Protein AF-A0A0V1ETU7-F1 (afdb_monomer_lite)

Secondary structure (DSSP, 8-state):
-HHHHHHHHHHHHHHHHHHHHHHHHHHHHHHHHHHHHHHHHHHHHHHHHHHHHHHHHHHHHHHHHHHHHHHHHHHHHHHHHHHHHHHHHHHHHHHHHHHGGG-HHHHHHHHHHHHHHHHHHHHHHHHHHHHHHHHHHHHHHHHHHHHHHHHHHHHHHHHH---S-PPP--------PPP-------------------------TTTHHHHHHHHHHHHHHHHHHHHHTHHHHHHHHHHHHHHHTT--GGG--HHHHHHHHHHHTT--HHHHHHHHH-S-HHHHHHHSS--S----------------GGGTHHHHHHHHSS-HHHHHHHHHHHHHHHHHHTT-S-----HHHHHHHHHHHHHHHHHHHHHHHHHHHHHHHHHHHHHHHHHHHHHHHHHHHHHHHHHHHHHHHHHT---GGGGS-PPPHHHHHHHH--TTHHHHHHHS-HHHHHHHHHHHHHHHHHHHHHHHHHHHHHHHHHHHHHHHHHHHHHHHHHHHHHHHHHHHHHHHHHT--TTS-GGGHHHHTTS-HHHHHHHHHHHHHHHHHT---EEEEEE-HHHHHHHHHHHTT--THHHHTTTTS------S---S--HHHHHHHHHHHHHHHHHHT-B-SEEEEEEEE-TTS-EEEEEEEEBTTT--EEEEEEEE--HHHHTSTTHHHHSSGGGSTTSSTT--SSB-S-HHHHHHHHHHHHTT-GGGTT-SS-B-TTTHHHH-B--HHHHHHTT-----S-TTGGGGT-SS--TT---SHHHHHHHHHHHHHHHHHHHHHHHHHHHHHHHHTT-----HHHHTS-SGGGG-EEEEEEE--HHHHHHSTTTHHHHHTTSS-TTSEEEEEEEEETTEEEEEEEEE-TTTTTS--EEEEEEEETTEEEETTT-HHHHHHHHIIIIITGGGS-GGGGGGHHHHHHHHHHHHHHHHHHT-SS------TTSTTT-SSS-BTTTTB---EEEETTTTEEEPPPSTT--S--S-GGGGT--TT-EEEEEEEEEPTT-HHHHHHHHHHHHHHHHHHSSEEEEEEEEEEESSTTEEEEEEEETTHHHHHHHHHHHHHH-HHHHHHHHHHHTTEEEEEEEEEEE-GGG-------S-PEEEEEEEEEPTTTHHHHHHHHHHHHHHHHTTT-EEEEEEEEESSTTEEEEEEEESSHHHHHHHHHHHHHSTTHHHHHHHHGGGEEEEEEEEEEE-TT-S--

Radius of gyration: 67.68 Å; chains: 1; bounding box: 154×125×224 Å

Sequence (1210 aa):
MLHAVEAKRSTFDFRLQAEKQKLEKEQERRVQAEKERDRLQQELTKLKEQISAAQEALKRSEETADLLAEKAQISEEEAFVLTKRAADAEAEIQRMRIAAIRNEEEKYSMERKAREAELIAARMVEESESRTREAQKLKNDLIRAYNAEQLAKSKLREVMTSPFSPIPLTNNFEFPTGQDRVHLACSPISDHCIFSGMASHTDPVGAERDIKSLSAEIEKERVEYLKKSKHLQEQLSELRSEIEGLKVEEQQTDLDRAYQESLQLGDDKYTTLRKSGAGSAKSRKDEIIKIMALPDPEQDSQSEKNDVQIFFEKEDQDACSVDASAFTAQFHQIIEHLLMQMSTEKSTLSVDEVQENNLISVALLKQLNRLFQYKNSILKEELQKVIKEVEQKFTKLQNAQQEVSLIVKEKEHHLNFSSDDQKIALIPLEQFFSEACTDESKKELKEKCPQELHTARLAWELETRKRLGEEIKQLEELNKKIIAENSALKKKLDEFNPLLLSVIKAVRPLQELVGWDSTNDTLYQERLQHLPRPLFFIFMEIIAFNDIYDEKILVSIKGDLAKLAVNLSRSSSLQDVSEMEADIVDGEILTNVGSQLDESRVDEEKRMQENLREYHLSVHPLSVQLEISLDNGCVLLLKLQYLTRLKLLSVHTNVQLPNEASAARFSHFLFNESLLDFLFPNDSGTTCPDVAMAAKLQYYKCLFHFAILFQPRIDIAEEIETVGRMYFWLQRLGNLMPVTQQRSDVTVMRTDVNLSDLNVSDSMDFLFTVIAAMKRRMRIRFSLLQQLISMWSLELKYPDSVASWSSVAGAVEFLSWRCATFADFQIHDATKRQCENKLINNNDWFFKASFKLQTLQLEVLLAISCKYPDVVPKLFFCFSKNSDKYTSFNNEIVRAMERHVNFVCIKKIPPEYKDEVLSVQFKCVPILMHLALHLNFGIDENRDSLIDNLLPNMHRGRDREPPLACVDQRANLFRTFPDAAKKETSGGHSSLISDKNYVYEISYHNVQPGKMESYLKNYENYSQLLEHKSSAQLLGSWSTVYGTEDQAIHLWRFINGYAGVDETFQLRVRDKEIRLLSDEFAKQCQQRSSSLALSFAFWGEPQPRCSENLYEIRTYILKAGTMLEWAKNWEKAINYRRKEDQNVAGFFAQVGRLCKVTHIWAYKSLENRRILREDSWRAPGWDMHVAYTVPLVVKMESNILIPTAFSKMQ

InterPro domains:
  IPR008954 Moesin tail domain superfamily [G3DSA:6.10.360.10] (211-288)
  IPR008954 Moesin tail domain superfamily [SSF48678] (213-286)
  IPR011008 Dimeric alpha-beta barrel [SSF54909] (994-1099)
  IPR011008 Dimeric alpha-beta barrel [SSF54909] (1107-1209)
  IPR011259 Ezrin/radixin/moesin, C-terminal [PF00769] (216-286)
  IPR012577 NIPSNAP [PF07978] (1000-1075)
  IPR012577 NIPSNAP [PF07978] (1111-1208)
  IPR019163 THO complex, subunit 5 [PF09766] (365-736)
  IPR019163 THO complex, subunit 5 [PTHR13375] (330-969)
  IPR046810 Ezrin/radixin/moesin, alpha-helical domain [PF20492] (30-146)

Structure (mmCIF, N/CA/C/O backbone):
data_AF-A0A0V1ETU7-F1
#
_entry.id   AF-A0A0V1ETU7-F1
#
loop_
_atom_site.group_PDB
_atom_site.id
_atom_site.type_symbol
_atom_site.label_atom_id
_atom_site.label_alt_id
_atom_site.label_comp_id
_atom_site.label_asym_id
_atom_site.label_entity_id
_atom_site.label_seq_id
_atom_site.pdbx_PDB_ins_code
_atom_site.Cartn_x
_atom_site.Cartn_y
_atom_site.Cartn_z
_atom_site.occupancy
_atom_site.B_iso_or_equiv
_atom_site.auth_seq_id
_atom_site.auth_comp_id
_atom_site.auth_asym_id
_atom_site.auth_atom_id
_atom_site.pdbx_PDB_model_num
ATOM 1 N N . MET A 1 1 ? 17.974 36.430 79.834 1.00 49.81 1 MET A N 1
ATOM 2 C CA . MET A 1 1 ? 17.496 35.670 78.655 1.00 49.81 1 MET A CA 1
ATOM 3 C C . MET A 1 1 ? 16.960 34.290 79.023 1.00 49.81 1 MET A C 1
ATOM 5 O O . MET A 1 1 ? 15.784 34.097 78.772 1.00 49.81 1 MET A O 1
ATOM 9 N N . LEU A 1 2 ? 17.732 33.381 79.643 1.00 47.97 2 LEU A N 1
ATOM 10 C CA . LEU A 1 2 ? 17.293 32.004 79.980 1.00 47.97 2 LEU A CA 1
ATOM 11 C C . LEU A 1 2 ? 15.864 31.893 80.556 1.00 47.97 2 LEU A C 1
ATOM 13 O O . LEU A 1 2 ? 15.024 31.262 79.923 1.00 47.97 2 LEU A O 1
ATOM 17 N N . HIS A 1 3 ? 15.536 32.615 81.635 1.00 52.97 3 HIS A N 1
ATOM 18 C CA . HIS A 1 3 ? 14.175 32.632 82.205 1.00 52.97 3 HIS A CA 1
ATOM 19 C C . HIS A 1 3 ? 13.050 32.976 81.207 1.00 52.97 3 HIS A C 1
ATOM 21 O O . HIS A 1 3 ? 11.940 32.471 81.337 1.00 52.97 3 HIS A O 1
ATOM 27 N N . ALA A 1 4 ? 13.309 33.811 80.195 1.00 54.41 4 ALA A N 1
ATOM 28 C CA . ALA A 1 4 ? 12.318 34.149 79.170 1.00 54.41 4 ALA A CA 1
ATOM 29 C C . ALA A 1 4 ? 12.151 33.037 78.116 1.00 54.41 4 ALA A C 1
ATOM 31 O O . ALA A 1 4 ? 11.109 32.961 77.468 1.00 54.41 4 ALA A O 1
ATOM 32 N N . VAL A 1 5 ? 13.153 32.166 77.950 1.00 59.50 5 VAL A N 1
ATOM 33 C CA . VAL A 1 5 ? 13.065 30.955 77.119 1.00 59.50 5 VAL A CA 1
ATOM 34 C C . VAL A 1 5 ? 12.315 29.859 77.874 1.00 59.50 5 VAL A C 1
ATOM 36 O O . VAL A 1 5 ? 11.431 29.233 77.302 1.00 59.50 5 VAL A O 1
ATOM 39 N N . GLU A 1 6 ? 12.587 29.677 79.167 1.00 60.62 6 GLU A N 1
ATOM 40 C CA . GLU A 1 6 ? 11.867 28.724 80.023 1.00 60.62 6 GLU A CA 1
ATOM 41 C C . GLU A 1 6 ? 10.390 29.105 80.190 1.00 60.62 6 GLU A C 1
ATOM 43 O O . GLU A 1 6 ? 9.520 28.253 80.031 1.00 60.62 6 GLU A O 1
ATOM 48 N N . ALA A 1 7 ? 10.083 30.391 80.403 1.00 62.88 7 ALA A N 1
ATOM 49 C CA . ALA A 1 7 ? 8.705 30.882 80.436 1.00 62.88 7 ALA A CA 1
ATOM 50 C C . ALA A 1 7 ? 7.978 30.669 79.093 1.00 62.88 7 ALA A C 1
ATOM 52 O O . ALA A 1 7 ? 6.825 30.237 79.081 1.00 62.88 7 ALA A O 1
ATOM 53 N N . LYS A 1 8 ? 8.651 30.905 77.954 1.00 60.88 8 LYS A N 1
ATOM 54 C CA . LYS A 1 8 ? 8.094 30.618 76.619 1.00 60.88 8 LYS A CA 1
ATOM 55 C C . LYS A 1 8 ? 7.918 29.122 76.356 1.00 60.88 8 LYS A C 1
ATOM 57 O O . LYS A 1 8 ? 6.936 28.748 75.730 1.00 60.88 8 LYS A O 1
ATOM 62 N N . ARG A 1 9 ? 8.819 28.269 76.850 1.00 63.09 9 ARG A N 1
ATOM 63 C CA . ARG A 1 9 ? 8.694 26.811 76.738 1.00 63.09 9 ARG A CA 1
ATOM 64 C C . ARG A 1 9 ? 7.528 26.294 77.579 1.00 63.09 9 ARG A C 1
ATOM 66 O O . ARG A 1 9 ? 6.643 25.659 77.032 1.00 63.09 9 ARG A O 1
ATOM 73 N N . SER A 1 10 ? 7.460 26.673 78.854 1.00 65.75 10 SER A N 1
ATOM 74 C CA . SER A 1 10 ? 6.365 26.289 79.754 1.00 65.75 10 SER A CA 1
ATOM 75 C C . SER A 1 10 ? 4.994 26.743 79.229 1.00 65.75 10 SER A C 1
ATOM 77 O O . SER A 1 10 ? 4.052 25.958 79.207 1.00 65.75 10 SER A O 1
ATOM 79 N N . THR A 1 11 ? 4.881 27.972 78.706 1.00 67.56 11 THR A N 1
ATOM 80 C CA . THR A 1 11 ? 3.629 28.458 78.083 1.00 67.56 11 THR A CA 1
ATOM 81 C C . THR A 1 11 ? 3.316 27.813 76.728 1.00 67.56 11 THR A C 1
ATOM 83 O O . THR A 1 11 ? 2.139 27.692 76.386 1.00 67.56 11 THR A O 1
ATOM 86 N N . PHE A 1 12 ? 4.320 27.358 75.971 1.00 70.94 12 PHE A N 1
ATOM 87 C CA . PHE A 1 12 ? 4.120 26.537 74.773 1.00 70.94 12 PHE A CA 1
ATOM 88 C C . PHE A 1 12 ? 3.623 25.132 75.133 1.00 70.94 12 PHE A C 1
ATOM 90 O O . PHE A 1 12 ? 2.614 24.695 74.590 1.00 70.94 12 PHE A O 1
ATOM 97 N N . ASP A 1 13 ? 4.259 24.469 76.101 1.00 69.25 13 ASP A N 1
ATOM 98 C CA . ASP A 1 13 ? 3.876 23.137 76.579 1.00 69.25 13 ASP A CA 1
ATOM 99 C C . ASP A 1 13 ? 2.445 23.157 77.165 1.00 69.25 13 ASP A C 1
ATOM 101 O O . ASP A 1 13 ? 1.632 22.288 76.849 1.00 69.25 13 ASP A O 1
ATOM 105 N N . PHE A 1 14 ? 2.075 24.209 77.914 1.00 72.25 14 PHE A N 1
ATOM 106 C CA . PHE A 1 14 ? 0.701 24.416 78.401 1.00 72.25 14 PHE A CA 1
ATOM 107 C C . PHE A 1 14 ? -0.316 24.629 77.267 1.00 72.25 14 PHE A C 1
ATOM 109 O O . PHE A 1 14 ? -1.431 24.109 77.337 1.00 72.25 14 PHE A O 1
ATOM 116 N N . ARG A 1 15 ? 0.047 25.378 76.212 1.00 68.25 15 ARG A N 1
ATOM 117 C CA . ARG A 1 15 ? -0.809 25.555 75.024 1.00 68.25 15 ARG A CA 1
ATOM 118 C C . ARG A 1 15 ? -0.991 24.239 74.273 1.00 68.25 15 ARG A C 1
ATOM 120 O O . ARG A 1 15 ? -2.128 23.876 73.998 1.00 68.25 15 ARG A O 1
ATOM 127 N N . LEU A 1 16 ? 0.090 23.498 74.035 1.00 72.06 16 LEU A N 1
ATOM 128 C CA . LEU A 1 16 ? 0.067 22.195 73.370 1.00 72.06 16 LEU A CA 1
ATOM 129 C C . LEU A 1 16 ? -0.783 21.175 74.147 1.00 72.06 16 LEU A C 1
ATOM 131 O O . LEU A 1 16 ? -1.559 20.427 73.555 1.00 72.06 16 LEU A O 1
ATOM 135 N N . GLN A 1 17 ? -0.695 21.173 75.480 1.00 73.88 17 GLN A N 1
ATOM 136 C CA . GLN A 1 17 ? -1.512 20.308 76.333 1.00 73.88 17 GLN A CA 1
ATOM 137 C C . GLN A 1 17 ? -2.996 20.722 76.337 1.00 73.88 17 GLN A C 1
ATOM 139 O O . GLN A 1 17 ? -3.870 19.854 76.301 1.00 73.88 17 GLN A O 1
ATOM 144 N N . ALA A 1 18 ? -3.298 22.025 76.306 1.00 74.06 18 ALA A N 1
ATOM 145 C CA . ALA A 1 18 ? -4.666 22.532 76.180 1.00 74.06 18 ALA A CA 1
ATOM 146 C C . ALA A 1 18 ? -5.276 22.267 74.788 1.00 74.06 18 ALA A C 1
ATOM 148 O O . ALA A 1 18 ? -6.457 21.936 74.688 1.00 74.06 18 ALA A O 1
ATOM 149 N N . GLU A 1 19 ? -4.490 22.366 73.712 1.00 68.38 19 GLU A N 1
ATOM 150 C CA . GLU A 1 19 ? -4.912 21.977 72.361 1.00 68.38 19 GLU A CA 1
ATOM 151 C C . GLU A 1 19 ? -5.136 20.468 72.259 1.00 68.38 19 GLU A C 1
ATOM 153 O O . GLU A 1 19 ? -6.164 20.052 71.727 1.00 68.38 19 GLU A O 1
ATOM 158 N N . LYS A 1 20 ? -4.263 19.646 72.859 1.00 74.44 20 LYS A N 1
ATOM 159 C CA . LYS A 1 20 ? -4.466 18.194 72.933 1.00 74.44 20 LYS A CA 1
ATOM 160 C C . LYS A 1 20 ? -5.779 17.842 73.641 1.00 74.44 20 LYS A C 1
ATOM 162 O O . LYS A 1 20 ? -6.551 17.065 73.095 1.00 74.44 20 LYS A O 1
ATOM 167 N N . GLN A 1 21 ? -6.086 18.462 74.783 1.00 74.25 21 GLN A N 1
ATOM 168 C CA . GLN A 1 21 ? -7.360 18.243 75.489 1.00 74.25 21 GLN A CA 1
ATOM 169 C C . GLN A 1 21 ? -8.590 18.755 74.717 1.00 74.25 21 GLN A C 1
ATOM 171 O O . GLN A 1 21 ? -9.674 18.183 74.837 1.00 74.25 21 GLN A O 1
ATOM 176 N N . LYS A 1 22 ? -8.456 19.823 73.916 1.00 72.38 22 LYS A N 1
ATOM 177 C CA . LYS A 1 22 ? -9.522 20.267 72.999 1.00 72.38 22 LYS A CA 1
ATOM 178 C C . LYS A 1 22 ? -9.741 19.264 71.866 1.00 72.38 22 LYS A C 1
ATOM 180 O O . LYS A 1 22 ? -10.890 18.971 71.550 1.00 72.38 22 LYS A O 1
ATOM 185 N N . LEU A 1 23 ? -8.661 18.738 71.285 1.00 70.19 23 LEU A N 1
ATOM 186 C CA . LEU A 1 23 ? -8.704 17.734 70.222 1.00 70.19 23 LEU A CA 1
ATOM 187 C C . LEU A 1 23 ? -9.312 16.418 70.722 1.00 70.19 23 LEU A C 1
ATOM 189 O O . LEU A 1 23 ? -10.175 15.863 70.055 1.00 70.19 23 LEU A O 1
ATOM 193 N N . GLU A 1 24 ? -8.937 15.975 71.919 1.00 79.50 24 GLU A N 1
ATOM 194 C CA . GLU A 1 24 ? -9.470 14.783 72.591 1.00 79.50 24 GLU A CA 1
ATOM 195 C C . GLU A 1 24 ? -10.992 14.908 72.810 1.00 79.50 24 GLU A C 1
ATOM 197 O O . GLU A 1 24 ? -11.757 14.068 72.341 1.00 79.50 24 GLU A O 1
ATOM 202 N N . LYS A 1 25 ? -11.470 16.040 73.351 1.00 76.69 25 LYS A N 1
ATOM 203 C CA . LYS A 1 25 ? -12.914 16.336 73.510 1.00 76.69 25 LYS A CA 1
ATOM 204 C C . LYS A 1 25 ? -13.672 16.611 72.206 1.00 76.69 25 LYS A C 1
ATOM 206 O O . LYS A 1 25 ? -14.903 16.679 72.205 1.00 76.69 25 LYS A O 1
ATOM 211 N N . GLU A 1 26 ? -12.979 16.863 71.102 1.00 76.38 26 GLU A N 1
ATOM 212 C CA . GLU A 1 26 ? -13.560 16.936 69.755 1.00 76.38 26 GLU A CA 1
ATOM 213 C C . GLU A 1 26 ? -13.654 15.534 69.139 1.00 76.38 26 GLU A C 1
ATOM 215 O O . GLU A 1 26 ? -14.691 15.187 68.579 1.00 76.38 26 GLU A O 1
ATOM 220 N N . GLN A 1 27 ? -12.631 14.697 69.326 1.00 72.81 27 GLN A N 1
ATOM 221 C CA . GLN A 1 27 ? -12.626 13.288 68.936 1.00 72.81 27 GLN A CA 1
ATOM 222 C C . GLN A 1 27 ? -13.705 12.494 69.683 1.00 72.81 27 GLN A C 1
ATOM 224 O O . GLN A 1 27 ? -14.471 11.791 69.034 1.00 72.81 27 GLN A O 1
ATOM 229 N N . GLU A 1 28 ? -13.860 12.667 71.001 1.00 80.38 28 GLU A N 1
ATOM 230 C CA . GLU A 1 28 ? -14.947 12.048 71.779 1.00 80.38 28 GLU A CA 1
ATOM 231 C C . GLU A 1 28 ? -16.334 12.398 71.218 1.00 80.38 28 GLU A C 1
ATOM 233 O O . GLU A 1 28 ? -17.162 11.511 71.006 1.00 80.38 28 GLU A O 1
ATOM 238 N N . ARG A 1 29 ? -16.588 13.681 70.919 1.00 69.50 29 ARG A N 1
ATOM 239 C CA . ARG A 1 29 ? -17.876 14.132 70.364 1.00 69.50 29 ARG A CA 1
ATOM 240 C C . ARG A 1 29 ? -18.106 13.643 68.932 1.00 69.50 29 ARG A C 1
ATOM 242 O O . ARG A 1 29 ? -19.243 13.323 68.597 1.00 69.50 29 ARG A O 1
ATOM 249 N N . ARG A 1 30 ? -17.057 13.525 68.110 1.00 68.50 30 ARG A N 1
ATOM 250 C CA . ARG A 1 30 ? -17.146 12.915 66.771 1.00 68.50 30 ARG A CA 1
ATOM 251 C C . ARG A 1 30 ? -17.432 11.422 66.848 1.00 68.50 30 ARG A C 1
ATOM 253 O O . ARG A 1 30 ? -18.396 10.984 66.240 1.00 68.50 30 ARG A O 1
ATOM 260 N N . VAL A 1 31 ? -16.695 10.675 67.668 1.00 80.56 31 VAL A N 1
ATOM 261 C CA . VAL A 1 31 ? -16.928 9.239 67.897 1.00 80.56 31 VAL A CA 1
ATOM 262 C C . VAL A 1 31 ? -18.332 8.987 68.455 1.00 80.56 31 VAL A C 1
ATOM 264 O O . VAL A 1 31 ? -18.964 7.997 68.093 1.00 80.56 31 VAL A O 1
ATOM 267 N N . GLN A 1 32 ? -18.858 9.875 69.303 1.00 72.31 32 GLN A N 1
ATOM 268 C CA . GLN A 1 32 ? -20.237 9.778 69.784 1.00 72.31 32 GLN A CA 1
ATOM 269 C C . GLN A 1 32 ? -21.259 10.020 68.659 1.00 72.31 32 GLN A C 1
ATOM 271 O O . GLN A 1 32 ? -22.182 9.222 68.507 1.00 72.31 32 GLN A O 1
ATOM 276 N N . ALA A 1 33 ? -21.073 11.057 67.837 1.00 64.81 33 ALA A N 1
ATOM 277 C CA . ALA A 1 33 ? -21.939 11.337 66.689 1.00 64.81 33 ALA A CA 1
ATOM 278 C C . ALA A 1 33 ? -21.865 10.245 65.601 1.00 64.81 33 ALA A C 1
ATOM 280 O O . ALA A 1 33 ? -22.873 9.921 64.979 1.00 64.81 33 ALA A O 1
ATOM 281 N N . GLU A 1 34 ? -20.696 9.637 65.393 1.00 62.28 34 GLU A N 1
ATOM 282 C CA . GLU A 1 34 ? -20.495 8.507 64.479 1.00 62.28 34 GLU A CA 1
ATOM 283 C C . GLU A 1 34 ? -21.179 7.237 64.998 1.00 62.28 34 GLU A C 1
ATOM 285 O O . GLU A 1 34 ? -21.894 6.589 64.240 1.00 62.28 34 GLU A O 1
ATOM 290 N N . LYS A 1 35 ? -21.075 6.929 66.300 1.00 75.31 35 LYS A N 1
ATOM 291 C CA . LYS A 1 35 ? -21.840 5.836 66.930 1.00 75.31 35 LYS A CA 1
ATOM 292 C C . LYS A 1 35 ? -23.350 6.045 66.823 1.00 75.31 35 LYS A C 1
ATOM 294 O O . LYS A 1 35 ? -24.082 5.085 66.598 1.00 75.31 35 LYS A O 1
ATOM 299 N N . GLU A 1 36 ? -23.825 7.277 66.994 1.00 69.62 36 GLU A N 1
ATOM 300 C CA . GLU A 1 36 ? -25.250 7.604 66.901 1.00 69.62 36 GLU A CA 1
ATOM 301 C C . GLU A 1 36 ? -25.757 7.528 65.451 1.00 69.62 36 GLU A C 1
ATOM 303 O O . GLU A 1 36 ? -26.794 6.910 65.204 1.00 69.62 36 GLU A O 1
ATOM 308 N N . ARG A 1 37 ? -24.973 8.017 64.476 1.00 77.62 37 ARG A N 1
ATOM 309 C CA . ARG A 1 37 ? -25.194 7.784 63.037 1.00 77.62 37 ARG A CA 1
ATOM 310 C C . ARG A 1 37 ? -25.279 6.292 62.727 1.00 77.62 37 ARG A C 1
ATOM 312 O O . ARG A 1 37 ? -26.246 5.862 62.107 1.00 77.62 37 ARG A O 1
ATOM 319 N N . ASP A 1 38 ? -24.291 5.508 63.149 1.00 72.00 38 ASP A N 1
ATOM 320 C CA . ASP A 1 38 ? -24.182 4.092 62.787 1.00 72.00 38 ASP A CA 1
ATOM 321 C C . ASP A 1 38 ? -25.290 3.256 63.433 1.00 72.00 38 ASP A C 1
ATOM 323 O O . ASP A 1 38 ? -25.856 2.375 62.783 1.00 72.00 38 ASP A O 1
ATOM 327 N N . ARG A 1 39 ? -25.691 3.596 64.664 1.00 82.62 39 ARG A N 1
ATOM 328 C CA . ARG A 1 39 ? -26.885 3.037 65.306 1.00 82.62 39 ARG A CA 1
ATOM 329 C C . ARG A 1 39 ? -28.152 3.341 64.501 1.00 82.62 39 ARG A C 1
ATOM 331 O O . ARG A 1 39 ? -28.891 2.415 64.173 1.00 82.62 39 ARG A O 1
ATOM 338 N N . LEU A 1 40 ? -28.403 4.608 64.165 1.00 65.88 40 LEU A N 1
ATOM 339 C CA . LEU A 1 40 ? -29.579 5.005 63.378 1.00 65.88 40 LEU A CA 1
ATOM 340 C C . LEU A 1 40 ? -29.571 4.358 61.984 1.00 65.88 40 LEU A C 1
ATOM 342 O O . LEU A 1 40 ? -30.619 3.974 61.469 1.00 65.88 40 LEU A O 1
ATOM 346 N N . GLN A 1 41 ? -28.391 4.173 61.391 1.00 63.12 41 GLN A N 1
ATOM 347 C CA . GLN A 1 41 ? -28.215 3.502 60.108 1.00 63.12 41 GLN A CA 1
ATOM 348 C C . GLN A 1 41 ? -28.529 1.997 60.192 1.00 63.12 41 GLN A C 1
ATOM 350 O O . GLN A 1 41 ? -29.186 1.481 59.288 1.00 63.12 41 GLN A O 1
ATOM 355 N N . GLN A 1 42 ? -28.155 1.312 61.282 1.00 77.38 42 GLN A N 1
ATOM 356 C CA . GLN A 1 42 ? -28.540 -0.084 61.551 1.00 77.38 42 GLN A CA 1
ATOM 357 C C . GLN A 1 42 ? -30.039 -0.245 61.861 1.00 77.38 42 GLN A C 1
ATOM 359 O O . GLN A 1 42 ? -30.675 -1.191 61.391 1.00 77.38 42 GLN A O 1
ATOM 364 N N . GLU A 1 43 ? -30.633 0.676 62.625 1.00 71.38 43 GLU A N 1
ATOM 365 C CA . GLU A 1 43 ? -32.083 0.690 62.864 1.00 71.38 43 GLU A CA 1
ATOM 366 C C . GLU A 1 43 ? -32.845 0.895 61.534 1.00 71.38 43 GLU A C 1
ATOM 368 O O . GLU A 1 43 ? -33.829 0.203 61.262 1.00 71.38 43 GLU A O 1
ATOM 373 N N . LEU A 1 44 ? -32.331 1.750 60.642 1.00 66.25 44 LEU A N 1
ATOM 374 C CA . LEU A 1 44 ? -32.907 2.025 59.323 1.00 66.25 44 LEU A CA 1
ATOM 375 C C . LEU A 1 44 ? -32.739 0.871 58.314 1.00 66.25 44 LEU A C 1
ATOM 377 O O . LEU A 1 44 ? -33.666 0.625 57.537 1.00 66.25 44 LEU A O 1
ATOM 381 N N . THR A 1 45 ? -31.621 0.130 58.304 1.00 72.81 45 THR A N 1
ATOM 382 C CA . THR A 1 45 ? -31.506 -1.087 57.469 1.00 72.81 45 THR A CA 1
ATOM 383 C C . THR A 1 45 ? -32.453 -2.179 57.955 1.00 72.81 45 THR A C 1
ATOM 385 O O . THR A 1 45 ? -33.188 -2.744 57.147 1.00 72.81 45 THR A O 1
ATOM 388 N N . LYS A 1 46 ? -32.537 -2.397 59.272 1.00 76.50 46 LYS A N 1
ATOM 389 C CA . LYS A 1 46 ? -33.451 -3.373 59.882 1.00 76.50 46 LYS A CA 1
ATOM 390 C C . LYS A 1 46 ? -34.923 -3.071 59.575 1.00 76.50 46 LYS A C 1
ATOM 392 O O . LYS A 1 46 ? -35.684 -3.986 59.264 1.00 76.50 46 LYS A O 1
ATOM 397 N N . LEU A 1 47 ? -35.329 -1.799 59.601 1.00 75.81 47 LEU A N 1
ATOM 398 C CA . LEU A 1 47 ? -36.679 -1.387 59.195 1.00 75.81 47 LEU A CA 1
ATOM 399 C C . LEU A 1 47 ? -36.927 -1.605 57.691 1.00 75.81 47 LEU A C 1
ATOM 401 O O . LEU A 1 47 ? -37.995 -2.086 57.318 1.00 75.81 47 LEU A O 1
ATOM 405 N N . LYS A 1 48 ? -35.944 -1.332 56.819 1.00 73.12 48 LYS A N 1
ATOM 406 C CA . LYS A 1 48 ? -36.048 -1.637 55.376 1.00 73.12 48 LYS A CA 1
ATOM 407 C C . LYS A 1 48 ? -36.203 -3.134 55.103 1.00 73.12 48 LYS A C 1
ATOM 409 O O . LYS A 1 48 ? -37.032 -3.510 54.277 1.00 73.12 48 LYS A O 1
ATOM 414 N N . GLU A 1 49 ? -35.453 -3.982 55.802 1.00 80.88 49 GLU A N 1
ATOM 415 C CA . GLU A 1 49 ? -35.575 -5.443 55.712 1.00 80.88 49 GLU A CA 1
ATOM 416 C C . GLU A 1 49 ? -36.964 -5.921 56.158 1.00 80.88 49 GLU A C 1
ATOM 418 O O . GLU A 1 49 ? -37.584 -6.729 55.469 1.00 80.88 49 GLU A O 1
ATOM 423 N N . GLN A 1 50 ? -37.498 -5.370 57.254 1.00 76.62 50 GLN A N 1
ATOM 424 C CA . GLN A 1 50 ? -38.848 -5.682 57.737 1.00 76.62 50 GLN A CA 1
ATOM 425 C C . GLN A 1 50 ? -39.948 -5.252 56.753 1.00 76.62 50 GLN A C 1
ATOM 427 O O . GLN A 1 50 ? -40.870 -6.031 56.507 1.00 76.62 50 GLN A O 1
ATOM 432 N N . ILE A 1 51 ? -39.840 -4.060 56.152 1.00 75.81 51 ILE A N 1
ATOM 433 C CA . ILE A 1 51 ? -40.763 -3.596 55.100 1.00 75.81 51 ILE A CA 1
ATOM 434 C C . ILE A 1 51 ? -40.693 -4.527 53.886 1.00 75.81 51 ILE A C 1
ATOM 436 O O . ILE A 1 51 ? -41.730 -5.002 53.427 1.00 75.81 51 ILE A O 1
ATOM 440 N N . SER A 1 52 ? -39.485 -4.825 53.397 1.00 78.69 52 SER A N 1
ATOM 441 C CA . SER A 1 52 ? -39.265 -5.683 52.227 1.00 78.69 52 SER A CA 1
ATOM 442 C C . SER A 1 52 ? -39.840 -7.087 52.438 1.00 78.69 52 SER A C 1
ATOM 444 O O . SER A 1 52 ? -40.647 -7.558 51.638 1.00 78.69 52 SER A O 1
ATOM 446 N N . ALA A 1 53 ? -39.530 -7.724 53.572 1.00 80.75 53 ALA A N 1
ATOM 447 C CA . ALA A 1 53 ? -40.053 -9.044 53.915 1.00 80.75 53 ALA A CA 1
ATOM 448 C C . ALA A 1 53 ? -41.586 -9.054 54.059 1.00 80.75 53 ALA A C 1
ATOM 450 O O . ALA A 1 53 ? -42.232 -10.024 53.665 1.00 80.75 53 ALA A O 1
ATOM 451 N N . ALA A 1 54 ? -42.190 -7.983 54.588 1.00 77.88 54 ALA A N 1
ATOM 452 C CA . ALA A 1 54 ? -43.643 -7.872 54.693 1.00 77.88 54 ALA A CA 1
ATOM 453 C C . ALA A 1 54 ? -44.321 -7.609 53.333 1.00 77.88 54 ALA A C 1
ATOM 455 O O . ALA A 1 54 ? -45.375 -8.184 53.071 1.00 77.88 54 ALA A O 1
ATOM 456 N N . GLN A 1 55 ? -43.711 -6.816 52.444 1.00 78.88 55 GLN A N 1
ATOM 457 C CA . GLN A 1 55 ? -44.177 -6.618 51.063 1.00 78.88 55 GLN A CA 1
ATOM 458 C C . GLN A 1 55 ? -44.073 -7.903 50.229 1.00 78.88 55 GLN A C 1
ATOM 460 O O . GLN A 1 55 ? -44.997 -8.243 49.492 1.00 78.88 55 GLN A O 1
ATOM 465 N N . GLU A 1 56 ? -42.976 -8.648 50.362 1.00 83.81 56 GLU A N 1
ATOM 466 C CA . GLU A 1 56 ? -42.766 -9.896 49.626 1.00 83.81 56 GLU A CA 1
ATOM 467 C C . GLU A 1 56 ? -43.660 -11.035 50.153 1.00 83.81 56 GLU A C 1
ATOM 469 O O . GLU A 1 56 ? -44.184 -11.832 49.373 1.00 83.81 56 GLU A O 1
ATOM 474 N N . ALA A 1 57 ? -43.889 -11.098 51.471 1.00 80.94 57 ALA A N 1
ATOM 475 C CA . ALA A 1 57 ? -44.880 -11.996 52.063 1.00 80.94 57 ALA A CA 1
ATOM 476 C C . ALA A 1 57 ? -46.302 -11.649 51.600 1.00 80.94 57 ALA A C 1
ATOM 478 O O . ALA A 1 57 ? -47.047 -12.553 51.229 1.00 80.94 57 ALA A O 1
ATOM 479 N N . LEU A 1 58 ? -46.651 -10.357 51.567 1.00 84.75 58 LEU A N 1
ATOM 480 C CA . LEU A 1 58 ? -47.940 -9.887 51.068 1.00 84.75 58 LEU A CA 1
ATOM 481 C C . LEU A 1 58 ? -48.171 -10.327 49.617 1.00 84.75 58 LEU A C 1
ATOM 483 O O . LEU A 1 58 ? -49.151 -11.017 49.349 1.00 84.75 58 LEU A O 1
ATOM 487 N N . LYS A 1 59 ? -47.243 -10.000 48.710 1.00 83.75 59 LYS A N 1
ATOM 488 C CA . LYS A 1 59 ? -47.379 -10.319 47.284 1.00 83.75 59 LYS A CA 1
ATOM 489 C C . LYS A 1 59 ? -47.617 -11.817 47.048 1.00 83.75 59 LYS A C 1
ATOM 491 O O . LYS A 1 59 ? -48.543 -12.179 46.330 1.00 83.75 59 LYS A O 1
ATOM 496 N N . ARG A 1 60 ? -46.833 -12.692 47.697 1.00 84.69 60 ARG A N 1
ATOM 497 C CA . ARG A 1 60 ? -47.033 -14.153 47.613 1.00 84.69 60 ARG A CA 1
ATOM 498 C C . ARG A 1 60 ? -48.407 -14.590 48.133 1.00 84.69 60 ARG A C 1
ATOM 500 O O . ARG A 1 60 ? -48.956 -15.573 47.642 1.00 84.69 60 ARG A O 1
ATOM 507 N N . SER A 1 61 ? -48.943 -13.905 49.142 1.00 84.50 61 SER A N 1
ATOM 508 C CA . SER A 1 61 ? -50.246 -14.220 49.737 1.00 84.50 61 SER A CA 1
ATOM 509 C C . SER A 1 61 ? -51.409 -13.829 48.823 1.00 84.50 61 SER A C 1
ATOM 511 O O . SER A 1 61 ? -52.367 -14.586 48.720 1.00 84.50 61 SER A O 1
ATOM 513 N N . GLU A 1 62 ? -51.302 -12.696 48.123 1.00 80.06 62 GLU A N 1
ATOM 514 C CA . GLU A 1 62 ? -52.285 -12.256 47.121 1.00 80.06 62 GLU A CA 1
ATOM 515 C C . GLU A 1 62 ? -52.245 -13.186 45.891 1.00 80.06 62 GLU A C 1
ATOM 517 O O . GLU A 1 62 ? -53.259 -13.790 45.548 1.00 80.06 62 GLU A O 1
ATOM 522 N N . GLU A 1 63 ? -51.056 -13.442 45.324 1.00 86.25 63 GLU A N 1
ATOM 523 C CA . GLU A 1 63 ? -50.878 -14.353 44.175 1.00 86.25 63 GLU A CA 1
ATOM 524 C C . GLU A 1 63 ? -51.354 -15.795 44.455 1.00 86.25 63 GLU A C 1
ATOM 526 O O . GLU A 1 63 ? -51.826 -16.482 43.549 1.00 86.25 63 GLU A O 1
ATOM 531 N N . THR A 1 64 ? -51.250 -16.279 45.701 1.00 86.69 64 THR A N 1
ATOM 532 C CA . THR A 1 64 ? -51.766 -17.610 46.076 1.00 86.69 64 THR A CA 1
ATOM 533 C C . THR A 1 64 ? -53.253 -17.616 46.420 1.00 86.69 64 THR A C 1
ATOM 535 O O . THR A 1 64 ? -53.893 -18.650 46.228 1.00 86.69 64 THR A O 1
ATOM 538 N N . ALA A 1 65 ? -53.826 -16.500 46.877 1.00 85.75 65 ALA A N 1
ATOM 539 C CA . ALA A 1 65 ? -55.264 -16.389 47.100 1.00 85.75 65 ALA A CA 1
ATOM 540 C C . ALA A 1 65 ? -56.037 -16.455 45.772 1.00 85.75 65 ALA A C 1
ATOM 542 O O . ALA A 1 65 ? -56.940 -17.283 45.645 1.00 85.75 65 ALA A O 1
ATOM 543 N N . ASP A 1 66 ? -55.638 -15.675 44.763 1.00 82.88 66 ASP A N 1
ATOM 544 C CA . ASP A 1 66 ? -56.322 -15.635 43.459 1.00 82.88 66 ASP A CA 1
ATOM 545 C C . ASP A 1 66 ? -56.375 -17.025 42.793 1.00 82.88 66 ASP A C 1
ATOM 547 O O . ASP A 1 66 ? -57.446 -17.507 42.414 1.00 82.88 66 ASP A O 1
ATOM 551 N N . LEU A 1 67 ? -55.238 -17.732 42.747 1.00 88.31 67 LEU A N 1
ATOM 552 C CA . LEU A 1 67 ? -55.139 -19.082 42.171 1.00 88.31 67 LEU A CA 1
ATOM 553 C C . LEU A 1 67 ? -55.961 -20.133 42.940 1.00 88.31 67 LEU A C 1
ATOM 555 O O . LEU A 1 67 ? -56.493 -21.074 42.343 1.00 88.31 67 LEU A O 1
ATOM 559 N N . LEU A 1 68 ? -56.073 -20.003 44.268 1.00 90.19 68 LEU A N 1
ATOM 560 C CA . LEU A 1 68 ? -56.903 -20.895 45.084 1.00 90.19 68 LEU A CA 1
ATOM 561 C C . LEU A 1 68 ? -58.398 -20.605 44.906 1.00 90.19 68 LEU A C 1
ATOM 563 O O . LEU A 1 68 ? -59.192 -21.547 44.922 1.00 90.19 68 LEU A O 1
ATOM 567 N N . ALA A 1 69 ? -58.780 -19.341 44.705 1.00 86.62 69 ALA A N 1
ATOM 568 C CA . ALA A 1 69 ? -60.157 -18.941 44.432 1.00 86.62 69 ALA A CA 1
ATOM 569 C C . ALA A 1 69 ? -60.638 -19.452 43.064 1.00 86.62 69 ALA A C 1
ATOM 571 O O . ALA A 1 69 ? -61.671 -20.122 43.001 1.00 86.62 69 ALA A O 1
ATOM 572 N N . GLU A 1 70 ? -59.859 -19.234 41.997 1.00 89.44 70 GLU A N 1
ATOM 573 C CA . GLU A 1 70 ? -60.177 -19.729 40.650 1.00 89.44 70 GLU A CA 1
ATOM 574 C C . GLU A 1 70 ? -60.312 -21.262 40.639 1.00 89.44 70 GLU A C 1
ATOM 576 O O . GLU A 1 70 ? -61.324 -21.805 40.186 1.00 89.44 70 GLU A O 1
ATOM 581 N N . LYS A 1 71 ? -59.350 -21.988 41.231 1.00 91.19 71 LYS A N 1
ATOM 582 C CA . LYS A 1 71 ? -59.423 -23.455 41.280 1.00 91.19 71 LYS A CA 1
ATOM 583 C C . LYS A 1 71 ? -60.602 -23.960 42.127 1.00 91.19 71 LYS A C 1
ATOM 585 O O . LYS A 1 71 ? -61.202 -24.986 41.788 1.00 91.19 71 LYS A O 1
ATOM 590 N N . ALA A 1 72 ? -60.952 -23.271 43.217 1.00 90.50 72 ALA A N 1
ATOM 591 C CA . ALA A 1 72 ? -62.120 -23.619 44.025 1.00 90.50 72 ALA A CA 1
ATOM 592 C C . ALA A 1 72 ? -63.427 -23.463 43.231 1.00 90.50 72 ALA A C 1
ATOM 594 O O . ALA A 1 72 ? -64.269 -24.359 43.295 1.00 90.50 72 ALA A O 1
ATOM 595 N N . GLN A 1 73 ? -63.565 -22.380 42.456 1.00 90.06 73 GLN A N 1
ATOM 596 C CA . GLN A 1 73 ? -64.719 -22.152 41.584 1.00 90.06 73 GLN A CA 1
ATOM 597 C C . GLN A 1 73 ? -64.826 -23.233 40.500 1.00 90.06 73 GLN A C 1
ATOM 599 O O . GLN A 1 73 ? -65.872 -23.865 40.383 1.00 90.06 73 GLN A O 1
ATOM 604 N N . ILE A 1 74 ? -63.741 -23.521 39.769 1.00 90.81 74 ILE A N 1
ATOM 605 C CA . ILE A 1 74 ? -63.737 -24.554 38.715 1.00 90.81 74 ILE A CA 1
ATOM 606 C C . ILE A 1 74 ? -64.150 -25.923 39.282 1.00 90.81 74 ILE A C 1
ATOM 608 O O . ILE A 1 74 ? -64.966 -26.623 38.687 1.00 90.81 74 ILE A O 1
ATOM 612 N N . SER A 1 75 ? -63.646 -26.287 40.466 1.00 88.69 75 SER A N 1
ATOM 613 C CA . SER A 1 75 ? -63.981 -27.560 41.129 1.00 88.69 75 SER A CA 1
ATOM 614 C C . SER A 1 75 ? -65.464 -27.648 41.536 1.00 88.69 75 SER A C 1
ATOM 616 O O . SER A 1 75 ? -66.052 -28.729 41.534 1.00 88.69 75 SER A O 1
ATOM 618 N N . GLU A 1 76 ? -66.083 -26.516 41.877 1.00 89.44 76 GLU A N 1
ATOM 619 C CA . GLU A 1 76 ? -67.503 -26.412 42.233 1.00 89.44 76 GLU A CA 1
ATOM 620 C C . GLU A 1 76 ? -68.413 -26.427 40.990 1.00 89.44 76 GLU A C 1
ATOM 622 O O . GLU A 1 76 ? -69.448 -27.099 40.986 1.00 89.44 76 GLU A O 1
ATOM 627 N N . GLU A 1 77 ? -67.992 -25.788 39.895 1.00 90.94 77 GLU A N 1
ATOM 628 C CA . GLU A 1 77 ? -68.666 -25.862 38.593 1.00 90.94 77 GLU A CA 1
ATOM 629 C C . GLU A 1 77 ? -68.605 -27.279 37.990 1.00 90.94 77 GLU A C 1
ATOM 631 O O . GLU A 1 77 ? -69.626 -27.791 37.519 1.00 90.94 77 GLU A O 1
ATOM 636 N N . GLU A 1 78 ? -67.458 -27.966 38.071 1.00 90.06 78 GLU A N 1
ATOM 637 C CA . GLU A 1 78 ? -67.330 -29.377 37.676 1.00 90.06 78 GLU A CA 1
ATOM 638 C C . GLU A 1 78 ? -68.278 -30.281 38.483 1.00 90.06 78 GLU A C 1
ATOM 640 O O . GLU A 1 78 ? -69.000 -31.098 37.900 1.00 90.06 78 GLU A O 1
ATOM 645 N N . ALA A 1 79 ? -68.334 -30.107 39.810 1.00 90.44 79 ALA A N 1
ATOM 646 C CA . ALA A 1 79 ? -69.247 -30.851 40.678 1.00 90.44 79 ALA A CA 1
ATOM 647 C C . ALA A 1 79 ? -70.723 -30.616 40.304 1.00 90.44 79 ALA A C 1
ATOM 649 O O . ALA A 1 79 ? -71.509 -31.568 40.232 1.00 90.44 79 ALA A O 1
ATOM 650 N N . PHE A 1 80 ? -71.104 -29.370 40.013 1.00 90.75 80 PHE A N 1
ATOM 651 C CA . PHE A 1 80 ? -72.459 -29.018 39.588 1.00 90.75 80 PHE A CA 1
ATOM 652 C C . PHE A 1 80 ? -72.828 -29.654 38.236 1.00 90.75 80 PHE A C 1
ATOM 654 O O . PHE A 1 80 ? -73.902 -30.247 38.099 1.00 90.75 80 PHE A O 1
ATOM 661 N N . VAL A 1 81 ? -71.927 -29.604 37.247 1.00 92.62 81 VAL A N 1
ATOM 662 C CA . VAL A 1 81 ? -72.146 -30.207 35.920 1.00 92.62 81 VAL A CA 1
ATOM 663 C C . VAL A 1 81 ? -72.241 -31.734 35.999 1.00 92.62 81 VAL A C 1
ATOM 665 O O . VAL A 1 81 ? -73.111 -32.315 35.346 1.00 92.62 81 VAL A O 1
ATOM 668 N N . LEU A 1 82 ? -71.402 -32.393 36.805 1.00 90.62 82 LEU A N 1
ATOM 669 C CA . LEU A 1 82 ? -71.483 -33.841 37.038 1.00 90.62 82 LEU A CA 1
ATOM 670 C C . LEU A 1 82 ? -72.799 -34.232 37.725 1.00 90.62 82 LEU A C 1
ATOM 672 O O . LEU A 1 82 ? -73.482 -35.144 37.260 1.00 90.62 82 LEU A O 1
ATOM 676 N N . THR A 1 83 ? -73.206 -33.493 38.761 1.00 89.19 83 THR A N 1
ATOM 677 C CA . THR A 1 83 ? -74.470 -33.723 39.484 1.00 89.19 83 THR A CA 1
ATOM 678 C C . THR A 1 83 ? -75.681 -33.568 38.561 1.00 89.19 83 THR A C 1
ATOM 680 O O . THR A 1 83 ? -76.581 -34.409 38.567 1.00 89.19 83 THR A O 1
ATOM 683 N N . LYS A 1 84 ? -75.686 -32.547 37.691 1.00 90.12 84 LYS A N 1
ATOM 684 C CA . LYS A 1 84 ? -76.739 -32.380 36.683 1.00 90.12 84 LYS A CA 1
ATOM 685 C C . LYS A 1 84 ? -76.772 -33.545 35.686 1.00 90.12 84 LYS A C 1
ATOM 687 O O . LYS A 1 84 ? -77.845 -34.073 35.414 1.00 90.12 84 LYS A O 1
ATOM 692 N N . ARG A 1 85 ? -75.612 -33.979 35.174 1.00 89.69 85 ARG A N 1
ATOM 693 C CA . ARG A 1 85 ? -75.518 -35.123 34.245 1.00 89.69 85 ARG A CA 1
ATOM 694 C C . ARG A 1 85 ? -76.007 -36.430 34.871 1.00 89.69 85 ARG A C 1
ATOM 696 O O . ARG A 1 85 ? -76.656 -37.206 34.176 1.00 89.69 85 ARG A O 1
ATOM 703 N N . ALA A 1 86 ? -75.741 -36.653 36.159 1.00 88.56 86 ALA A N 1
ATOM 704 C CA . ALA A 1 86 ? -76.277 -37.798 36.890 1.00 88.56 86 ALA A CA 1
ATOM 705 C C . ALA A 1 86 ? -77.815 -37.752 36.959 1.00 88.56 86 ALA A C 1
ATOM 707 O O . ALA A 1 86 ? -78.464 -38.724 36.583 1.00 88.56 86 ALA A O 1
ATOM 708 N N . ALA A 1 87 ? -78.406 -36.608 37.323 1.00 87.69 87 ALA A N 1
ATOM 709 C CA . ALA A 1 87 ? -79.863 -36.438 37.364 1.00 87.69 87 ALA A CA 1
ATOM 710 C C . ALA A 1 87 ? -80.532 -36.586 35.977 1.00 87.69 87 ALA A C 1
ATOM 712 O O . ALA A 1 87 ? -81.572 -37.237 35.852 1.00 87.69 87 ALA A O 1
ATOM 713 N N . ASP A 1 88 ? -79.921 -36.039 34.918 1.00 87.00 88 ASP A N 1
ATOM 714 C CA . ASP A 1 88 ? -80.391 -36.207 33.535 1.00 87.00 88 ASP A CA 1
ATOM 715 C C . ASP A 1 88 ? -80.347 -37.693 33.100 1.00 87.00 88 ASP A C 1
ATOM 717 O O . ASP A 1 88 ? -81.268 -38.175 32.428 1.00 87.00 88 ASP A O 1
ATOM 721 N N . ALA A 1 89 ? -79.320 -38.442 33.528 1.00 85.50 89 ALA A N 1
ATOM 722 C CA . ALA A 1 89 ? -79.184 -39.880 33.280 1.00 85.50 89 ALA A CA 1
ATOM 723 C C . ALA A 1 89 ? -80.184 -40.725 34.091 1.00 85.50 89 ALA A C 1
ATOM 725 O O . ALA A 1 89 ? -80.798 -41.634 33.533 1.00 85.50 89 ALA A O 1
ATOM 726 N N . GLU A 1 90 ? -80.417 -40.411 35.369 1.00 85.19 90 GLU A N 1
ATOM 727 C CA . GLU A 1 90 ? -81.455 -41.048 36.194 1.00 85.19 90 GLU A CA 1
ATOM 728 C C . GLU A 1 90 ? -82.853 -40.861 35.593 1.00 85.19 90 GLU A C 1
ATOM 730 O O . GLU A 1 90 ? -83.639 -41.812 35.527 1.00 85.19 90 GLU A O 1
ATOM 735 N N . ALA A 1 91 ? -83.153 -39.667 35.076 1.00 85.75 91 ALA A N 1
ATOM 736 C CA . ALA A 1 91 ? -84.405 -39.404 34.379 1.00 85.75 91 ALA A CA 1
ATOM 737 C C . ALA A 1 91 ? -84.547 -40.247 33.093 1.00 85.75 91 ALA A C 1
ATOM 739 O O . ALA A 1 91 ? -85.650 -40.693 32.771 1.00 85.75 91 ALA A O 1
ATOM 740 N N . GLU A 1 92 ? -83.453 -40.519 32.370 1.00 82.44 92 GLU A N 1
ATOM 741 C CA . GLU A 1 92 ? -83.464 -41.435 31.219 1.00 82.44 92 GLU A CA 1
ATOM 742 C C . GLU A 1 92 ? -83.609 -42.904 31.644 1.00 82.44 92 GLU A C 1
ATOM 744 O O . GLU A 1 92 ? -84.368 -43.653 31.034 1.00 82.44 92 GLU A O 1
ATOM 749 N N . ILE A 1 93 ? -82.977 -43.319 32.743 1.00 83.31 93 ILE A N 1
ATOM 750 C CA . ILE A 1 93 ? -83.151 -44.656 33.334 1.00 83.31 93 ILE A CA 1
ATOM 751 C C . ILE A 1 93 ? -84.617 -44.893 33.724 1.00 83.31 93 ILE A C 1
ATOM 753 O O . ILE A 1 93 ? -85.160 -45.971 33.462 1.00 83.31 93 ILE A O 1
ATOM 757 N N . GLN A 1 94 ? -85.299 -43.887 34.281 1.00 83.12 94 GLN A N 1
ATOM 758 C CA . GLN A 1 94 ? -86.738 -43.954 34.552 1.00 83.12 94 GLN A CA 1
ATOM 759 C C . GLN A 1 94 ? -87.568 -44.058 33.260 1.00 83.12 94 GLN A C 1
ATOM 761 O O . GLN A 1 94 ? -88.466 -44.901 33.187 1.00 83.12 94 GLN A O 1
ATOM 766 N N . ARG A 1 95 ? -87.244 -43.287 32.208 1.00 82.62 95 ARG A N 1
ATOM 767 C CA . ARG A 1 95 ? -87.899 -43.400 30.887 1.00 82.62 95 ARG A CA 1
ATOM 768 C C . ARG A 1 95 ? -87.725 -44.796 30.275 1.00 82.62 95 ARG A C 1
ATOM 770 O O . ARG A 1 95 ? -88.716 -45.408 29.871 1.00 82.62 95 ARG A O 1
ATOM 777 N N . MET A 1 96 ? -86.509 -45.345 30.290 1.00 79.25 96 MET A N 1
ATOM 778 C CA . MET A 1 96 ? -86.212 -46.706 29.822 1.00 79.25 96 MET A CA 1
ATOM 779 C C . MET A 1 96 ? -86.979 -47.778 30.612 1.00 79.25 96 MET A C 1
ATOM 781 O O . MET A 1 96 ? -87.539 -48.695 30.009 1.00 79.25 96 MET A O 1
ATOM 785 N N . ARG A 1 97 ? -87.070 -47.647 31.943 1.00 76.06 97 ARG A N 1
ATOM 786 C CA . ARG A 1 97 ? -87.851 -48.556 32.804 1.00 76.06 97 ARG A CA 1
ATOM 787 C C . ARG A 1 97 ? -89.347 -48.540 32.489 1.00 76.06 97 ARG A C 1
ATOM 789 O O . ARG A 1 97 ? -89.962 -49.600 32.466 1.00 76.06 97 ARG A O 1
ATOM 796 N N . ILE A 1 98 ? -89.925 -47.370 32.211 1.00 77.06 98 ILE A N 1
ATOM 797 C CA . ILE A 1 98 ? -91.344 -47.243 31.835 1.00 77.06 98 ILE A CA 1
ATOM 798 C C . ILE A 1 98 ? -91.599 -47.844 30.442 1.00 77.06 98 ILE A C 1
ATOM 800 O O . ILE A 1 98 ? -92.597 -48.539 30.243 1.00 77.06 98 ILE A O 1
ATOM 804 N N . ALA A 1 99 ? -90.689 -47.636 29.484 1.00 69.81 99 ALA A N 1
ATOM 805 C CA . ALA A 1 99 ? -90.794 -48.212 28.141 1.00 69.81 99 ALA A CA 1
ATOM 806 C C . ALA A 1 99 ? -90.748 -49.756 28.148 1.00 69.81 99 ALA A C 1
ATOM 808 O O . ALA A 1 99 ? -91.513 -50.401 27.430 1.00 69.81 99 ALA A O 1
ATOM 809 N N . ALA A 1 100 ? -89.912 -50.344 29.012 1.00 66.69 100 ALA A N 1
ATOM 810 C CA . ALA A 1 100 ? -89.704 -51.789 29.147 1.00 66.69 100 ALA A CA 1
ATOM 811 C C . ALA A 1 100 ? -90.942 -52.598 29.603 1.00 66.69 100 ALA A C 1
ATOM 813 O O . ALA A 1 100 ? -90.906 -53.825 29.604 1.00 66.69 100 ALA A O 1
ATOM 814 N N . ILE A 1 101 ? -92.049 -51.951 29.983 1.00 64.12 101 ILE A N 1
ATOM 815 C CA . ILE A 1 101 ? -93.269 -52.625 30.467 1.00 64.12 101 ILE A CA 1
ATOM 816 C C . ILE A 1 101 ? -94.069 -53.293 29.320 1.00 64.12 101 ILE A C 1
ATOM 818 O O . ILE A 1 101 ? -94.956 -54.101 29.583 1.00 64.12 101 ILE A O 1
ATOM 822 N N . ARG A 1 102 ? -93.769 -52.990 28.046 1.00 64.69 102 ARG A N 1
ATOM 823 C CA . ARG A 1 102 ? -94.619 -53.366 26.895 1.00 64.69 102 ARG A CA 1
ATOM 824 C C . ARG A 1 102 ? -94.335 -54.720 26.220 1.00 64.69 102 ARG A C 1
ATOM 826 O O . ARG A 1 102 ? -95.215 -55.180 25.504 1.00 64.69 102 ARG A O 1
ATOM 833 N N . ASN A 1 103 ? -93.170 -55.342 26.422 1.00 63.97 103 ASN A N 1
ATOM 834 C CA . ASN A 1 103 ? -92.767 -56.601 25.764 1.00 63.97 103 ASN A CA 1
ATOM 835 C C . ASN A 1 103 ? -91.771 -57.383 26.637 1.00 63.97 103 ASN A C 1
ATOM 837 O O . ASN A 1 103 ? -90.812 -56.795 27.132 1.00 63.97 103 ASN A O 1
ATOM 841 N N . GLU A 1 104 ? -91.939 -58.700 26.800 1.00 64.88 104 GLU A N 1
ATOM 842 C CA . GLU A 1 104 ? -91.127 -59.482 27.755 1.00 64.88 104 GLU A CA 1
ATOM 843 C C . GLU A 1 104 ? -89.665 -59.709 27.325 1.00 64.88 104 GLU A C 1
ATOM 845 O O . GLU A 1 104 ? -88.771 -59.623 28.168 1.00 64.88 104 GLU A O 1
ATOM 850 N N . GLU A 1 105 ? -89.384 -59.934 26.038 1.00 64.94 105 GLU A N 1
ATOM 851 C CA . GLU A 1 105 ? -87.997 -60.096 25.559 1.00 64.94 105 GLU A CA 1
ATOM 852 C C . GLU A 1 105 ? -87.232 -58.761 25.551 1.00 64.94 105 GLU A C 1
ATOM 854 O O . GLU A 1 105 ? -86.087 -58.676 26.008 1.00 64.94 105 GLU A O 1
ATOM 859 N N . GLU A 1 106 ? -87.884 -57.681 25.103 1.00 65.19 106 GLU A N 1
ATOM 860 C CA . GLU A 1 106 ? -87.306 -56.332 25.118 1.00 65.19 106 GLU A CA 1
ATOM 861 C C . GLU A 1 106 ? -87.037 -55.849 26.549 1.00 65.19 106 GLU A C 1
ATOM 863 O O . GLU A 1 106 ? -86.007 -55.219 26.800 1.00 65.19 106 GLU A O 1
ATOM 868 N N . LYS A 1 107 ? -87.908 -56.203 27.505 1.00 72.25 107 LYS A N 1
ATOM 869 C CA . LYS A 1 107 ? -87.757 -55.889 28.931 1.00 72.25 107 LYS A CA 1
ATOM 870 C C . LYS A 1 107 ? -86.413 -56.348 29.489 1.00 72.25 107 LYS A C 1
ATOM 872 O O . LYS A 1 107 ? -85.733 -55.543 30.116 1.00 72.25 107 LYS A O 1
ATOM 877 N N . TYR A 1 108 ? -85.992 -57.589 29.236 1.00 75.06 108 TYR A N 1
ATOM 878 C CA . TYR A 1 108 ? -84.718 -58.103 29.763 1.00 75.06 108 TYR A CA 1
ATOM 879 C C . TYR A 1 108 ? -83.502 -57.360 29.177 1.00 75.06 108 TYR A C 1
ATOM 881 O O . TYR A 1 108 ? -82.551 -57.032 29.891 1.00 75.06 108 TYR A O 1
ATOM 889 N N . SER A 1 109 ? -83.555 -57.027 27.882 1.00 76.69 109 SER A N 1
ATOM 890 C CA . SER A 1 109 ? -82.518 -56.245 27.193 1.00 76.69 109 SER A CA 1
ATOM 891 C C . SER A 1 109 ? -82.433 -54.804 27.718 1.00 76.69 109 SER A C 1
ATOM 893 O O . SER A 1 109 ? -81.345 -54.305 28.021 1.00 76.69 109 SER A O 1
ATOM 895 N N . MET A 1 110 ? -83.582 -54.146 27.891 1.00 76.50 110 MET A N 1
ATOM 896 C CA . MET A 1 110 ? -83.669 -52.778 28.408 1.00 76.50 110 MET A CA 1
ATOM 897 C C . MET A 1 110 ? -83.329 -52.692 29.899 1.00 76.50 110 MET A C 1
ATOM 899 O O . MET A 1 110 ? -82.667 -51.743 30.311 1.00 76.50 110 MET A O 1
ATOM 903 N N . GLU A 1 111 ? -83.693 -53.689 30.708 1.00 78.44 111 GLU A N 1
ATOM 904 C CA . GLU A 1 111 ? -83.329 -53.736 32.127 1.00 78.44 111 GLU A CA 1
ATOM 905 C C . GLU A 1 111 ? -81.812 -53.901 32.316 1.00 78.44 111 GLU A C 1
ATOM 907 O O . GLU A 1 111 ? -81.225 -53.241 33.175 1.00 78.44 111 GLU A O 1
ATOM 912 N N . ARG A 1 112 ? -81.143 -54.702 31.473 1.00 79.56 112 ARG A N 1
ATOM 913 C CA . ARG A 1 112 ? -79.675 -54.803 31.481 1.00 79.56 112 ARG A CA 1
ATOM 914 C C . ARG A 1 112 ? -79.010 -53.457 31.171 1.00 79.56 112 ARG A C 1
ATOM 916 O O . ARG A 1 112 ? -78.098 -53.066 31.896 1.00 79.56 112 ARG A O 1
ATOM 923 N N . LYS A 1 113 ? -79.493 -52.731 30.154 1.00 81.88 113 LYS A N 1
ATOM 924 C CA . LYS A 1 113 ? -79.004 -51.380 29.816 1.00 81.88 113 LYS A CA 1
ATOM 925 C C . LYS A 1 113 ? -79.282 -50.362 30.924 1.00 81.88 113 LYS A C 1
ATOM 927 O O . LYS A 1 113 ? -78.424 -49.534 31.210 1.00 81.88 113 LYS A O 1
ATOM 932 N N . ALA A 1 114 ? -80.444 -50.441 31.575 1.00 82.38 114 ALA A N 1
ATOM 933 C CA . ALA A 1 114 ? -80.781 -49.581 32.706 1.00 82.38 114 ALA A CA 1
ATOM 934 C C . ALA A 1 114 ? -79.797 -49.772 33.874 1.00 82.38 114 ALA A C 1
ATOM 936 O O . ALA A 1 114 ? -79.274 -48.784 34.375 1.00 82.38 114 ALA A O 1
ATOM 937 N N . ARG A 1 115 ? -79.466 -51.020 34.241 1.00 82.06 115 ARG A N 1
ATOM 938 C CA . ARG A 1 115 ? -78.474 -51.319 35.296 1.00 82.06 115 ARG A CA 1
ATOM 939 C C . ARG A 1 115 ? -77.057 -50.842 34.944 1.00 82.06 115 ARG A C 1
ATOM 941 O O . ARG A 1 115 ? -76.313 -50.417 35.821 1.00 82.06 115 ARG A O 1
ATOM 948 N N . GLU A 1 116 ? -76.673 -50.914 33.669 1.00 83.25 116 GLU A N 1
ATOM 949 C CA . GLU A 1 116 ? -75.379 -50.410 33.187 1.00 83.25 116 GLU A CA 1
ATOM 950 C C . GLU A 1 116 ? -75.313 -48.874 33.251 1.00 83.25 116 GLU A C 1
ATOM 952 O O . GLU A 1 116 ? -74.326 -48.314 33.730 1.00 83.25 116 GLU A O 1
ATOM 957 N N . ALA A 1 117 ? -76.399 -48.192 32.876 1.00 83.31 117 ALA A N 1
ATOM 958 C CA . ALA A 1 117 ? -76.536 -46.746 33.028 1.00 83.31 117 ALA A CA 1
ATOM 959 C C . ALA A 1 117 ? -76.584 -46.303 34.506 1.00 83.31 117 ALA A C 1
ATOM 961 O O . ALA A 1 117 ? -75.973 -45.292 34.843 1.00 83.31 117 ALA A O 1
ATOM 962 N N . GLU A 1 118 ? -77.229 -47.062 35.403 1.00 84.38 118 GLU A N 1
ATOM 963 C CA . GLU A 1 118 ? -77.215 -46.796 36.855 1.00 84.38 118 GLU A CA 1
ATOM 964 C C . GLU A 1 118 ? -75.796 -46.828 37.433 1.00 84.38 118 GLU A C 1
ATOM 966 O O . GLU A 1 118 ? -75.437 -45.964 38.230 1.00 84.38 118 GLU A O 1
ATOM 971 N N . LEU A 1 119 ? -74.956 -47.776 37.001 1.00 86.88 119 LEU A N 1
ATOM 972 C CA . LEU A 1 119 ? -73.561 -47.864 37.445 1.00 86.88 119 LEU A CA 1
ATOM 973 C C . LEU A 1 119 ? -72.723 -46.668 36.952 1.00 86.88 119 LEU A C 1
ATOM 975 O O . LEU A 1 119 ? -71.833 -46.199 37.663 1.00 86.88 119 LEU A O 1
ATOM 979 N N . ILE A 1 120 ? -73.026 -46.144 35.761 1.00 86.62 120 ILE A N 1
ATOM 980 C CA . ILE A 1 120 ? -72.404 -44.924 35.226 1.00 86.62 120 ILE A CA 1
ATOM 981 C C . ILE A 1 120 ? -72.876 -43.684 36.003 1.00 86.62 120 ILE A C 1
ATOM 983 O O . ILE A 1 120 ? -72.039 -42.874 36.401 1.00 86.62 120 ILE A O 1
ATOM 987 N N . ALA A 1 121 ? -74.180 -43.553 36.272 1.00 86.69 121 ALA A N 1
ATOM 988 C CA . ALA A 1 121 ? -74.738 -42.445 37.049 1.00 86.69 121 ALA A CA 1
ATOM 989 C C . ALA A 1 121 ? -74.179 -42.417 38.483 1.00 86.69 121 ALA A C 1
ATOM 991 O O . ALA A 1 121 ? -73.698 -41.378 38.930 1.00 86.69 121 ALA A O 1
ATOM 992 N N . ALA A 1 122 ? -74.120 -43.570 39.160 1.00 87.06 122 ALA A N 1
ATOM 993 C CA . ALA A 1 122 ? -73.525 -43.695 40.491 1.00 87.06 122 ALA A CA 1
ATOM 994 C C . ALA A 1 122 ? -72.052 -43.242 40.524 1.00 87.06 122 ALA A C 1
ATOM 996 O O . ALA A 1 122 ? -71.645 -42.537 41.445 1.00 87.06 122 ALA A O 1
ATOM 997 N N . ARG A 1 123 ? -71.263 -43.565 39.487 1.00 88.62 123 ARG A N 1
ATOM 998 C CA . ARG A 1 123 ? -69.876 -43.080 39.365 1.00 88.62 123 ARG A CA 1
ATOM 999 C C . ARG A 1 123 ? -69.799 -41.566 39.145 1.00 88.62 123 ARG A C 1
ATOM 1001 O O . ARG A 1 123 ? -68.895 -40.931 39.678 1.00 88.62 123 ARG A O 1
ATOM 1008 N N . MET A 1 124 ? -70.729 -40.976 38.389 1.00 89.06 124 MET A N 1
ATOM 1009 C CA . MET A 1 124 ? -70.789 -39.516 38.212 1.00 89.06 124 MET A CA 1
ATOM 1010 C C . MET A 1 124 ? -71.122 -38.786 39.522 1.00 89.06 124 MET A C 1
ATOM 1012 O O . MET A 1 124 ? -70.591 -37.700 39.746 1.00 89.06 124 MET A O 1
ATOM 1016 N N . VAL A 1 125 ? -71.938 -39.385 40.397 1.00 88.75 125 VAL A N 1
ATOM 1017 C CA . VAL A 1 125 ? -72.203 -38.870 41.755 1.00 88.75 125 VAL A CA 1
ATOM 1018 C C . VAL A 1 125 ? -70.972 -39.020 42.657 1.00 88.75 125 VAL A C 1
ATOM 1020 O O . VAL A 1 125 ? -70.579 -38.063 43.316 1.00 88.75 125 VAL A O 1
ATOM 1023 N N . GLU A 1 126 ? -70.304 -40.178 42.651 1.00 90.62 126 GLU A N 1
ATOM 1024 C CA . GLU A 1 126 ? -69.068 -40.382 43.426 1.00 90.62 126 GLU A CA 1
ATOM 1025 C C . GLU A 1 126 ? -67.957 -39.395 43.013 1.00 90.62 126 GLU A C 1
ATOM 1027 O O . GLU A 1 126 ? -67.253 -38.846 43.870 1.00 90.62 126 GLU A O 1
ATOM 1032 N N . GLU A 1 127 ? -67.829 -39.105 41.711 1.00 89.75 127 GLU A N 1
ATOM 1033 C CA . GLU A 1 127 ? -66.912 -38.076 41.220 1.00 89.75 127 GLU A CA 1
ATOM 1034 C C . GLU A 1 127 ? -67.374 -36.660 41.610 1.00 89.75 127 GLU A C 1
ATOM 1036 O O . GLU A 1 127 ? -66.538 -35.874 42.061 1.00 89.75 127 GLU A O 1
ATOM 1041 N N . SER A 1 128 ? -68.670 -36.324 41.518 1.00 91.44 128 SER A N 1
ATOM 1042 C CA . SER A 1 128 ? -69.161 -34.984 41.886 1.00 91.44 128 SER A CA 1
ATOM 1043 C C . SER A 1 128 ? -68.993 -34.684 43.377 1.00 91.44 128 SER A C 1
ATOM 1045 O O . SER A 1 128 ? -68.563 -33.584 43.739 1.00 91.44 128 SER A O 1
ATOM 1047 N N . GLU A 1 129 ? -69.211 -35.668 44.253 1.00 91.31 129 GLU A N 1
ATOM 1048 C CA . GLU A 1 129 ? -68.849 -35.552 45.665 1.00 91.31 129 GLU A CA 1
ATOM 1049 C C . GLU A 1 129 ? -67.340 -35.343 45.845 1.00 91.31 129 GLU A C 1
ATOM 1051 O O . GLU A 1 129 ? -66.923 -34.549 46.687 1.00 91.31 129 GLU A O 1
ATOM 1056 N N . SER A 1 130 ? -66.502 -36.038 45.068 1.00 91.06 130 SER A N 1
ATOM 1057 C CA . SER A 1 130 ? -65.045 -35.891 45.142 1.00 91.06 130 SER A CA 1
ATOM 1058 C C . SER A 1 130 ? -64.595 -34.479 44.755 1.00 91.06 130 SER A C 1
ATOM 1060 O O . SER A 1 130 ? -63.803 -33.871 45.478 1.00 91.06 130 SER A O 1
ATOM 1062 N N . ARG A 1 131 ? -65.175 -33.903 43.693 1.00 90.94 131 ARG A N 1
ATOM 1063 C CA . ARG A 1 131 ? -64.937 -32.502 43.301 1.00 90.94 131 ARG A CA 1
ATOM 1064 C C . ARG A 1 131 ? -65.470 -31.510 44.334 1.00 90.94 131 ARG A C 1
ATOM 1066 O O . ARG A 1 131 ? -64.782 -30.546 44.651 1.00 90.94 131 ARG A O 1
ATOM 1073 N N . THR A 1 132 ? -66.612 -31.795 44.962 1.00 90.75 132 THR A N 1
ATOM 1074 C CA . THR A 1 132 ? -67.142 -30.996 46.086 1.00 90.75 132 THR A CA 1
ATOM 1075 C C . THR A 1 132 ? -66.194 -31.020 47.296 1.00 90.75 132 THR A C 1
ATOM 1077 O O . THR A 1 132 ? -65.922 -29.986 47.909 1.00 90.75 132 THR A O 1
ATOM 1080 N N . ARG A 1 133 ? -65.629 -32.192 47.623 1.00 92.31 133 ARG A N 1
ATOM 1081 C CA . ARG A 1 133 ? -64.623 -32.361 48.686 1.00 92.31 133 ARG A CA 1
ATOM 1082 C C . ARG A 1 133 ? -63.313 -31.627 48.360 1.00 92.31 133 ARG A C 1
ATOM 1084 O O . ARG A 1 133 ? -62.714 -31.043 49.264 1.00 92.31 133 ARG A O 1
ATOM 1091 N N . GLU A 1 134 ? -62.885 -31.601 47.096 1.00 90.94 134 GLU A N 1
ATOM 1092 C CA . GLU A 1 134 ? -61.737 -30.797 46.650 1.00 90.94 134 GLU A CA 1
ATOM 1093 C C . GLU A 1 134 ? -62.026 -29.288 46.731 1.00 90.94 134 GLU A C 1
ATOM 1095 O O . GLU A 1 134 ? -61.239 -28.558 47.337 1.00 90.94 134 GLU A O 1
ATOM 1100 N N . ALA A 1 135 ? -63.175 -28.827 46.229 1.00 91.44 135 ALA A N 1
ATOM 1101 C CA . ALA A 1 135 ? -63.601 -27.428 46.302 1.00 91.44 135 ALA A CA 1
ATOM 1102 C C . ALA A 1 135 ? -63.630 -26.913 47.753 1.00 91.44 135 ALA A C 1
ATOM 1104 O O . ALA A 1 135 ? -63.079 -25.853 48.050 1.00 91.44 135 ALA A O 1
ATOM 1105 N N . GLN A 1 136 ? -64.189 -27.689 48.690 1.00 90.75 136 GLN A N 1
ATOM 1106 C CA . GLN A 1 136 ? -64.220 -27.309 50.106 1.00 90.75 136 GLN A CA 1
ATOM 1107 C C . GLN A 1 136 ? -62.820 -27.269 50.742 1.00 90.75 136 GLN A C 1
ATOM 1109 O O . GLN A 1 136 ? -62.557 -26.423 51.601 1.00 90.75 136 GLN A O 1
ATOM 1114 N N . LYS A 1 137 ? -61.895 -28.141 50.316 1.00 92.69 137 LYS A N 1
ATOM 1115 C CA . LYS A 1 137 ? -60.491 -28.072 50.745 1.00 92.69 137 LYS A CA 1
ATOM 1116 C C . LYS A 1 137 ? -59.826 -26.790 50.233 1.00 92.69 137 LYS A C 1
ATOM 1118 O O . LYS A 1 137 ? -59.214 -26.083 51.029 1.00 92.69 137 LYS A O 1
ATOM 1123 N N . LEU A 1 138 ? -60.004 -26.458 48.954 1.00 92.62 138 LEU A N 1
ATOM 1124 C CA . LEU A 1 138 ? -59.452 -25.243 48.343 1.00 92.62 138 LEU A CA 1
ATOM 1125 C C . LEU A 1 138 ? -60.010 -23.969 48.996 1.00 92.62 138 LEU A C 1
ATOM 1127 O O . LEU A 1 138 ? -59.241 -23.060 49.292 1.00 92.62 138 LEU A O 1
ATOM 1131 N N . LYS A 1 139 ? -61.304 -23.934 49.347 1.00 90.56 139 LYS A N 1
ATOM 1132 C CA . LYS A 1 139 ? -61.908 -22.840 50.135 1.00 90.56 139 LYS A CA 1
ATOM 1133 C C . LYS A 1 139 ? -61.272 -22.693 51.527 1.00 90.56 139 LYS A C 1
ATOM 1135 O O . LYS A 1 139 ? -61.045 -21.574 51.981 1.00 90.56 139 LYS A O 1
ATOM 1140 N N . ASN A 1 140 ? -60.916 -23.797 52.188 1.00 91.38 140 ASN A N 1
ATOM 1141 C CA . ASN A 1 140 ? -60.194 -23.757 53.467 1.00 91.38 140 ASN A CA 1
ATOM 1142 C C . ASN A 1 140 ? -58.730 -23.292 53.312 1.00 91.38 140 ASN A C 1
ATOM 1144 O O . ASN A 1 140 ? -58.202 -22.632 54.207 1.00 91.38 140 ASN A O 1
ATOM 1148 N N . ASP A 1 141 ? -58.069 -23.622 52.198 1.00 90.19 141 ASP A N 1
ATOM 1149 C CA . ASP A 1 141 ? -56.718 -23.139 51.881 1.00 90.19 141 ASP A CA 1
ATOM 1150 C C . ASP A 1 141 ? -56.714 -21.642 51.508 1.00 90.19 141 ASP A C 1
ATOM 1152 O O . ASP A 1 141 ? -55.857 -20.898 51.985 1.00 90.19 141 ASP A O 1
ATOM 1156 N N . LEU A 1 142 ? -57.727 -21.164 50.778 1.00 90.12 142 LEU A N 1
ATOM 1157 C CA . LEU A 1 142 ? -57.943 -19.744 50.472 1.00 90.12 142 LEU A CA 1
ATOM 1158 C C . LEU A 1 142 ? -58.066 -18.888 51.747 1.00 90.12 142 LEU A C 1
ATOM 1160 O O . LEU A 1 142 ? -57.428 -17.843 51.867 1.00 90.12 142 LEU A O 1
ATOM 1164 N N . ILE A 1 143 ? -58.817 -19.365 52.747 1.00 89.19 143 ILE A N 1
ATOM 1165 C CA . ILE A 1 143 ? -58.937 -18.692 54.052 1.00 89.19 143 ILE A CA 1
ATOM 1166 C C . ILE A 1 143 ? -57.575 -18.607 54.768 1.00 89.19 143 ILE A C 1
ATOM 1168 O O . ILE A 1 143 ? -57.311 -17.632 55.474 1.00 89.19 143 ILE A O 1
ATOM 1172 N N . ARG A 1 144 ? -56.670 -19.581 54.586 1.00 88.50 144 ARG A N 1
ATOM 1173 C CA . ARG A 1 144 ? -55.300 -19.493 55.128 1.00 88.50 144 ARG A CA 1
ATOM 1174 C C . ARG A 1 144 ? -54.474 -18.415 54.419 1.00 88.50 144 ARG A C 1
ATOM 1176 O O . ARG A 1 144 ? -53.814 -17.641 55.111 1.00 88.50 144 ARG A O 1
ATOM 1183 N N . ALA A 1 145 ? -54.550 -18.326 53.090 1.00 87.25 145 ALA A N 1
ATOM 1184 C CA . ALA A 1 145 ? -53.862 -17.292 52.310 1.00 87.25 145 ALA A CA 1
ATOM 1185 C C . ALA A 1 145 ? -54.338 -15.874 52.687 1.00 87.25 145 ALA A C 1
ATOM 1187 O O . ALA A 1 145 ? -53.515 -15.005 52.975 1.00 87.25 145 ALA A O 1
ATOM 1188 N N . TYR A 1 146 ? -55.652 -15.660 52.809 1.00 85.50 146 TYR A N 1
ATOM 1189 C CA . TYR A 1 146 ? -56.223 -14.367 53.211 1.00 85.50 146 TYR A CA 1
ATOM 1190 C C . TYR A 1 146 ? -55.803 -13.935 54.631 1.00 85.50 146 TYR A C 1
ATOM 1192 O O . TYR A 1 146 ? -55.485 -12.774 54.883 1.00 85.50 146 TYR A O 1
ATOM 1200 N N . ASN A 1 147 ? -55.724 -14.871 55.584 1.00 88.19 147 ASN A N 1
ATOM 1201 C CA . ASN A 1 147 ? -55.252 -14.552 56.938 1.00 88.19 147 ASN A CA 1
ATOM 1202 C C . ASN A 1 147 ? -53.756 -14.171 56.974 1.00 88.19 147 ASN A C 1
ATOM 1204 O O . ASN A 1 147 ? -53.362 -13.299 57.752 1.00 88.19 147 ASN A O 1
ATOM 1208 N N . ALA A 1 148 ? -52.922 -14.781 56.125 1.00 86.31 148 ALA A N 1
ATOM 1209 C CA . ALA A 1 148 ? -51.512 -14.408 55.990 1.00 86.31 148 ALA A CA 1
ATOM 1210 C C . ALA A 1 148 ? -51.333 -13.031 55.315 1.00 86.31 148 ALA A C 1
ATOM 1212 O O . ALA A 1 148 ? -50.499 -12.233 55.751 1.00 86.31 148 ALA A O 1
ATOM 1213 N N . GLU A 1 149 ? -52.174 -12.711 54.329 1.00 84.12 149 GLU A N 1
ATOM 1214 C CA . GLU A 1 149 ? -52.243 -11.406 53.661 1.00 84.12 149 GLU A CA 1
ATOM 1215 C C . GLU A 1 149 ? -52.568 -10.283 54.664 1.00 84.12 149 GLU A C 1
ATOM 1217 O O . GLU A 1 149 ? -51.845 -9.286 54.752 1.00 84.12 149 GLU A O 1
ATOM 1222 N N . GLN A 1 150 ? -53.604 -10.468 55.490 1.00 84.94 150 GLN A N 1
ATOM 1223 C CA . GLN A 1 150 ? -53.987 -9.492 56.516 1.00 84.94 150 GLN A CA 1
ATOM 1224 C C . GLN A 1 150 ? -52.900 -9.306 57.588 1.00 84.94 150 GLN A C 1
ATOM 1226 O O . GLN A 1 150 ? -52.658 -8.179 58.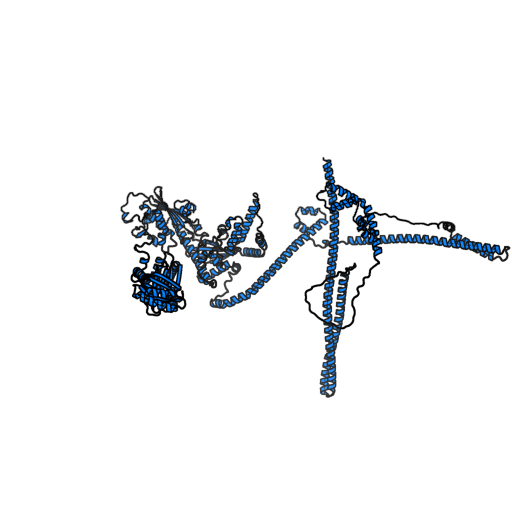025 1.00 84.94 150 GLN A O 1
ATOM 1231 N N . LEU A 1 151 ? -52.181 -10.372 57.962 1.00 86.38 151 LEU A N 1
ATOM 1232 C CA . LEU A 1 151 ? -51.034 -10.286 58.872 1.00 86.38 151 LEU A CA 1
ATOM 1233 C C . LEU A 1 151 ? -49.880 -9.459 58.273 1.00 86.38 151 LEU A C 1
ATOM 1235 O O . LEU A 1 151 ? -49.270 -8.655 58.981 1.00 86.38 151 LEU A O 1
ATOM 1239 N N . ALA A 1 152 ? -49.599 -9.603 56.975 1.00 84.06 152 ALA A N 1
ATOM 1240 C CA . ALA A 1 152 ? -48.613 -8.774 56.281 1.00 84.06 152 ALA A CA 1
ATOM 1241 C C . ALA A 1 152 ? -49.062 -7.299 56.198 1.00 84.06 152 ALA A C 1
ATOM 1243 O O . ALA A 1 152 ? -48.278 -6.392 56.493 1.00 84.06 152 ALA A O 1
ATOM 1244 N N . LYS A 1 153 ? -50.351 -7.050 55.913 1.00 82.12 153 LYS A N 1
ATOM 1245 C CA . LYS A 1 153 ? -50.963 -5.706 55.934 1.00 82.12 153 LYS A CA 1
ATOM 1246 C C . LYS A 1 153 ? -51.033 -5.090 57.342 1.00 82.12 153 LYS A C 1
ATOM 1248 O O . LYS A 1 153 ? -51.152 -3.870 57.446 1.00 82.12 153 LYS A O 1
ATOM 1253 N N . SER A 1 154 ? -50.962 -5.871 58.425 1.00 81.62 154 SER A N 1
ATOM 1254 C CA . SER A 1 154 ? -50.790 -5.344 59.794 1.00 81.62 154 SER A CA 1
ATOM 1255 C C . SER A 1 154 ? -49.366 -4.832 60.008 1.00 81.62 154 SER A C 1
ATOM 1257 O O . SER A 1 154 ? -49.176 -3.649 60.277 1.00 81.62 154 SER A O 1
ATOM 1259 N N . LYS A 1 155 ? -48.362 -5.680 59.747 1.00 80.88 155 LYS A N 1
ATOM 1260 C CA . LYS A 1 155 ? -46.937 -5.350 59.936 1.00 80.88 155 LYS A CA 1
ATOM 1261 C C . LYS A 1 155 ? -46.494 -4.115 59.148 1.00 80.88 155 LYS A C 1
ATOM 1263 O O . LYS A 1 155 ? -45.731 -3.301 59.657 1.00 80.88 155 LYS A O 1
ATOM 1268 N N . LEU A 1 156 ? -47.003 -3.931 57.927 1.00 77.12 156 LEU A N 1
ATOM 1269 C CA . LEU A 1 156 ? -46.732 -2.719 57.141 1.00 77.12 156 LEU A CA 1
ATOM 1270 C C . LEU A 1 156 ? -47.364 -1.454 57.747 1.00 77.12 156 LEU A C 1
ATOM 1272 O O . LEU A 1 156 ? -46.763 -0.385 57.667 1.00 77.12 156 LEU A O 1
ATOM 1276 N N . ARG A 1 157 ? -48.537 -1.561 58.386 1.00 76.19 157 ARG A N 1
ATOM 1277 C CA . ARG A 1 157 ? -49.171 -0.435 59.093 1.00 76.19 157 ARG A CA 1
ATOM 1278 C C . ARG A 1 157 ? -48.439 -0.094 60.390 1.00 76.19 157 ARG A C 1
ATOM 1280 O O . ARG A 1 157 ? -48.215 1.084 60.634 1.00 76.19 157 ARG A O 1
ATOM 1287 N N . GLU A 1 158 ? -47.995 -1.097 61.148 1.00 74.25 158 GLU A N 1
ATOM 1288 C CA . GLU A 1 158 ? -47.189 -0.921 62.369 1.00 74.25 158 GLU A CA 1
ATOM 1289 C C . GLU A 1 158 ? -45.907 -0.107 62.103 1.00 74.25 158 GLU A C 1
ATOM 1291 O O . GLU A 1 158 ? -45.578 0.793 62.874 1.00 74.25 158 GLU A O 1
ATOM 1296 N N . VAL A 1 159 ? -45.225 -0.347 60.973 1.00 71.31 159 VAL A N 1
ATOM 1297 C CA . VAL A 1 159 ? -44.029 0.421 60.566 1.00 71.31 159 VAL A CA 1
ATOM 1298 C C . VAL A 1 159 ? -44.366 1.834 60.058 1.00 71.31 159 VAL A C 1
ATOM 1300 O O . VAL A 1 159 ? -43.536 2.735 60.156 1.00 71.31 159 VAL A O 1
ATOM 1303 N N . MET A 1 160 ? -45.579 2.068 59.544 1.00 60.16 160 MET A N 1
ATOM 1304 C CA . MET A 1 160 ? -46.029 3.405 59.122 1.00 60.16 160 MET A CA 1
ATOM 1305 C C . MET A 1 160 ? -46.512 4.290 60.284 1.00 60.16 160 MET A C 1
ATOM 1307 O O . MET A 1 160 ? -46.535 5.513 60.149 1.00 60.16 160 MET A O 1
ATOM 1311 N N . THR A 1 161 ? -46.887 3.715 61.430 1.00 55.03 161 THR A N 1
ATOM 1312 C CA . THR A 1 161 ? -47.400 4.463 62.588 1.00 55.03 161 THR A CA 1
ATOM 1313 C C . THR A 1 161 ? -46.294 4.926 63.542 1.00 55.03 161 THR A C 1
ATOM 1315 O O . THR A 1 161 ? -46.071 4.316 64.586 1.00 55.03 161 THR A O 1
ATOM 1318 N N . SER A 1 162 ? -45.642 6.050 63.227 1.00 41.44 162 SER A N 1
ATOM 1319 C CA . SER A 1 162 ? -44.818 6.784 64.204 1.00 41.44 162 SER A CA 1
ATOM 1320 C C . SER A 1 162 ? -45.693 7.701 65.078 1.00 41.44 162 SER A C 1
ATOM 1322 O O . SER A 1 162 ? -46.419 8.538 64.533 1.00 41.44 162 SER A O 1
ATOM 1324 N N . PRO A 1 163 ? -45.660 7.590 66.420 1.00 47.09 163 PRO A N 1
ATOM 1325 C CA . PRO A 1 163 ? -46.561 8.336 67.291 1.00 47.09 163 PRO A CA 1
ATOM 1326 C C . PRO A 1 163 ? -45.992 9.701 67.721 1.00 47.09 163 PRO A C 1
ATOM 1328 O O . PRO A 1 163 ? -45.688 9.868 68.895 1.00 47.09 163 PRO A O 1
ATOM 1331 N N . PHE A 1 164 ? -45.897 10.694 66.821 1.00 35.41 164 PHE A N 1
ATOM 1332 C CA . PHE A 1 164 ? -45.949 12.120 67.219 1.00 35.41 164 PHE A CA 1
ATOM 1333 C C . PHE A 1 164 ? -46.301 13.105 66.079 1.00 35.41 164 PHE A C 1
ATOM 1335 O O . PHE A 1 164 ? -45.555 13.259 65.118 1.00 35.41 164 PHE A O 1
ATOM 1342 N N . SER A 1 165 ? -47.378 13.868 66.317 1.00 38.94 165 SER A N 1
ATOM 1343 C CA . SER A 1 165 ? -47.790 15.140 65.683 1.00 38.94 165 SER A CA 1
ATOM 1344 C C . SER A 1 165 ? -48.280 15.163 64.212 1.00 38.94 165 SER A C 1
ATOM 1346 O O . SER A 1 165 ? -47.807 14.404 63.371 1.00 38.94 165 SER A O 1
ATOM 1348 N N . PRO A 1 166 ? -49.256 16.044 63.882 1.00 42.69 166 PRO A N 1
ATOM 1349 C CA . PRO A 1 166 ? -49.912 16.089 62.572 1.00 42.69 166 PRO A CA 1
ATOM 1350 C C . PRO A 1 166 ? -49.222 17.018 61.558 1.00 42.69 166 PRO A C 1
ATOM 1352 O O . PRO A 1 166 ? -48.613 18.026 61.916 1.00 42.69 166 PRO A O 1
ATOM 1355 N N . ILE A 1 167 ? -49.409 16.720 60.270 1.00 37.78 167 ILE A N 1
ATOM 1356 C CA . ILE A 1 167 ? -48.975 17.568 59.150 1.00 37.78 167 ILE A CA 1
ATOM 1357 C C . ILE A 1 167 ? -49.903 18.800 59.047 1.00 37.78 167 ILE A C 1
ATOM 1359 O O . ILE A 1 167 ? -51.123 18.621 58.993 1.00 37.78 167 ILE A O 1
ATOM 1363 N N . PRO A 1 168 ? -49.379 20.042 58.984 1.00 34.56 168 PRO A N 1
ATOM 1364 C CA . PRO A 1 168 ? -50.191 21.229 58.714 1.00 34.56 168 PRO A CA 1
ATOM 1365 C C . PRO A 1 168 ? -50.798 21.191 57.305 1.00 34.56 168 PRO A C 1
ATOM 1367 O O . PRO A 1 168 ? -50.111 20.853 56.344 1.00 34.56 168 PRO A O 1
ATOM 1370 N N . LEU A 1 169 ? -52.066 21.589 57.163 1.00 36.66 169 LEU A N 1
ATOM 1371 C CA . LEU A 1 169 ? -52.739 21.666 55.861 1.00 36.66 169 LEU A CA 1
ATOM 1372 C C . LEU A 1 169 ? -52.111 22.755 54.977 1.00 36.66 169 LEU A C 1
ATOM 1374 O O . LEU A 1 169 ? -52.398 23.941 55.137 1.00 36.66 169 LEU A O 1
ATOM 1378 N N . THR A 1 170 ? -51.283 22.346 54.018 1.00 32.59 170 THR A N 1
ATOM 1379 C CA . THR A 1 170 ? -50.771 23.205 52.948 1.00 32.59 170 THR A CA 1
ATOM 1380 C C . THR A 1 170 ? -51.574 22.989 51.665 1.00 32.59 170 THR A C 1
ATOM 1382 O O . THR A 1 170 ? -51.622 21.891 51.113 1.00 32.59 170 THR A O 1
ATOM 1385 N N . ASN A 1 171 ? -52.213 24.054 51.172 1.00 36.81 171 ASN A N 1
ATOM 1386 C CA . ASN A 1 171 ? -52.819 24.058 49.838 1.00 36.81 171 ASN A CA 1
ATOM 1387 C C . ASN A 1 171 ? -51.733 23.829 48.778 1.00 36.81 171 ASN A C 1
ATOM 1389 O O . ASN A 1 171 ? -50.683 24.466 48.844 1.00 36.81 171 ASN A O 1
ATOM 1393 N N . ASN A 1 172 ? -52.013 23.004 47.769 1.00 34.00 172 ASN A N 1
ATOM 1394 C CA . ASN A 1 172 ? -51.160 22.867 46.589 1.00 34.00 172 ASN A CA 1
ATOM 1395 C C . ASN A 1 172 ? -51.984 22.818 45.298 1.00 34.00 172 ASN A C 1
ATOM 1397 O O . ASN A 1 172 ? -53.131 22.375 45.292 1.00 34.00 172 ASN A O 1
ATOM 1401 N N . PHE A 1 173 ? -51.374 23.330 44.230 1.00 30.69 173 PHE A N 1
ATOM 1402 C CA . PHE A 1 173 ? -51.959 23.491 42.898 1.00 30.69 173 PHE A CA 1
ATOM 1403 C C . PHE A 1 173 ? -51.737 22.255 42.001 1.00 30.69 173 PHE A C 1
ATOM 1405 O O . PHE A 1 173 ? -51.163 21.247 42.411 1.00 30.69 173 PHE A O 1
ATOM 1412 N N . GLU A 1 174 ? -52.245 22.341 40.775 1.00 29.83 174 GLU A N 1
ATOM 1413 C CA . GLU A 1 174 ? -52.462 21.240 39.833 1.00 29.83 174 GLU A CA 1
ATOM 1414 C C . GLU A 1 174 ? -51.236 20.748 39.028 1.00 29.83 174 GLU A C 1
ATOM 1416 O O . GLU A 1 174 ? -50.537 21.556 38.427 1.00 29.83 174 GLU A O 1
ATOM 1421 N N . PHE A 1 175 ? -51.142 19.410 38.884 1.00 29.80 175 PHE A N 1
ATOM 1422 C CA . PHE A 1 175 ? -50.778 18.646 37.662 1.00 29.80 175 PHE A CA 1
ATOM 1423 C C . PHE A 1 175 ? -49.395 18.873 36.971 1.00 29.80 175 PHE A C 1
ATOM 1425 O O . PHE A 1 175 ? -48.640 19.760 37.360 1.00 29.80 175 PHE A O 1
ATOM 1432 N N . PRO A 1 176 ? -48.997 18.061 35.952 1.00 42.66 176 PRO A N 1
ATOM 1433 C CA . PRO A 1 176 ? -49.655 16.882 35.360 1.00 42.66 176 PRO A CA 1
ATOM 1434 C C . PRO A 1 176 ? -48.859 15.559 35.417 1.00 42.66 176 PRO A C 1
ATOM 1436 O O . PRO A 1 176 ? -47.630 15.532 35.396 1.00 42.66 176 PRO A O 1
ATOM 1439 N N . THR A 1 177 ? -49.582 14.436 35.370 1.00 29.22 177 THR A N 1
ATOM 1440 C CA . THR A 1 177 ? -49.053 13.090 35.081 1.00 29.22 177 THR A CA 1
ATOM 1441 C C . THR A 1 177 ? -49.376 12.659 33.649 1.00 29.22 177 THR A C 1
ATOM 1443 O O . THR A 1 177 ? -50.457 12.938 33.134 1.00 29.22 177 THR A O 1
ATOM 1446 N N . GLY A 1 178 ? -48.442 11.945 33.011 1.00 29.72 178 GLY A N 1
ATOM 1447 C CA . GLY A 1 178 ? -48.665 11.273 31.727 1.00 29.72 178 GLY A CA 1
ATOM 1448 C C . GLY A 1 178 ? -49.342 9.904 31.884 1.00 29.72 178 GLY A C 1
ATOM 1449 O O . GLY A 1 178 ? -49.192 9.241 32.909 1.00 29.72 178 GLY A O 1
ATOM 1450 N N . GLN A 1 179 ? -50.083 9.503 30.852 1.00 30.47 179 GLN A N 1
ATOM 1451 C CA . GLN A 1 179 ? -50.759 8.203 30.695 1.00 30.47 179 GLN A CA 1
ATOM 1452 C C . GLN A 1 179 ? -49.723 7.062 30.474 1.00 30.47 179 GLN A C 1
ATOM 1454 O O . GLN A 1 179 ? -48.551 7.343 30.237 1.00 30.47 179 GLN A O 1
ATOM 1459 N N . ASP A 1 180 ? -50.018 5.760 30.600 1.00 26.38 180 ASP A N 1
ATOM 1460 C CA . ASP A 1 180 ? -51.284 5.027 30.414 1.00 26.38 180 ASP A CA 1
ATOM 1461 C C . ASP A 1 180 ? -51.538 3.903 31.440 1.00 26.38 180 ASP A C 1
ATOM 1463 O O . ASP A 1 180 ? -50.635 3.136 31.786 1.00 26.38 180 ASP A O 1
ATOM 1467 N N . ARG A 1 181 ? -52.821 3.676 31.773 1.00 28.95 181 ARG A N 1
ATOM 1468 C CA . ARG A 1 181 ? -53.399 2.319 31.870 1.00 28.95 181 ARG A CA 1
ATOM 1469 C C . ARG A 1 181 ? -54.921 2.332 31.656 1.00 28.95 181 ARG A C 1
ATOM 1471 O O . ARG A 1 181 ? -55.582 3.341 31.873 1.00 28.95 181 ARG A O 1
ATOM 1478 N N . VAL A 1 182 ? -55.449 1.209 31.166 1.00 28.70 182 VAL A N 1
ATOM 1479 C CA . VAL A 1 182 ? -56.771 1.095 30.514 1.00 28.70 182 VAL A CA 1
ATOM 1480 C C . VAL A 1 182 ? -57.934 0.902 31.508 1.00 28.70 182 VAL A C 1
ATOM 1482 O O . VAL A 1 182 ? -57.766 0.314 32.572 1.00 28.70 182 VAL A O 1
ATOM 1485 N N . HIS A 1 183 ? -59.123 1.388 31.127 1.00 27.25 183 HIS A N 1
ATOM 1486 C CA . HIS A 1 183 ? -60.389 1.305 31.871 1.00 27.25 183 HIS A CA 1
ATOM 1487 C C . HIS A 1 183 ? -60.972 -0.111 32.043 1.00 27.25 183 HIS A C 1
ATOM 1489 O O . HIS A 1 183 ? -60.971 -0.892 31.097 1.00 27.25 183 HIS A O 1
ATOM 1495 N N . LEU A 1 184 ? -61.636 -0.321 33.189 1.00 28.05 184 LEU A N 1
ATOM 1496 C CA . LEU A 1 184 ? -62.890 -1.072 33.440 1.00 28.05 184 LEU A CA 1
ATOM 1497 C C . LEU A 1 184 ? -63.356 -0.627 34.854 1.00 28.05 184 LEU A C 1
ATOM 1499 O O . LEU A 1 184 ? -62.547 -0.679 35.772 1.00 28.05 184 LEU A O 1
ATOM 1503 N N . ALA A 1 185 ? -64.517 -0.027 35.157 1.00 26.05 185 ALA A N 1
ATOM 1504 C CA . ALA A 1 185 ? -65.887 -0.044 34.613 1.00 26.05 185 ALA A CA 1
ATOM 1505 C C . ALA A 1 185 ? -66.650 -1.367 34.896 1.00 26.05 185 ALA A C 1
ATOM 1507 O O . ALA A 1 185 ? -66.174 -2.418 34.493 1.00 26.05 185 ALA A O 1
ATOM 1508 N N . CYS A 1 186 ? -67.839 -1.387 35.533 1.00 25.62 186 CYS A N 1
ATOM 1509 C CA . CYS A 1 186 ? -68.605 -0.285 36.152 1.00 25.62 186 CYS A CA 1
ATOM 1510 C C . CYS A 1 186 ? -69.760 -0.775 37.078 1.00 25.62 186 CYS A C 1
ATOM 1512 O O . CYS A 1 186 ? -70.615 -1.505 36.590 1.00 25.62 186 CYS A O 1
ATOM 1514 N N . SER A 1 187 ? -69.860 -0.234 38.312 1.00 29.34 187 SER A N 1
ATOM 1515 C CA . SER A 1 187 ? -71.121 0.272 38.942 1.00 29.34 187 SER A CA 1
ATOM 1516 C C . SER A 1 187 ? -72.300 -0.737 39.170 1.00 29.34 187 SER A C 1
ATOM 1518 O O . SER A 1 187 ? -72.067 -1.928 38.981 1.00 29.34 187 SER A O 1
ATOM 1520 N N . PRO A 1 188 ? -73.540 -0.362 39.623 1.00 40.91 188 PRO A N 1
ATOM 1521 C CA . PRO A 1 188 ? -74.133 0.977 39.875 1.00 40.91 188 PRO A CA 1
ATOM 1522 C C . PRO A 1 188 ? -75.083 1.146 41.113 1.00 40.91 188 PRO A C 1
ATOM 1524 O O . PRO A 1 188 ? -75.253 0.219 41.893 1.00 40.91 188 PRO A O 1
ATOM 1527 N N . ILE A 1 189 ? -75.761 2.320 41.194 1.00 27.16 189 ILE A N 1
ATOM 1528 C CA . ILE A 1 189 ? -76.985 2.671 41.990 1.00 27.16 189 ILE A CA 1
ATOM 1529 C C . ILE A 1 189 ? -76.783 2.918 43.518 1.00 27.16 189 ILE A C 1
ATOM 1531 O O . ILE A 1 189 ? -76.138 2.110 44.172 1.00 27.16 189 ILE A O 1
ATOM 1535 N N . SER A 1 190 ? -77.330 3.964 44.179 1.00 26.38 190 SER A N 1
ATOM 1536 C CA . SER A 1 190 ? -77.880 5.281 43.747 1.00 26.38 190 SER A CA 1
ATOM 1537 C C . SER A 1 190 ? -78.081 6.285 44.927 1.00 26.38 190 SER A C 1
ATOM 1539 O O . SER A 1 190 ? -78.000 5.909 46.091 1.00 26.38 190 SER A O 1
ATOM 1541 N N . ASP A 1 191 ? -78.406 7.541 44.568 1.00 27.17 191 ASP A N 1
ATOM 1542 C CA . ASP A 1 191 ? -79.232 8.558 45.271 1.00 27.17 191 ASP A CA 1
ATOM 1543 C C . ASP A 1 191 ? -78.729 9.489 46.414 1.00 27.17 191 ASP A C 1
ATOM 1545 O O . ASP A 1 191 ? -78.153 9.087 47.416 1.00 27.17 191 ASP A O 1
ATOM 1549 N N . HIS A 1 192 ? -79.133 10.765 46.239 1.00 29.95 192 HIS A N 1
ATOM 1550 C CA . HIS A 1 192 ? -79.253 11.920 47.160 1.00 29.95 192 HIS A CA 1
ATOM 1551 C C . HIS A 1 192 ? -77.980 12.562 47.792 1.00 29.95 192 HIS A C 1
ATOM 1553 O O . HIS A 1 192 ? -77.177 11.884 48.413 1.00 29.95 192 HIS A O 1
ATOM 1559 N N . CYS A 1 193 ? -77.645 13.864 47.604 1.00 28.05 193 CYS A N 1
ATOM 1560 C CA . CYS A 1 193 ? -78.362 15.170 47.774 1.00 28.05 193 CYS A CA 1
ATOM 1561 C C . CYS A 1 193 ? -78.139 15.788 49.188 1.00 28.05 193 CYS A C 1
ATOM 1563 O O . CYS A 1 193 ? -78.230 15.050 50.156 1.00 28.05 193 CYS A O 1
ATOM 1565 N N . ILE A 1 194 ? -77.883 17.095 49.440 1.00 28.62 194 ILE A N 1
ATOM 1566 C CA . ILE A 1 194 ? -77.785 18.360 48.650 1.00 28.62 194 ILE A CA 1
ATOM 1567 C C . ILE A 1 194 ? -76.778 19.327 49.359 1.00 28.62 194 ILE A C 1
ATOM 1569 O O . ILE A 1 194 ? -76.553 19.171 50.552 1.00 28.62 194 ILE A O 1
ATOM 1573 N N . PHE A 1 195 ? -76.340 20.404 48.677 1.00 25.27 195 PHE A N 1
ATOM 1574 C CA . PHE A 1 195 ? -75.900 21.719 49.227 1.00 25.27 195 PHE A CA 1
ATOM 1575 C C . PHE A 1 195 ? -74.511 21.752 49.926 1.00 25.27 195 PHE A C 1
ATOM 1577 O O . PHE A 1 195 ? -74.243 20.967 50.818 1.00 25.27 195 PHE A O 1
ATOM 1584 N N . SER A 1 196 ? -73.503 22.549 49.539 1.00 28.34 196 SER A N 1
ATOM 1585 C CA . SER A 1 196 ? -73.390 23.966 49.117 1.00 28.34 196 SER A CA 1
ATOM 1586 C C . SER A 1 196 ? -73.253 24.985 50.267 1.00 28.34 196 SER A C 1
ATOM 1588 O O . SER A 1 196 ? -74.223 25.584 50.711 1.00 28.34 196 SER A O 1
ATOM 1590 N N . GLY A 1 197 ? -72.001 25.225 50.678 1.00 35.84 197 GLY A N 1
ATOM 1591 C CA . GLY A 1 197 ? -71.489 26.556 51.037 1.00 35.84 197 GLY A CA 1
ATOM 1592 C C . GLY A 1 197 ? -71.959 27.237 52.330 1.00 35.84 197 GLY A C 1
ATOM 1593 O O . GLY A 1 197 ? -72.877 28.050 52.305 1.00 35.84 197 GLY A O 1
ATOM 1594 N N . MET A 1 198 ? -71.176 27.098 53.406 1.00 30.33 198 MET A N 1
ATOM 1595 C CA . MET A 1 198 ? -70.999 28.181 54.385 1.00 30.33 198 MET A CA 1
ATOM 1596 C C . MET A 1 198 ? -69.634 28.076 55.078 1.00 30.33 198 MET A C 1
ATOM 1598 O O . MET A 1 198 ? -69.288 27.024 55.607 1.00 30.33 198 MET A O 1
ATOM 1602 N N . ALA A 1 199 ? -68.857 29.162 55.071 1.00 35.25 199 ALA A N 1
ATOM 1603 C CA . ALA A 1 199 ? -67.583 29.259 55.783 1.00 35.25 199 ALA A CA 1
ATOM 1604 C C . ALA A 1 199 ? -67.754 30.166 57.009 1.00 35.25 199 ALA A C 1
ATOM 1606 O O . ALA A 1 199 ? -68.002 31.363 56.868 1.00 35.25 199 ALA A O 1
ATOM 1607 N N . SER A 1 200 ? -67.629 29.598 58.208 1.00 32.38 200 SER A N 1
ATOM 1608 C CA . SER A 1 200 ? -67.717 30.319 59.481 1.00 32.38 200 SER A CA 1
ATOM 1609 C C . SER A 1 200 ? -66.376 30.292 60.211 1.00 32.38 200 SER A C 1
ATOM 1611 O O . SER A 1 200 ? -65.896 29.220 60.577 1.00 32.38 200 SER A O 1
ATOM 1613 N N . HIS A 1 201 ? -65.797 31.466 60.464 1.00 37.12 201 HIS A N 1
ATOM 1614 C CA . HIS A 1 201 ? -64.698 31.611 61.420 1.00 37.12 201 HIS A CA 1
ATOM 1615 C C . HIS A 1 201 ? -65.172 31.272 62.843 1.00 37.12 201 HIS A C 1
ATOM 1617 O O . HIS A 1 201 ? -66.283 31.638 63.226 1.00 37.12 201 HIS A O 1
ATOM 1623 N N . THR A 1 202 ? -64.303 30.651 63.643 1.00 38.62 202 THR A N 1
ATOM 1624 C CA . THR A 1 202 ? -64.485 30.491 65.096 1.00 38.62 202 THR A CA 1
ATOM 1625 C C . THR A 1 202 ? -63.149 30.679 65.813 1.00 38.62 202 THR A C 1
ATOM 1627 O O . THR A 1 202 ? -62.237 29.871 65.631 1.00 38.62 202 THR A O 1
ATOM 1630 N N . ASP A 1 203 ? -63.032 31.724 66.633 1.00 35.75 203 ASP A N 1
ATOM 1631 C CA . ASP A 1 203 ? -61.812 32.033 67.390 1.00 35.75 203 ASP A CA 1
ATOM 1632 C C . ASP A 1 203 ? -61.632 31.123 68.625 1.00 35.75 203 ASP A C 1
ATOM 1634 O O . ASP A 1 203 ? -62.549 31.008 69.445 1.00 35.75 203 ASP A O 1
ATOM 1638 N N . PRO A 1 204 ? -60.443 30.529 68.847 1.00 42.12 204 PRO A N 1
ATOM 1639 C CA . PRO A 1 204 ? -60.139 29.778 70.063 1.00 42.12 204 PRO A CA 1
ATOM 1640 C C . PRO A 1 204 ? -59.643 30.711 71.185 1.00 42.12 204 PRO A C 1
ATOM 1642 O O . PRO A 1 204 ? -58.450 30.796 71.476 1.00 42.12 204 PRO A O 1
ATOM 1645 N N . VAL A 1 205 ? -60.575 31.376 71.875 1.00 49.31 205 VAL A N 1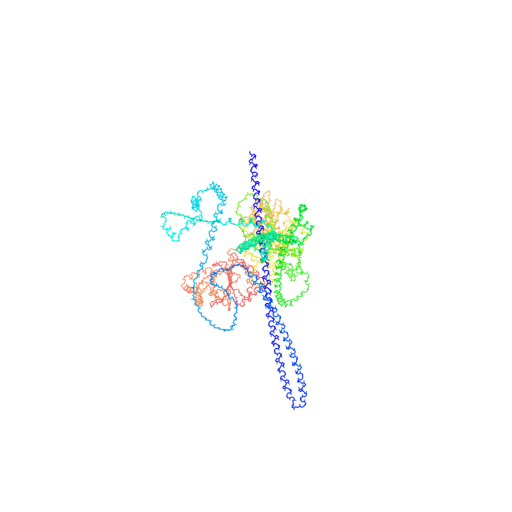
ATOM 1646 C CA . VAL A 1 205 ? -60.319 32.360 72.961 1.00 49.31 205 VAL A CA 1
ATOM 1647 C C . VAL A 1 205 ? -59.609 31.766 74.209 1.00 49.31 205 VAL A C 1
ATOM 1649 O O . VAL A 1 205 ? -59.285 32.482 75.152 1.00 49.31 205 VAL A O 1
ATOM 1652 N N . GLY A 1 206 ? -59.310 30.461 74.233 1.00 52.56 206 GLY A N 1
ATOM 1653 C CA . GLY A 1 206 ? -58.683 29.781 75.376 1.00 52.56 206 GLY A CA 1
ATOM 1654 C C . GLY A 1 206 ? -57.179 30.036 75.574 1.00 52.56 206 GLY A C 1
ATOM 1655 O O . GLY A 1 206 ? -56.728 30.111 76.712 1.00 52.56 206 GLY A O 1
ATOM 1656 N N . ALA A 1 207 ? -56.394 30.191 74.502 1.00 49.38 207 ALA A N 1
ATOM 1657 C CA . ALA A 1 207 ? -54.925 30.102 74.583 1.00 49.38 207 ALA A CA 1
ATOM 1658 C C . ALA A 1 207 ? -54.215 31.338 75.184 1.00 49.38 207 ALA A C 1
ATOM 1660 O O . ALA A 1 207 ? -53.032 31.285 75.521 1.00 49.38 207 ALA A O 1
ATOM 1661 N N . GLU A 1 208 ? -54.903 32.478 75.304 1.00 50.34 208 GLU A N 1
ATOM 1662 C CA . GLU A 1 208 ? -54.239 33.769 75.532 1.00 50.34 208 GLU A CA 1
ATOM 1663 C C . GLU A 1 208 ? -53.751 33.998 76.979 1.00 50.34 208 GLU A C 1
ATOM 1665 O O . GLU A 1 208 ? -52.958 34.911 77.219 1.00 50.34 208 GLU A O 1
ATOM 1670 N N . ARG A 1 209 ? -54.204 33.191 77.953 1.00 53.50 209 ARG A N 1
ATOM 1671 C CA . ARG A 1 209 ? -53.730 33.256 79.351 1.00 53.50 209 ARG A CA 1
ATOM 1672 C C . ARG A 1 209 ? -52.429 32.490 79.554 1.00 53.50 209 ARG A C 1
ATOM 1674 O O . ARG A 1 209 ? -51.478 33.051 80.097 1.00 53.50 209 ARG A O 1
ATOM 1681 N N . ASP A 1 210 ? -52.367 31.255 79.071 1.00 58.06 210 ASP A N 1
ATOM 1682 C CA . ASP A 1 210 ? -51.228 30.363 79.312 1.00 58.06 210 ASP A CA 1
ATOM 1683 C C . ASP A 1 210 ? -49.965 30.881 78.614 1.00 58.06 210 ASP A C 1
ATOM 1685 O O . ASP A 1 210 ? -48.891 30.909 79.213 1.00 58.06 210 ASP A O 1
ATOM 1689 N N . ILE A 1 211 ? -50.112 31.422 77.397 1.00 55.78 211 ILE A N 1
ATOM 1690 C CA . ILE A 1 211 ? -49.029 32.096 76.661 1.00 55.78 211 ILE A CA 1
ATOM 1691 C C . ILE A 1 211 ? -48.477 33.292 77.455 1.00 55.78 211 ILE A C 1
ATOM 1693 O O . ILE A 1 211 ? -47.261 33.482 77.515 1.00 55.78 211 ILE A O 1
ATOM 1697 N N . LYS A 1 212 ? -49.341 34.085 78.107 1.00 61.28 212 LYS A N 1
ATOM 1698 C CA . LYS A 1 212 ? -48.906 35.231 78.925 1.00 61.28 212 LYS A CA 1
ATOM 1699 C C . LYS A 1 212 ? -48.177 34.768 80.189 1.00 61.28 212 LYS A C 1
ATOM 1701 O O . LYS A 1 212 ? -47.130 35.333 80.499 1.00 61.28 212 LYS A O 1
ATOM 1706 N N . SER A 1 213 ? -48.653 33.708 80.849 1.00 60.25 213 SER A N 1
ATOM 1707 C CA . SER A 1 213 ? -47.968 33.113 82.007 1.00 60.25 213 SER A CA 1
ATOM 1708 C C . SER A 1 213 ? -46.579 32.579 81.634 1.00 60.25 213 SER A C 1
ATOM 1710 O O . SER A 1 213 ? -45.587 32.980 82.238 1.00 60.25 213 SER A O 1
ATOM 1712 N N . LEU A 1 214 ? -46.486 31.765 80.574 1.00 58.94 214 LEU A N 1
ATOM 1713 C CA . LEU A 1 214 ? -45.218 31.251 80.041 1.00 58.94 214 LEU A CA 1
ATOM 1714 C C . LEU A 1 214 ? -44.246 32.378 79.672 1.00 58.94 214 LEU A C 1
ATOM 1716 O O . LEU A 1 214 ? -43.066 32.300 80.003 1.00 58.94 214 LEU A O 1
ATOM 1720 N N . SER A 1 215 ? -44.729 33.454 79.041 1.00 61.19 215 SER A N 1
ATOM 1721 C CA . SER A 1 215 ? -43.870 34.587 78.673 1.00 61.19 215 SER A CA 1
ATOM 1722 C C . SER A 1 215 ? -43.271 35.324 79.881 1.00 61.19 215 SER A C 1
ATOM 1724 O O . SER A 1 215 ? -42.149 35.823 79.790 1.00 61.19 215 SER A O 1
ATOM 1726 N N . ALA A 1 216 ? -43.974 35.356 81.019 1.00 68.06 216 ALA A N 1
ATOM 1727 C CA . ALA A 1 216 ? -43.476 35.953 82.256 1.00 68.06 216 ALA A CA 1
ATOM 1728 C C . ALA A 1 216 ? -42.478 35.034 82.984 1.00 68.06 216 ALA A C 1
ATOM 1730 O O . ALA A 1 216 ? -41.462 35.515 83.486 1.00 68.06 216 ALA A O 1
ATOM 1731 N N . GLU A 1 217 ? -42.730 33.721 82.997 1.00 65.75 217 GLU A N 1
ATOM 1732 C CA . GLU A 1 217 ? -41.829 32.716 83.581 1.00 65.75 217 GLU A CA 1
ATOM 1733 C C . GLU A 1 217 ? -40.472 32.699 82.848 1.00 65.75 217 GLU A C 1
ATOM 1735 O O . GLU A 1 217 ? -39.417 32.838 83.469 1.00 65.75 217 GLU A O 1
ATOM 1740 N N . ILE A 1 218 ? -40.506 32.651 81.508 1.00 62.69 218 ILE A N 1
ATOM 1741 C CA . ILE A 1 218 ? -39.318 32.665 80.636 1.00 62.69 218 ILE A CA 1
ATOM 1742 C C . ILE A 1 218 ? -38.495 33.945 80.833 1.00 62.69 218 ILE A C 1
ATOM 1744 O O . ILE A 1 218 ? -37.268 33.894 80.921 1.00 62.69 218 ILE A O 1
ATOM 1748 N N . GLU A 1 219 ? -39.144 35.108 80.922 1.00 63.06 219 GLU A N 1
ATOM 1749 C CA . GLU A 1 219 ? -38.438 36.379 81.107 1.00 63.06 219 GLU A CA 1
ATOM 1750 C C . GLU A 1 219 ? -37.818 36.499 82.514 1.00 63.06 219 GLU A C 1
ATOM 1752 O O . GLU A 1 219 ? -36.734 37.066 82.663 1.00 63.06 219 GLU A O 1
ATOM 1757 N N . LYS A 1 220 ? -38.439 35.901 83.540 1.00 69.56 220 LYS A N 1
ATOM 1758 C CA . LYS A 1 220 ? -37.898 35.825 84.906 1.00 69.56 220 LYS A CA 1
ATOM 1759 C C . LYS A 1 220 ? -36.650 34.938 84.981 1.00 69.56 220 LYS A C 1
ATOM 1761 O O . LYS A 1 220 ? -35.619 35.401 85.477 1.00 69.56 220 LYS A O 1
ATOM 1766 N N . GLU A 1 221 ? -36.698 33.715 84.445 1.00 64.50 221 GLU A N 1
ATOM 1767 C CA . GLU A 1 221 ? -35.512 32.844 84.358 1.00 64.50 221 GLU A CA 1
ATOM 1768 C C . GLU A 1 221 ? -34.384 33.505 83.557 1.00 64.50 221 GLU A C 1
ATOM 1770 O O . GLU A 1 221 ? -33.215 33.441 83.940 1.00 64.50 221 GLU A O 1
ATOM 1775 N N . ARG A 1 222 ? -34.725 34.203 82.469 1.00 60.84 222 ARG A N 1
ATOM 1776 C CA . ARG A 1 222 ? -33.761 34.887 81.604 1.00 60.84 222 ARG A CA 1
ATOM 1777 C C . ARG A 1 222 ? -33.082 36.085 82.278 1.00 60.84 222 ARG A C 1
ATOM 1779 O O . ARG A 1 222 ? -31.885 36.290 82.069 1.00 60.84 222 ARG A O 1
ATOM 1786 N N . VAL A 1 223 ? -33.789 36.850 83.112 1.00 63.00 223 VAL A N 1
ATOM 1787 C CA . VAL A 1 223 ? -33.181 37.923 83.926 1.00 63.00 223 VAL A CA 1
ATOM 1788 C C . VAL A 1 223 ? -32.276 37.346 85.022 1.00 63.00 223 VAL A C 1
ATOM 1790 O O . VAL A 1 223 ? -31.203 37.900 85.279 1.00 63.00 223 VAL A O 1
ATOM 1793 N N . GLU A 1 224 ? -32.631 36.205 85.624 1.00 58.88 224 GLU A N 1
ATOM 1794 C CA . GLU A 1 224 ? -31.704 35.477 86.500 1.00 58.88 224 GLU A CA 1
ATOM 1795 C C . GLU A 1 224 ? -30.476 34.957 85.746 1.00 58.88 224 GLU A C 1
ATOM 1797 O O . GLU A 1 224 ? -29.361 35.080 86.254 1.00 58.88 224 GLU A O 1
ATOM 1802 N N . TYR A 1 225 ? -30.650 34.413 84.539 1.00 61.75 225 TYR A N 1
ATOM 1803 C CA . TYR A 1 225 ? -29.550 33.939 83.701 1.00 61.75 225 TYR A CA 1
ATOM 1804 C C . TYR A 1 225 ? -28.578 35.079 83.381 1.00 61.75 225 TYR A C 1
ATOM 1806 O O . TYR A 1 225 ? -27.380 34.929 83.599 1.00 61.75 225 TYR A O 1
ATOM 1814 N N . LEU A 1 226 ? -29.077 36.250 82.970 1.00 56.78 226 LEU A N 1
ATOM 1815 C CA . LEU A 1 226 ? -28.249 37.436 82.721 1.00 56.78 226 LEU A CA 1
ATOM 1816 C C . LEU A 1 226 ? -27.506 37.912 83.983 1.00 56.78 226 LEU A C 1
ATOM 1818 O O . LEU A 1 226 ? -26.313 38.194 83.899 1.00 56.78 226 LEU A O 1
ATOM 1822 N N . LYS A 1 227 ? -28.144 37.913 85.165 1.00 57.44 227 LYS A N 1
ATOM 1823 C CA . LYS A 1 227 ? -27.458 38.217 86.441 1.00 57.44 227 LYS A CA 1
ATOM 1824 C C . LYS A 1 227 ? -26.390 37.182 86.817 1.00 57.44 227 LYS A C 1
ATOM 1826 O O . LYS A 1 227 ? -25.342 37.556 87.338 1.00 57.44 227 LYS A O 1
ATOM 1831 N N . LYS A 1 228 ? -26.634 35.893 86.559 1.00 58.06 228 LYS A N 1
ATOM 1832 C CA . LYS A 1 228 ? -25.667 34.799 86.781 1.00 58.06 228 LYS A CA 1
ATOM 1833 C C . LYS A 1 228 ? -24.523 34.832 85.752 1.00 58.06 228 LYS A C 1
ATOM 1835 O O . LYS A 1 228 ? -23.405 34.439 86.068 1.00 58.06 228 LYS A O 1
ATOM 1840 N N . SER A 1 229 ? -24.768 35.369 84.556 1.00 57.38 229 SER A N 1
ATOM 1841 C CA . SER A 1 229 ? -23.828 35.447 83.426 1.00 57.38 229 SER A CA 1
ATOM 1842 C C . SER A 1 229 ? -22.835 36.626 83.493 1.00 57.38 229 SER A C 1
ATOM 1844 O O . SER A 1 229 ? -22.242 37.007 82.483 1.00 57.38 229 SER A O 1
ATOM 1846 N N . LYS A 1 230 ? -22.576 37.185 84.687 1.00 65.31 230 LYS A N 1
ATOM 1847 C CA . LYS A 1 230 ? -21.566 38.244 84.895 1.00 65.31 230 LYS A CA 1
ATOM 1848 C C . LYS A 1 230 ? -20.196 37.869 84.307 1.00 65.31 230 LYS A C 1
ATOM 1850 O O . LYS A 1 230 ? -19.554 38.706 83.686 1.00 65.31 230 LYS A O 1
ATOM 1855 N N . HIS A 1 231 ? -19.814 36.594 84.407 1.00 65.12 231 HIS A N 1
ATOM 1856 C CA . HIS A 1 231 ? -18.574 36.062 83.837 1.00 65.12 231 HIS A CA 1
ATOM 1857 C C . HIS A 1 231 ? -18.493 36.199 82.303 1.00 65.12 231 HIS A C 1
ATOM 1859 O O . HIS A 1 231 ? -17.447 36.567 81.779 1.00 65.12 231 HIS A O 1
ATOM 1865 N N . LEU A 1 232 ? -19.596 35.976 81.576 1.00 66.94 232 LEU A N 1
ATOM 1866 C CA . LEU A 1 232 ? -19.642 36.181 80.122 1.00 66.94 232 LEU A CA 1
ATOM 1867 C C . LEU A 1 232 ? -19.576 37.675 79.775 1.00 66.94 232 LEU A C 1
ATOM 1869 O O . LEU A 1 232 ? -18.963 38.062 78.785 1.00 66.94 232 LEU A O 1
ATOM 1873 N N . GLN A 1 233 ? -20.189 38.527 80.599 1.00 69.81 233 GLN A N 1
ATOM 1874 C CA . GLN A 1 233 ? -20.152 39.979 80.427 1.00 69.81 233 GLN A CA 1
ATOM 1875 C C . GLN A 1 233 ? -18.734 40.542 80.646 1.00 69.81 233 GLN A C 1
ATOM 1877 O O . GLN A 1 233 ? -18.311 41.437 79.911 1.00 69.81 233 GLN A O 1
ATOM 1882 N N . GLU A 1 234 ? -17.987 39.966 81.593 1.00 74.94 234 GLU A N 1
ATOM 1883 C CA . GLU A 1 234 ? -16.560 40.214 81.832 1.00 74.94 234 GLU A CA 1
ATOM 1884 C C . GLU A 1 234 ? -15.696 39.708 80.663 1.00 74.94 234 GLU A C 1
ATOM 1886 O O . GLU A 1 234 ? -14.953 40.502 80.092 1.00 74.94 234 GLU A O 1
ATOM 1891 N N . GLN A 1 235 ? -15.872 38.459 80.212 1.00 73.81 235 GLN A N 1
ATOM 1892 C CA . GLN A 1 235 ? -15.173 37.901 79.038 1.00 73.81 235 GLN A CA 1
ATOM 1893 C C . GLN A 1 235 ? -15.405 38.722 77.760 1.00 73.81 235 GLN A C 1
ATOM 1895 O O . GLN A 1 235 ? -14.473 38.990 77.005 1.00 73.81 235 GLN A O 1
ATOM 1900 N N . LEU A 1 236 ? -16.639 39.176 77.518 1.00 74.25 236 LEU A N 1
ATOM 1901 C CA . LEU A 1 236 ? -16.951 40.063 76.396 1.00 74.25 236 LEU A CA 1
ATOM 1902 C C . LEU A 1 236 ? -16.333 41.458 76.572 1.00 74.25 236 LEU A C 1
ATOM 1904 O O . LEU A 1 236 ? -16.102 42.147 75.582 1.00 74.25 236 LEU A O 1
ATOM 1908 N N . SER A 1 237 ? -16.086 41.923 77.799 1.00 77.56 237 SER A N 1
ATOM 1909 C CA . SER A 1 237 ? -15.338 43.166 78.042 1.00 77.56 237 SER A CA 1
ATOM 1910 C C . SER A 1 237 ? -13.842 42.994 77.767 1.00 77.56 237 SER A C 1
ATOM 1912 O O . SER A 1 237 ? -13.238 43.877 77.165 1.00 77.56 237 SER A O 1
ATOM 1914 N N . GLU A 1 238 ? -13.266 41.858 78.158 1.00 79.06 238 GLU A N 1
ATOM 1915 C CA . GLU A 1 238 ? -11.863 41.500 77.922 1.00 79.06 238 GLU A CA 1
ATOM 1916 C C . GLU A 1 238 ? -11.575 41.364 76.417 1.00 79.06 238 GLU A C 1
ATOM 1918 O O . GLU A 1 238 ? -10.723 42.078 75.892 1.00 79.06 238 GLU A O 1
ATOM 1923 N N . LEU A 1 239 ? -12.391 40.591 75.688 1.00 77.69 239 LEU A N 1
ATOM 1924 C CA . LEU A 1 239 ? -12.324 40.475 74.223 1.00 77.69 239 LEU A CA 1
ATOM 1925 C C . LEU A 1 239 ? -12.477 41.820 73.500 1.00 77.69 239 LEU A C 1
ATOM 1927 O O . LEU A 1 239 ? -11.774 42.075 72.525 1.00 77.69 239 LEU A O 1
ATOM 1931 N N . ARG A 1 240 ? -13.367 42.709 73.967 1.00 77.75 240 ARG A N 1
ATOM 1932 C CA . ARG A 1 240 ? -13.468 44.069 73.405 1.00 77.75 240 ARG A CA 1
ATOM 1933 C C . ARG A 1 240 ? -12.183 44.862 73.635 1.00 77.75 240 ARG A C 1
ATOM 1935 O O . ARG A 1 240 ? -11.727 45.514 72.706 1.00 77.75 240 ARG A O 1
ATOM 1942 N N . SER A 1 241 ? -11.572 44.754 74.815 1.00 78.62 241 SER A N 1
ATOM 1943 C CA . SER A 1 241 ? -10.303 45.419 75.136 1.00 78.62 241 SER A CA 1
ATOM 1944 C C . SER A 1 241 ? -9.119 44.897 74.310 1.00 78.62 241 SER A C 1
ATOM 1946 O O . SER A 1 241 ? -8.259 45.691 73.938 1.00 78.62 241 SER A O 1
ATOM 1948 N N . GLU A 1 242 ? -9.062 43.596 74.003 1.00 79.38 242 GLU A N 1
ATOM 1949 C CA . GLU A 1 242 ? -8.049 43.034 73.093 1.00 79.38 242 GLU A CA 1
ATOM 1950 C C . GLU A 1 242 ? -8.254 43.499 71.641 1.00 79.38 242 GLU A C 1
ATOM 1952 O O . GLU A 1 242 ? -7.291 43.842 70.955 1.00 79.38 242 GLU A O 1
ATOM 1957 N N . ILE A 1 243 ? -9.506 43.543 71.173 1.00 77.19 243 ILE A N 1
ATOM 1958 C CA . ILE A 1 243 ? -9.846 43.914 69.791 1.00 77.19 243 ILE A CA 1
ATOM 1959 C C . ILE A 1 243 ? -9.712 45.426 69.549 1.00 77.19 243 ILE A C 1
ATOM 1961 O O . ILE A 1 243 ? -9.375 45.824 68.436 1.00 77.19 243 ILE A O 1
ATOM 1965 N N . GLU A 1 244 ? -9.924 46.281 70.556 1.00 76.56 244 GLU A N 1
ATOM 1966 C CA . GLU A 1 244 ? -9.846 47.746 70.409 1.00 76.56 244 GLU A CA 1
ATOM 1967 C C . GLU A 1 244 ? -8.480 48.208 69.866 1.00 76.56 244 GLU A C 1
ATOM 1969 O O . GLU A 1 244 ? -8.425 49.068 68.992 1.00 76.56 244 GLU A O 1
ATOM 1974 N N . GLY A 1 245 ? -7.385 47.571 70.302 1.00 70.50 245 GLY A N 1
ATOM 1975 C CA . GLY A 1 245 ? -6.024 47.840 69.812 1.00 70.50 245 GLY A CA 1
ATOM 1976 C C . GLY A 1 245 ? -5.707 47.295 68.411 1.00 70.50 245 GLY A C 1
ATOM 1977 O O . GLY A 1 245 ? -4.599 47.504 67.920 1.00 70.50 245 GLY A O 1
ATOM 1978 N N . LEU A 1 246 ? -6.651 46.590 67.779 1.00 70.69 246 LEU A N 1
ATOM 1979 C CA . LEU A 1 246 ? -6.543 46.009 66.434 1.00 70.69 246 LEU A CA 1
ATOM 1980 C C . LEU A 1 246 ? -7.569 46.595 65.446 1.00 70.69 246 LEU A C 1
ATOM 1982 O O . LEU A 1 246 ? -7.627 46.159 64.295 1.00 70.69 246 LEU A O 1
ATOM 1986 N N . LYS A 1 247 ? -8.389 47.568 65.867 1.00 76.81 247 LYS A N 1
ATOM 1987 C CA . LYS A 1 247 ? -9.369 48.221 64.991 1.00 76.81 247 LYS A CA 1
ATOM 1988 C C . LYS A 1 247 ? -8.702 49.122 63.953 1.00 76.81 247 LYS A C 1
ATOM 1990 O O . LYS A 1 247 ? -7.743 49.833 64.239 1.00 76.81 247 LYS A O 1
ATOM 1995 N N . VAL A 1 248 ? -9.298 49.146 62.764 1.00 75.88 248 VAL A N 1
ATOM 1996 C CA . VAL A 1 248 ? -8.996 50.097 61.689 1.00 75.88 248 VAL A CA 1
ATOM 1997 C C . VAL A 1 248 ? -10.257 50.923 61.454 1.00 75.88 248 VAL A C 1
ATOM 1999 O O . VAL A 1 248 ? -11.236 50.409 60.914 1.00 75.88 248 VAL A O 1
ATOM 2002 N N . GLU A 1 249 ? -10.252 52.186 61.887 1.00 73.81 249 GLU A N 1
ATOM 2003 C CA . GLU A 1 249 ? -11.438 53.065 61.854 1.00 73.81 249 GLU A CA 1
ATOM 2004 C C . GLU A 1 249 ? -12.018 53.221 60.435 1.00 73.81 249 GLU A C 1
ATOM 2006 O O . GLU A 1 249 ? -13.234 53.271 60.258 1.00 73.81 249 GLU A O 1
ATOM 2011 N N . GLU A 1 250 ? -11.160 53.190 59.410 1.00 73.81 250 GLU A N 1
ATOM 2012 C CA . GLU A 1 250 ? -11.530 53.302 57.990 1.00 73.81 250 GLU A CA 1
ATOM 2013 C C . GLU A 1 250 ? -12.391 52.137 57.454 1.00 73.81 250 GLU A C 1
ATOM 2015 O O . GLU A 1 250 ? -12.944 52.254 56.362 1.00 73.81 250 GLU A O 1
ATOM 2020 N N . GLN A 1 251 ? -12.521 51.020 58.187 1.00 72.94 251 GLN A N 1
ATOM 2021 C CA . GLN A 1 251 ? -13.349 49.868 57.786 1.00 72.94 251 GLN A CA 1
ATOM 2022 C C . GLN A 1 251 ? -14.574 49.623 58.684 1.00 72.94 251 GLN A C 1
ATOM 2024 O O . GLN A 1 251 ? -15.252 48.607 58.531 1.00 72.94 251 GLN A O 1
ATOM 2029 N N . GLN A 1 252 ? -14.899 50.537 59.604 1.00 79.81 252 GLN A N 1
ATOM 2030 C CA . GLN A 1 252 ? -16.082 50.393 60.455 1.00 79.81 252 GLN A CA 1
ATOM 2031 C C . GLN A 1 252 ? -17.382 50.609 59.659 1.00 79.81 252 GLN A C 1
ATOM 2033 O O . GLN A 1 252 ? -17.614 51.694 59.119 1.00 79.81 252 GLN A O 1
ATOM 2038 N N . THR A 1 253 ? -18.272 49.609 59.632 1.00 81.81 253 THR A N 1
ATOM 2039 C CA . THR A 1 253 ? -19.556 49.729 58.925 1.00 81.81 253 THR A CA 1
ATOM 2040 C C . THR A 1 253 ? -20.555 50.594 59.698 1.00 81.81 253 THR A C 1
ATOM 2042 O O . THR A 1 253 ? -20.456 50.776 60.915 1.00 81.81 253 THR A O 1
ATOM 2045 N N . ASP A 1 254 ? -21.580 51.101 59.010 1.00 78.25 254 ASP A N 1
ATOM 2046 C CA . ASP A 1 254 ? -22.641 51.884 59.659 1.00 78.25 254 ASP A CA 1
ATOM 2047 C C . ASP A 1 254 ? -23.440 51.060 60.689 1.00 78.25 254 ASP A C 1
ATOM 2049 O O . ASP A 1 254 ? -23.940 51.616 61.668 1.00 78.25 254 ASP A O 1
ATOM 2053 N N . LEU A 1 255 ? -23.501 49.730 60.527 1.00 76.38 255 LEU A N 1
ATOM 2054 C CA . LEU A 1 255 ? -24.095 48.822 61.514 1.00 76.38 255 LEU A CA 1
ATOM 2055 C C . LEU A 1 255 ? -23.225 48.690 62.770 1.00 76.38 255 LEU A C 1
ATOM 2057 O O . LEU A 1 255 ? -23.765 48.678 63.874 1.00 76.38 255 LEU A O 1
ATOM 2061 N N . ASP A 1 256 ? -21.897 48.655 62.629 1.00 80.94 256 ASP A N 1
ATOM 2062 C CA . ASP A 1 256 ? -20.977 48.643 63.775 1.00 80.94 256 ASP A CA 1
ATOM 2063 C C . ASP A 1 256 ? -21.048 49.959 64.560 1.00 80.94 256 ASP A C 1
ATOM 2065 O O . ASP A 1 256 ? -20.946 49.961 65.788 1.00 80.94 256 ASP A O 1
ATOM 2069 N N . ARG A 1 257 ? -21.248 51.086 63.861 1.00 81.94 257 ARG A N 1
ATOM 2070 C CA . ARG A 1 257 ? -21.429 52.408 64.480 1.00 81.94 257 ARG A CA 1
ATOM 2071 C C . ARG A 1 257 ? -22.750 52.482 65.251 1.00 81.94 257 ARG A C 1
ATOM 2073 O O . ARG A 1 257 ? -22.737 52.783 66.441 1.00 81.94 257 ARG A O 1
ATOM 2080 N N . ALA A 1 258 ? -23.860 52.081 64.628 1.00 78.00 258 ALA A N 1
ATOM 2081 C CA . ALA A 1 258 ? -25.166 51.993 65.289 1.00 78.00 258 ALA A CA 1
ATOM 2082 C C . ALA A 1 258 ? -25.176 50.994 66.469 1.00 78.00 258 ALA A C 1
ATOM 2084 O O . ALA A 1 258 ? -25.861 51.209 67.474 1.00 78.00 258 ALA A O 1
ATOM 2085 N N . TYR A 1 259 ? -24.393 49.912 66.386 1.00 78.62 259 TYR A N 1
ATOM 2086 C CA . TYR A 1 259 ? -24.208 48.970 67.490 1.00 78.62 259 TYR A CA 1
ATOM 2087 C C . TYR A 1 259 ? -23.394 49.578 68.642 1.00 78.62 259 TYR A C 1
ATOM 2089 O O . TYR A 1 259 ? -23.781 49.409 69.799 1.00 78.62 259 TYR A O 1
ATOM 2097 N N . GLN A 1 260 ? -22.324 50.334 68.361 1.00 78.88 260 GLN A N 1
ATOM 2098 C CA . GLN A 1 260 ? -21.596 51.086 69.392 1.00 78.88 260 GLN A CA 1
ATOM 2099 C C . GLN A 1 260 ? -22.471 52.154 70.064 1.00 78.88 260 GLN A C 1
ATOM 2101 O O . GLN A 1 260 ? -22.442 52.254 71.288 1.00 78.88 260 GLN A O 1
ATOM 2106 N N . GLU A 1 261 ? -23.277 52.903 69.308 1.00 81.69 261 GLU A N 1
ATOM 2107 C CA . GLU A 1 261 ? -24.238 53.874 69.857 1.00 81.69 261 GLU A CA 1
ATOM 2108 C C . GLU A 1 261 ? -25.267 53.189 70.773 1.00 81.69 261 GLU A C 1
ATOM 2110 O O . GLU A 1 261 ? -25.485 53.626 71.904 1.00 81.69 261 GLU A O 1
ATOM 2115 N N . SER A 1 262 ? -25.822 52.050 70.342 1.00 76.44 262 SER A N 1
ATOM 2116 C CA . SER A 1 262 ? -26.731 51.230 71.162 1.00 76.44 262 SER A CA 1
ATOM 2117 C C . SER A 1 262 ? -26.064 50.745 72.458 1.00 76.44 262 SER A C 1
ATOM 2119 O O . SER A 1 262 ? -26.678 50.774 73.524 1.00 76.44 262 SER A O 1
ATOM 2121 N N . LEU A 1 263 ? -24.786 50.350 72.390 1.00 74.00 263 LEU A N 1
ATOM 2122 C CA . LEU A 1 263 ? -23.987 49.930 73.546 1.00 74.00 263 LEU A CA 1
ATOM 2123 C C . LEU A 1 263 ? -23.689 51.080 74.518 1.00 74.00 263 LEU A C 1
ATOM 2125 O O . LEU A 1 263 ? -23.731 50.863 75.727 1.00 74.00 263 LEU A O 1
ATOM 2129 N N . GLN A 1 264 ? -23.423 52.291 74.018 1.00 77.88 264 GLN A N 1
ATOM 2130 C CA . GLN A 1 264 ? -23.234 53.489 74.850 1.00 77.88 264 GLN A CA 1
ATOM 2131 C C . GLN A 1 264 ? -24.533 53.911 75.555 1.00 77.88 264 GLN A C 1
ATOM 2133 O O . GLN A 1 264 ? -24.489 54.374 76.693 1.00 77.88 264 GLN A O 1
ATOM 2138 N N . LEU A 1 265 ? -25.687 53.696 74.915 1.00 76.94 265 LEU A N 1
ATOM 2139 C CA . LEU A 1 265 ? -27.017 53.884 75.509 1.00 76.94 265 LEU A CA 1
ATOM 2140 C C . LEU A 1 265 ? -27.440 52.738 76.453 1.00 76.94 265 LEU A C 1
ATOM 2142 O O . LEU A 1 265 ? -28.460 52.851 77.134 1.00 76.94 265 LEU A O 1
ATOM 2146 N N . GLY A 1 266 ? -26.665 51.649 76.513 1.00 74.06 266 GLY A N 1
ATOM 2147 C CA . GLY A 1 266 ? -26.937 50.483 77.355 1.00 74.06 266 GLY A CA 1
ATOM 2148 C C . GLY A 1 266 ? -28.092 49.598 76.871 1.00 74.06 266 GLY A C 1
ATOM 2149 O O . GLY A 1 266 ? -28.666 48.872 77.682 1.00 74.06 266 GLY A O 1
ATOM 2150 N N . ASP A 1 267 ? -28.454 49.658 75.586 1.00 76.38 267 ASP A N 1
ATOM 2151 C CA . ASP A 1 267 ? -29.577 48.905 75.021 1.00 76.38 267 ASP A CA 1
ATOM 2152 C C . ASP A 1 267 ? -29.173 47.541 74.429 1.00 76.38 267 ASP A C 1
ATOM 2154 O O . ASP A 1 267 ? -28.210 47.412 73.673 1.00 76.38 267 ASP A O 1
ATOM 2158 N N . ASP A 1 268 ? -29.980 46.518 74.729 1.00 71.94 268 ASP A N 1
ATOM 2159 C CA . ASP A 1 268 ? -29.976 45.207 74.081 1.00 71.94 268 ASP A CA 1
ATOM 2160 C C . ASP A 1 268 ? -31.270 44.983 73.273 1.00 71.94 268 ASP A C 1
ATOM 2162 O O . ASP A 1 268 ? -32.271 45.680 73.441 1.00 71.94 268 ASP A O 1
ATOM 2166 N N . LYS A 1 269 ? -31.283 43.973 72.391 1.00 66.75 269 LYS A N 1
ATOM 2167 C CA . LYS A 1 269 ? -32.433 43.631 71.524 1.00 66.75 269 LYS A CA 1
ATOM 2168 C C . LYS A 1 269 ? -33.785 43.620 72.261 1.00 66.75 269 LYS A C 1
ATOM 2170 O O . LYS A 1 269 ? -34.805 43.980 71.679 1.00 66.75 269 LYS A O 1
ATOM 2175 N N . TYR A 1 270 ? -33.808 43.195 73.518 1.00 65.44 270 TYR A N 1
ATOM 2176 C CA . TYR A 1 270 ? -34.995 43.016 74.343 1.00 65.44 270 TYR A CA 1
ATOM 2177 C C . TYR A 1 270 ? -35.267 44.191 75.289 1.00 65.44 270 TYR A C 1
ATOM 2179 O O . TYR A 1 270 ? -36.418 44.346 75.695 1.00 65.44 270 TYR A O 1
ATOM 2187 N N . THR A 1 271 ? -34.297 45.055 75.609 1.00 71.25 271 THR A N 1
ATOM 2188 C CA . THR A 1 271 ? -34.629 46.387 76.154 1.00 71.25 271 THR A CA 1
ATOM 2189 C C . THR A 1 271 ? -35.242 47.245 75.052 1.00 71.25 271 THR A C 1
ATOM 2191 O O . THR A 1 271 ? -36.314 47.801 75.271 1.00 71.25 271 THR A O 1
ATOM 2194 N N . THR A 1 272 ? -34.680 47.236 73.838 1.00 69.62 272 THR A N 1
ATOM 2195 C CA . THR A 1 272 ? -35.237 47.920 72.660 1.00 69.62 272 THR A CA 1
ATOM 2196 C C . THR A 1 272 ? -36.627 47.393 72.299 1.00 69.62 272 THR A C 1
ATOM 2198 O O . THR A 1 272 ? -37.557 48.187 72.153 1.00 69.62 272 THR A O 1
ATOM 2201 N N . LEU A 1 273 ? -36.835 46.068 72.241 1.00 64.25 273 LEU A N 1
ATOM 2202 C CA . LEU A 1 273 ? -38.175 45.513 72.005 1.00 64.25 273 LEU A CA 1
ATOM 2203 C C . LEU A 1 273 ? -39.159 45.875 73.129 1.00 64.25 273 LEU A C 1
ATOM 2205 O O . LEU A 1 273 ? -40.286 46.249 72.821 1.00 64.25 273 LEU A O 1
ATOM 2209 N N . ARG A 1 274 ? -38.754 45.844 74.407 1.00 69.00 274 ARG A N 1
ATOM 2210 C CA . ARG A 1 274 ? -39.627 46.220 75.540 1.00 69.00 274 ARG A CA 1
ATOM 2211 C C . ARG A 1 274 ? -39.953 47.716 75.556 1.00 69.00 274 ARG A C 1
ATOM 2213 O O . ARG A 1 274 ? -41.098 48.059 75.823 1.00 69.00 274 ARG A O 1
ATOM 2220 N N . LYS A 1 275 ? -38.997 48.583 75.194 1.00 68.31 275 LYS A N 1
ATOM 2221 C CA . LYS A 1 275 ? -39.207 50.020 74.944 1.00 68.31 275 LYS A CA 1
ATOM 2222 C C . LYS A 1 275 ? -40.226 50.221 73.816 1.00 68.31 275 LYS A C 1
ATOM 2224 O O . LYS A 1 275 ? -41.244 50.859 74.035 1.00 68.31 275 LYS A O 1
ATOM 2229 N N . SER A 1 276 ? -40.028 49.584 72.657 1.00 62.84 276 SER A N 1
ATOM 2230 C CA . SER A 1 276 ? -40.955 49.682 71.512 1.00 62.84 276 SER A CA 1
ATOM 2231 C C . SER A 1 276 ? -42.320 49.003 71.728 1.00 62.84 276 SER A C 1
ATOM 2233 O O . SER A 1 276 ? -43.280 49.289 71.018 1.00 62.84 276 SER A O 1
ATOM 2235 N N . GLY A 1 277 ? -42.403 48.071 72.682 1.00 61.66 277 GLY A N 1
ATOM 2236 C CA . GLY A 1 277 ? -43.597 47.296 73.014 1.00 61.66 277 GLY A CA 1
ATOM 2237 C C . GLY A 1 277 ? -44.410 47.860 74.180 1.00 61.66 277 GLY A C 1
ATOM 2238 O O . GLY A 1 277 ? -45.508 47.361 74.431 1.00 61.66 277 GLY A O 1
ATOM 2239 N N . ALA A 1 278 ? -43.907 48.881 74.879 1.00 62.81 278 ALA A N 1
ATOM 2240 C CA . ALA A 1 278 ? -44.598 49.526 75.989 1.00 62.81 278 ALA A CA 1
ATOM 2241 C C . ALA A 1 278 ? -45.925 50.186 75.554 1.00 62.81 278 ALA A C 1
ATOM 2243 O O . ALA A 1 278 ? -46.241 50.307 74.368 1.00 62.81 278 ALA A O 1
ATOM 2244 N N . GLY A 1 279 ? -46.748 50.567 76.536 1.00 63.75 279 GLY A N 1
ATOM 2245 C CA . GLY A 1 279 ? -48.047 51.200 76.300 1.00 63.75 279 GLY A CA 1
ATOM 2246 C C . GLY A 1 279 ? -49.104 50.295 75.643 1.00 63.75 279 GLY A C 1
ATOM 2247 O O . GLY A 1 279 ? -48.898 49.115 75.354 1.00 63.75 279 GLY A O 1
ATOM 2248 N N . SER A 1 280 ? -50.298 50.850 75.418 1.00 70.31 280 SER A N 1
ATOM 2249 C CA . SER A 1 280 ? -51.369 50.169 74.677 1.00 70.31 280 SER A CA 1
ATOM 2250 C C . SER A 1 280 ? -51.121 50.188 73.161 1.00 70.31 280 SER A C 1
ATOM 2252 O O . SER A 1 280 ? -50.322 50.974 72.658 1.00 70.31 280 SER A O 1
ATOM 2254 N N . ALA A 1 281 ? -51.864 49.383 72.393 1.00 57.78 281 ALA A N 1
ATOM 2255 C CA . ALA A 1 281 ? -51.804 49.432 70.926 1.00 57.78 281 ALA A CA 1
ATOM 2256 C C . ALA A 1 281 ? -52.193 50.811 70.350 1.00 57.78 281 ALA A C 1
ATOM 2258 O O . ALA A 1 281 ? -51.698 51.193 69.291 1.00 57.78 281 ALA A O 1
ATOM 2259 N N . LYS A 1 282 ? -53.034 51.580 71.063 1.00 63.94 282 LYS A N 1
ATOM 2260 C CA . LYS A 1 282 ? -53.270 52.993 70.749 1.00 63.94 282 LYS A CA 1
ATOM 2261 C C . LYS A 1 282 ? -52.076 53.852 71.168 1.00 63.94 282 LYS A C 1
ATOM 2263 O O . LYS A 1 282 ? -51.622 54.638 70.356 1.00 63.94 282 LYS A O 1
ATOM 2268 N N . SER A 1 283 ? -51.523 53.645 72.368 1.00 63.78 283 SER A N 1
ATOM 2269 C CA . SER A 1 283 ? -50.334 54.367 72.846 1.00 63.78 283 SER A CA 1
ATOM 2270 C C . SER A 1 283 ? -49.184 54.278 71.852 1.00 63.78 283 SER A C 1
ATOM 2272 O O . SER A 1 283 ? -48.702 55.316 71.451 1.00 63.78 283 SER A O 1
ATOM 2274 N N . ARG A 1 284 ? -48.816 53.089 71.355 1.00 70.50 284 ARG A N 1
ATOM 2275 C CA . ARG A 1 284 ? -47.728 52.942 70.365 1.00 70.50 284 ARG A CA 1
ATOM 2276 C C . ARG A 1 284 ? -48.012 53.660 69.040 1.00 70.50 284 ARG A C 1
ATOM 2278 O O . ARG A 1 284 ? -47.101 54.173 68.399 1.00 70.50 284 ARG A O 1
ATOM 2285 N N . LYS A 1 285 ? -49.285 53.731 68.635 1.00 60.69 285 LYS A N 1
ATOM 2286 C CA . LYS A 1 285 ? -49.725 54.484 67.449 1.00 60.69 285 LYS A CA 1
ATOM 2287 C C . LYS A 1 285 ? -49.687 55.999 67.687 1.00 60.69 285 LYS A C 1
ATOM 2289 O O . LYS A 1 285 ? -49.311 56.743 66.788 1.00 60.69 285 LYS A O 1
ATOM 2294 N N . ASP A 1 286 ? -50.028 56.428 68.898 1.00 55.75 286 ASP A N 1
ATOM 2295 C CA . ASP A 1 286 ? -49.957 57.814 69.357 1.00 55.75 286 ASP A CA 1
ATOM 2296 C C . ASP A 1 286 ? -48.511 58.224 69.721 1.00 55.75 286 ASP A C 1
ATOM 2298 O O . ASP A 1 286 ? -48.206 59.402 69.713 1.00 55.75 286 ASP A O 1
ATOM 2302 N N . GLU A 1 287 ? -47.598 57.287 69.988 1.00 55.97 287 GLU A N 1
ATOM 2303 C CA . GLU A 1 287 ? -46.185 57.484 70.366 1.00 55.97 287 GLU A CA 1
ATOM 2304 C C . GLU A 1 287 ? -45.293 57.689 69.138 1.00 55.97 287 GLU A C 1
ATOM 2306 O O . GLU A 1 287 ? -44.445 58.576 69.134 1.00 55.97 287 GLU A O 1
ATOM 2311 N N . ILE A 1 288 ? -45.620 57.016 68.028 1.00 53.38 288 ILE A N 1
ATOM 2312 C CA . ILE A 1 288 ? -45.186 57.401 66.671 1.00 53.38 288 ILE A CA 1
ATOM 2313 C C . ILE A 1 288 ? -45.607 58.851 66.336 1.00 53.38 288 ILE A C 1
ATOM 2315 O O . ILE A 1 288 ? -44.939 59.525 65.556 1.00 53.38 288 ILE A O 1
ATOM 2319 N N . ILE A 1 289 ? -46.688 59.354 66.946 1.00 49.69 289 ILE A N 1
ATOM 2320 C CA . ILE A 1 289 ? -47.175 60.744 66.823 1.00 49.69 289 ILE A CA 1
ATOM 2321 C C . ILE A 1 289 ? -46.625 61.645 67.957 1.00 49.69 289 ILE A C 1
ATOM 2323 O O . ILE A 1 289 ? -46.681 62.870 67.867 1.00 49.69 289 ILE A O 1
ATOM 2327 N N . LYS A 1 290 ? -46.046 61.059 69.013 1.00 42.62 290 LYS A N 1
ATOM 2328 C CA . LYS A 1 290 ? -45.656 61.716 70.269 1.00 42.62 290 LYS A CA 1
ATOM 2329 C C . LYS A 1 290 ? -44.197 61.412 70.625 1.00 42.62 290 LYS A C 1
ATOM 2331 O O . LYS A 1 290 ? -43.858 61.135 71.773 1.00 42.62 290 LYS A O 1
ATOM 2336 N N . ILE A 1 291 ? -43.304 61.666 69.670 1.00 50.88 291 ILE A N 1
ATOM 2337 C CA . ILE A 1 291 ? -41.892 62.015 69.929 1.00 50.88 291 ILE A CA 1
ATOM 2338 C C . ILE A 1 291 ? -41.854 63.465 70.495 1.00 50.88 291 ILE A C 1
ATOM 2340 O O . ILE A 1 291 ? -41.175 64.360 70.003 1.00 50.88 291 ILE A O 1
ATOM 2344 N N . MET A 1 292 ? -42.719 63.722 71.492 1.00 32.25 292 MET A N 1
ATOM 2345 C CA . MET A 1 292 ? -43.137 65.024 72.029 1.00 32.25 292 MET A CA 1
ATOM 2346 C C . MET A 1 292 ? -43.712 64.857 73.471 1.00 32.25 292 MET A C 1
ATOM 2348 O O . MET A 1 292 ? -44.927 64.774 73.656 1.00 32.25 292 MET A O 1
ATOM 2352 N N . ALA A 1 293 ? -42.837 64.874 74.494 1.00 34.44 293 ALA A N 1
ATOM 2353 C CA . ALA A 1 293 ? -43.103 64.948 75.961 1.00 34.44 293 ALA A CA 1
ATOM 2354 C C . ALA A 1 293 ? -43.345 63.649 76.808 1.00 34.44 293 ALA A C 1
ATOM 2356 O O . ALA A 1 293 ? -43.667 62.586 76.283 1.00 34.44 293 ALA A O 1
ATOM 2357 N N . LEU A 1 294 ? -43.175 63.787 78.144 1.00 31.17 294 LEU A N 1
ATOM 2358 C CA . LEU A 1 294 ? -42.563 62.860 79.153 1.00 31.17 294 LEU A CA 1
ATOM 2359 C C . LEU A 1 294 ? -43.544 62.111 80.162 1.00 31.17 294 LEU A C 1
ATOM 2361 O O . LEU A 1 294 ? -44.754 62.284 79.985 1.00 31.17 294 LEU A O 1
ATOM 2365 N N . PRO A 1 295 ? -43.082 61.255 81.141 1.00 55.22 295 PRO A N 1
ATOM 2366 C CA . PRO A 1 295 ? -43.859 60.176 81.868 1.00 55.22 295 PRO A CA 1
ATOM 2367 C C . PRO A 1 295 ? -43.888 60.160 83.456 1.00 55.22 295 PRO A C 1
ATOM 2369 O O . PRO A 1 295 ? -43.376 61.120 84.020 1.00 55.22 295 PRO A O 1
ATOM 2372 N N . ASP A 1 296 ? -44.499 59.126 84.145 1.00 32.47 296 ASP A N 1
ATOM 2373 C CA . ASP A 1 296 ? -44.068 58.372 85.417 1.00 32.47 296 ASP A CA 1
ATOM 2374 C C . ASP A 1 296 ? -45.159 57.571 86.305 1.00 32.47 296 ASP A C 1
ATOM 2376 O O . ASP A 1 296 ? -46.344 57.721 85.994 1.00 32.47 296 ASP A O 1
ATOM 2380 N N . PRO A 1 297 ? -44.823 56.654 87.308 1.00 50.16 297 PRO A N 1
ATOM 2381 C CA . PRO A 1 297 ? -45.650 55.491 87.884 1.00 50.16 297 PRO A CA 1
ATOM 2382 C C . PRO A 1 297 ? -45.665 55.155 89.469 1.00 50.16 297 PRO A C 1
ATOM 2384 O O . PRO A 1 297 ? -45.127 55.979 90.190 1.00 50.16 297 PRO A O 1
ATOM 2387 N N . GLU A 1 298 ? -46.237 54.006 90.027 1.00 38.34 298 GLU A N 1
ATOM 2388 C CA . GLU A 1 298 ? -45.899 53.208 91.327 1.00 38.34 298 GLU A CA 1
ATOM 2389 C C . GLU A 1 298 ? -46.832 51.970 91.821 1.00 38.34 298 GLU A C 1
ATOM 2391 O O . GLU A 1 298 ? -47.604 51.497 90.987 1.00 38.34 298 GLU A O 1
ATOM 2396 N N . GLN A 1 299 ? -46.734 51.353 93.070 1.00 41.22 299 GLN A N 1
ATOM 2397 C CA . GLN A 1 299 ? -47.143 49.918 93.485 1.00 41.22 299 GLN A CA 1
ATOM 2398 C C . GLN A 1 299 ? -47.523 49.516 95.018 1.00 41.22 299 GLN A C 1
ATOM 2400 O O . GLN A 1 299 ? -47.298 50.329 95.907 1.00 41.22 299 GLN A O 1
ATOM 2405 N N . ASP A 1 300 ? -47.990 48.244 95.324 1.00 39.00 300 ASP A N 1
ATOM 2406 C CA . ASP A 1 300 ? -48.013 47.347 96.599 1.00 39.00 300 ASP A CA 1
ATOM 2407 C C . ASP A 1 300 ? -49.193 47.318 97.693 1.00 39.00 300 ASP A C 1
ATOM 2409 O O . ASP A 1 300 ? -50.036 48.204 97.595 1.00 39.00 300 ASP A O 1
ATOM 2413 N N . SER A 1 301 ? -49.472 46.414 98.721 1.00 45.41 301 SER A N 1
ATOM 2414 C CA . SER A 1 301 ? -48.934 45.149 99.420 1.00 45.41 301 SER A CA 1
ATOM 2415 C C . SER A 1 301 ? -49.979 44.202 100.235 1.00 45.41 301 SER A C 1
ATOM 2417 O O . SER A 1 301 ? -51.104 44.060 99.757 1.00 45.41 301 SER A O 1
ATOM 2419 N N . GLN A 1 302 ? -49.679 43.485 101.390 1.00 47.09 302 GLN A N 1
ATOM 2420 C CA . GLN A 1 302 ? -50.505 42.415 102.148 1.00 47.09 302 GLN A CA 1
ATOM 2421 C C . GLN A 1 302 ? -50.274 42.145 103.720 1.00 47.09 302 GLN A C 1
ATOM 2423 O O . GLN A 1 302 ? -49.190 42.473 104.193 1.00 47.09 302 GLN A O 1
ATOM 2428 N N . SER A 1 303 ? -51.191 41.427 104.481 1.00 42.41 303 SER A N 1
ATOM 2429 C CA . SER A 1 303 ? -51.007 40.358 105.595 1.00 42.41 303 SER A CA 1
ATOM 2430 C C . SER A 1 303 ? -51.828 40.371 106.972 1.00 42.41 303 SER A C 1
ATOM 2432 O O . SER A 1 303 ? -52.293 41.441 107.336 1.00 42.41 303 SER A O 1
ATOM 2434 N N . GLU A 1 304 ? -52.030 39.205 107.703 1.00 41.56 304 GLU A N 1
ATOM 2435 C CA . GLU A 1 304 ? -52.092 38.920 109.224 1.00 41.56 304 GLU A CA 1
ATOM 2436 C C . GLU A 1 304 ? -52.998 37.753 109.839 1.00 41.56 304 GLU A C 1
ATOM 2438 O O . GLU A 1 304 ? -54.117 37.561 109.363 1.00 41.56 304 GLU A O 1
ATOM 2443 N N . LYS A 1 305 ? -52.561 37.056 110.952 1.00 39.12 305 LYS A N 1
ATOM 2444 C CA . LYS A 1 305 ? -53.299 36.493 112.179 1.00 39.12 305 LYS A CA 1
ATOM 2445 C C . LYS A 1 305 ? -52.685 35.237 112.904 1.00 39.12 305 LYS A C 1
ATOM 2447 O O . LYS A 1 305 ? -52.262 34.320 112.211 1.00 39.12 305 LYS A O 1
ATOM 2452 N N . ASN A 1 306 ? -52.749 35.112 114.261 1.00 39.28 306 ASN A N 1
ATOM 2453 C CA . ASN A 1 306 ? -52.390 33.888 115.062 1.00 39.28 306 ASN A CA 1
ATOM 2454 C C . ASN A 1 306 ? -52.770 33.936 116.591 1.00 39.28 306 ASN A C 1
ATOM 2456 O O . ASN A 1 306 ? -52.244 34.823 117.251 1.00 39.28 306 ASN A O 1
ATOM 2460 N N . ASP A 1 307 ? -53.601 33.034 117.185 1.00 42.22 307 ASP A N 1
ATOM 2461 C CA . ASP A 1 307 ? -53.983 33.154 118.641 1.00 42.22 307 ASP A CA 1
ATOM 2462 C C . ASP A 1 307 ? -54.613 31.936 119.421 1.00 42.22 307 ASP A C 1
ATOM 2464 O O . ASP A 1 307 ? -55.186 32.120 120.492 1.00 42.22 307 ASP A O 1
ATOM 2468 N N . VAL A 1 308 ? -54.598 30.679 118.934 1.00 52.09 308 VAL A N 1
ATOM 2469 C CA . VAL A 1 308 ? -55.460 29.584 119.502 1.00 52.09 308 VAL A CA 1
ATOM 2470 C C . VAL A 1 308 ? -54.760 28.612 120.484 1.00 52.09 308 VAL A C 1
ATOM 2472 O O . VAL A 1 308 ? -55.420 27.855 121.196 1.00 52.09 308 VAL A O 1
ATOM 2475 N N . GLN A 1 309 ? -53.427 28.615 120.558 1.00 54.59 309 GLN A N 1
ATOM 2476 C CA . GLN A 1 309 ? -52.638 27.477 121.068 1.00 54.59 309 GLN A CA 1
ATOM 2477 C C . GLN A 1 309 ? -52.813 27.140 122.570 1.00 54.59 309 GLN A C 1
ATOM 2479 O O . GLN A 1 309 ? -52.806 25.970 122.948 1.00 54.59 309 GLN A O 1
ATOM 2484 N N . ILE A 1 310 ? -52.964 28.154 123.428 1.00 54.66 310 ILE A N 1
ATOM 2485 C CA . ILE A 1 310 ? -52.650 28.076 124.874 1.00 54.66 310 ILE A CA 1
ATOM 2486 C C . ILE A 1 310 ? -53.651 27.230 125.694 1.00 54.66 310 ILE A C 1
ATOM 2488 O O . ILE A 1 310 ? -53.347 26.800 126.804 1.00 54.66 310 ILE A O 1
ATOM 2492 N N . PHE A 1 311 ? -54.854 26.959 125.175 1.00 49.69 311 PHE A N 1
ATOM 2493 C CA . PHE A 1 311 ? -55.890 26.245 125.936 1.00 49.69 311 PHE A CA 1
ATOM 2494 C C . PHE A 1 311 ? -55.590 24.746 126.135 1.00 49.69 311 PHE A C 1
ATOM 2496 O O . PHE A 1 311 ? -55.943 24.185 127.171 1.00 49.69 311 PHE A O 1
ATOM 2503 N N . PHE A 1 312 ? -54.945 24.092 125.163 1.00 56.81 312 PHE A N 1
ATOM 2504 C CA . PHE A 1 312 ? -54.850 22.625 125.122 1.00 56.81 312 PHE A CA 1
ATOM 2505 C C . PHE A 1 312 ? -53.728 22.034 125.986 1.00 56.81 312 PHE A C 1
ATOM 2507 O O . PHE A 1 312 ? -53.915 20.964 126.562 1.00 56.81 312 PHE A O 1
ATOM 2514 N N . GLU A 1 313 ? -52.606 22.743 126.151 1.00 58.38 313 GLU A N 1
ATOM 2515 C CA . GLU A 1 313 ? -51.423 22.260 126.894 1.00 58.38 313 GLU A CA 1
ATOM 2516 C C . GLU A 1 313 ? -51.737 21.888 128.357 1.00 58.38 313 GLU A C 1
ATOM 2518 O O . GLU A 1 313 ? -51.036 21.083 128.971 1.00 58.38 313 GLU A O 1
ATOM 2523 N N . LYS A 1 314 ? -52.818 22.445 128.919 1.00 58.25 314 LYS A N 1
ATOM 2524 C CA . LYS A 1 314 ? -53.248 22.183 130.296 1.00 58.25 314 LYS A CA 1
ATOM 2525 C C . LYS A 1 314 ? -54.137 20.941 130.451 1.00 58.25 314 LYS A C 1
ATOM 2527 O O . LYS A 1 314 ? -54.098 20.325 131.508 1.00 58.25 314 LYS A O 1
ATOM 2532 N N . GLU A 1 315 ? -54.900 20.547 129.426 1.00 56.16 315 GLU A N 1
ATOM 2533 C CA . GLU A 1 315 ? -55.631 19.262 129.432 1.00 56.16 315 GLU A CA 1
ATOM 2534 C C . GLU A 1 315 ? -54.675 18.074 129.214 1.00 56.16 315 GLU A C 1
ATOM 2536 O O . GLU A 1 315 ? -54.867 16.997 129.782 1.00 56.16 315 GLU A O 1
ATOM 2541 N N . ASP A 1 316 ? -53.617 18.291 128.429 1.00 61.12 316 ASP A N 1
ATOM 2542 C CA . ASP A 1 316 ? -52.615 17.284 128.065 1.00 61.12 316 ASP A CA 1
ATOM 2543 C C . ASP A 1 316 ? -51.784 16.812 129.278 1.00 61.12 316 ASP A C 1
ATOM 2545 O O . ASP A 1 316 ? -51.530 15.618 129.478 1.00 61.12 316 ASP A O 1
ATOM 2549 N N . GLN A 1 317 ? -51.434 17.753 130.162 1.00 61.62 317 GLN A N 1
ATOM 2550 C CA . GLN A 1 317 ? -50.630 17.492 131.356 1.00 61.62 317 GLN A CA 1
ATOM 2551 C C . GLN A 1 317 ? -51.375 16.655 132.417 1.00 61.62 317 GLN A C 1
ATOM 2553 O O . GLN A 1 317 ? -50.779 15.747 133.005 1.00 61.62 317 GLN A O 1
ATOM 2558 N N . ASP A 1 318 ? -52.681 16.881 132.605 1.00 58.88 318 ASP A N 1
ATOM 2559 C CA . ASP A 1 318 ? -53.514 16.074 133.510 1.00 58.88 318 ASP A CA 1
ATOM 2560 C C . ASP A 1 318 ? -53.673 14.631 132.984 1.00 58.88 318 ASP A C 1
ATOM 2562 O O . ASP A 1 318 ? -53.503 13.668 133.741 1.00 58.88 318 ASP A O 1
ATOM 2566 N N . ALA A 1 319 ? -53.920 14.453 131.678 1.00 59.31 319 ALA A N 1
ATOM 2567 C CA . ALA A 1 319 ? -54.124 13.141 131.043 1.00 59.31 319 ALA A CA 1
ATOM 2568 C C . ALA A 1 319 ? -52.889 12.215 131.106 1.00 59.31 319 ALA A C 1
ATOM 2570 O O . ALA A 1 319 ? -53.007 10.980 131.185 1.00 59.31 319 ALA A O 1
ATOM 2571 N N . CYS A 1 320 ? -51.688 12.794 131.094 1.00 60.03 320 CYS A N 1
ATOM 2572 C CA . CYS A 1 320 ? -50.441 12.039 131.179 1.00 60.03 320 CYS A CA 1
ATOM 2573 C C . CYS A 1 320 ? -50.189 11.439 132.575 1.00 60.03 320 CYS A C 1
ATOM 2575 O O . CYS A 1 320 ? -49.583 10.372 132.665 1.00 60.03 320 CYS A O 1
ATOM 2577 N N . SER A 1 321 ? -50.696 12.067 133.642 1.00 57.19 321 SER A N 1
ATOM 2578 C CA . SER A 1 321 ? -50.310 11.782 135.037 1.00 57.19 321 SER A CA 1
ATOM 2579 C C . SER A 1 321 ? -50.818 10.458 135.638 1.00 57.19 321 SER A C 1
ATOM 2581 O O . SER A 1 321 ? -50.260 9.990 136.630 1.00 57.19 321 SER A O 1
ATOM 2583 N N . VAL A 1 322 ? -51.850 9.833 135.054 1.00 59.66 322 VAL A N 1
ATOM 2584 C CA . VAL A 1 322 ? -52.528 8.646 135.617 1.00 59.66 322 VAL A CA 1
ATOM 2585 C C . VAL A 1 322 ? -52.336 7.405 134.732 1.00 59.66 322 VAL A C 1
ATOM 2587 O O . VAL A 1 322 ? -52.505 7.454 133.509 1.00 59.66 322 VAL A O 1
ATOM 2590 N N . ASP A 1 323 ? -51.991 6.273 135.351 1.00 61.88 323 ASP A N 1
ATOM 2591 C CA . ASP A 1 323 ? -51.825 4.977 134.678 1.00 61.88 323 ASP A CA 1
ATOM 2592 C C . ASP A 1 323 ? -53.174 4.281 134.390 1.00 61.88 323 ASP A C 1
ATOM 2594 O O . ASP A 1 323 ? -54.171 4.503 135.078 1.00 61.88 323 ASP A O 1
ATOM 2598 N N . ALA A 1 324 ? -53.219 3.405 133.382 1.00 61.97 324 ALA A N 1
ATOM 2599 C CA . ALA A 1 324 ? -54.436 2.704 132.960 1.00 61.97 324 ALA A CA 1
ATOM 2600 C C . ALA A 1 324 ? -55.036 1.815 134.069 1.00 61.97 324 ALA A C 1
ATOM 2602 O O . ALA A 1 324 ? -56.261 1.693 134.180 1.00 61.97 324 ALA A O 1
ATOM 2603 N N . SER A 1 325 ? -54.186 1.243 134.930 1.00 63.22 325 SER A N 1
ATOM 2604 C CA . SER A 1 325 ? -54.619 0.513 136.127 1.00 63.22 325 SER A CA 1
ATOM 2605 C C . SER A 1 325 ? -55.334 1.430 137.134 1.00 63.22 325 SER A C 1
ATOM 2607 O O . SER A 1 325 ? -56.413 1.094 137.626 1.00 63.22 325 SER A O 1
ATOM 2609 N N . ALA A 1 326 ? -54.791 2.627 137.373 1.00 63.31 326 ALA A N 1
ATOM 2610 C CA . ALA A 1 326 ? -55.324 3.621 138.300 1.00 63.31 326 ALA A CA 1
ATOM 2611 C C . ALA A 1 326 ? -56.629 4.266 137.798 1.00 63.31 326 ALA A C 1
ATOM 2613 O O . ALA A 1 326 ? -57.568 4.399 138.582 1.00 63.31 326 ALA A O 1
ATOM 2614 N N . PHE A 1 327 ? -56.741 4.575 136.497 1.00 69.38 327 PHE A N 1
ATOM 2615 C CA . PHE A 1 327 ? -58.012 4.984 135.876 1.00 69.38 327 PHE A CA 1
ATOM 2616 C C . PHE A 1 327 ? -59.115 3.945 136.131 1.00 69.38 327 PHE A C 1
ATOM 2618 O O . PHE A 1 327 ? -60.221 4.289 136.547 1.00 69.38 327 PHE A O 1
ATOM 2625 N N . THR A 1 328 ? -58.799 2.664 135.917 1.00 66.69 328 THR A N 1
ATOM 2626 C CA . THR A 1 328 ? -59.753 1.559 136.092 1.00 66.69 328 THR A CA 1
ATOM 2627 C C . THR A 1 328 ? -60.143 1.376 137.562 1.00 66.69 328 THR A C 1
ATOM 2629 O O . THR A 1 328 ? -61.318 1.149 137.853 1.00 66.69 328 THR A O 1
ATOM 2632 N N . ALA A 1 329 ? -59.194 1.521 138.493 1.00 68.75 329 ALA A N 1
ATOM 2633 C CA . ALA A 1 329 ? -59.449 1.448 139.932 1.00 68.75 329 ALA A CA 1
ATOM 2634 C C . ALA A 1 329 ? -60.343 2.600 140.427 1.00 68.75 329 ALA A C 1
ATOM 2636 O O . ALA A 1 329 ? -61.347 2.344 141.086 1.00 68.75 329 ALA A O 1
ATOM 2637 N N . GLN A 1 330 ? -60.040 3.851 140.058 1.00 68.44 330 GLN A N 1
ATOM 2638 C CA . GLN A 1 330 ? -60.851 5.019 140.436 1.00 68.44 330 GLN A CA 1
ATOM 2639 C C . GLN A 1 330 ? -62.281 4.926 139.885 1.00 68.44 330 GLN A C 1
ATOM 2641 O O . GLN A 1 330 ? -63.240 5.224 140.596 1.00 68.44 330 GLN A O 1
ATOM 2646 N N . PHE A 1 331 ? -62.442 4.453 138.644 1.00 73.56 331 PHE A N 1
ATOM 2647 C CA . PHE A 1 331 ? -63.756 4.250 138.029 1.00 73.56 331 PHE A CA 1
ATOM 2648 C C . PHE A 1 331 ? -64.608 3.226 138.801 1.00 73.56 331 PHE A C 1
ATOM 2650 O O . PHE A 1 331 ? -65.780 3.485 139.071 1.00 73.56 331 PHE A O 1
ATOM 2657 N N . HIS A 1 332 ? -64.018 2.096 139.217 1.00 71.75 332 HIS A N 1
ATOM 2658 C CA . HIS A 1 332 ? -64.707 1.118 140.069 1.00 71.75 332 HIS A CA 1
ATOM 2659 C C . HIS A 1 332 ? -65.016 1.686 141.456 1.00 71.75 332 HIS A C 1
ATOM 2661 O O . HIS A 1 332 ? -66.141 1.545 141.919 1.00 71.75 332 HIS A O 1
ATOM 2667 N N . GLN A 1 333 ? -64.069 2.380 142.090 1.00 70.06 333 GLN A N 1
ATOM 2668 C CA . GLN A 1 333 ? -64.224 2.908 143.448 1.00 70.06 333 GLN A CA 1
ATOM 2669 C C . GLN A 1 333 ? -65.362 3.943 143.557 1.00 70.06 333 GLN A C 1
ATOM 2671 O O . GLN A 1 333 ? -66.108 3.941 144.536 1.00 70.06 333 GLN A O 1
ATOM 2676 N N . ILE A 1 334 ? -65.553 4.784 142.532 1.00 70.56 334 ILE A N 1
ATOM 2677 C CA . ILE A 1 334 ? -66.690 5.719 142.459 1.00 70.56 334 ILE A CA 1
ATOM 2678 C C . ILE A 1 334 ? -68.017 4.963 142.248 1.00 70.56 334 ILE A C 1
ATOM 2680 O O . ILE A 1 334 ? -69.032 5.324 142.844 1.00 70.56 334 ILE A O 1
ATOM 2684 N N . ILE A 1 335 ? -68.027 3.894 141.442 1.00 70.88 335 ILE A N 1
ATOM 2685 C CA . ILE A 1 335 ? -69.232 3.081 141.205 1.00 70.88 335 ILE A CA 1
ATOM 2686 C C . ILE A 1 335 ? -69.608 2.231 142.429 1.00 70.88 335 ILE A C 1
ATOM 2688 O O . ILE A 1 335 ? -70.791 2.146 142.750 1.00 70.88 335 ILE A O 1
ATOM 2692 N N . GLU A 1 336 ? -68.647 1.662 143.158 1.00 66.81 336 GLU A N 1
ATOM 2693 C CA . GLU A 1 336 ? -68.909 0.972 144.428 1.00 66.81 336 GLU A CA 1
ATOM 2694 C C . GLU A 1 336 ? -69.492 1.930 145.472 1.00 66.81 336 GLU A C 1
ATOM 2696 O O . GLU A 1 336 ? -70.472 1.585 146.129 1.00 66.81 336 GLU A O 1
ATOM 2701 N N . HIS A 1 337 ? -68.965 3.156 145.575 1.00 65.12 337 HIS A N 1
ATOM 2702 C CA . HIS A 1 337 ? -69.509 4.183 146.469 1.00 65.12 337 HIS A CA 1
ATOM 2703 C C . HIS A 1 337 ? -70.972 4.528 146.129 1.00 65.12 337 HIS A C 1
ATOM 2705 O O . HIS A 1 337 ? -71.826 4.540 147.018 1.00 65.12 337 HIS A O 1
ATOM 2711 N N . LEU A 1 338 ? -71.285 4.726 144.841 1.00 65.69 338 LEU A N 1
ATOM 2712 C CA . LEU A 1 338 ? -72.654 4.949 144.353 1.00 65.69 338 LEU A CA 1
ATOM 2713 C C . LEU A 1 338 ? -73.591 3.767 144.665 1.00 65.69 338 LEU A C 1
ATOM 2715 O O . LEU A 1 338 ? -74.700 3.966 145.157 1.00 65.69 338 LEU A O 1
ATOM 2719 N N . LEU A 1 339 ? -73.154 2.530 144.405 1.00 66.94 339 LEU A N 1
ATOM 2720 C CA . LEU A 1 339 ? -73.953 1.323 144.652 1.00 66.94 339 LEU A CA 1
ATOM 2721 C C . LEU A 1 339 ? -74.196 1.084 146.149 1.00 66.94 339 LEU A C 1
ATOM 2723 O O . LEU A 1 339 ? -75.306 0.722 146.540 1.00 66.94 339 LEU A O 1
ATOM 2727 N N . MET A 1 340 ? -73.187 1.322 146.991 1.00 62.44 340 MET A N 1
ATOM 2728 C CA . MET A 1 340 ? -73.285 1.141 148.439 1.00 62.44 340 MET A CA 1
ATOM 2729 C C . MET A 1 340 ? -74.292 2.117 149.060 1.00 62.44 340 MET A C 1
ATOM 2731 O O . MET A 1 340 ? -75.107 1.696 149.882 1.00 62.44 340 MET A O 1
ATOM 2735 N N . GLN A 1 341 ? -74.320 3.380 148.617 1.00 60.66 341 GLN A N 1
ATOM 2736 C CA . GLN A 1 341 ? -75.303 4.364 149.087 1.00 60.66 341 GLN A CA 1
ATOM 2737 C C . GLN A 1 341 ? -76.758 4.009 148.722 1.00 60.66 341 GLN A C 1
ATOM 2739 O O . GLN A 1 341 ? -77.663 4.334 149.487 1.00 60.66 341 GLN A O 1
ATOM 2744 N N . MET A 1 342 ? -77.013 3.284 147.624 1.00 60.00 342 MET A N 1
ATOM 2745 C CA . MET A 1 342 ? -78.374 2.830 147.283 1.00 60.00 342 MET A CA 1
ATOM 2746 C C . MET A 1 342 ? -78.877 1.642 148.131 1.00 60.00 342 MET A C 1
ATOM 2748 O O . MET A 1 342 ? -80.031 1.243 147.990 1.00 60.00 342 MET A O 1
ATOM 2752 N N . SER A 1 343 ? -78.034 1.048 148.985 1.00 57.50 343 SER A N 1
ATOM 2753 C CA . SER A 1 343 ? -78.311 -0.236 149.658 1.00 57.50 343 SER A CA 1
ATOM 2754 C C . SER A 1 343 ? -78.780 -0.137 151.119 1.00 57.50 343 SER A C 1
ATOM 2756 O O . SER A 1 343 ? -79.186 -1.143 151.703 1.00 57.50 343 SER A O 1
ATOM 2758 N N . THR A 1 344 ? -78.744 1.050 151.733 1.00 56.81 344 THR A N 1
ATOM 2759 C CA . THR A 1 344 ? -78.981 1.231 153.176 1.00 56.81 344 THR A CA 1
ATOM 2760 C C . THR A 1 344 ? -80.324 1.905 153.476 1.00 56.81 344 THR A C 1
ATOM 2762 O O . THR A 1 344 ? -80.408 3.127 153.546 1.00 56.81 344 THR A O 1
ATOM 2765 N N . GLU A 1 345 ? -81.375 1.120 153.747 1.00 51.53 345 GLU A N 1
ATOM 2766 C CA . GLU A 1 345 ? -82.743 1.628 154.009 1.00 51.53 345 GLU A CA 1
ATOM 2767 C C . GLU A 1 345 ? -82.915 2.514 155.267 1.00 51.53 345 GLU A C 1
ATOM 2769 O O . GLU A 1 345 ? -84.005 3.040 155.498 1.00 51.53 345 GLU A O 1
ATOM 2774 N N . LYS A 1 346 ? -81.877 2.709 156.097 1.00 53.47 346 LYS A N 1
ATOM 2775 C CA . LYS A 1 346 ? -81.894 3.666 157.222 1.00 53.47 346 LYS A CA 1
ATOM 2776 C C . LYS A 1 346 ? -80.542 4.357 157.421 1.00 53.47 346 LYS A C 1
ATOM 2778 O O . LYS A 1 346 ? -79.663 3.822 158.092 1.00 53.47 346 LYS A O 1
ATOM 2783 N N . SER A 1 347 ? -80.432 5.589 156.935 1.00 46.22 347 SER A N 1
ATOM 2784 C CA . SER A 1 347 ? -79.357 6.538 157.261 1.00 46.22 347 SER A CA 1
ATOM 2785 C C . SER A 1 347 ? -79.909 7.968 157.336 1.00 46.22 347 SER A C 1
ATOM 2787 O O . SER A 1 347 ? -80.938 8.274 156.739 1.00 46.22 347 SER A O 1
ATOM 2789 N N . THR A 1 348 ? -79.267 8.836 158.118 1.00 51.31 348 THR A N 1
ATOM 2790 C CA . THR A 1 348 ? -79.854 10.094 158.619 1.00 51.31 348 THR A CA 1
ATOM 2791 C C . THR A 1 348 ? -79.285 11.341 157.929 1.00 51.31 348 THR A C 1
ATOM 2793 O O . THR A 1 348 ? -78.640 12.158 158.583 1.00 51.31 348 THR A O 1
ATOM 2796 N N . LEU A 1 349 ? -79.488 11.470 156.614 1.00 56.34 349 LEU A N 1
ATOM 2797 C CA . LEU A 1 349 ? -79.009 12.594 155.786 1.00 56.34 349 LEU A CA 1
ATOM 2798 C C . LEU A 1 349 ? -80.131 13.153 154.898 1.00 56.34 349 LEU A C 1
ATOM 2800 O O . LEU A 1 349 ? -81.147 12.481 154.700 1.00 56.34 349 LEU A O 1
ATOM 2804 N N . SER A 1 350 ? -79.969 14.381 154.390 1.00 52.09 350 SER A N 1
ATOM 2805 C CA . SER A 1 350 ? -80.983 15.016 153.539 1.00 52.09 350 SER A CA 1
ATOM 2806 C C . SER A 1 350 ? -80.995 14.434 152.121 1.00 52.09 350 SER A C 1
ATOM 2808 O O . SER A 1 350 ? -79.963 14.021 151.591 1.00 52.09 350 SER A O 1
ATOM 2810 N N . VAL A 1 351 ? -82.164 14.449 151.472 1.00 60.31 351 VAL A N 1
ATOM 2811 C CA . VAL A 1 351 ? -82.332 13.979 150.083 1.00 60.31 351 VAL A CA 1
ATOM 2812 C C . VAL A 1 351 ? -81.479 14.807 149.114 1.00 60.31 351 VAL A C 1
ATOM 2814 O O . VAL A 1 351 ? -80.848 14.243 148.220 1.00 60.31 351 VAL A O 1
ATOM 2817 N N . ASP A 1 352 ? -81.399 16.122 149.334 1.00 60.34 352 ASP A N 1
ATOM 2818 C CA . ASP A 1 352 ? -80.647 17.045 148.475 1.00 60.34 352 ASP A CA 1
ATOM 2819 C C . ASP A 1 352 ? -79.131 16.762 148.506 1.00 60.34 352 ASP A C 1
ATOM 2821 O O . ASP A 1 352 ? -78.483 16.725 147.460 1.00 60.34 352 ASP A O 1
ATOM 2825 N N . GLU A 1 353 ? -78.570 16.469 149.688 1.00 60.75 353 GLU A N 1
ATOM 2826 C CA . GLU A 1 353 ? -77.140 16.162 149.869 1.00 60.75 353 GLU A CA 1
ATOM 2827 C C . GLU A 1 353 ? -76.737 14.873 149.135 1.00 60.75 353 GLU A C 1
ATOM 2829 O O . GLU A 1 353 ? -75.663 14.797 148.534 1.00 60.75 353 GLU A O 1
ATOM 2834 N N . VAL A 1 354 ? -77.606 13.856 149.137 1.00 62.44 354 VAL A N 1
ATOM 2835 C CA . VAL A 1 354 ? -77.385 12.615 148.375 1.00 62.44 354 VAL A CA 1
ATOM 2836 C C . VAL A 1 354 ? -77.435 12.897 146.869 1.00 62.44 354 VAL A C 1
ATOM 2838 O O . VAL A 1 354 ? -76.619 12.378 146.105 1.00 62.44 354 VAL A O 1
ATOM 2841 N N . GLN A 1 355 ? -78.358 13.752 146.424 1.00 64.06 355 GLN A N 1
ATOM 2842 C CA . GLN A 1 355 ? -78.524 14.076 145.009 1.00 64.06 355 GLN A CA 1
ATOM 2843 C C . GLN A 1 355 ? -77.344 14.892 144.445 1.00 64.06 355 GLN A C 1
ATOM 2845 O O . GLN A 1 355 ? -76.908 14.631 143.319 1.00 64.06 355 GLN A O 1
ATOM 2850 N N . GLU A 1 356 ? -76.770 15.809 145.229 1.00 67.69 356 GLU A N 1
ATOM 2851 C CA . GLU A 1 356 ? -75.574 16.577 144.854 1.00 67.69 356 GLU A CA 1
ATOM 2852 C C . GLU A 1 356 ? -74.309 15.697 144.782 1.00 67.69 356 GLU A C 1
ATOM 2854 O O . GLU A 1 356 ? -73.595 15.719 143.775 1.00 67.69 356 GLU A O 1
ATOM 2859 N N . ASN A 1 357 ? -74.074 14.829 145.775 1.00 66.88 357 ASN A N 1
ATOM 2860 C CA . ASN A 1 357 ? -72.943 13.887 145.763 1.00 66.88 357 ASN A CA 1
ATOM 2861 C C . ASN A 1 357 ? -72.996 12.902 144.577 1.00 66.88 357 ASN A C 1
ATOM 2863 O O . ASN A 1 357 ? -71.964 12.583 143.970 1.00 66.88 357 ASN A O 1
ATOM 2867 N N . ASN A 1 358 ? -74.197 12.462 144.191 1.00 69.50 358 ASN A N 1
ATOM 2868 C CA . ASN A 1 358 ? -74.399 11.629 143.004 1.00 69.50 358 ASN A CA 1
ATOM 2869 C C . ASN A 1 358 ? -74.056 12.380 141.703 1.00 69.50 358 ASN A C 1
ATOM 2871 O O . ASN A 1 358 ? -73.411 11.816 140.816 1.00 69.50 358 ASN A O 1
ATOM 2875 N N . LEU A 1 359 ? -74.424 13.662 141.592 1.00 72.06 359 LEU A N 1
ATOM 2876 C CA . LEU A 1 359 ? -74.078 14.508 140.442 1.00 72.06 359 LEU A CA 1
ATOM 2877 C C . LEU A 1 359 ? -72.564 14.740 140.320 1.00 72.06 359 LEU A C 1
ATOM 2879 O O . LEU A 1 359 ? -72.023 14.613 139.219 1.00 72.06 359 LEU A O 1
ATOM 2883 N N . ILE A 1 360 ? -71.872 14.999 141.435 1.00 74.31 360 ILE A N 1
ATOM 2884 C CA . ILE A 1 360 ? -70.404 15.133 141.481 1.00 74.31 360 ILE A CA 1
ATOM 2885 C C . ILE A 1 360 ? -69.730 13.829 141.026 1.00 74.31 360 ILE A C 1
ATOM 2887 O O . ILE A 1 360 ? -68.846 13.848 140.167 1.00 74.31 360 ILE A O 1
ATOM 2891 N N . SER A 1 361 ? -70.199 12.682 141.523 1.00 70.31 361 SER A N 1
ATOM 2892 C CA . SER A 1 361 ? -69.674 11.361 141.150 1.00 70.31 361 SER A CA 1
ATOM 2893 C C . SER A 1 361 ? -69.833 11.073 139.647 1.00 70.31 361 SER A C 1
ATOM 2895 O O . SER A 1 361 ? -68.898 10.609 138.992 1.00 70.31 361 SER A O 1
ATOM 2897 N N . VAL A 1 362 ? -70.985 11.417 139.057 1.00 72.38 362 VAL A N 1
ATOM 2898 C CA . VAL A 1 362 ? -71.228 11.287 137.607 1.00 72.38 362 VAL A CA 1
ATOM 2899 C C . VAL A 1 362 ? -70.387 12.271 136.781 1.00 72.38 362 VAL A C 1
ATOM 2901 O O . VAL A 1 362 ? -69.970 11.930 135.671 1.00 72.38 362 VAL A O 1
ATOM 2904 N N . ALA A 1 363 ? -70.100 13.470 137.295 1.00 73.62 363 ALA A N 1
ATOM 2905 C CA . ALA A 1 363 ? -69.204 14.422 136.638 1.00 73.62 363 ALA A CA 1
ATOM 2906 C C . ALA A 1 363 ? -67.759 13.891 136.577 1.00 73.62 363 ALA A C 1
ATOM 2908 O O . ALA A 1 363 ? -67.156 13.892 135.501 1.00 73.62 363 ALA A O 1
ATOM 2909 N N . LEU A 1 364 ? -67.246 13.344 137.685 1.00 75.31 364 LEU A N 1
ATOM 2910 C CA . LEU A 1 364 ? -65.917 12.722 137.751 1.00 75.31 364 LEU A CA 1
ATOM 2911 C C . LEU A 1 364 ? -65.796 11.517 136.802 1.00 75.31 364 LEU A C 1
ATOM 2913 O O . LEU A 1 364 ? -64.831 11.429 136.043 1.00 75.31 364 LEU A O 1
ATOM 2917 N N . LEU A 1 365 ? -66.805 10.638 136.746 1.00 73.38 365 LEU A N 1
ATOM 2918 C CA . LEU A 1 365 ? -66.834 9.514 135.795 1.00 73.38 365 LEU A CA 1
ATOM 2919 C C . LEU A 1 365 ? -66.799 9.980 134.325 1.00 73.38 365 LEU A C 1
ATOM 2921 O O . LEU A 1 365 ? -66.154 9.343 133.488 1.00 73.38 365 LEU A O 1
ATOM 2925 N N . LYS A 1 366 ? -67.445 11.108 133.991 1.00 77.19 366 LYS A N 1
ATOM 2926 C CA . LYS A 1 366 ? -67.370 11.712 132.647 1.00 77.19 366 LYS A CA 1
ATOM 2927 C C . LYS A 1 366 ? -65.999 12.329 132.354 1.00 77.19 366 LYS A C 1
ATOM 2929 O O . LYS A 1 366 ? -65.512 12.182 131.233 1.00 77.19 366 LYS A O 1
ATOM 2934 N N . GLN A 1 367 ? -65.366 12.971 133.337 1.00 76.06 367 GLN A N 1
ATOM 2935 C CA . GLN A 1 367 ? -64.016 13.530 133.204 1.00 76.06 367 GLN A CA 1
ATOM 2936 C C . GLN A 1 367 ? -62.974 12.424 132.972 1.00 76.06 367 GLN A C 1
ATOM 2938 O O . GLN A 1 367 ? -62.212 12.499 132.008 1.00 76.06 367 GLN A O 1
ATOM 2943 N N . LEU A 1 368 ? -63.008 11.350 133.770 1.00 73.12 368 LEU A N 1
ATOM 2944 C CA . LEU A 1 368 ? -62.143 10.173 133.604 1.00 73.12 368 LEU A CA 1
ATOM 2945 C C . LEU A 1 368 ? -62.296 9.537 132.209 1.00 73.12 368 LEU A C 1
ATOM 2947 O O . LEU A 1 368 ? -61.301 9.207 131.566 1.00 73.12 368 LEU A O 1
ATOM 2951 N N . ASN A 1 369 ? -63.529 9.422 131.700 1.00 76.62 369 ASN A N 1
ATOM 2952 C CA . ASN A 1 369 ? -63.801 8.881 130.363 1.00 76.62 369 ASN A CA 1
ATOM 2953 C C . ASN A 1 369 ? -63.246 9.786 129.238 1.00 76.62 369 ASN A C 1
ATOM 2955 O O . ASN A 1 369 ? -62.620 9.287 128.303 1.00 76.62 369 ASN A O 1
ATOM 2959 N N . ARG A 1 370 ? -63.391 11.118 129.349 1.00 78.06 370 ARG A N 1
ATOM 2960 C CA . ARG A 1 370 ? -62.800 12.084 128.398 1.00 78.06 370 ARG A CA 1
ATOM 2961 C C . ARG A 1 370 ? -61.272 11.964 128.348 1.00 78.06 370 ARG A C 1
ATOM 2963 O O . ARG A 1 370 ? -60.719 11.836 127.258 1.00 78.06 370 ARG A O 1
ATOM 2970 N N . LEU A 1 371 ? -60.609 11.922 129.506 1.00 74.00 371 LEU A N 1
ATOM 2971 C CA . LEU A 1 371 ? -59.152 11.759 129.603 1.00 74.00 371 LEU A CA 1
ATOM 2972 C C . LEU A 1 371 ? -58.681 10.416 129.012 1.00 74.00 371 LEU A C 1
ATOM 2974 O O . LEU A 1 371 ? -57.702 10.376 128.266 1.00 74.00 371 LEU A O 1
ATOM 2978 N N . PHE A 1 372 ? -59.407 9.321 129.266 1.00 72.94 372 PHE A N 1
ATOM 2979 C CA . PHE A 1 372 ? -59.097 8.001 128.703 1.00 72.94 372 PHE A CA 1
ATOM 2980 C C . PHE A 1 372 ? -59.231 7.947 127.170 1.00 72.94 372 PHE A C 1
ATOM 2982 O O . PHE A 1 372 ? -58.396 7.335 126.495 1.00 72.94 372 PHE A O 1
ATOM 2989 N N . GLN A 1 373 ? -60.256 8.593 126.600 1.00 76.88 373 GLN A N 1
ATOM 2990 C CA . GLN A 1 373 ? -60.420 8.690 125.145 1.00 76.88 373 GLN A CA 1
ATOM 2991 C C . GLN A 1 373 ? -59.325 9.552 124.505 1.00 76.88 373 GLN A C 1
ATOM 2993 O O . GLN A 1 373 ? -58.780 9.166 123.472 1.00 76.88 373 GLN A O 1
ATOM 2998 N N . TYR A 1 374 ? -58.955 10.665 125.143 1.00 77.00 374 TYR A N 1
ATOM 2999 C CA . TYR A 1 374 ? -57.889 11.554 124.679 1.00 77.00 374 TYR A CA 1
ATOM 3000 C C . TYR A 1 374 ? -56.522 10.846 124.646 1.00 77.00 374 TYR A C 1
ATOM 3002 O O . TYR A 1 374 ? -55.869 10.806 123.602 1.00 77.00 374 TYR A O 1
ATOM 3010 N N . LYS A 1 375 ? -56.156 10.144 125.729 1.00 74.50 375 LYS A N 1
ATOM 3011 C CA . LYS A 1 375 ? -54.939 9.311 125.813 1.00 74.50 375 LYS A CA 1
ATOM 3012 C C . LYS A 1 375 ? -54.901 8.206 124.742 1.00 74.50 375 LYS A C 1
ATOM 3014 O O . LYS A 1 375 ? -53.850 7.925 124.172 1.00 74.50 375 LYS A O 1
ATOM 3019 N N . ASN A 1 376 ? -56.058 7.629 124.402 1.00 75.06 376 ASN A N 1
ATOM 3020 C CA . ASN A 1 376 ? -56.208 6.682 123.288 1.00 75.06 376 ASN A CA 1
ATOM 3021 C C . ASN A 1 376 ? -56.101 7.316 121.888 1.00 75.06 376 ASN A C 1
ATOM 3023 O O . ASN A 1 376 ? -55.916 6.581 120.917 1.00 75.06 376 ASN A O 1
ATOM 3027 N N . SER A 1 377 ? -56.252 8.636 121.751 1.00 78.38 377 SER A N 1
ATOM 3028 C CA . SER A 1 377 ? -56.043 9.340 120.481 1.00 78.38 377 SER A CA 1
ATOM 3029 C C . SER A 1 377 ? -54.552 9.559 120.231 1.00 78.38 377 SER A C 1
ATOM 3031 O O . SER A 1 377 ? -54.048 9.157 119.185 1.00 78.38 377 SER A O 1
ATOM 3033 N N . ILE A 1 378 ? -53.828 10.074 121.233 1.00 78.38 378 ILE A N 1
ATOM 3034 C CA . ILE A 1 378 ? -52.377 10.327 121.163 1.00 78.38 378 ILE A CA 1
ATOM 3035 C C . ILE A 1 378 ? -51.617 9.044 120.786 1.00 78.38 378 ILE A C 1
ATOM 3037 O O . ILE A 1 378 ? -50.867 9.027 119.812 1.00 78.38 378 ILE A O 1
ATOM 3041 N N . LEU A 1 379 ? -51.903 7.924 121.464 1.00 74.94 379 LEU A N 1
ATOM 3042 C CA . LEU A 1 379 ? -51.274 6.626 121.173 1.00 74.94 379 LEU A CA 1
ATOM 3043 C C . LEU A 1 379 ? -51.534 6.113 119.739 1.00 74.94 379 LEU A C 1
ATOM 3045 O O . LEU A 1 379 ? -50.721 5.363 119.196 1.00 74.94 379 LEU A O 1
ATOM 3049 N N . LYS A 1 380 ? -52.642 6.509 119.095 1.00 77.50 380 LYS A N 1
ATOM 3050 C CA . LYS A 1 380 ? -52.913 6.169 117.684 1.00 77.50 380 LYS A CA 1
ATOM 3051 C C . LYS A 1 380 ? -52.114 7.041 116.722 1.00 77.50 380 LYS A C 1
ATOM 3053 O O . LYS A 1 380 ? -51.676 6.539 115.688 1.00 77.50 380 LYS A O 1
ATOM 3058 N N . GLU A 1 381 ? -51.914 8.315 117.045 1.00 80.50 381 GLU A N 1
ATOM 3059 C CA . GLU A 1 381 ? -51.104 9.230 116.236 1.00 80.50 381 GLU A CA 1
ATOM 3060 C C . GLU A 1 381 ? -49.615 8.858 116.293 1.00 80.50 381 GLU A C 1
ATOM 3062 O O . GLU A 1 381 ? -48.960 8.793 115.249 1.00 80.50 381 GLU A O 1
ATOM 3067 N N . GLU A 1 382 ? -49.100 8.489 117.471 1.00 77.12 382 GLU A N 1
ATOM 3068 C CA . GLU A 1 382 ? -47.750 7.929 117.611 1.00 77.12 382 GLU A CA 1
ATOM 3069 C C . GLU A 1 382 ? -47.579 6.632 116.805 1.00 77.12 382 GLU A C 1
ATOM 3071 O O . GLU A 1 382 ? -46.615 6.493 116.047 1.00 77.12 382 GLU A O 1
ATOM 3076 N N . LEU A 1 383 ? -48.546 5.709 116.883 1.00 76.38 383 LEU A N 1
ATOM 3077 C CA . LEU A 1 383 ? -48.519 4.469 116.103 1.00 76.38 383 LEU A CA 1
ATOM 3078 C C . LEU A 1 383 ? -48.529 4.737 114.586 1.00 76.38 383 LEU A C 1
ATOM 3080 O O . LEU A 1 383 ? -47.745 4.133 113.853 1.00 76.38 383 LEU A O 1
ATOM 3084 N N . GLN A 1 384 ? -49.351 5.676 114.101 1.00 75.94 384 GLN A N 1
ATOM 3085 C CA . GLN A 1 384 ? -49.347 6.074 112.686 1.00 75.94 384 GLN A CA 1
ATOM 3086 C C . GLN A 1 384 ? -48.026 6.723 112.250 1.00 75.94 384 GLN A C 1
ATOM 3088 O O . GLN A 1 384 ? -47.595 6.529 111.110 1.00 75.94 384 GLN A O 1
ATOM 3093 N N . LYS A 1 385 ? -47.361 7.475 113.134 1.00 82.12 385 LYS A N 1
ATOM 3094 C CA . LYS A 1 385 ? -46.043 8.066 112.864 1.00 82.12 385 LYS A CA 1
ATOM 3095 C C . LYS A 1 385 ? -44.974 6.983 112.681 1.00 82.12 385 LYS A C 1
ATOM 3097 O O . LYS A 1 385 ? -44.212 7.046 111.718 1.00 82.12 385 LYS A O 1
ATOM 3102 N N . VAL A 1 386 ? -44.970 5.959 113.539 1.00 78.25 386 VAL A N 1
ATOM 3103 C CA . VAL A 1 386 ? -44.061 4.802 113.418 1.00 78.25 386 VAL A CA 1
ATOM 3104 C C . VAL A 1 386 ? -44.334 4.005 112.137 1.00 78.25 386 VAL A C 1
ATOM 3106 O O . VAL A 1 386 ? -43.386 3.650 111.437 1.00 78.25 386 VAL A O 1
ATOM 3109 N N . ILE A 1 387 ? -45.604 3.780 111.776 1.00 72.25 387 ILE A N 1
ATOM 3110 C CA . ILE A 1 387 ? -45.977 3.100 110.521 1.00 72.25 387 ILE A CA 1
ATOM 3111 C C . ILE A 1 387 ? -45.408 3.847 109.304 1.00 72.25 387 ILE A C 1
ATOM 3113 O O . ILE A 1 387 ? -44.710 3.237 108.495 1.00 72.25 387 ILE A O 1
ATOM 3117 N N . LYS A 1 388 ? -45.591 5.173 109.223 1.00 78.06 388 LYS A N 1
ATOM 3118 C CA . LYS A 1 388 ? -45.048 5.997 108.124 1.00 78.06 388 LYS A CA 1
ATOM 3119 C C . LYS A 1 388 ? -43.521 5.934 108.018 1.00 78.06 388 LYS A C 1
ATOM 3121 O O . LYS A 1 388 ? -42.982 5.938 106.912 1.00 78.06 388 LYS A O 1
ATOM 3126 N N . GLU A 1 389 ? -42.801 5.853 109.137 1.00 81.94 389 GLU A N 1
ATOM 3127 C CA . GLU A 1 389 ? -41.347 5.646 109.106 1.00 81.94 389 GLU A CA 1
ATOM 3128 C C . GLU A 1 389 ? -40.946 4.266 108.568 1.00 81.94 389 GLU A C 1
ATOM 3130 O O . GLU A 1 389 ? -39.941 4.155 107.861 1.00 81.94 389 GLU A O 1
ATOM 3135 N N . VAL A 1 390 ? -41.702 3.214 108.899 1.00 77.19 390 VAL A N 1
ATOM 3136 C CA . VAL A 1 390 ? -41.467 1.856 108.383 1.00 77.19 390 VAL A CA 1
ATOM 3137 C C . VAL A 1 390 ? -41.747 1.799 106.881 1.00 77.19 390 VAL A C 1
ATOM 3139 O O . VAL A 1 390 ? -40.911 1.289 106.138 1.00 77.19 390 VAL A O 1
ATOM 3142 N N . GLU A 1 391 ? -42.845 2.398 106.416 1.00 76.62 391 GLU A N 1
ATOM 3143 C CA . GLU A 1 391 ? -43.181 2.521 104.990 1.00 76.62 391 GLU A CA 1
ATOM 3144 C C . GLU A 1 391 ? -42.074 3.252 104.210 1.00 76.62 391 GLU A C 1
ATOM 3146 O O . GLU A 1 391 ? -41.581 2.744 103.203 1.00 76.62 391 GLU A O 1
ATOM 3151 N N . GLN A 1 392 ? -41.583 4.393 104.711 1.00 81.44 392 GLN A N 1
ATOM 3152 C CA . GLN A 1 392 ? -40.467 5.116 104.081 1.00 81.44 392 GLN A CA 1
ATOM 3153 C C . GLN A 1 392 ? -39.162 4.304 104.029 1.00 81.44 392 GLN A C 1
ATOM 3155 O O . GLN A 1 392 ? -38.401 4.421 103.063 1.00 81.44 392 GLN A O 1
ATOM 3160 N N . LYS A 1 393 ? -38.873 3.494 105.056 1.00 77.00 393 LYS A N 1
ATOM 3161 C CA . LYS A 1 393 ? -37.699 2.604 105.085 1.00 77.00 393 LYS A CA 1
ATOM 3162 C C . LYS A 1 393 ? -37.870 1.428 104.111 1.00 77.00 393 LYS A C 1
ATOM 3164 O O . LYS A 1 393 ? -36.909 1.075 103.429 1.00 77.00 393 LYS A O 1
ATOM 3169 N N . PHE A 1 394 ? -39.083 0.889 103.976 1.00 78.31 394 PHE A N 1
ATOM 3170 C CA . PHE A 1 394 ? -39.414 -0.174 103.023 1.00 78.31 394 PHE A CA 1
ATOM 3171 C C . PHE A 1 394 ? -39.259 0.285 101.564 1.00 78.31 394 PHE A C 1
ATOM 3173 O O . PHE A 1 394 ? -38.563 -0.372 100.792 1.00 78.31 394 PHE A O 1
ATOM 3180 N N . THR A 1 395 ? -39.789 1.459 101.200 1.00 76.94 395 THR A N 1
ATOM 3181 C CA . THR A 1 395 ? -39.629 2.028 99.846 1.00 76.94 395 THR A CA 1
ATOM 3182 C C . THR A 1 395 ? -38.155 2.226 99.472 1.00 76.94 395 THR A C 1
ATOM 3184 O O . THR A 1 395 ? -37.745 1.917 98.355 1.00 76.94 395 THR A O 1
ATOM 3187 N N . LYS A 1 396 ? -37.315 2.679 100.416 1.00 76.12 396 LYS A N 1
ATOM 3188 C CA . LYS A 1 396 ? -35.863 2.820 100.190 1.00 76.12 396 LYS A CA 1
ATOM 3189 C C . LYS A 1 396 ? -35.172 1.473 99.950 1.00 76.12 396 LYS A C 1
ATOM 3191 O O . LYS A 1 396 ? -34.315 1.389 99.074 1.00 76.12 396 LYS A O 1
ATOM 3196 N N . LEU A 1 397 ? -35.561 0.426 100.683 1.00 76.94 397 LEU A N 1
ATOM 3197 C CA . LEU A 1 397 ? -35.056 -0.935 100.471 1.00 76.94 397 LEU A CA 1
ATOM 3198 C C . LEU A 1 397 ? -35.453 -1.473 99.086 1.00 76.94 397 LEU A C 1
ATOM 3200 O O . LEU A 1 397 ? -34.616 -2.046 98.391 1.00 76.94 397 LEU A O 1
ATOM 3204 N N . GLN A 1 398 ? -36.703 -1.254 98.671 1.00 76.12 398 GLN A N 1
ATOM 3205 C CA . GLN A 1 398 ? -37.220 -1.715 97.381 1.00 76.12 398 GLN A CA 1
ATOM 3206 C C . GLN A 1 398 ? -36.492 -1.061 96.195 1.00 76.12 398 GLN A C 1
ATOM 3208 O O . GLN A 1 398 ? -36.121 -1.759 95.251 1.00 76.12 398 GLN A O 1
ATOM 3213 N N . ASN A 1 399 ? -36.210 0.245 96.269 1.00 78.69 399 ASN A N 1
ATOM 3214 C CA . ASN A 1 399 ? -35.431 0.949 95.245 1.00 78.69 399 ASN A CA 1
ATOM 3215 C C . ASN A 1 399 ? -34.007 0.373 95.120 1.00 78.69 399 ASN A C 1
ATOM 3217 O O . ASN A 1 399 ? -33.571 0.045 94.018 1.00 78.69 399 ASN A O 1
ATOM 3221 N N . ALA A 1 400 ? -33.311 0.165 96.244 1.00 70.88 400 ALA A N 1
ATOM 3222 C CA . ALA A 1 400 ? -31.964 -0.414 96.248 1.00 70.88 400 ALA A CA 1
ATOM 3223 C C . ALA A 1 400 ? -31.936 -1.862 95.710 1.00 70.88 400 ALA A C 1
ATOM 3225 O O . ALA A 1 400 ? -30.992 -2.263 95.032 1.00 70.88 400 ALA A O 1
ATOM 3226 N N . GLN A 1 401 ? -32.984 -2.655 95.960 1.00 76.06 401 GLN A N 1
ATOM 3227 C CA . GLN A 1 401 ? -33.116 -4.003 95.391 1.00 76.06 401 GLN A CA 1
ATOM 3228 C C . GLN A 1 401 ? -33.315 -3.986 93.866 1.00 76.06 401 GLN A C 1
ATOM 3230 O O . GLN A 1 401 ? -32.787 -4.860 93.174 1.00 76.06 401 GLN A O 1
ATOM 3235 N N . GLN A 1 402 ? -34.034 -2.996 93.327 1.00 77.75 402 GLN A N 1
ATOM 3236 C CA . GLN A 1 402 ? -34.165 -2.810 91.878 1.00 77.75 402 GLN A CA 1
ATOM 3237 C C . GLN A 1 402 ? -32.833 -2.393 91.242 1.00 77.75 402 GLN A C 1
ATOM 3239 O O . GLN A 1 402 ? -32.436 -2.985 90.240 1.00 77.75 402 GLN A O 1
ATOM 3244 N N . GLU A 1 403 ? -32.112 -1.452 91.853 1.00 81.69 403 GLU A N 1
ATOM 3245 C CA . GLU A 1 403 ? -30.787 -0.999 91.406 1.00 81.69 403 GLU A CA 1
ATOM 3246 C C . GLU A 1 403 ? -29.771 -2.155 91.359 1.00 81.69 403 GLU A C 1
ATOM 3248 O O . GLU A 1 403 ? -29.147 -2.393 90.325 1.00 81.69 403 GLU A O 1
ATOM 3253 N N . VAL A 1 404 ? -29.691 -2.972 92.417 1.00 76.75 404 VAL A N 1
ATOM 3254 C CA . VAL A 1 404 ? -28.849 -4.184 92.431 1.00 76.75 404 VAL A CA 1
ATOM 3255 C C . VAL A 1 404 ? -29.270 -5.184 91.344 1.00 76.75 404 VAL A C 1
ATOM 3257 O O . VAL A 1 404 ? -28.408 -5.781 90.700 1.00 76.75 404 VAL A O 1
ATOM 3260 N N . SER A 1 405 ? -30.572 -5.357 91.083 1.00 75.38 405 SER A N 1
ATOM 3261 C CA . SER A 1 405 ? -31.048 -6.242 90.006 1.00 75.38 405 SER A CA 1
ATOM 3262 C C . SER A 1 405 ? -30.671 -5.737 88.607 1.00 75.38 405 SER A C 1
ATOM 3264 O O . SER A 1 405 ? -30.386 -6.553 87.728 1.00 75.38 405 SER A O 1
ATOM 3266 N N . LEU A 1 406 ? -30.640 -4.418 88.396 1.00 78.94 406 LEU A N 1
ATOM 3267 C CA . LEU A 1 406 ? -30.180 -3.808 87.147 1.00 78.94 406 LEU A CA 1
ATOM 3268 C C . LEU A 1 406 ? -28.670 -4.007 86.964 1.00 78.94 406 LEU A C 1
ATOM 3270 O O . LEU A 1 406 ? -28.267 -4.549 85.939 1.00 78.94 406 LEU A O 1
ATOM 3274 N N . ILE A 1 407 ? -27.859 -3.696 87.981 1.00 76.31 407 ILE A N 1
ATOM 3275 C CA . ILE A 1 407 ? -26.392 -3.847 87.938 1.00 76.31 407 ILE A CA 1
ATOM 3276 C C . ILE A 1 407 ? -25.975 -5.310 87.695 1.00 76.31 407 ILE A C 1
ATOM 3278 O O . ILE A 1 407 ? -25.022 -5.574 86.962 1.00 76.31 407 ILE A O 1
ATOM 3282 N N . VAL A 1 408 ? -26.692 -6.289 88.264 1.00 77.94 408 VAL A N 1
ATOM 3283 C CA . VAL A 1 408 ? -26.431 -7.717 87.998 1.00 77.94 408 VAL A CA 1
ATOM 3284 C C . VAL A 1 408 ? -26.721 -8.078 86.536 1.00 77.94 408 VAL A C 1
ATOM 3286 O O . VAL A 1 408 ? -25.877 -8.706 85.898 1.00 77.94 408 VAL A O 1
ATOM 3289 N N . LYS A 1 409 ? -27.854 -7.634 85.975 1.00 77.06 409 LYS A N 1
ATOM 3290 C CA . LYS A 1 409 ? -28.198 -7.867 84.558 1.00 77.06 409 LYS A CA 1
ATOM 3291 C C . LYS A 1 409 ? -27.235 -7.166 83.602 1.00 77.06 409 LYS A C 1
ATOM 3293 O O . LYS A 1 409 ? -26.870 -7.734 82.579 1.00 77.06 409 LYS A O 1
ATOM 3298 N N . GLU A 1 410 ? -26.808 -5.954 83.935 1.00 79.44 410 GLU A N 1
ATOM 3299 C CA . GLU A 1 410 ? -25.829 -5.184 83.167 1.00 79.44 410 GLU A CA 1
ATOM 3300 C C . GLU A 1 410 ? -24.455 -5.871 83.180 1.00 79.44 410 GLU A C 1
ATOM 3302 O O . GLU A 1 410 ? -23.833 -6.044 82.131 1.00 79.44 410 GLU A O 1
ATOM 3307 N N . LYS A 1 411 ? -24.024 -6.398 84.334 1.00 74.38 411 LYS A N 1
ATOM 3308 C CA . LYS A 1 411 ? -22.822 -7.236 84.432 1.00 74.38 411 LYS A CA 1
ATOM 3309 C C . LYS A 1 411 ? -22.926 -8.508 83.582 1.00 74.38 411 LYS A C 1
ATOM 3311 O O . LYS A 1 411 ? -21.966 -8.840 82.892 1.00 74.38 411 LYS A O 1
ATOM 3316 N N . GLU A 1 412 ? -24.051 -9.222 83.618 1.00 71.75 412 GLU A N 1
ATOM 3317 C CA . GLU A 1 412 ? -24.270 -10.412 82.778 1.00 71.75 412 GLU A CA 1
ATOM 3318 C C . GLU A 1 412 ? -24.288 -10.062 81.282 1.00 71.75 412 GLU A C 1
ATOM 3320 O O . GLU A 1 412 ? -23.698 -10.776 80.474 1.00 71.75 412 GLU A O 1
ATOM 3325 N N . HIS A 1 413 ? -24.889 -8.932 80.906 1.00 73.12 413 HIS A N 1
ATOM 3326 C CA . HIS A 1 413 ? -24.865 -8.406 79.542 1.00 73.12 413 HIS A CA 1
ATOM 3327 C C . HIS A 1 413 ? -23.433 -8.095 79.071 1.00 73.12 413 HIS A C 1
ATOM 3329 O O . HIS A 1 413 ? -23.046 -8.505 77.978 1.00 73.12 413 HIS A O 1
ATOM 3335 N N . HIS A 1 414 ? -22.609 -7.455 79.908 1.00 69.19 414 HIS A N 1
ATOM 3336 C CA . HIS A 1 414 ? -21.208 -7.167 79.582 1.00 69.19 414 HIS A CA 1
ATOM 3337 C C . HIS A 1 414 ? -20.302 -8.409 79.561 1.00 69.19 414 HIS A C 1
ATOM 3339 O O . HIS A 1 414 ? -19.385 -8.462 78.746 1.00 69.19 414 HIS A O 1
ATOM 3345 N N . LEU A 1 415 ? -20.550 -9.422 80.400 1.00 70.88 415 LEU A N 1
ATOM 3346 C CA . LEU A 1 415 ? -19.807 -10.693 80.351 1.00 70.88 415 LEU A CA 1
ATOM 3347 C C . LEU A 1 415 ? -20.156 -11.548 79.124 1.00 70.88 415 LEU A C 1
ATOM 3349 O O . LEU A 1 415 ? -19.307 -12.302 78.657 1.00 70.88 415 LEU A O 1
ATOM 3353 N N . ASN A 1 416 ? -21.368 -11.413 78.583 1.00 69.56 416 ASN A N 1
ATOM 3354 C CA . ASN A 1 416 ? -21.803 -12.108 77.369 1.00 69.56 416 ASN A CA 1
ATOM 3355 C C . ASN A 1 416 ? -21.418 -11.375 76.064 1.00 69.56 416 ASN A C 1
ATOM 3357 O O . ASN A 1 416 ? -21.836 -11.786 74.980 1.00 69.56 416 ASN A O 1
ATOM 3361 N N . PHE A 1 417 ? -20.614 -10.307 76.136 1.00 69.00 417 PHE A N 1
ATOM 3362 C CA . PHE A 1 417 ? -20.127 -9.581 74.962 1.00 69.00 417 PHE A CA 1
ATOM 3363 C C . PHE A 1 417 ? -19.024 -10.367 74.224 1.00 69.00 417 PHE A C 1
ATOM 3365 O O . PHE A 1 417 ? -17.833 -10.227 74.504 1.00 69.00 417 PHE A O 1
ATOM 3372 N N . SER A 1 418 ? -19.424 -11.186 73.249 1.00 63.12 418 SER A N 1
ATOM 3373 C CA . SER A 1 418 ? -18.532 -11.695 72.197 1.00 63.12 418 SER A CA 1
ATOM 3374 C C . SER A 1 418 ? -18.548 -10.720 71.019 1.00 63.12 418 SER A C 1
ATOM 3376 O O . SER A 1 418 ? -19.616 -10.359 70.522 1.00 63.12 418 SER A O 1
ATOM 3378 N N . SER A 1 419 ? -17.368 -10.279 70.587 1.00 66.50 419 SER A N 1
ATOM 3379 C CA . SER A 1 419 ? -17.205 -9.358 69.466 1.00 66.50 419 SER A CA 1
ATOM 3380 C C . SER A 1 419 ? -17.173 -10.121 68.133 1.00 66.50 419 SER A C 1
ATOM 3382 O O . SER A 1 419 ? -16.572 -11.191 68.029 1.00 66.50 419 SER A O 1
ATOM 3384 N N . ASP A 1 420 ? -17.847 -9.601 67.101 1.00 67.56 420 ASP A N 1
ATOM 3385 C CA . ASP A 1 420 ? -18.071 -10.334 65.841 1.00 67.56 420 ASP A CA 1
ATOM 3386 C C . ASP A 1 420 ? -16.791 -10.674 65.056 1.00 67.56 420 ASP A C 1
ATOM 3388 O O . ASP A 1 420 ? -16.788 -11.617 64.264 1.00 67.56 420 ASP A O 1
ATOM 3392 N N . ASP A 1 421 ? -15.681 -9.980 65.315 1.00 63.91 421 ASP A N 1
ATOM 3393 C CA . ASP A 1 421 ? -14.366 -10.295 64.748 1.00 63.91 421 ASP A CA 1
ATOM 3394 C C . ASP A 1 421 ? -13.860 -11.694 65.146 1.00 63.91 421 ASP A C 1
ATOM 3396 O O . ASP A 1 421 ? -13.133 -12.323 64.380 1.00 63.91 421 ASP A O 1
ATOM 3400 N N . GLN A 1 422 ? -14.323 -12.239 66.278 1.00 66.62 422 GLN A N 1
ATOM 3401 C CA . GLN A 1 422 ? -14.016 -13.604 66.731 1.00 66.62 422 GLN A CA 1
ATOM 3402 C C . GLN A 1 422 ? -14.551 -14.685 65.771 1.00 66.62 422 GLN A C 1
ATOM 3404 O O . GLN A 1 422 ? -14.122 -15.836 65.833 1.00 66.62 422 GLN A O 1
ATOM 3409 N N . LYS A 1 423 ? -15.483 -14.326 64.876 1.00 70.88 423 LYS A N 1
ATOM 3410 C CA . LYS A 1 423 ? -16.060 -15.205 63.844 1.00 70.88 423 LYS A CA 1
ATOM 3411 C C . LYS A 1 423 ? -15.292 -15.136 62.518 1.00 70.88 423 LYS A C 1
ATOM 3413 O O . LYS A 1 423 ? -15.571 -15.920 61.611 1.00 70.88 423 LYS A O 1
ATOM 3418 N N . ILE A 1 424 ? -14.345 -14.205 62.374 1.00 72.25 424 ILE A N 1
ATOM 3419 C CA . ILE A 1 424 ? -13.555 -14.034 61.153 1.00 72.25 424 ILE A CA 1
ATOM 3420 C C . ILE A 1 424 ? -12.425 -15.065 61.149 1.00 72.25 424 ILE A C 1
ATOM 3422 O O . ILE A 1 424 ? -11.499 -15.005 61.955 1.00 72.25 424 ILE A O 1
ATOM 3426 N N . ALA A 1 425 ? -12.473 -15.998 60.197 1.00 72.44 425 ALA A N 1
ATOM 3427 C CA . ALA A 1 425 ? -11.334 -16.859 59.903 1.00 72.44 425 ALA A CA 1
ATOM 3428 C C . ALA A 1 425 ? -10.160 -15.993 59.410 1.00 72.44 425 ALA A C 1
ATOM 3430 O O . ALA A 1 425 ? -10.240 -15.402 58.330 1.00 72.44 425 ALA A O 1
ATOM 3431 N N . LEU A 1 426 ? -9.113 -15.905 60.235 1.00 76.38 426 LEU A N 1
ATOM 3432 C CA . LEU A 1 426 ? -7.869 -15.180 59.972 1.00 76.38 426 LEU A CA 1
ATOM 3433 C C . LEU A 1 426 ? -6.782 -16.127 59.460 1.00 76.38 426 LEU A C 1
ATOM 3435 O O . LEU A 1 426 ? -6.604 -17.219 60.006 1.00 76.38 426 LEU A O 1
ATOM 3439 N N . ILE A 1 427 ? -5.990 -15.656 58.497 1.00 74.38 427 ILE A N 1
ATOM 3440 C CA . ILE A 1 427 ? -4.807 -16.364 57.983 1.00 74.38 427 ILE A CA 1
ATOM 3441 C C . ILE A 1 427 ? -3.836 -16.765 59.127 1.00 74.38 427 ILE A C 1
ATOM 3443 O O . ILE A 1 427 ? -3.646 -15.983 60.075 1.00 74.38 427 ILE A O 1
ATOM 3447 N N . PRO A 1 428 ? -3.226 -17.974 59.086 1.00 80.31 428 PRO A N 1
ATOM 3448 C CA . PRO A 1 428 ? -2.274 -18.448 60.093 1.00 80.31 428 PRO A CA 1
ATOM 3449 C C . PRO A 1 428 ? -1.157 -17.448 60.404 1.00 80.31 428 PRO A C 1
ATOM 3451 O O . PRO A 1 428 ? -0.649 -16.757 59.523 1.00 80.31 428 PRO A O 1
ATOM 3454 N N . LEU A 1 429 ? -0.745 -17.395 61.675 1.00 73.50 429 LEU A N 1
ATOM 3455 C CA . LEU A 1 429 ? 0.217 -16.401 62.171 1.00 73.50 429 LEU A CA 1
ATOM 3456 C C . LEU A 1 429 ? 1.569 -16.455 61.433 1.00 73.50 429 LEU A C 1
ATOM 3458 O O . LEU A 1 429 ? 2.213 -15.428 61.239 1.00 73.50 429 LEU A O 1
ATOM 3462 N N . GLU A 1 430 ? 1.975 -17.650 61.006 1.00 75.12 430 GLU A N 1
ATOM 3463 C CA . GLU A 1 430 ? 3.204 -17.902 60.251 1.00 75.12 430 GLU A CA 1
ATOM 3464 C C . GLU A 1 430 ? 3.149 -17.265 58.854 1.00 75.12 430 GLU A C 1
ATOM 3466 O O . GLU A 1 430 ? 4.054 -16.509 58.500 1.00 75.12 430 GLU A O 1
ATOM 3471 N N . GLN A 1 431 ? 2.050 -17.482 58.117 1.00 73.62 431 GLN A N 1
ATOM 3472 C CA . GLN A 1 431 ? 1.812 -16.885 56.795 1.00 73.62 431 GLN A CA 1
ATOM 3473 C C . GLN A 1 431 ? 1.669 -15.364 56.869 1.00 73.62 431 GLN A C 1
ATOM 3475 O O . GLN A 1 431 ? 2.295 -14.649 56.090 1.00 73.62 431 GLN A O 1
ATOM 3480 N N . PHE A 1 432 ? 0.921 -14.857 57.858 1.00 79.88 432 PHE A N 1
ATOM 3481 C CA . PHE A 1 432 ? 0.816 -13.418 58.105 1.00 79.88 432 PHE A CA 1
ATOM 3482 C C . PHE A 1 432 ? 2.202 -12.783 58.284 1.00 79.88 432 PHE A C 1
ATOM 3484 O O . PHE A 1 432 ? 2.511 -11.791 57.630 1.00 79.88 432 PHE A O 1
ATOM 3491 N N . PHE A 1 433 ? 3.081 -13.370 59.105 1.00 74.94 433 PHE A N 1
ATOM 3492 C CA . PHE A 1 433 ? 4.425 -12.818 59.256 1.00 74.94 433 PHE A CA 1
ATOM 3493 C C . PHE A 1 433 ? 5.276 -12.940 57.982 1.00 74.94 433 PHE A C 1
ATOM 3495 O O . PHE A 1 433 ? 6.061 -12.028 57.736 1.00 74.94 433 PHE A O 1
ATOM 3502 N N . SER A 1 434 ? 5.156 -13.996 57.168 1.00 74.25 434 SER A N 1
ATOM 3503 C CA . SER A 1 434 ? 5.923 -14.099 55.912 1.00 74.25 434 SER A CA 1
ATOM 3504 C C . SER A 1 434 ? 5.433 -13.169 54.799 1.00 74.25 434 SER A C 1
ATOM 3506 O O . SER A 1 434 ? 6.255 -12.705 54.015 1.00 74.25 434 SER A O 1
ATOM 3508 N N . GLU A 1 435 ? 4.129 -12.895 54.727 1.00 71.38 435 GLU A N 1
ATOM 3509 C CA . GLU A 1 435 ? 3.499 -12.176 53.608 1.00 71.38 435 GLU A CA 1
ATOM 3510 C C . GLU A 1 435 ? 3.229 -10.688 53.911 1.00 71.38 435 GLU A C 1
ATOM 3512 O O . GLU A 1 435 ? 3.180 -9.878 52.987 1.00 71.38 435 GLU A O 1
ATOM 3517 N N . ALA A 1 436 ? 3.085 -10.300 55.187 1.00 64.31 436 ALA A N 1
ATOM 3518 C CA . ALA A 1 436 ? 2.684 -8.944 55.586 1.00 64.31 436 ALA A CA 1
ATOM 3519 C C . ALA A 1 436 ? 3.797 -8.069 56.197 1.00 64.31 436 ALA A C 1
ATOM 3521 O O . ALA A 1 436 ? 3.554 -6.890 56.453 1.00 64.31 436 ALA A O 1
ATOM 3522 N N . CYS A 1 437 ? 4.983 -8.608 56.510 1.00 59.31 437 CYS A N 1
ATOM 3523 C CA . CYS A 1 437 ? 5.988 -7.903 57.323 1.00 59.31 437 CYS A CA 1
ATOM 3524 C C . CYS A 1 437 ? 7.441 -8.120 56.871 1.00 59.31 437 CYS A C 1
ATOM 3526 O O . CYS A 1 437 ? 7.883 -9.247 56.637 1.00 59.31 437 CYS A O 1
ATOM 3528 N N . THR A 1 438 ? 8.233 -7.044 56.885 1.00 60.88 438 THR A N 1
ATOM 3529 C CA . THR A 1 438 ? 9.704 -7.116 56.855 1.00 60.88 438 THR A CA 1
ATOM 3530 C C . THR A 1 438 ? 10.254 -7.544 58.225 1.00 60.88 438 THR A C 1
ATOM 3532 O O . THR A 1 438 ? 9.547 -7.518 59.237 1.00 60.88 438 THR A O 1
ATOM 3535 N N . ASP A 1 439 ? 11.521 -7.966 58.285 1.00 55.19 439 ASP A N 1
ATOM 3536 C CA . ASP A 1 439 ? 12.115 -8.546 59.506 1.00 55.19 439 ASP A CA 1
ATOM 3537 C C . ASP A 1 439 ? 12.247 -7.575 60.691 1.00 55.19 439 ASP A C 1
ATOM 3539 O O . ASP A 1 439 ? 12.383 -8.008 61.838 1.00 55.19 439 ASP A O 1
ATOM 3543 N N . GLU A 1 440 ? 12.146 -6.273 60.435 1.00 55.66 440 GLU A N 1
ATOM 3544 C CA . GLU A 1 440 ? 12.136 -5.227 61.458 1.00 55.66 440 GLU A CA 1
ATOM 3545 C C . GLU A 1 440 ? 10.735 -5.101 62.080 1.00 55.66 440 GLU A C 1
ATOM 3547 O O . GLU A 1 440 ? 10.585 -5.248 63.297 1.00 55.66 440 GLU A O 1
ATOM 3552 N N . SER A 1 441 ? 9.685 -5.000 61.253 1.00 60.00 441 SER A N 1
ATOM 3553 C CA . SER A 1 441 ? 8.281 -5.008 61.700 1.00 60.00 441 SER A CA 1
ATOM 3554 C C . SER A 1 441 ? 7.916 -6.284 62.474 1.00 60.00 441 SER A C 1
ATOM 3556 O O . SER A 1 441 ? 7.156 -6.229 63.442 1.00 60.00 441 SER A O 1
ATOM 3558 N N . LYS A 1 442 ? 8.506 -7.435 62.108 1.00 60.59 442 LYS A N 1
ATOM 3559 C CA . LYS A 1 442 ? 8.341 -8.720 62.822 1.00 60.59 442 LYS A CA 1
ATOM 3560 C C . LYS A 1 442 ? 8.833 -8.701 64.272 1.00 60.59 442 LYS A C 1
ATOM 3562 O O . LYS A 1 442 ? 8.419 -9.578 65.030 1.00 60.59 442 LYS A O 1
ATOM 3567 N N . LYS A 1 443 ? 9.726 -7.782 64.659 1.00 58.91 443 LYS A N 1
ATOM 3568 C CA . LYS A 1 443 ? 10.155 -7.611 66.060 1.00 58.91 443 LYS A CA 1
ATOM 3569 C C . LYS A 1 443 ? 9.199 -6.687 66.800 1.00 58.91 443 LYS A C 1
ATOM 3571 O O . LYS A 1 443 ? 8.644 -7.083 67.819 1.00 58.91 443 LYS A O 1
ATOM 3576 N N . GLU A 1 444 ? 8.932 -5.515 66.229 1.00 60.34 444 GLU A N 1
ATOM 3577 C CA . GLU A 1 444 ? 8.084 -4.491 66.847 1.00 60.34 444 GLU A CA 1
ATOM 3578 C C . GLU A 1 444 ? 6.651 -4.995 67.121 1.00 60.34 444 GLU A C 1
ATOM 3580 O O . GLU A 1 444 ? 6.072 -4.702 68.163 1.00 60.34 444 GLU A O 1
ATOM 3585 N N . LEU A 1 445 ? 6.090 -5.827 66.233 1.00 60.56 445 LEU A N 1
ATOM 3586 C CA . LEU A 1 445 ? 4.774 -6.460 66.417 1.00 60.56 445 LEU A CA 1
ATOM 3587 C C . LEU A 1 445 ? 4.769 -7.664 67.380 1.00 60.56 445 LEU A C 1
ATOM 3589 O O . LEU A 1 445 ? 3.693 -8.159 67.711 1.00 60.56 445 LEU A O 1
ATOM 3593 N N . LYS A 1 446 ? 5.933 -8.150 67.833 1.00 61.00 446 LYS A N 1
ATOM 3594 C CA . LYS A 1 446 ? 6.046 -9.223 68.844 1.00 61.00 446 LYS A CA 1
ATOM 3595 C C . LYS A 1 446 ? 6.257 -8.701 70.264 1.00 61.00 446 LYS A C 1
ATOM 3597 O O . LYS A 1 446 ? 6.006 -9.442 71.208 1.00 61.00 446 LYS A O 1
ATOM 3602 N N . GLU A 1 447 ? 6.692 -7.452 70.416 1.00 58.72 447 GLU A N 1
ATOM 3603 C CA . GLU A 1 447 ? 6.785 -6.767 71.716 1.00 58.72 447 GLU A CA 1
ATOM 3604 C C . GLU A 1 447 ? 5.484 -6.028 72.090 1.00 58.72 447 GLU A C 1
ATOM 3606 O O . GLU A 1 447 ? 5.297 -5.643 73.244 1.00 58.72 447 GLU A O 1
ATOM 3611 N N . LYS A 1 448 ? 4.564 -5.856 71.130 1.00 59.72 448 LYS A N 1
ATOM 3612 C CA . LYS A 1 448 ? 3.260 -5.199 71.310 1.00 59.72 448 LYS A CA 1
ATOM 3613 C C . LYS A 1 448 ? 2.189 -6.110 71.918 1.00 59.72 448 LYS A C 1
ATOM 3615 O O . LYS A 1 448 ? 2.297 -7.336 71.936 1.00 59.72 448 LYS A O 1
ATOM 3620 N N . CYS A 1 449 ? 1.133 -5.482 72.435 1.00 64.12 449 CYS A N 1
ATOM 3621 C CA . CYS A 1 449 ? 0.027 -6.156 73.114 1.00 64.12 449 CYS A CA 1
ATOM 3622 C C . CYS A 1 449 ? -0.703 -7.146 72.173 1.00 64.12 449 CYS A C 1
ATOM 3624 O O . CYS A 1 449 ? -0.918 -6.808 71.006 1.00 64.12 449 CYS A O 1
ATOM 3626 N N . PRO A 1 450 ? -1.175 -8.324 72.643 1.00 71.38 450 PRO A N 1
ATOM 3627 C CA . PRO A 1 450 ? -1.928 -9.271 71.810 1.00 71.38 450 PRO A CA 1
ATOM 3628 C C . PRO A 1 450 ? -3.142 -8.665 71.082 1.00 71.38 450 PRO A C 1
ATOM 3630 O O . PRO A 1 450 ? -3.465 -9.097 69.976 1.00 71.38 450 PRO A O 1
ATOM 3633 N N . GLN A 1 451 ? -3.771 -7.633 71.661 1.00 71.25 451 GLN A N 1
ATOM 3634 C CA . GLN A 1 451 ? -4.839 -6.855 71.020 1.00 71.25 451 GLN A CA 1
ATOM 3635 C C . GLN A 1 451 ? -4.376 -6.193 69.707 1.00 71.25 451 GLN A C 1
ATOM 3637 O O . GLN A 1 451 ? -5.096 -6.225 68.713 1.00 71.25 451 GLN A O 1
ATOM 3642 N N . GLU A 1 452 ? -3.174 -5.608 69.700 1.00 73.62 452 GLU A N 1
ATOM 3643 C CA . GLU A 1 452 ? -2.609 -4.852 68.572 1.00 73.62 452 GLU A CA 1
ATOM 3644 C C . GLU A 1 452 ? -2.145 -5.781 67.445 1.00 73.62 452 GLU A C 1
ATOM 3646 O O . GLU A 1 452 ? -2.327 -5.483 66.266 1.00 73.62 452 GLU A O 1
ATOM 3651 N N . LEU A 1 453 ? -1.610 -6.954 67.799 1.00 79.19 453 LEU A N 1
ATOM 3652 C CA . LEU A 1 453 ? -1.294 -8.008 66.833 1.00 79.19 453 LEU A CA 1
ATOM 3653 C C . LEU A 1 453 ? -2.563 -8.542 66.142 1.00 79.19 453 LEU A C 1
ATOM 3655 O O . LEU A 1 453 ? -2.535 -8.876 64.957 1.00 79.19 453 LEU A O 1
ATOM 3659 N N . HIS A 1 454 ? -3.686 -8.608 66.863 1.00 80.12 454 HIS A N 1
ATOM 3660 C CA . HIS A 1 454 ? -4.976 -9.036 66.316 1.00 80.12 454 HIS A CA 1
ATOM 3661 C C . HIS A 1 454 ? -5.594 -7.983 65.384 1.00 80.12 454 HIS A C 1
ATOM 3663 O O . HIS A 1 454 ? -5.989 -8.326 64.269 1.00 80.12 454 HIS A O 1
ATOM 3669 N N . THR A 1 455 ? -5.593 -6.696 65.755 1.00 80.44 455 THR A N 1
ATOM 3670 C CA . THR A 1 455 ? -6.043 -5.625 64.844 1.00 80.44 455 THR A CA 1
ATOM 3671 C C . THR A 1 455 ? -5.129 -5.451 63.630 1.00 80.44 455 THR A C 1
ATOM 3673 O O . THR A 1 455 ? -5.642 -5.217 62.539 1.00 80.44 455 THR A O 1
ATOM 3676 N N . ALA A 1 456 ? -3.811 -5.649 63.758 1.00 79.12 456 ALA A N 1
ATOM 3677 C CA . ALA A 1 456 ? -2.896 -5.658 62.611 1.00 79.12 456 ALA A CA 1
ATOM 3678 C C . ALA A 1 456 ? -3.223 -6.788 61.612 1.00 79.12 456 ALA A C 1
ATOM 3680 O O . ALA A 1 456 ? -3.256 -6.555 60.402 1.00 79.12 456 ALA A O 1
ATOM 3681 N N . ARG A 1 457 ? -3.534 -7.996 62.109 1.00 82.69 457 ARG A N 1
ATOM 3682 C CA . ARG A 1 457 ? -3.984 -9.125 61.275 1.00 82.69 457 ARG A CA 1
ATOM 3683 C C . ARG A 1 457 ? -5.323 -8.835 60.597 1.00 82.69 457 ARG A C 1
ATOM 3685 O O . ARG A 1 457 ? -5.432 -9.035 59.392 1.00 82.69 457 ARG A O 1
ATOM 3692 N N . LEU A 1 458 ? -6.307 -8.313 61.333 1.00 83.75 458 LEU A N 1
ATOM 3693 C CA . LEU A 1 458 ? -7.612 -7.917 60.785 1.00 83.75 458 LEU A CA 1
ATOM 3694 C C . LEU A 1 458 ? -7.492 -6.829 59.706 1.00 83.75 458 LEU A C 1
ATOM 3696 O O . LEU A 1 458 ? -8.172 -6.913 58.686 1.00 83.75 458 LEU A O 1
ATOM 3700 N N . ALA A 1 459 ? -6.621 -5.834 59.896 1.00 82.75 459 ALA A N 1
ATOM 3701 C CA . ALA A 1 459 ? -6.399 -4.768 58.921 1.00 82.75 459 ALA A CA 1
ATOM 3702 C C . ALA A 1 459 ? -5.775 -5.294 57.616 1.00 82.75 459 ALA A C 1
ATOM 3704 O O . ALA A 1 459 ? -6.238 -4.945 56.531 1.00 82.75 459 ALA A O 1
ATOM 3705 N N . TRP A 1 460 ? -4.771 -6.172 57.704 1.00 83.44 460 TRP A N 1
ATOM 3706 C CA . TRP A 1 460 ? -4.136 -6.770 56.523 1.00 83.44 460 TRP A CA 1
ATOM 3707 C C . TRP A 1 460 ? -5.040 -7.782 55.800 1.00 83.44 460 TRP A C 1
ATOM 3709 O O . TRP A 1 460 ? -5.056 -7.826 54.570 1.00 83.44 460 TRP A O 1
ATOM 3719 N N . GLU A 1 461 ? -5.834 -8.554 56.547 1.00 84.44 461 GLU A N 1
ATOM 3720 C CA . GLU A 1 461 ? -6.881 -9.434 56.013 1.00 84.44 461 GLU A CA 1
ATOM 3721 C C . GLU A 1 461 ? -7.941 -8.615 55.250 1.00 84.44 461 GLU A C 1
ATOM 3723 O O . GLU A 1 461 ? -8.300 -8.956 54.124 1.00 84.44 461 GLU A O 1
ATOM 3728 N N . LEU A 1 462 ? -8.396 -7.493 55.821 1.00 84.25 462 LEU A N 1
ATOM 3729 C CA . LEU A 1 462 ? -9.344 -6.570 55.191 1.00 84.25 462 LEU A CA 1
ATOM 3730 C C . LEU A 1 462 ? -8.772 -5.939 53.913 1.00 84.25 462 LEU A C 1
ATOM 3732 O O . LEU A 1 462 ? -9.458 -5.912 52.893 1.00 84.25 462 LEU A O 1
ATOM 3736 N N . GLU A 1 463 ? -7.520 -5.478 53.934 1.00 84.38 463 GLU A N 1
ATOM 3737 C CA . GLU A 1 463 ? -6.879 -4.868 52.763 1.00 84.38 463 GLU A CA 1
ATOM 3738 C C . GLU A 1 463 ? -6.602 -5.894 51.654 1.00 84.38 463 GLU A C 1
ATOM 3740 O O . GLU A 1 463 ? -6.821 -5.631 50.472 1.00 84.38 463 GLU A O 1
ATOM 3745 N N . THR A 1 464 ? -6.211 -7.115 52.026 1.00 83.38 464 THR A N 1
ATOM 3746 C CA . THR A 1 464 ? -6.066 -8.231 51.084 1.00 83.38 464 THR A CA 1
ATOM 3747 C C . THR A 1 464 ? -7.413 -8.635 50.480 1.00 83.38 464 THR A C 1
ATOM 3749 O O . THR A 1 464 ? -7.484 -8.857 49.272 1.00 83.38 464 THR A O 1
ATOM 3752 N N . ARG A 1 465 ? -8.506 -8.640 51.256 1.00 87.56 465 ARG A N 1
ATOM 3753 C CA . ARG A 1 465 ? -9.864 -8.888 50.735 1.00 87.56 465 ARG A CA 1
ATOM 3754 C C . ARG A 1 465 ? -10.384 -7.760 49.838 1.00 87.56 465 ARG A C 1
ATOM 3756 O O . ARG A 1 465 ? -11.095 -8.068 48.885 1.00 87.56 465 ARG A O 1
ATOM 3763 N N . LYS A 1 466 ? -10.014 -6.490 50.070 1.00 87.75 466 LYS A N 1
ATOM 3764 C CA . LYS A 1 466 ? -10.278 -5.399 49.107 1.00 87.75 466 LYS A CA 1
ATOM 3765 C C . LYS A 1 466 ? -9.554 -5.647 47.788 1.00 87.75 466 LYS A C 1
ATOM 3767 O O . LYS A 1 466 ? -10.216 -5.721 46.760 1.00 87.75 466 LYS A O 1
ATOM 3772 N N . ARG A 1 467 ? -8.229 -5.842 47.834 1.00 88.31 467 ARG A N 1
ATOM 3773 C CA . ARG A 1 467 ? -7.381 -6.067 46.652 1.00 88.31 467 ARG A CA 1
ATOM 3774 C C . ARG A 1 467 ? -7.883 -7.247 45.817 1.00 88.31 467 ARG A C 1
ATOM 3776 O O . ARG A 1 467 ? -8.092 -7.097 44.621 1.00 88.31 467 ARG A O 1
ATOM 3783 N N . LEU A 1 468 ? -8.171 -8.382 46.459 1.00 89.94 468 LEU A N 1
ATOM 3784 C CA . LEU A 1 468 ? -8.765 -9.549 45.796 1.00 89.94 468 LEU A CA 1
ATOM 3785 C C . LEU A 1 468 ? -10.181 -9.262 45.266 1.00 89.94 468 LEU A C 1
ATOM 3787 O O . LEU A 1 468 ? -10.548 -9.752 44.206 1.00 89.94 468 LEU A O 1
ATOM 3791 N N . GLY A 1 469 ? -10.986 -8.456 45.964 1.00 90.00 469 GLY A N 1
ATOM 3792 C CA . GLY A 1 469 ? -12.308 -8.029 45.493 1.00 90.00 469 GLY A CA 1
ATOM 3793 C C . GLY A 1 469 ? -12.267 -7.069 44.297 1.00 90.00 469 GLY A C 1
ATOM 3794 O O . GLY A 1 469 ? -13.198 -7.052 43.495 1.00 90.00 469 GLY A O 1
ATOM 3795 N N . GLU A 1 470 ? -11.203 -6.283 44.152 1.00 90.06 470 GLU A N 1
ATOM 3796 C CA . GLU A 1 470 ? -10.939 -5.431 42.986 1.00 90.06 470 GLU A CA 1
ATOM 3797 C C . GLU A 1 470 ? -10.396 -6.253 41.813 1.00 90.06 470 GLU A C 1
ATOM 3799 O O . GLU A 1 470 ? -10.912 -6.134 40.704 1.00 90.06 470 GLU A O 1
ATOM 3804 N N . GLU A 1 471 ? -9.462 -7.169 42.068 1.00 90.50 471 GLU A N 1
ATOM 3805 C CA . GLU A 1 471 ? -8.961 -8.142 41.090 1.00 90.50 471 GLU A CA 1
ATOM 3806 C C . GLU A 1 471 ? -10.097 -9.025 40.539 1.00 90.50 471 GLU A C 1
ATOM 3808 O O . GLU A 1 471 ? -10.233 -9.178 39.327 1.00 90.50 471 GLU A O 1
ATOM 3813 N N . ILE A 1 472 ? -11.000 -9.522 41.396 1.00 92.31 472 ILE A N 1
ATOM 3814 C CA . ILE A 1 472 ? -12.195 -10.274 40.976 1.00 92.31 472 ILE A CA 1
ATOM 3815 C C . ILE A 1 472 ? -13.122 -9.417 40.101 1.00 92.31 472 ILE A C 1
ATOM 3817 O O . ILE A 1 472 ? -13.616 -9.919 39.093 1.00 92.31 472 ILE A O 1
ATOM 3821 N N . LYS A 1 473 ? -13.339 -8.130 40.416 1.00 89.94 473 LYS A N 1
ATOM 3822 C CA . LYS A 1 473 ? -14.134 -7.229 39.556 1.00 89.94 473 LYS A CA 1
ATOM 3823 C C . LYS A 1 473 ? -13.480 -7.023 38.190 1.00 89.94 473 LYS A C 1
ATOM 3825 O O . LYS A 1 473 ? -14.166 -7.123 37.176 1.00 89.94 473 LYS A O 1
ATOM 3830 N N . GLN A 1 474 ? -12.168 -6.786 38.155 1.00 89.06 474 GLN A N 1
ATOM 3831 C CA . GLN A 1 474 ? -11.408 -6.641 36.910 1.00 89.06 474 GLN A CA 1
ATOM 3832 C C . GLN A 1 474 ? -11.488 -7.922 36.065 1.00 89.06 474 GLN A C 1
ATOM 3834 O O . GLN A 1 474 ? -11.787 -7.856 34.873 1.00 89.06 474 GLN A O 1
ATOM 3839 N N . LEU A 1 475 ? -11.311 -9.095 36.680 1.00 86.81 475 LEU A N 1
ATOM 3840 C CA . LEU A 1 475 ? -11.454 -10.395 36.020 1.00 86.81 475 LEU A CA 1
ATOM 3841 C C . LEU A 1 475 ? -12.892 -10.659 35.548 1.00 86.81 475 LEU A C 1
ATOM 3843 O O . LEU A 1 475 ? -13.083 -11.195 34.458 1.00 86.81 475 LEU A O 1
ATOM 3847 N N . GLU A 1 476 ? -13.911 -10.251 36.306 1.00 88.50 476 GLU A N 1
ATOM 3848 C CA . GLU A 1 476 ? -15.309 -10.309 35.873 1.00 88.50 476 GLU A CA 1
ATOM 3849 C C . GLU A 1 476 ? -15.587 -9.406 34.665 1.00 88.50 476 GLU A C 1
ATOM 3851 O O . GLU A 1 476 ? -16.303 -9.815 33.752 1.00 88.50 476 GLU A O 1
ATOM 3856 N N . GLU A 1 477 ? -15.058 -8.182 34.642 1.00 87.69 477 GLU A N 1
ATOM 3857 C CA . GLU A 1 477 ? -15.212 -7.254 33.517 1.00 87.69 477 GLU A CA 1
ATOM 3858 C C . GLU A 1 477 ? -14.458 -7.728 32.274 1.00 87.69 477 GLU A C 1
ATOM 3860 O O . GLU A 1 477 ? -15.016 -7.700 31.176 1.00 87.69 477 GLU A O 1
ATOM 3865 N N . LEU A 1 478 ? -13.239 -8.250 32.435 1.00 85.88 478 LEU A N 1
ATOM 3866 C CA . LEU A 1 478 ? -12.492 -8.908 31.362 1.00 85.88 478 LEU A CA 1
ATOM 3867 C C . LEU A 1 478 ? -13.244 -10.137 30.836 1.00 85.88 478 LEU A C 1
ATOM 3869 O O . LEU A 1 478 ? -13.386 -10.288 29.627 1.00 85.88 478 LEU A O 1
ATOM 3873 N N . ASN A 1 479 ? -13.816 -10.969 31.709 1.00 88.81 479 ASN A N 1
ATOM 3874 C CA . ASN A 1 479 ? -14.638 -12.107 31.296 1.00 88.81 479 ASN A CA 1
ATOM 3875 C C . ASN A 1 479 ? -15.907 -11.650 30.546 1.00 88.81 479 ASN A C 1
ATOM 3877 O O . ASN A 1 479 ? -16.235 -12.200 29.497 1.00 88.81 479 ASN A O 1
ATOM 3881 N N . LYS A 1 480 ? -16.585 -10.586 31.002 1.00 87.44 480 LYS A N 1
ATOM 3882 C CA . LYS A 1 480 ? -17.735 -9.982 30.299 1.00 87.44 480 LYS A CA 1
ATOM 3883 C C . LYS A 1 480 ? -17.338 -9.451 28.909 1.00 87.44 480 LYS A C 1
ATOM 3885 O O . LYS A 1 480 ? -18.055 -9.730 27.946 1.00 87.44 480 LYS A O 1
ATOM 3890 N N . LYS A 1 481 ? -16.185 -8.773 28.776 1.00 87.75 481 LYS A N 1
ATOM 3891 C CA . LYS A 1 481 ? -15.601 -8.355 27.480 1.00 87.75 481 LYS A CA 1
ATOM 3892 C C . LYS A 1 481 ? -15.347 -9.570 26.572 1.00 87.75 481 LYS A C 1
ATOM 3894 O O . LYS A 1 481 ? -15.870 -9.623 25.462 1.00 87.75 481 LYS A O 1
ATOM 3899 N N . ILE A 1 482 ? -14.640 -10.587 27.071 1.00 83.38 482 ILE A N 1
ATOM 3900 C CA . ILE A 1 482 ? -14.282 -11.812 26.331 1.00 83.38 482 ILE A CA 1
ATOM 3901 C C . ILE A 1 482 ? -15.526 -12.601 25.888 1.00 83.38 482 ILE A C 1
ATOM 3903 O O . ILE A 1 482 ? -15.569 -13.100 24.763 1.00 83.38 482 ILE A O 1
ATOM 3907 N N . ILE A 1 483 ? -16.563 -12.708 26.724 1.00 87.69 483 ILE A N 1
ATOM 3908 C CA . ILE A 1 483 ? -17.836 -13.356 26.364 1.00 87.69 483 ILE A CA 1
ATOM 3909 C C . ILE A 1 483 ? -18.545 -12.570 25.250 1.00 87.69 483 ILE A C 1
ATOM 3911 O O . ILE A 1 483 ? -19.013 -13.173 24.279 1.00 87.69 483 ILE A O 1
ATOM 3915 N N . ALA A 1 484 ? -18.589 -11.237 25.345 1.00 87.12 484 ALA A N 1
ATOM 3916 C CA . ALA A 1 484 ? -19.180 -10.387 24.314 1.00 87.12 484 ALA A CA 1
ATOM 3917 C C . ALA A 1 484 ? -18.433 -10.516 22.973 1.00 87.12 484 ALA A C 1
ATOM 3919 O O . ALA A 1 484 ? -19.066 -10.766 21.944 1.00 87.12 484 ALA A O 1
ATOM 3920 N N . GLU A 1 485 ? -17.100 -10.449 22.980 1.00 87.19 485 GLU A N 1
ATOM 3921 C CA . GLU A 1 485 ? -16.264 -10.633 21.787 1.00 87.19 485 GLU A CA 1
ATOM 3922 C C . GLU A 1 485 ? -16.443 -12.015 21.154 1.00 87.19 485 GLU A C 1
ATOM 3924 O O . GLU A 1 485 ? -16.693 -12.104 19.951 1.00 87.19 485 GLU A O 1
ATOM 3929 N N . ASN A 1 486 ? -16.413 -13.092 21.947 1.00 85.00 486 ASN A N 1
ATOM 3930 C CA . ASN A 1 486 ? -16.666 -14.446 21.449 1.00 85.00 486 ASN A CA 1
ATOM 3931 C C . ASN A 1 486 ? -18.067 -14.581 20.834 1.00 85.00 486 ASN A C 1
ATOM 3933 O O . ASN A 1 486 ? -18.218 -15.220 19.792 1.00 85.00 486 ASN A O 1
ATOM 3937 N N . SER A 1 487 ? -19.090 -13.948 21.420 1.00 88.19 487 SER A N 1
ATOM 3938 C CA . SER A 1 487 ? -20.445 -13.946 20.852 1.00 88.19 487 SER A CA 1
ATOM 3939 C C . SER A 1 487 ? -20.511 -13.214 19.501 1.00 88.19 487 SER A C 1
ATOM 3941 O O . SER A 1 487 ? -21.134 -13.705 18.557 1.00 88.19 487 SER A O 1
ATOM 3943 N N . ALA A 1 488 ? -19.799 -12.090 19.364 1.00 86.56 488 ALA A N 1
ATOM 3944 C CA . ALA A 1 488 ? -19.740 -11.307 18.133 1.00 86.56 488 ALA A CA 1
ATOM 3945 C C . ALA A 1 488 ? -18.906 -11.995 17.038 1.00 86.56 488 ALA A C 1
ATOM 3947 O O . ALA A 1 488 ? -19.276 -11.955 15.862 1.00 86.56 488 ALA A O 1
ATOM 3948 N N . LEU A 1 489 ? -17.803 -12.654 17.407 1.00 86.50 489 LEU A N 1
ATOM 3949 C CA . LEU A 1 489 ? -16.990 -13.467 16.499 1.00 86.50 489 LEU A CA 1
ATOM 3950 C C . LEU A 1 489 ? -17.760 -14.702 16.023 1.00 86.50 489 LEU A C 1
ATOM 3952 O O . LEU A 1 489 ? -17.762 -14.985 14.826 1.00 86.50 489 LEU A O 1
ATOM 3956 N N . LYS A 1 490 ? -18.482 -15.384 16.922 1.00 89.12 490 LYS A N 1
ATOM 3957 C CA . LYS A 1 490 ? -19.345 -16.510 16.557 1.00 89.12 490 LYS A CA 1
ATOM 3958 C C . LYS A 1 490 ? -20.454 -16.081 15.594 1.00 89.12 490 LYS A C 1
ATOM 3960 O O . LYS A 1 490 ? -20.602 -16.704 14.551 1.00 89.12 490 LYS A O 1
ATOM 3965 N N . LYS A 1 491 ? -21.140 -14.961 15.860 1.00 88.94 491 LYS A N 1
ATOM 3966 C CA . LYS A 1 491 ? -22.144 -14.404 14.936 1.00 88.94 491 LYS A CA 1
ATOM 3967 C C . LYS A 1 491 ? -21.559 -14.118 13.547 1.00 88.94 491 LYS A C 1
ATOM 3969 O O . LYS A 1 491 ? -22.173 -14.481 12.551 1.00 88.94 491 LYS A O 1
ATOM 3974 N N . LYS A 1 492 ? -20.354 -13.538 13.468 1.00 86.06 492 LYS A N 1
ATOM 3975 C CA . LYS A 1 492 ? -19.649 -13.318 12.189 1.00 86.06 492 LYS A CA 1
ATOM 3976 C C . LYS A 1 492 ? -19.296 -14.626 11.474 1.00 86.06 492 LYS A C 1
ATOM 3978 O O . LYS A 1 492 ? -19.359 -14.669 10.251 1.00 86.06 492 LYS A O 1
ATOM 3983 N N . LEU A 1 493 ? -18.935 -15.684 12.203 1.00 86.62 493 LEU A N 1
ATOM 3984 C CA . LEU A 1 493 ? -18.673 -17.008 11.628 1.00 86.62 493 LEU A CA 1
ATOM 3985 C C . LEU A 1 493 ? -19.961 -17.646 11.078 1.00 86.62 493 LEU A C 1
ATOM 3987 O O . LEU A 1 493 ? -19.967 -18.142 9.952 1.00 86.62 493 LEU A O 1
ATOM 3991 N N . ASP A 1 494 ? -21.058 -17.561 11.832 1.00 86.81 494 ASP A N 1
ATOM 3992 C CA . ASP A 1 494 ? -22.383 -18.035 11.420 1.00 86.81 494 ASP A CA 1
ATOM 3993 C C . ASP A 1 494 ? -22.912 -17.261 10.190 1.00 86.81 494 ASP A C 1
ATOM 3995 O O . ASP A 1 494 ? -23.515 -17.859 9.300 1.00 86.81 494 ASP A O 1
ATOM 3999 N N . GLU A 1 495 ? -22.613 -15.959 10.078 1.00 87.69 495 GLU A N 1
ATOM 4000 C CA . GLU A 1 495 ? -22.875 -15.124 8.891 1.00 87.69 495 GLU A CA 1
ATOM 4001 C C . GLU A 1 495 ? -21.959 -15.459 7.693 1.00 87.69 495 GLU A C 1
ATOM 4003 O O . GLU A 1 495 ? -22.382 -15.342 6.541 1.00 87.69 495 GLU A O 1
ATOM 4008 N N . PHE A 1 496 ? -20.718 -15.900 7.928 1.00 86.75 496 PHE A N 1
ATOM 4009 C CA . PHE A 1 496 ? -19.744 -16.199 6.868 1.00 86.75 496 PHE A CA 1
ATOM 4010 C C . PHE A 1 496 ? -19.902 -17.609 6.271 1.00 86.75 496 PHE A C 1
ATOM 4012 O O . PHE A 1 496 ? -19.675 -17.803 5.076 1.00 86.75 496 PHE A O 1
ATOM 4019 N N . ASN A 1 497 ? -20.348 -18.588 7.061 1.00 85.94 497 ASN A N 1
ATOM 4020 C CA . ASN A 1 497 ? -20.622 -19.959 6.611 1.00 85.94 497 ASN A CA 1
ATOM 4021 C C . ASN A 1 497 ? -21.523 -20.058 5.352 1.00 85.94 497 ASN A C 1
ATOM 4023 O O . ASN A 1 497 ? -21.129 -20.742 4.401 1.00 85.94 497 ASN A O 1
ATOM 4027 N N . PRO A 1 498 ? -22.694 -19.388 5.255 1.00 88.31 498 PRO A N 1
ATOM 4028 C CA . PRO A 1 498 ? -23.518 -19.431 4.044 1.00 88.31 498 PRO A CA 1
ATOM 4029 C C . PRO A 1 498 ? -22.864 -18.732 2.841 1.00 88.31 498 PRO A C 1
ATOM 4031 O O . PRO A 1 498 ? -23.083 -19.159 1.706 1.00 88.31 498 PRO A O 1
ATOM 4034 N N . LEU A 1 499 ? -22.027 -17.709 3.060 1.00 87.12 499 LEU A N 1
ATOM 4035 C CA . LEU A 1 499 ? -21.243 -17.079 1.990 1.00 87.12 499 LEU A CA 1
ATOM 4036 C C . LEU A 1 499 ? -20.192 -18.054 1.441 1.00 87.12 499 LEU A C 1
ATOM 4038 O O . LEU A 1 499 ? -20.098 -18.223 0.225 1.00 87.12 499 LEU A O 1
ATOM 4042 N N . LEU A 1 500 ? -19.471 -18.760 2.319 1.00 83.94 500 LEU A N 1
ATOM 4043 C CA . LEU A 1 500 ? -18.500 -19.789 1.937 1.00 83.94 500 LEU A CA 1
ATOM 4044 C C . LEU A 1 500 ? -19.165 -20.918 1.129 1.00 83.94 500 LEU A C 1
ATOM 4046 O O . LEU A 1 500 ? -18.673 -21.291 0.066 1.00 83.94 500 LEU A O 1
ATOM 4050 N N . LEU A 1 501 ? -20.320 -21.418 1.583 1.00 86.12 501 LEU A N 1
ATOM 4051 C CA . LEU A 1 501 ? -21.100 -22.436 0.867 1.00 86.12 501 LEU A CA 1
ATOM 4052 C C . LEU A 1 501 ? -21.595 -21.943 -0.503 1.00 86.12 501 LEU A C 1
ATOM 4054 O O . LEU A 1 501 ? -21.618 -22.719 -1.459 1.00 86.12 501 LEU A O 1
ATOM 4058 N N . SER A 1 502 ? -21.955 -20.660 -0.619 1.00 87.50 502 SER A N 1
ATOM 4059 C CA . SER A 1 502 ? -22.325 -20.037 -1.896 1.00 87.50 502 SER A CA 1
ATOM 4060 C C . SER A 1 502 ? -21.139 -19.991 -2.869 1.00 87.50 502 SER A C 1
ATOM 4062 O O . SER A 1 502 ? -21.278 -20.404 -4.021 1.00 87.50 502 SER A O 1
ATOM 4064 N N . VAL A 1 503 ? -19.950 -19.594 -2.396 1.00 84.94 503 VAL A N 1
ATOM 4065 C CA . VAL A 1 503 ? -18.711 -19.599 -3.197 1.00 84.94 503 VAL A CA 1
ATOM 4066 C C . VAL A 1 503 ? -18.341 -21.020 -3.629 1.00 84.94 503 VAL A C 1
ATOM 4068 O O . VAL A 1 503 ? -18.120 -21.246 -4.814 1.00 84.94 503 VAL A O 1
ATOM 4071 N N . ILE A 1 504 ? -18.365 -22.002 -2.721 1.00 81.56 504 ILE A N 1
ATOM 4072 C CA . ILE A 1 504 ? -18.109 -23.418 -3.051 1.00 81.56 504 ILE A CA 1
ATOM 4073 C C . ILE A 1 504 ? -19.089 -23.917 -4.126 1.00 81.56 504 ILE A C 1
ATOM 4075 O O . ILE A 1 504 ? -18.683 -24.597 -5.067 1.00 81.56 504 ILE A O 1
ATOM 4079 N N . LYS A 1 505 ? -20.375 -23.557 -4.029 1.00 84.38 505 LYS A N 1
ATOM 4080 C CA . LYS A 1 505 ? -21.390 -23.920 -5.030 1.00 84.38 505 LYS A CA 1
ATOM 4081 C C . LYS A 1 505 ? -21.155 -23.242 -6.387 1.00 84.38 505 LYS A C 1
ATOM 4083 O O . LYS A 1 505 ? -21.421 -23.864 -7.411 1.00 84.38 505 LYS A O 1
ATOM 4088 N N . ALA A 1 506 ? -20.671 -22.000 -6.401 1.00 84.19 506 ALA A N 1
ATOM 4089 C CA . ALA A 1 506 ? -20.374 -21.252 -7.623 1.00 84.19 506 ALA A CA 1
ATOM 4090 C C . ALA A 1 506 ? -19.073 -21.708 -8.311 1.00 84.19 506 ALA A C 1
ATOM 4092 O O . ALA A 1 506 ? -19.004 -21.709 -9.537 1.00 84.19 506 ALA A O 1
ATOM 4093 N N . VAL A 1 507 ? -18.060 -22.115 -7.539 1.00 80.62 507 VAL A N 1
ATOM 4094 C CA . VAL A 1 507 ? -16.744 -22.545 -8.048 1.00 80.62 507 VAL A CA 1
ATOM 4095 C C . VAL A 1 507 ? -16.732 -24.016 -8.473 1.00 80.62 507 VAL A C 1
ATOM 4097 O O . VAL A 1 507 ? -15.978 -24.374 -9.375 1.00 80.62 507 VAL A O 1
ATOM 4100 N N . ARG A 1 508 ? -17.587 -24.877 -7.902 1.00 79.56 508 ARG A N 1
ATOM 4101 C CA . ARG A 1 508 ? -17.609 -26.320 -8.210 1.00 79.56 508 ARG A CA 1
ATOM 4102 C C . ARG A 1 508 ? -17.641 -26.671 -9.714 1.00 79.56 508 ARG A C 1
ATOM 4104 O O . ARG A 1 508 ? -16.837 -27.514 -10.097 1.00 79.56 508 ARG A O 1
ATOM 4111 N N . PRO A 1 509 ? -18.448 -26.032 -10.586 1.00 80.12 509 PRO A N 1
ATOM 4112 C CA . PRO A 1 509 ? -18.428 -26.336 -12.023 1.00 80.12 509 PRO A CA 1
ATOM 4113 C C . PRO A 1 509 ? -17.086 -26.018 -12.702 1.00 80.12 509 PRO A C 1
ATOM 4115 O O . PRO A 1 509 ? -16.727 -26.659 -13.684 1.00 80.12 509 PRO A O 1
ATOM 4118 N N . LEU A 1 510 ? -16.329 -25.044 -12.180 1.00 76.62 510 LEU A N 1
ATOM 4119 C CA . LEU A 1 510 ? -14.972 -24.742 -12.640 1.00 76.62 510 LEU A CA 1
ATOM 4120 C C . LEU A 1 510 ? -13.963 -25.760 -12.088 1.00 76.62 510 LEU A C 1
ATOM 4122 O O . LEU A 1 510 ? -13.080 -26.190 -12.821 1.00 76.62 510 LEU A O 1
ATOM 4126 N N . GLN A 1 511 ? -14.117 -26.193 -10.833 1.00 74.12 511 GLN A N 1
ATOM 4127 C CA . GLN A 1 511 ? -13.284 -27.241 -10.232 1.00 74.12 511 GLN A CA 1
ATOM 4128 C C . GLN A 1 511 ? -13.414 -28.575 -10.990 1.00 74.12 511 GLN A C 1
ATOM 4130 O O . GLN A 1 511 ? -12.406 -29.206 -11.302 1.00 74.12 511 GLN A O 1
ATOM 4135 N N . GLU A 1 512 ? -14.646 -28.962 -11.337 1.00 80.19 512 GLU A N 1
ATOM 4136 C CA . GLU A 1 512 ? -14.963 -30.149 -12.144 1.00 80.19 512 GLU A CA 1
ATOM 4137 C C . GLU A 1 512 ? -14.413 -30.041 -13.581 1.00 80.19 512 GLU A C 1
ATOM 4139 O O . GLU A 1 512 ? -13.985 -31.044 -14.147 1.00 80.19 512 GLU A O 1
ATOM 4144 N N . LEU A 1 513 ? -14.366 -28.832 -14.159 1.00 77.94 513 LEU A N 1
ATOM 4145 C CA . LEU A 1 513 ? -13.806 -28.576 -15.494 1.00 77.94 513 LEU A CA 1
ATOM 4146 C C . LEU A 1 513 ? -12.265 -28.576 -15.521 1.00 77.94 513 LEU A C 1
ATOM 4148 O O . LEU A 1 513 ? -11.674 -28.969 -16.524 1.00 77.94 513 LEU A O 1
ATOM 4152 N N . VAL A 1 514 ? -11.622 -28.120 -14.442 1.00 72.50 514 VAL A N 1
ATOM 4153 C CA . VAL A 1 514 ? -10.153 -28.044 -14.306 1.00 72.50 514 VAL A CA 1
ATOM 4154 C C . VAL A 1 514 ? -9.550 -29.362 -13.791 1.00 72.50 514 VAL A C 1
ATOM 4156 O O . VAL A 1 514 ? -8.363 -29.604 -13.989 1.00 72.50 514 VAL A O 1
ATOM 4159 N N . GLY A 1 515 ? -10.351 -30.239 -13.175 1.00 67.19 515 GLY A N 1
ATOM 4160 C CA . GLY A 1 515 ? -9.892 -31.534 -12.654 1.00 67.19 515 GLY A CA 1
ATOM 4161 C C . GLY A 1 515 ? -9.111 -31.427 -11.339 1.00 67.19 515 GLY A C 1
ATOM 4162 O O . GLY A 1 515 ? -8.195 -32.208 -11.097 1.00 67.19 515 GLY A O 1
ATOM 4163 N N . TRP A 1 516 ? -9.432 -30.435 -10.501 1.00 65.31 516 TRP A N 1
ATOM 4164 C CA . TRP A 1 516 ? -8.681 -30.151 -9.274 1.00 65.31 516 TRP A CA 1
ATOM 4165 C C . TRP A 1 516 ? -9.171 -30.987 -8.078 1.00 65.31 516 TRP A C 1
ATOM 4167 O O . TRP A 1 516 ? -10.083 -30.591 -7.342 1.00 65.31 516 TRP A O 1
ATOM 4177 N N . ASP A 1 517 ? -8.514 -32.129 -7.860 1.00 56.62 517 ASP A N 1
ATOM 4178 C CA . ASP A 1 517 ? -8.713 -32.990 -6.689 1.00 56.62 517 ASP A CA 1
ATOM 4179 C C . ASP A 1 517 ? -8.104 -32.367 -5.417 1.00 56.62 517 ASP A C 1
ATOM 4181 O O . ASP A 1 517 ? -6.892 -32.233 -5.259 1.00 56.62 517 ASP A O 1
ATOM 4185 N N . SER A 1 518 ? -8.969 -31.994 -4.473 1.00 55.91 518 SER A N 1
ATOM 4186 C CA . SER A 1 518 ? -8.635 -31.162 -3.302 1.00 55.91 518 SER A CA 1
ATOM 4187 C C . SER A 1 518 ? -7.930 -31.897 -2.137 1.00 55.91 518 SER A C 1
ATOM 4189 O O . SER A 1 518 ? -7.901 -31.375 -1.021 1.00 55.91 518 SER A O 1
ATOM 4191 N N . THR A 1 519 ? -7.429 -33.124 -2.318 1.00 47.38 519 THR A N 1
ATOM 4192 C CA . THR A 1 519 ? -7.169 -34.045 -1.189 1.00 47.38 519 THR A CA 1
ATOM 4193 C C . THR A 1 519 ? -5.743 -34.074 -0.634 1.00 47.38 519 THR A C 1
ATOM 4195 O O . THR A 1 519 ? -5.559 -34.602 0.462 1.00 47.38 519 THR A O 1
ATOM 4198 N N . ASN A 1 520 ? -4.733 -33.554 -1.344 1.00 46.84 520 ASN A N 1
ATOM 4199 C CA . ASN A 1 520 ? -3.341 -33.972 -1.094 1.00 46.84 520 ASN A CA 1
ATOM 4200 C C . ASN A 1 520 ? -2.436 -32.956 -0.358 1.00 46.84 520 ASN A C 1
ATOM 4202 O O . ASN A 1 520 ? -1.486 -33.381 0.297 1.00 46.84 520 ASN A O 1
ATOM 4206 N N . ASP A 1 521 ? -2.736 -31.652 -0.362 1.00 49.72 521 ASP A N 1
ATOM 4207 C CA . ASP A 1 521 ? -1.840 -30.610 0.190 1.00 49.72 521 ASP A CA 1
ATOM 4208 C C . ASP A 1 521 ? -2.054 -30.301 1.684 1.00 49.72 521 ASP A C 1
ATOM 4210 O O . ASP A 1 521 ? -2.141 -29.151 2.127 1.00 49.72 521 ASP A O 1
ATOM 4214 N N . THR A 1 522 ? -2.120 -31.346 2.509 1.00 49.12 522 THR A N 1
ATOM 4215 C CA . THR A 1 522 ? -2.238 -31.210 3.974 1.00 49.12 522 THR A CA 1
ATOM 4216 C C . THR A 1 522 ? -0.950 -30.713 4.649 1.00 49.12 522 THR A C 1
ATOM 4218 O O . THR A 1 522 ? -1.006 -30.178 5.754 1.00 49.12 522 THR A O 1
ATOM 4221 N N . LEU A 1 523 ? 0.207 -30.818 3.983 1.00 48.22 523 LEU A N 1
ATOM 4222 C CA . LEU A 1 523 ? 1.533 -30.551 4.565 1.00 48.22 523 LEU A CA 1
ATOM 4223 C C . LEU A 1 523 ? 1.869 -29.069 4.831 1.00 48.22 523 LEU A C 1
ATOM 4225 O O . LEU A 1 523 ? 2.798 -28.794 5.589 1.00 48.22 523 LEU A O 1
ATOM 4229 N N . TYR A 1 524 ? 1.144 -28.112 4.241 1.00 52.97 524 TYR A N 1
ATOM 4230 C CA . TYR A 1 524 ? 1.473 -26.678 4.344 1.00 52.97 524 TYR A CA 1
ATOM 4231 C C . TYR A 1 524 ? 0.528 -25.862 5.251 1.00 52.97 524 TYR A C 1
ATOM 4233 O O . TYR A 1 524 ? 0.823 -24.708 5.580 1.00 52.97 524 TYR A O 1
ATOM 4241 N N . GLN A 1 525 ? -0.599 -26.436 5.684 1.00 60.41 525 GLN A N 1
ATOM 4242 C CA . GLN A 1 525 ? -1.739 -25.664 6.199 1.00 60.41 525 GLN A CA 1
ATOM 4243 C C . GLN A 1 525 ? -1.474 -24.948 7.538 1.00 60.41 525 GLN A C 1
ATOM 4245 O O . GLN A 1 525 ? -1.824 -23.773 7.670 1.00 60.41 525 GLN A O 1
ATOM 4250 N N . GLU A 1 526 ? -0.793 -25.590 8.498 1.00 62.53 526 GLU A N 1
ATOM 4251 C CA . GLU A 1 526 ? -0.573 -25.035 9.851 1.00 62.53 526 GLU A CA 1
ATOM 4252 C C . GLU A 1 526 ? 0.185 -23.698 9.872 1.00 62.53 526 GLU A C 1
ATOM 4254 O O . GLU A 1 526 ? -0.020 -22.882 10.771 1.00 62.53 526 GLU A O 1
ATOM 4259 N N . ARG A 1 527 ? 1.061 -23.450 8.886 1.00 66.19 527 ARG A N 1
ATOM 4260 C CA . ARG A 1 527 ? 1.797 -22.179 8.761 1.00 66.19 527 ARG A CA 1
ATOM 4261 C C . ARG A 1 527 ? 1.105 -21.175 7.838 1.00 66.19 527 ARG A C 1
ATOM 4263 O O . ARG A 1 527 ? 1.303 -19.976 8.026 1.00 66.19 527 ARG A O 1
ATOM 4270 N N . LEU A 1 528 ? 0.278 -21.632 6.892 1.00 72.88 528 LEU A N 1
ATOM 4271 C CA . LEU A 1 528 ? -0.496 -20.760 5.997 1.00 72.88 528 LEU A CA 1
ATOM 4272 C C . LEU A 1 528 ? -1.564 -19.965 6.751 1.00 72.88 528 LEU A C 1
ATOM 4274 O O . LEU A 1 528 ? -1.663 -18.755 6.564 1.00 72.88 528 LEU A O 1
ATOM 4278 N N . GLN A 1 529 ? -2.308 -20.619 7.650 1.00 73.62 529 GLN A N 1
ATOM 4279 C CA . GLN A 1 529 ? -3.360 -19.987 8.468 1.00 73.62 529 GLN A CA 1
ATOM 4280 C C . GLN A 1 529 ? -2.862 -18.825 9.354 1.00 73.62 529 GLN A C 1
ATOM 4282 O O . GLN A 1 529 ? -3.653 -18.021 9.842 1.00 73.62 529 GLN A O 1
ATOM 4287 N N . HIS A 1 530 ? -1.550 -18.745 9.578 1.00 79.00 530 HIS A N 1
ATOM 4288 C CA . HIS A 1 530 ? -0.891 -17.767 10.440 1.00 79.00 530 HIS A CA 1
ATOM 4289 C C . HIS A 1 530 ? -0.111 -16.696 9.659 1.00 79.00 530 HIS A C 1
ATOM 4291 O O . HIS A 1 530 ? 0.551 -15.845 10.259 1.00 79.00 530 HIS A O 1
ATOM 4297 N N . LEU A 1 531 ? -0.158 -16.729 8.326 1.00 84.62 531 LEU A N 1
ATOM 4298 C CA . LEU A 1 531 ? 0.586 -15.811 7.472 1.00 84.62 531 LEU A CA 1
ATOM 4299 C C . LEU A 1 531 ? -0.207 -14.503 7.243 1.00 84.62 531 LEU A C 1
ATOM 4301 O O . LEU A 1 531 ? -1.408 -14.556 6.969 1.00 84.62 531 LEU A O 1
ATOM 4305 N N . PRO A 1 532 ? 0.420 -13.310 7.313 1.00 87.31 532 PRO A N 1
ATOM 4306 C CA . PRO A 1 532 ? -0.251 -12.050 6.998 1.00 87.31 532 PRO A CA 1
ATOM 4307 C C . PRO A 1 532 ? -0.778 -12.051 5.562 1.00 87.31 532 PRO A C 1
ATOM 4309 O O . PRO A 1 532 ? -0.070 -12.495 4.661 1.00 87.31 532 PRO A O 1
ATOM 4312 N N . ARG A 1 533 ? -1.977 -11.495 5.328 1.00 85.44 533 ARG A N 1
ATOM 4313 C CA . ARG A 1 533 ? -2.645 -11.518 4.007 1.00 85.44 533 ARG A CA 1
ATOM 4314 C C . ARG A 1 533 ? -1.734 -11.158 2.813 1.00 85.44 533 ARG A C 1
ATOM 4316 O O . ARG A 1 533 ? -1.799 -11.894 1.835 1.00 85.44 533 ARG A O 1
ATOM 4323 N N . PRO A 1 534 ? -0.857 -10.131 2.868 1.00 88.88 534 PRO A N 1
ATOM 4324 C CA . PRO A 1 534 ? 0.038 -9.816 1.747 1.00 88.88 534 PRO A CA 1
ATOM 4325 C C . PRO A 1 534 ? 1.105 -10.892 1.489 1.00 88.88 534 PRO A C 1
ATOM 4327 O O . PRO A 1 534 ? 1.418 -11.188 0.342 1.00 88.88 534 PRO A O 1
ATOM 4330 N N . LEU A 1 535 ? 1.635 -11.522 2.545 1.00 90.50 535 LEU A N 1
ATOM 4331 C CA . LEU A 1 535 ? 2.587 -12.634 2.426 1.00 90.50 535 LEU A CA 1
ATOM 4332 C C . LEU A 1 535 ? 1.895 -13.934 1.986 1.00 90.50 535 LEU A C 1
ATOM 4334 O O . LEU A 1 535 ? 2.481 -14.696 1.225 1.00 90.50 535 LEU A O 1
ATOM 4338 N N . PHE A 1 536 ? 0.655 -14.170 2.427 1.00 87.94 536 PHE A N 1
ATOM 4339 C CA . PHE A 1 536 ? -0.187 -15.272 1.945 1.00 87.94 536 PHE A CA 1
ATOM 4340 C C . PHE A 1 536 ? -0.473 -15.141 0.446 1.00 87.94 536 PHE A C 1
ATOM 4342 O O . PHE A 1 536 ? -0.327 -16.112 -0.289 1.00 87.94 536 PHE A O 1
ATOM 4349 N N . PHE A 1 537 ? -0.831 -13.939 -0.012 1.00 86.31 537 PHE A N 1
ATOM 4350 C CA . PHE A 1 537 ? -1.105 -13.670 -1.421 1.00 86.31 537 PHE A CA 1
ATOM 4351 C C . PHE A 1 537 ? 0.130 -13.950 -2.292 1.00 86.31 537 PHE A C 1
ATOM 4353 O O . PHE A 1 537 ? 0.046 -14.781 -3.189 1.00 86.31 537 PHE A O 1
ATOM 4360 N N . ILE A 1 538 ? 1.298 -13.392 -1.941 1.00 87.75 538 ILE A N 1
ATOM 4361 C CA . ILE A 1 538 ? 2.567 -13.661 -2.646 1.00 87.75 538 ILE A C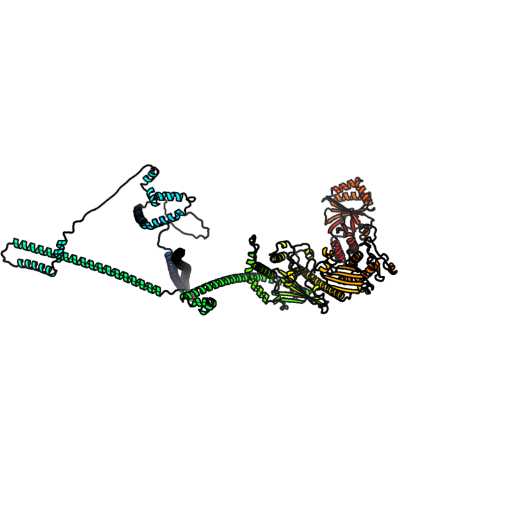A 1
ATOM 4362 C C . ILE A 1 538 ? 2.931 -15.157 -2.633 1.00 87.75 538 ILE A C 1
ATOM 4364 O O . ILE A 1 538 ? 3.408 -15.684 -3.634 1.00 87.75 538 ILE A O 1
ATOM 4368 N N . PHE A 1 539 ? 2.713 -15.858 -1.514 1.00 88.44 539 PHE A N 1
ATOM 4369 C CA . PHE A 1 539 ? 2.983 -17.296 -1.418 1.00 88.44 539 PHE A CA 1
ATOM 4370 C C . PHE A 1 539 ? 2.119 -18.104 -2.403 1.00 88.44 539 PHE A C 1
ATOM 4372 O O . PHE A 1 539 ? 2.647 -18.944 -3.128 1.00 88.44 539 PHE A O 1
ATOM 4379 N N . MET A 1 540 ? 0.813 -17.819 -2.464 1.00 84.50 540 MET A N 1
ATOM 4380 C CA . MET A 1 540 ? -0.110 -18.485 -3.390 1.00 84.50 540 MET A CA 1
ATOM 4381 C C . MET A 1 540 ? 0.159 -18.114 -4.854 1.00 84.50 540 MET A C 1
ATOM 4383 O O . MET A 1 540 ? 0.124 -18.991 -5.713 1.00 84.50 540 MET A O 1
ATOM 4387 N N . GLU A 1 541 ? 0.465 -16.845 -5.140 1.00 84.06 541 GLU A N 1
ATOM 4388 C CA . GLU A 1 541 ? 0.808 -16.396 -6.493 1.00 84.06 541 GLU A CA 1
ATOM 4389 C C . GLU A 1 541 ? 2.064 -17.087 -7.040 1.00 84.06 541 GLU A C 1
ATOM 4391 O O . GLU A 1 541 ? 2.085 -17.462 -8.209 1.00 84.06 541 GLU A O 1
ATOM 4396 N N . ILE A 1 542 ? 3.098 -17.300 -6.217 1.00 86.06 542 ILE A N 1
ATOM 4397 C CA . ILE A 1 542 ? 4.346 -17.930 -6.678 1.00 86.06 542 ILE A CA 1
ATOM 4398 C C . ILE A 1 542 ? 4.196 -19.449 -6.854 1.00 86.06 542 ILE A C 1
ATOM 4400 O O . ILE A 1 542 ? 4.822 -20.008 -7.751 1.00 86.06 542 ILE A O 1
ATOM 4404 N N . ILE A 1 543 ? 3.335 -20.117 -6.076 1.00 83.81 543 ILE A N 1
ATOM 4405 C CA . ILE A 1 543 ? 2.978 -21.521 -6.352 1.00 83.81 543 ILE A CA 1
ATOM 4406 C C . ILE A 1 543 ? 2.262 -21.622 -7.703 1.00 83.81 543 ILE A C 1
ATOM 4408 O O . ILE A 1 543 ? 2.745 -22.328 -8.584 1.00 83.81 543 ILE A O 1
ATOM 4412 N N . ALA A 1 544 ? 1.204 -20.831 -7.917 1.00 81.94 544 ALA A N 1
ATOM 4413 C CA . ALA A 1 544 ? 0.491 -20.811 -9.195 1.00 81.94 544 ALA A CA 1
ATOM 4414 C C . ALA A 1 544 ? 1.415 -20.459 -10.378 1.00 81.94 544 ALA A C 1
ATOM 4416 O O . ALA A 1 544 ? 1.291 -21.028 -11.459 1.00 81.94 544 ALA A O 1
ATOM 4417 N N . PHE A 1 545 ? 2.381 -19.558 -10.176 1.00 84.19 545 PHE A N 1
ATOM 4418 C CA . PHE A 1 545 ? 3.394 -19.227 -11.175 1.00 84.19 545 PHE A CA 1
ATOM 4419 C C . PHE A 1 545 ? 4.314 -20.412 -11.512 1.00 84.19 545 PHE A C 1
ATOM 4421 O O . PHE A 1 545 ? 4.539 -20.683 -12.691 1.00 84.19 545 PHE A O 1
ATOM 4428 N N . ASN A 1 546 ? 4.822 -21.133 -10.507 1.00 84.50 546 ASN A N 1
ATOM 4429 C CA . ASN A 1 546 ? 5.630 -22.336 -10.727 1.00 84.50 546 ASN A CA 1
ATOM 4430 C C . ASN A 1 546 ? 4.838 -23.395 -11.516 1.00 84.50 546 ASN A C 1
ATOM 4432 O O . ASN A 1 546 ? 5.357 -23.937 -12.492 1.00 84.50 546 ASN A O 1
ATOM 4436 N N . ASP A 1 547 ? 3.576 -23.631 -11.140 1.00 77.75 547 ASP A N 1
ATOM 4437 C CA . ASP A 1 547 ? 2.693 -24.620 -11.776 1.00 77.75 547 ASP A CA 1
ATOM 4438 C C . ASP A 1 547 ? 2.362 -24.271 -13.242 1.00 77.75 547 ASP A C 1
ATOM 4440 O O . ASP A 1 547 ? 2.215 -25.163 -14.078 1.00 77.75 547 ASP A O 1
ATOM 4444 N N . ILE A 1 548 ? 2.262 -22.977 -13.575 1.00 80.56 548 ILE A N 1
ATOM 4445 C CA . ILE A 1 548 ? 1.962 -22.491 -14.934 1.00 80.56 548 ILE A CA 1
ATOM 4446 C C . ILE A 1 548 ? 3.206 -22.481 -15.839 1.00 80.56 548 ILE A C 1
ATOM 4448 O O . ILE A 1 548 ? 3.092 -22.768 -17.032 1.00 80.56 548 ILE A O 1
ATOM 4452 N N . TYR A 1 549 ? 4.382 -22.127 -15.305 1.00 77.25 549 TYR A N 1
ATOM 4453 C CA . TYR A 1 549 ? 5.587 -21.854 -16.104 1.00 77.25 549 TYR A CA 1
ATOM 4454 C C . TYR A 1 549 ? 6.700 -22.927 -16.007 1.00 77.25 549 TYR A C 1
ATOM 4456 O O . TYR A 1 549 ? 7.724 -22.769 -16.672 1.00 77.25 549 TYR A O 1
ATOM 4464 N N . ASP A 1 550 ? 6.532 -23.994 -15.206 1.00 63.22 550 ASP A N 1
ATOM 4465 C CA . ASP A 1 550 ? 7.578 -24.989 -14.836 1.00 63.22 550 ASP A CA 1
ATOM 4466 C C . ASP A 1 550 ? 8.876 -24.320 -14.322 1.00 63.22 550 ASP A C 1
ATOM 4468 O O . ASP A 1 550 ? 10.005 -24.794 -14.497 1.00 63.22 550 ASP A O 1
ATOM 4472 N N . GLU A 1 551 ? 8.717 -23.165 -13.667 1.00 71.81 551 GLU A N 1
ATOM 4473 C CA . GLU A 1 551 ? 9.805 -22.491 -12.972 1.00 71.81 551 GLU A CA 1
ATOM 4474 C C . GLU A 1 551 ? 10.022 -23.108 -11.586 1.00 71.81 551 GLU A C 1
ATOM 4476 O O . GLU A 1 551 ? 9.090 -23.403 -10.843 1.00 71.81 551 GLU A O 1
ATOM 4481 N N . LYS A 1 552 ? 11.291 -23.284 -11.206 1.00 72.50 552 LYS A N 1
ATOM 4482 C CA . LYS A 1 552 ? 11.682 -23.957 -9.956 1.00 72.50 552 LYS A CA 1
ATOM 4483 C C . LYS A 1 552 ? 12.097 -22.947 -8.892 1.00 72.50 552 LYS A C 1
ATOM 4485 O O . LYS A 1 552 ? 13.209 -23.011 -8.370 1.00 72.50 552 LYS A O 1
ATOM 4490 N N . ILE A 1 553 ? 11.209 -21.992 -8.603 1.00 84.38 553 ILE A N 1
ATOM 4491 C CA . ILE A 1 553 ? 11.388 -21.043 -7.498 1.00 84.38 553 ILE A CA 1
ATOM 4492 C C . ILE A 1 553 ? 11.003 -21.753 -6.202 1.00 84.38 553 ILE A C 1
ATOM 4494 O O . ILE A 1 553 ? 9.834 -22.065 -5.976 1.00 84.38 553 ILE A O 1
ATOM 4498 N N . LEU A 1 554 ? 11.979 -22.015 -5.336 1.00 84.31 554 LEU A N 1
ATOM 4499 C CA . LEU A 1 554 ? 11.714 -22.655 -4.050 1.00 84.31 554 LEU A CA 1
ATOM 4500 C C . LEU A 1 554 ? 11.128 -21.625 -3.074 1.00 84.31 554 LEU A C 1
ATOM 4502 O O . LEU A 1 554 ? 11.690 -20.548 -2.865 1.00 84.31 554 LEU A O 1
ATOM 4506 N N . VAL A 1 555 ? 9.989 -21.964 -2.466 1.00 87.50 555 VAL A N 1
ATOM 4507 C CA . VAL A 1 555 ? 9.248 -21.108 -1.527 1.00 87.50 555 VAL A CA 1
ATOM 4508 C C . VAL A 1 555 ? 9.197 -21.784 -0.159 1.00 87.50 555 VAL A C 1
ATOM 4510 O O . VAL A 1 555 ? 8.879 -22.967 -0.049 1.00 87.50 555 VAL A O 1
ATOM 4513 N N . SER A 1 556 ? 9.498 -21.049 0.914 1.00 86.06 556 SER A N 1
ATOM 4514 C CA . SER A 1 556 ? 9.437 -21.582 2.283 1.00 86.06 556 SER A CA 1
ATOM 4515 C C . SER A 1 556 ? 8.979 -20.545 3.309 1.00 86.06 556 SER A C 1
ATOM 4517 O O . SER A 1 556 ? 9.355 -19.377 3.247 1.00 86.06 556 SER A O 1
ATOM 4519 N N . ILE A 1 557 ? 8.183 -20.972 4.295 1.00 87.12 557 ILE A N 1
ATOM 4520 C CA . ILE A 1 557 ? 7.730 -20.114 5.402 1.00 87.12 557 ILE A CA 1
ATOM 4521 C C . ILE A 1 557 ? 8.642 -20.330 6.611 1.00 87.12 557 ILE A C 1
ATOM 4523 O O . ILE A 1 557 ? 8.661 -21.416 7.207 1.00 87.12 557 ILE A O 1
ATOM 4527 N N . LYS A 1 558 ? 9.382 -19.283 6.992 1.00 83.06 558 LYS A N 1
ATOM 4528 C CA . LYS A 1 558 ? 10.334 -19.297 8.111 1.00 83.06 558 LYS A CA 1
ATOM 4529 C C . LYS A 1 558 ? 9.945 -18.267 9.167 1.00 83.06 558 LYS A C 1
ATOM 4531 O O . LYS A 1 558 ? 9.628 -17.119 8.853 1.00 83.06 558 LYS A O 1
ATOM 4536 N N . GLY A 1 559 ? 9.983 -18.686 10.424 1.00 79.31 559 GLY A N 1
ATOM 4537 C CA . GLY A 1 559 ? 9.568 -17.881 11.565 1.00 79.31 559 GLY A CA 1
ATOM 4538 C C . GLY A 1 559 ? 9.273 -18.738 12.790 1.00 79.31 559 GLY A C 1
ATOM 4539 O O . GLY A 1 559 ? 9.382 -19.963 12.735 1.00 79.31 559 GLY A O 1
ATOM 4540 N N . ASP A 1 560 ? 8.907 -18.077 13.883 1.00 75.12 560 ASP A N 1
ATOM 4541 C CA . ASP A 1 560 ? 8.702 -18.686 15.199 1.00 75.12 560 ASP A CA 1
ATOM 4542 C C . ASP A 1 560 ? 7.224 -18.588 15.615 1.00 75.12 560 ASP A C 1
ATOM 4544 O O . ASP A 1 560 ? 6.686 -17.496 15.821 1.00 75.12 560 ASP A O 1
ATOM 4548 N N . LEU A 1 561 ? 6.566 -19.747 15.728 1.00 71.50 561 LEU A N 1
ATOM 4549 C CA . LEU A 1 561 ? 5.155 -19.859 16.109 1.00 71.50 561 LEU A CA 1
ATOM 4550 C C . LEU A 1 561 ? 4.917 -19.558 17.600 1.00 71.50 561 LEU A C 1
ATOM 4552 O O . LEU A 1 561 ? 3.844 -19.070 17.949 1.00 71.50 561 LEU A O 1
ATOM 4556 N N . ALA A 1 562 ? 5.905 -19.773 18.477 1.00 69.44 562 ALA A N 1
ATOM 4557 C CA . ALA A 1 562 ? 5.774 -19.440 19.895 1.00 69.44 562 ALA A CA 1
ATOM 4558 C C . ALA A 1 562 ? 5.788 -17.917 20.099 1.00 69.44 562 ALA A C 1
ATOM 4560 O O . ALA A 1 562 ? 4.945 -17.376 20.816 1.00 69.44 562 ALA A O 1
ATOM 4561 N N . LYS A 1 563 ? 6.669 -17.200 19.388 1.00 71.62 563 LYS A N 1
ATOM 4562 C CA . LYS A 1 563 ? 6.655 -15.723 19.360 1.00 71.62 563 LYS A CA 1
ATOM 4563 C C . LYS A 1 563 ? 5.371 -15.162 18.756 1.00 71.62 563 LYS A C 1
ATOM 4565 O O . LYS A 1 563 ? 4.890 -14.131 19.219 1.00 71.62 563 LYS A O 1
ATOM 4570 N N . LEU A 1 564 ? 4.785 -15.840 17.766 1.00 70.94 564 LEU A N 1
ATOM 4571 C CA . LEU A 1 564 ? 3.471 -15.463 17.244 1.00 70.94 564 LEU A CA 1
ATOM 4572 C C . LEU A 1 564 ? 2.377 -15.591 18.313 1.00 70.94 564 LEU A C 1
ATOM 4574 O O . LEU A 1 564 ? 1.625 -14.641 18.511 1.00 70.94 564 LEU A O 1
ATOM 4578 N N . ALA A 1 565 ? 2.322 -16.712 19.039 1.00 64.44 565 ALA A N 1
ATOM 4579 C CA . ALA A 1 565 ? 1.349 -16.923 20.112 1.00 64.44 565 ALA A CA 1
ATOM 4580 C C . ALA A 1 565 ? 1.474 -15.880 21.241 1.00 64.44 565 ALA A C 1
ATOM 4582 O O . ALA A 1 565 ? 0.464 -15.339 21.688 1.00 64.44 565 ALA A O 1
ATOM 4583 N N . VAL A 1 566 ? 2.703 -15.534 21.648 1.00 68.25 566 VAL A N 1
ATOM 4584 C CA . VAL A 1 566 ? 2.971 -14.485 22.656 1.00 68.25 566 VAL A CA 1
ATOM 4585 C C . VAL A 1 566 ? 2.587 -13.085 22.159 1.00 68.25 566 VAL A C 1
ATOM 4587 O O . VAL A 1 566 ? 2.073 -12.273 22.927 1.00 68.25 566 VAL A O 1
ATOM 4590 N N . ASN A 1 567 ? 2.794 -12.784 20.875 1.00 64.12 567 ASN A N 1
ATOM 4591 C CA . ASN A 1 567 ? 2.377 -11.502 20.303 1.00 64.12 567 ASN A CA 1
ATOM 4592 C C . ASN A 1 567 ? 0.851 -11.412 20.138 1.00 64.12 567 ASN A C 1
ATOM 4594 O O . ASN A 1 567 ? 0.286 -10.334 20.317 1.00 64.12 567 ASN A O 1
ATOM 4598 N N . LEU A 1 568 ? 0.177 -12.533 19.855 1.00 60.38 568 LEU A N 1
ATOM 4599 C CA . LEU A 1 568 ? -1.284 -12.615 19.830 1.00 60.38 568 LEU A CA 1
ATOM 4600 C C . LEU A 1 568 ? -1.880 -12.396 21.228 1.00 60.38 568 LEU A C 1
ATOM 4602 O O . LEU A 1 568 ? -2.739 -11.528 21.371 1.00 60.38 568 LEU A O 1
ATOM 4606 N N . SER A 1 569 ? -1.386 -13.083 22.265 1.00 55.91 569 SER A N 1
ATOM 4607 C CA . SER A 1 569 ? -1.890 -12.900 23.637 1.00 55.91 569 SER A CA 1
ATOM 4608 C C . SER A 1 569 ? -1.622 -11.495 24.192 1.00 55.91 569 SER A C 1
ATOM 4610 O O . SER A 1 569 ? -2.489 -10.928 24.858 1.00 55.91 569 SER A O 1
ATOM 4612 N N . ARG A 1 570 ? -0.486 -10.874 23.837 1.00 55.72 570 ARG A N 1
ATOM 4613 C CA . ARG A 1 570 ? -0.237 -9.444 24.097 1.00 55.72 570 ARG A CA 1
ATOM 4614 C C . ARG A 1 570 ? -1.185 -8.523 23.327 1.00 55.72 570 ARG A C 1
ATOM 4616 O O . ARG A 1 570 ? -1.598 -7.501 23.859 1.00 55.72 570 ARG A O 1
ATOM 4623 N N . SER A 1 571 ? -1.571 -8.858 22.094 1.00 48.56 571 SER A N 1
ATOM 4624 C CA . SER A 1 571 ? -2.512 -8.022 21.332 1.00 48.56 571 SER A CA 1
ATOM 4625 C C . SER A 1 571 ? -3.921 -7.980 21.938 1.00 48.56 571 SER A C 1
ATOM 4627 O O . SER A 1 571 ? -4.600 -6.971 21.789 1.00 48.56 571 SER A O 1
ATOM 4629 N N . SER A 1 572 ? -4.321 -9.019 22.682 1.00 44.78 572 SER A N 1
ATOM 4630 C CA . SER A 1 572 ? -5.566 -9.051 23.465 1.00 44.78 572 SER A CA 1
ATOM 4631 C C . SER A 1 572 ? -5.480 -8.386 24.847 1.00 44.78 572 SER A C 1
ATOM 4633 O O . SER A 1 572 ? -6.515 -8.214 25.481 1.00 44.78 572 SER A O 1
ATOM 4635 N N . SER A 1 573 ? -4.287 -8.017 25.334 1.00 41.16 573 SER A N 1
ATOM 4636 C CA . SER A 1 573 ? -4.114 -7.389 26.657 1.00 41.16 573 SER A CA 1
ATOM 4637 C C . SER A 1 573 ? -3.817 -5.887 26.612 1.00 41.16 573 SER A C 1
ATOM 4639 O O . SER A 1 573 ? -3.860 -5.241 27.649 1.00 41.16 573 SER A O 1
ATOM 4641 N N . LEU A 1 574 ? -3.490 -5.321 25.446 1.00 37.97 574 LEU A N 1
ATOM 4642 C CA . LEU A 1 574 ? -3.073 -3.919 25.317 1.00 37.97 574 LEU A CA 1
ATOM 4643 C C . LEU A 1 574 ? -4.273 -2.973 25.153 1.00 37.97 574 LEU A C 1
ATOM 4645 O O . LEU A 1 574 ? -4.560 -2.504 24.051 1.00 37.97 574 LEU A O 1
ATOM 4649 N N . GLN A 1 575 ? -4.939 -2.667 26.268 1.00 40.09 575 GLN A N 1
ATOM 4650 C CA . GLN A 1 575 ? -5.811 -1.489 26.379 1.00 40.09 575 GLN A CA 1
ATOM 4651 C C . GLN A 1 575 ? -4.939 -0.218 26.591 1.00 40.09 575 GLN A C 1
ATOM 4653 O O . GLN A 1 575 ? -5.206 0.829 26.002 1.00 40.09 575 GLN A O 1
ATOM 4658 N N . ASP A 1 576 ? -3.814 -0.381 27.297 1.00 37.16 576 ASP A N 1
ATOM 4659 C CA . ASP A 1 576 ? -2.873 0.625 27.828 1.00 37.16 576 ASP A CA 1
ATOM 4660 C C . ASP A 1 576 ? -2.205 1.555 26.788 1.00 37.16 576 ASP A C 1
ATOM 4662 O O . ASP A 1 576 ? -1.700 2.621 27.125 1.00 37.16 576 ASP A O 1
ATOM 4666 N N . VAL A 1 577 ? -2.167 1.181 25.503 1.00 41.53 577 VAL A N 1
ATOM 4667 C CA . VAL A 1 577 ? -1.513 2.004 24.455 1.00 41.53 577 VAL A CA 1
ATOM 4668 C C . VAL A 1 577 ? -2.475 3.043 23.865 1.00 41.53 577 VAL A C 1
ATOM 4670 O O . VAL A 1 577 ? -2.032 4.015 23.258 1.00 41.53 577 VAL A O 1
ATOM 4673 N N . SER A 1 578 ? -3.789 2.884 24.069 1.00 40.88 578 SER A N 1
ATOM 4674 C CA . SER A 1 578 ? -4.767 3.896 23.647 1.00 40.88 578 SER A CA 1
ATOM 4675 C C . SER A 1 578 ? -4.701 5.166 24.499 1.00 40.88 578 SER A C 1
ATOM 4677 O O . SER A 1 578 ? -5.149 6.211 24.037 1.00 40.88 578 SER A O 1
ATOM 4679 N N . GLU A 1 579 ? -4.149 5.080 25.710 1.00 40.62 579 GLU A N 1
ATOM 4680 C CA . GLU A 1 579 ? -3.914 6.224 26.599 1.00 40.62 579 GLU A CA 1
ATOM 4681 C C . GLU A 1 579 ? -2.669 6.999 26.127 1.00 40.62 579 GLU A C 1
ATOM 4683 O O . GLU A 1 579 ? -2.735 8.207 25.922 1.00 40.62 579 GLU A O 1
ATOM 4688 N N . MET A 1 580 ? -1.592 6.298 25.743 1.00 40.75 580 MET A N 1
ATOM 4689 C CA . MET A 1 580 ? -0.403 6.907 25.117 1.00 40.75 580 MET A CA 1
ATOM 4690 C C . MET A 1 580 ? -0.636 7.557 23.736 1.00 40.75 580 MET A C 1
ATOM 4692 O O . MET A 1 580 ? 0.187 8.371 23.323 1.00 40.75 580 MET A O 1
ATOM 4696 N N . GLU A 1 581 ? -1.709 7.232 23.000 1.00 40.25 581 GLU A N 1
ATOM 4697 C CA . GLU A 1 581 ? -2.126 8.014 21.815 1.00 40.25 581 GLU A CA 1
ATOM 4698 C C . GLU A 1 581 ? -3.090 9.172 22.172 1.00 40.25 581 GLU A C 1
ATOM 4700 O O . GLU A 1 581 ? -3.253 10.084 21.361 1.00 40.25 581 GLU A O 1
ATOM 4705 N N . ALA A 1 582 ? -3.700 9.177 23.366 1.00 39.38 582 ALA A N 1
ATOM 4706 C CA . ALA A 1 582 ? -4.628 10.217 23.824 1.00 39.38 582 ALA A CA 1
ATOM 4707 C C . ALA A 1 582 ? -3.917 11.384 24.536 1.00 39.38 582 ALA A C 1
ATOM 4709 O O . ALA A 1 582 ? -4.173 12.541 24.204 1.00 39.38 582 ALA A O 1
ATOM 4710 N N . ASP A 1 583 ? -2.967 11.090 25.431 1.00 36.97 583 ASP A N 1
ATOM 4711 C CA . ASP A 1 583 ? -2.239 12.079 26.251 1.00 36.97 583 ASP A CA 1
ATOM 4712 C C . ASP A 1 583 ? -1.396 13.085 25.436 1.00 36.97 583 ASP A C 1
ATOM 4714 O O . ASP A 1 583 ? -0.904 14.073 25.977 1.00 36.97 583 ASP A O 1
ATOM 4718 N N . ILE A 1 584 ? -1.222 12.860 24.127 1.00 44.56 584 ILE A N 1
ATOM 4719 C CA . ILE A 1 584 ? -0.449 13.731 23.220 1.00 44.56 584 ILE A CA 1
ATOM 4720 C C . ILE A 1 584 ? -1.359 14.629 22.350 1.00 44.56 584 ILE A C 1
ATOM 4722 O O . ILE A 1 584 ? -0.876 15.366 21.491 1.00 44.56 584 ILE A O 1
ATOM 4726 N N . VAL A 1 585 ? -2.683 14.595 22.552 1.00 35.94 585 VAL A N 1
ATOM 4727 C CA . VAL A 1 585 ? -3.630 15.480 21.842 1.00 35.94 585 VAL A CA 1
ATOM 4728 C C . VAL A 1 585 ? -3.742 16.856 22.520 1.00 35.94 585 VAL A C 1
ATOM 4730 O O . VAL A 1 585 ? -3.895 17.862 21.824 1.00 35.94 585 VAL A O 1
ATOM 4733 N N . ASP A 1 586 ? -3.583 16.928 23.846 1.00 31.52 586 ASP A N 1
ATOM 4734 C CA . ASP A 1 586 ? -3.642 18.172 24.633 1.00 31.52 586 ASP A CA 1
ATOM 4735 C C . ASP A 1 586 ? -2.317 18.961 24.570 1.00 31.52 586 ASP A C 1
ATOM 4737 O O . ASP A 1 586 ? -1.557 19.090 25.531 1.00 31.52 586 ASP A O 1
ATOM 4741 N N . GLY A 1 587 ? -2.033 19.515 23.389 1.00 38.66 587 GLY A N 1
ATOM 4742 C CA . GLY A 1 587 ? -0.810 20.258 23.061 1.00 38.66 587 GLY A CA 1
ATOM 4743 C C . GLY A 1 587 ? -0.655 21.652 23.696 1.00 38.66 587 GLY A C 1
ATOM 4744 O O . GLY A 1 587 ? -0.216 22.569 23.002 1.00 38.66 587 GLY A O 1
ATOM 4745 N N . GLU A 1 588 ? -0.985 21.836 24.981 1.00 34.59 588 GLU A N 1
ATOM 4746 C CA . GLU A 1 588 ? -0.922 23.132 25.694 1.00 34.59 588 GLU A CA 1
ATOM 4747 C C . GLU A 1 588 ? 0.080 23.210 26.872 1.00 34.59 588 GLU A C 1
ATOM 4749 O O . GLU A 1 588 ? -0.056 24.064 27.745 1.00 34.59 588 GLU A O 1
ATOM 4754 N N . ILE A 1 589 ? 1.165 22.422 26.884 1.00 38.34 589 ILE A N 1
ATOM 4755 C CA . ILE A 1 589 ? 2.328 22.657 27.772 1.00 38.34 589 ILE A CA 1
ATOM 4756 C C . ILE A 1 589 ? 3.643 22.569 26.980 1.00 38.34 589 ILE A C 1
ATOM 4758 O O . ILE A 1 589 ? 4.038 21.483 26.572 1.00 38.34 589 ILE A O 1
ATOM 4762 N N . LEU A 1 590 ? 4.317 23.723 26.790 1.00 37.75 590 LEU A N 1
ATOM 4763 C CA . LEU A 1 590 ? 5.792 23.933 26.816 1.00 37.75 590 LEU A CA 1
ATOM 4764 C C . LEU A 1 590 ? 6.264 25.303 26.258 1.00 37.75 590 LEU A C 1
ATOM 4766 O O . LEU A 1 590 ? 7.346 25.426 25.684 1.00 37.75 590 LEU A O 1
ATOM 4770 N N . THR A 1 591 ? 5.521 26.388 26.495 1.00 35.03 591 THR A N 1
ATOM 4771 C CA . THR A 1 591 ? 6.049 27.757 26.323 1.00 35.03 591 THR A CA 1
ATOM 4772 C C . THR A 1 591 ? 6.368 28.408 27.668 1.00 35.03 591 THR A C 1
ATOM 4774 O O . THR A 1 591 ? 5.619 29.273 28.116 1.00 35.03 591 THR A O 1
ATOM 4777 N N . ASN A 1 592 ? 7.482 28.027 28.311 1.00 29.67 592 ASN A N 1
ATOM 4778 C CA . ASN A 1 592 ? 8.207 28.935 29.214 1.00 29.67 592 ASN A CA 1
ATOM 4779 C C . ASN A 1 592 ? 9.654 28.503 29.542 1.00 29.67 592 ASN A C 1
ATOM 4781 O O . ASN A 1 592 ? 9.918 27.381 29.951 1.00 29.67 592 ASN A O 1
ATOM 4785 N N . VAL A 1 593 ? 10.551 29.477 29.366 1.00 36.22 593 VAL A N 1
ATOM 4786 C CA . VAL A 1 593 ? 11.898 29.707 29.932 1.00 36.22 593 VAL A CA 1
ATOM 4787 C C . VAL A 1 593 ? 12.466 28.673 30.930 1.00 36.22 593 VAL A C 1
ATOM 4789 O O . VAL A 1 593 ? 11.921 28.492 32.014 1.00 36.22 593 VAL A O 1
ATOM 4792 N N . GLY A 1 594 ? 13.672 28.149 30.653 1.00 30.55 594 GLY A N 1
ATOM 4793 C CA . GLY A 1 594 ? 14.449 27.365 31.631 1.00 30.55 594 GLY A CA 1
ATOM 4794 C C . GLY A 1 594 ? 15.802 26.848 31.122 1.00 30.55 594 GLY A C 1
ATOM 4795 O O . GLY A 1 594 ? 15.957 25.660 30.876 1.00 30.55 594 GLY A O 1
ATOM 4796 N N . SER A 1 595 ? 16.802 27.716 30.935 1.00 46.31 595 SER A N 1
ATOM 4797 C CA . SER A 1 595 ? 18.111 27.322 30.381 1.00 46.31 595 SER A CA 1
ATOM 4798 C C . SER A 1 595 ? 19.127 26.849 31.439 1.00 46.31 595 SER A C 1
ATOM 4800 O O . SER A 1 595 ? 20.117 27.547 31.660 1.00 46.31 595 SER A O 1
ATOM 4802 N N . GLN A 1 596 ? 18.890 25.695 32.081 1.00 45.28 596 GLN A N 1
ATOM 4803 C CA . GLN A 1 596 ? 19.889 24.820 32.742 1.00 45.28 596 GLN A CA 1
ATOM 4804 C C . GLN A 1 596 ? 19.200 23.607 33.404 1.00 45.28 596 GLN A C 1
ATOM 4806 O O . GLN A 1 596 ? 18.091 23.756 33.910 1.00 45.28 596 GLN A O 1
ATOM 4811 N N . LEU A 1 597 ? 19.904 22.461 33.462 1.00 42.91 597 LEU A N 1
ATOM 4812 C CA . LEU A 1 597 ? 19.398 21.117 33.836 1.00 42.91 597 LEU A CA 1
ATOM 4813 C C . LEU A 1 597 ? 18.429 20.548 32.764 1.00 42.91 597 LEU A C 1
ATOM 4815 O O . LEU A 1 597 ? 17.685 21.298 32.145 1.00 42.91 597 LEU A O 1
ATOM 4819 N N . ASP A 1 598 ? 18.423 19.259 32.415 1.00 45.00 598 ASP A N 1
ATOM 4820 C CA . ASP A 1 598 ? 18.887 18.060 33.130 1.00 45.00 598 ASP A CA 1
ATOM 4821 C C . ASP A 1 598 ? 19.348 16.969 32.125 1.00 45.00 598 ASP A C 1
ATOM 4823 O O . ASP A 1 598 ? 18.727 16.819 31.072 1.00 45.00 598 ASP A O 1
ATOM 4827 N N . GLU A 1 599 ? 20.402 16.192 32.418 1.00 50.50 599 GLU A N 1
ATOM 4828 C CA . GLU A 1 599 ? 20.825 15.069 31.550 1.00 50.50 599 GLU A CA 1
ATOM 4829 C C . GLU A 1 599 ? 19.876 13.861 31.645 1.00 50.50 599 GLU A C 1
ATOM 4831 O O . GLU A 1 599 ? 19.707 13.140 30.661 1.00 50.50 599 GLU A O 1
ATOM 4836 N N . SER A 1 600 ? 19.214 13.655 32.791 1.00 53.00 600 SER A N 1
ATOM 4837 C CA . SER A 1 600 ? 18.311 12.513 33.007 1.00 53.00 600 SER A CA 1
ATOM 4838 C C . SER A 1 600 ? 17.121 12.524 32.045 1.00 53.00 600 SER A C 1
ATOM 4840 O O . SER A 1 600 ? 16.806 11.503 31.431 1.00 53.00 600 SER A O 1
ATOM 4842 N N . ARG A 1 601 ? 16.535 13.707 31.823 1.00 55.69 601 ARG A N 1
ATOM 4843 C CA . ARG A 1 601 ? 15.464 13.924 30.845 1.00 55.69 601 ARG A CA 1
ATOM 4844 C C . ARG A 1 601 ? 15.862 13.508 29.436 1.00 55.69 601 ARG A C 1
ATOM 4846 O O . ARG A 1 601 ? 15.080 12.857 28.758 1.00 55.69 601 ARG A O 1
ATOM 4853 N N . VAL A 1 602 ? 17.081 13.838 29.011 1.00 60.88 602 VAL A N 1
ATOM 4854 C CA . VAL A 1 602 ? 17.575 13.518 27.664 1.00 60.88 602 VAL A CA 1
ATOM 4855 C C . VAL A 1 602 ? 17.686 12.000 27.458 1.00 60.88 602 VAL A C 1
ATOM 4857 O O . VAL A 1 602 ? 17.511 11.518 26.339 1.00 60.88 602 VAL A O 1
ATOM 4860 N N . ASP A 1 603 ? 17.933 11.224 28.515 1.00 65.12 603 ASP A N 1
ATOM 4861 C CA . ASP A 1 603 ? 17.9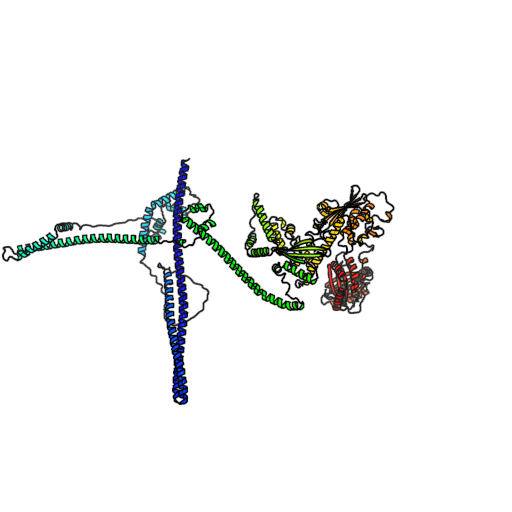57 9.758 28.448 1.00 65.12 603 ASP A CA 1
ATOM 4862 C C . ASP A 1 603 ? 16.563 9.115 28.558 1.00 65.12 603 ASP A C 1
ATOM 4864 O O . ASP A 1 603 ? 16.321 8.090 27.915 1.00 65.12 603 ASP A O 1
ATOM 4868 N N . GLU A 1 604 ? 15.615 9.712 29.284 1.00 64.75 604 GLU A N 1
ATOM 4869 C CA . GLU A 1 604 ? 14.202 9.293 29.248 1.00 64.75 604 GLU A CA 1
ATOM 4870 C C . GLU A 1 604 ? 13.552 9.595 27.888 1.00 64.75 604 GLU A C 1
ATOM 4872 O O . GLU A 1 604 ? 12.891 8.732 27.307 1.00 64.75 604 GLU A O 1
ATOM 4877 N N . GLU A 1 605 ? 13.820 10.775 27.328 1.00 65.69 605 GLU A N 1
ATOM 4878 C CA . GLU A 1 605 ? 13.366 11.214 26.006 1.00 65.69 605 GLU A CA 1
ATOM 4879 C C . GLU A 1 605 ? 13.914 10.290 24.890 1.00 65.69 605 GLU A C 1
ATOM 4881 O O . GLU A 1 605 ? 13.148 9.847 24.027 1.00 65.69 605 GLU A O 1
ATOM 4886 N N . LYS A 1 606 ? 15.195 9.877 24.954 1.00 68.62 606 LYS A N 1
ATOM 4887 C CA . LYS A 1 606 ? 15.762 8.831 24.069 1.00 68.62 606 LYS A CA 1
ATOM 4888 C C . LYS A 1 606 ? 15.057 7.484 24.223 1.00 68.62 606 LYS A C 1
ATOM 4890 O O . LYS A 1 606 ? 14.702 6.875 23.217 1.00 68.62 606 LYS A O 1
ATOM 4895 N N . ARG A 1 607 ? 14.848 7.004 25.457 1.00 72.12 607 ARG A N 1
ATOM 4896 C CA . ARG A 1 607 ? 14.177 5.713 25.717 1.00 72.12 607 ARG A CA 1
ATOM 4897 C C . ARG A 1 607 ? 12.755 5.701 25.165 1.00 72.12 607 ARG A C 1
ATOM 4899 O O . ARG A 1 607 ? 12.342 4.712 24.569 1.00 72.12 607 ARG A O 1
ATOM 4906 N N . MET A 1 608 ? 12.020 6.803 25.314 1.00 69.19 608 MET A N 1
ATOM 4907 C CA . MET A 1 608 ? 10.687 6.954 24.732 1.00 69.19 608 MET A CA 1
ATOM 4908 C C . MET A 1 608 ? 10.734 6.896 23.197 1.00 69.19 608 MET A C 1
ATOM 4910 O O . MET A 1 608 ? 9.947 6.172 22.587 1.00 69.19 608 MET A O 1
ATOM 4914 N N . GLN A 1 609 ? 11.692 7.589 22.571 1.00 69.31 609 GLN A N 1
ATOM 4915 C CA . GLN A 1 609 ? 11.883 7.555 21.119 1.00 69.31 609 GLN A CA 1
ATOM 4916 C C . GLN A 1 609 ? 12.269 6.154 20.605 1.00 69.31 609 GLN A C 1
ATOM 4918 O O . GLN A 1 609 ? 11.764 5.719 19.568 1.00 69.31 609 GLN A O 1
ATOM 4923 N N . GLU A 1 610 ? 13.120 5.426 21.330 1.00 72.19 610 GLU A N 1
ATOM 4924 C CA . GLU A 1 610 ? 13.548 4.068 20.976 1.00 72.19 610 GLU A CA 1
ATOM 4925 C C . GLU A 1 610 ? 12.415 3.040 21.143 1.00 72.19 610 GLU A C 1
ATOM 4927 O O . GLU A 1 610 ? 12.182 2.240 20.235 1.00 72.19 610 GLU A O 1
ATOM 4932 N N . ASN A 1 611 ? 11.617 3.142 22.214 1.00 75.38 611 ASN A N 1
ATOM 4933 C CA . ASN A 1 611 ? 10.401 2.342 22.408 1.00 75.38 611 ASN A CA 1
ATOM 4934 C C . ASN A 1 611 ? 9.376 2.569 21.276 1.00 75.38 611 ASN A C 1
ATOM 4936 O O . ASN A 1 611 ? 8.816 1.612 20.737 1.00 75.38 611 ASN A O 1
ATOM 4940 N N . LEU A 1 612 ? 9.145 3.827 20.876 1.00 73.50 612 LEU A N 1
ATOM 4941 C CA . LEU A 1 612 ? 8.262 4.169 19.751 1.00 73.50 612 LEU A CA 1
ATOM 4942 C C . LEU A 1 612 ? 8.802 3.634 18.415 1.00 73.50 612 LEU A C 1
ATOM 4944 O O . LEU A 1 612 ? 8.029 3.135 17.590 1.00 73.50 612 LEU A O 1
ATOM 4948 N N . ARG A 1 613 ? 10.125 3.684 18.209 1.00 78.06 613 ARG A N 1
ATOM 4949 C CA . ARG A 1 613 ? 10.795 3.108 17.035 1.00 78.06 613 ARG A CA 1
ATOM 4950 C C . ARG A 1 613 ? 10.606 1.589 16.978 1.00 78.06 613 ARG A C 1
ATOM 4952 O O . ARG A 1 613 ? 10.178 1.086 15.941 1.00 78.06 613 ARG A O 1
ATOM 4959 N N . GLU A 1 614 ? 10.850 0.857 18.067 1.00 78.81 614 GLU A N 1
ATOM 4960 C CA . GLU A 1 614 ? 10.628 -0.599 18.106 1.00 78.81 614 GLU A CA 1
ATOM 4961 C C . GLU A 1 614 ? 9.144 -0.955 17.895 1.00 78.81 614 GLU A C 1
ATOM 4963 O O . GLU A 1 614 ? 8.822 -1.856 17.115 1.00 78.81 614 GLU A O 1
ATOM 4968 N N . TYR A 1 615 ? 8.222 -0.197 18.502 1.00 80.56 615 TYR A N 1
ATOM 4969 C CA . TYR A 1 615 ? 6.783 -0.386 18.317 1.00 80.56 615 TYR A CA 1
ATOM 4970 C C . TYR A 1 615 ? 6.355 -0.227 16.851 1.00 80.56 615 TYR A C 1
ATOM 4972 O O . TYR A 1 615 ? 5.723 -1.132 16.294 1.00 80.56 615 TYR A O 1
ATOM 4980 N N . HIS A 1 616 ? 6.706 0.878 16.187 1.00 76.56 616 HIS A N 1
ATOM 4981 C CA . HIS A 1 616 ? 6.298 1.114 14.797 1.00 76.56 616 HIS A CA 1
ATOM 4982 C C . HIS A 1 616 ? 6.981 0.171 13.798 1.00 76.56 616 HIS A C 1
ATOM 4984 O O . HIS A 1 616 ? 6.329 -0.281 12.853 1.00 76.56 616 HIS A O 1
ATOM 4990 N N . LEU A 1 617 ? 8.252 -0.180 14.020 1.00 80.88 617 LEU A N 1
ATOM 4991 C CA . LEU A 1 617 ? 9.014 -1.088 13.156 1.00 80.88 617 LEU A CA 1
ATOM 4992 C C . LEU A 1 617 ? 8.769 -2.581 13.464 1.00 80.88 617 LEU A C 1
ATOM 4994 O O . LEU A 1 617 ? 9.422 -3.443 12.877 1.00 80.88 617 LEU A O 1
ATOM 4998 N N . SER A 1 618 ? 7.824 -2.914 14.353 1.00 84.19 618 SER A N 1
ATOM 4999 C CA . SER A 1 618 ? 7.571 -4.289 14.805 1.00 84.19 618 SER A CA 1
ATOM 5000 C C . SER A 1 618 ? 7.182 -5.252 13.668 1.00 84.19 618 SER A C 1
ATOM 5002 O O . SER A 1 618 ? 6.063 -5.258 13.128 1.00 84.19 618 SER A O 1
ATOM 5004 N N . VAL A 1 619 ? 8.143 -6.106 13.309 1.00 86.56 619 VAL A N 1
ATOM 5005 C CA . VAL A 1 619 ? 8.040 -7.073 12.212 1.00 86.56 619 VAL A CA 1
ATOM 5006 C C . VAL A 1 619 ? 7.260 -8.321 12.630 1.00 86.56 619 VAL A C 1
ATOM 5008 O O . VAL A 1 619 ? 7.355 -8.800 13.760 1.00 86.56 619 VAL A O 1
ATOM 5011 N N . HIS A 1 620 ? 6.498 -8.886 11.697 1.00 87.50 620 HIS A N 1
ATOM 5012 C CA . HIS A 1 620 ? 5.738 -10.110 11.911 1.00 87.50 620 HIS A CA 1
ATOM 5013 C C . HIS A 1 620 ? 6.651 -11.335 12.169 1.00 87.50 620 HIS A C 1
ATOM 5015 O O . HIS A 1 620 ? 7.618 -11.524 11.426 1.00 87.50 620 HIS A O 1
ATOM 5021 N N . PRO A 1 621 ? 6.344 -12.216 13.151 1.00 85.62 621 PRO A N 1
ATOM 5022 C CA . PRO A 1 621 ? 7.186 -13.376 13.482 1.00 85.62 621 PRO A CA 1
ATOM 5023 C C . PRO A 1 621 ? 7.343 -14.429 12.376 1.00 85.62 621 PRO A C 1
ATOM 5025 O O . PRO A 1 621 ? 8.307 -15.194 12.411 1.00 85.62 621 PRO A O 1
ATOM 5028 N N . LEU A 1 622 ? 6.412 -14.485 11.414 1.00 89.06 622 LEU A N 1
ATOM 5029 C CA . LEU A 1 622 ? 6.511 -15.323 10.212 1.00 89.06 622 LEU A CA 1
ATOM 5030 C C . LEU A 1 622 ? 6.868 -14.488 8.978 1.00 89.06 622 LEU A C 1
ATOM 5032 O O . LEU A 1 622 ? 6.261 -13.442 8.739 1.00 89.06 622 LEU A O 1
ATOM 5036 N N . SER A 1 623 ? 7.800 -15.011 8.181 1.00 90.19 623 SER A N 1
ATOM 5037 C CA . SER A 1 623 ? 8.325 -14.442 6.935 1.00 90.19 623 SER A CA 1
ATOM 5038 C C . SER A 1 623 ? 8.300 -15.480 5.805 1.00 90.19 623 SER A C 1
ATOM 5040 O O . SER A 1 623 ? 8.382 -16.686 6.063 1.00 90.19 623 SER A O 1
ATOM 5042 N N . VAL A 1 624 ? 8.211 -15.022 4.556 1.00 91.88 624 VAL A N 1
ATOM 5043 C CA . VAL A 1 624 ? 8.337 -15.883 3.366 1.00 91.88 624 VAL A CA 1
ATOM 5044 C C . VAL A 1 624 ? 9.760 -15.763 2.835 1.00 91.88 624 VAL A C 1
ATOM 5046 O O . VAL A 1 624 ? 10.290 -14.660 2.728 1.00 91.88 624 VAL A O 1
ATOM 5049 N N . GLN A 1 625 ? 10.389 -16.887 2.503 1.00 91.88 625 GLN A N 1
ATOM 5050 C CA . GLN A 1 625 ? 11.658 -16.912 1.787 1.00 91.88 625 GLN A CA 1
ATOM 5051 C C . GLN A 1 625 ? 11.477 -17.521 0.402 1.00 91.88 625 GLN A C 1
ATOM 5053 O O . GLN A 1 625 ? 10.914 -18.610 0.275 1.00 91.88 625 GLN A O 1
ATOM 5058 N N . LEU A 1 626 ? 11.969 -16.798 -0.602 1.00 91.88 626 LEU A N 1
ATOM 5059 C CA . LEU A 1 626 ? 12.000 -17.193 -2.005 1.00 91.88 626 LEU A CA 1
ATOM 5060 C C . LEU A 1 626 ? 13.447 -17.447 -2.416 1.00 91.88 626 LEU A C 1
ATOM 5062 O O . LEU A 1 626 ? 14.340 -16.685 -2.041 1.00 91.88 626 LEU A O 1
ATOM 5066 N N . GLU A 1 627 ? 13.661 -18.480 -3.215 1.00 91.50 627 GLU A N 1
ATOM 5067 C CA . GLU A 1 627 ? 14.967 -18.879 -3.721 1.00 91.50 627 GLU A CA 1
ATOM 5068 C C . GLU A 1 627 ? 14.874 -19.062 -5.242 1.00 91.50 627 GLU A C 1
ATOM 5070 O O . GLU A 1 627 ? 14.251 -19.998 -5.744 1.00 91.50 627 GLU A O 1
ATOM 5075 N N . ILE A 1 628 ? 15.442 -18.097 -5.973 1.00 90.19 628 ILE A N 1
ATOM 5076 C CA . ILE A 1 628 ? 15.377 -17.990 -7.435 1.00 90.19 628 ILE A CA 1
ATOM 5077 C C . ILE A 1 628 ? 16.756 -18.324 -8.009 1.00 90.19 628 ILE A C 1
ATOM 5079 O O . ILE A 1 628 ? 17.686 -17.513 -7.948 1.00 90.19 628 ILE A O 1
ATOM 5083 N N . SER A 1 629 ? 16.880 -19.511 -8.593 1.00 86.38 629 SER A N 1
ATOM 5084 C CA . SER A 1 629 ? 18.086 -19.950 -9.301 1.00 86.38 629 SER A CA 1
ATOM 5085 C C . SER A 1 629 ? 18.180 -19.352 -10.709 1.00 86.38 629 SER A C 1
ATOM 5087 O O . SER A 1 629 ? 17.169 -19.124 -11.377 1.00 86.38 629 SER A O 1
ATOM 5089 N N . LEU A 1 630 ? 19.410 -19.121 -11.173 1.00 83.25 630 LEU A N 1
ATOM 5090 C CA . LEU A 1 630 ? 19.734 -18.730 -12.545 1.00 83.25 630 LEU A CA 1
ATOM 5091 C C . LEU A 1 630 ? 20.632 -19.767 -13.225 1.00 83.25 630 LEU A C 1
ATOM 5093 O O . LEU A 1 630 ? 21.489 -20.373 -12.584 1.00 83.25 630 LEU A O 1
ATOM 5097 N N . ASP A 1 631 ? 20.512 -19.848 -14.550 1.00 77.81 631 ASP A N 1
ATOM 5098 C CA . ASP A 1 631 ? 21.288 -20.705 -15.465 1.00 77.81 631 ASP A CA 1
ATOM 5099 C C . ASP A 1 631 ? 22.812 -20.652 -15.216 1.00 77.81 631 ASP A C 1
ATOM 5101 O O . ASP A 1 631 ? 23.518 -21.647 -15.360 1.00 77.81 631 ASP A O 1
ATOM 5105 N N . ASN A 1 632 ? 23.316 -19.492 -14.781 1.00 72.06 632 ASN A N 1
ATOM 5106 C CA . ASN A 1 632 ? 24.727 -19.232 -14.475 1.00 72.06 632 ASN A CA 1
ATOM 5107 C C . ASN A 1 632 ? 25.192 -19.796 -13.107 1.00 72.06 632 ASN A C 1
ATOM 5109 O O . ASN A 1 632 ? 26.276 -19.444 -12.640 1.00 72.06 632 ASN A O 1
ATOM 5113 N N . GLY A 1 633 ? 24.372 -20.591 -12.410 1.00 76.06 633 GLY A N 1
ATOM 5114 C CA . GLY A 1 633 ? 24.686 -21.142 -11.083 1.00 76.06 633 GLY A CA 1
ATOM 5115 C C . GLY A 1 633 ? 24.631 -20.127 -9.932 1.00 76.06 633 GLY A C 1
ATOM 5116 O O . GLY A 1 633 ? 25.149 -20.396 -8.851 1.00 76.06 633 GLY A O 1
ATOM 5117 N N . CYS A 1 634 ? 24.030 -18.955 -10.152 1.00 83.69 634 CYS A N 1
ATOM 5118 C CA . CYS A 1 634 ? 23.781 -17.959 -9.105 1.00 83.69 634 CYS A CA 1
ATOM 5119 C C . CYS A 1 634 ? 22.383 -18.155 -8.513 1.00 83.69 634 CYS A C 1
ATOM 5121 O O . CYS A 1 634 ? 21.436 -18.402 -9.261 1.00 83.69 634 CYS A O 1
ATOM 5123 N N . VAL A 1 635 ? 22.237 -17.972 -7.200 1.00 87.69 635 VAL A N 1
ATOM 5124 C CA . VAL A 1 635 ? 20.952 -18.124 -6.499 1.00 87.69 635 VAL A CA 1
ATOM 5125 C C . VAL A 1 635 ? 20.615 -16.842 -5.741 1.00 87.69 635 VAL A C 1
ATOM 5127 O O . VAL A 1 635 ? 21.398 -16.375 -4.912 1.00 87.69 635 VAL A O 1
ATOM 5130 N N . LEU A 1 636 ? 19.449 -16.263 -6.034 1.00 90.31 636 LEU A N 1
ATOM 5131 C CA . LEU A 1 636 ? 18.904 -15.086 -5.358 1.00 90.31 636 LEU A CA 1
ATOM 5132 C C . LEU A 1 636 ? 17.956 -15.523 -4.236 1.00 90.31 636 LEU A C 1
ATOM 5134 O O . LEU A 1 636 ? 16.908 -16.109 -4.496 1.00 90.31 636 LEU A O 1
ATOM 5138 N N . LEU A 1 637 ? 18.312 -15.189 -2.998 1.00 90.75 637 LEU A N 1
ATOM 5139 C CA . LEU A 1 637 ? 17.506 -15.407 -1.802 1.00 90.75 637 LEU A CA 1
ATOM 5140 C C . LEU A 1 637 ? 16.801 -14.105 -1.406 1.00 90.75 637 LEU A C 1
ATOM 5142 O O . LEU A 1 637 ? 17.452 -13.100 -1.108 1.00 90.75 637 LEU A O 1
ATOM 5146 N N . LEU A 1 638 ? 15.471 -14.128 -1.361 1.00 92.81 638 LEU A N 1
ATOM 5147 C CA . LEU A 1 638 ? 14.639 -13.008 -0.919 1.00 92.81 638 LEU A CA 1
ATOM 5148 C C . LEU A 1 638 ? 13.935 -13.384 0.382 1.00 92.81 638 LEU A C 1
ATOM 5150 O O . LEU A 1 638 ? 13.167 -14.342 0.411 1.00 92.81 638 LEU A O 1
ATOM 5154 N N . LYS A 1 639 ? 14.160 -12.621 1.455 1.00 92.88 639 LYS A N 1
ATOM 5155 C CA . LYS A 1 639 ? 13.424 -12.753 2.721 1.00 92.88 639 LYS A CA 1
ATOM 5156 C C . LYS A 1 639 ? 12.372 -11.651 2.787 1.00 92.88 639 LYS A C 1
ATOM 5158 O O . LYS A 1 639 ? 12.712 -10.505 3.067 1.00 92.88 639 LYS A O 1
ATOM 5163 N N . LEU A 1 640 ? 11.118 -12.009 2.523 1.00 94.06 640 LEU A N 1
ATOM 5164 C CA . LEU A 1 640 ? 9.962 -11.118 2.567 1.00 94.06 640 LEU A CA 1
ATOM 5165 C C . LEU A 1 640 ? 9.387 -11.063 3.985 1.00 94.06 640 LEU A C 1
ATOM 5167 O O . LEU A 1 640 ? 9.018 -12.087 4.569 1.00 94.06 640 LEU A O 1
ATOM 5171 N N . GLN A 1 641 ? 9.290 -9.857 4.528 1.00 93.25 641 GLN A N 1
ATOM 5172 C CA . GLN A 1 641 ? 8.786 -9.566 5.866 1.00 93.25 641 GLN A CA 1
ATOM 5173 C C . GLN A 1 641 ? 7.608 -8.589 5.793 1.00 93.25 641 GLN A C 1
ATOM 5175 O O . GLN A 1 641 ? 7.432 -7.870 4.813 1.00 93.25 641 GLN A O 1
ATOM 5180 N N . TYR A 1 642 ? 6.775 -8.589 6.834 1.00 92.12 642 TYR A N 1
ATOM 5181 C CA . TYR A 1 642 ? 5.601 -7.723 6.944 1.00 92.12 642 TYR A CA 1
ATOM 5182 C C . TYR A 1 642 ? 5.665 -6.926 8.246 1.00 92.12 642 TYR A C 1
ATOM 5184 O O . TYR A 1 642 ? 5.812 -7.501 9.325 1.00 92.12 642 TYR A O 1
ATOM 5192 N N . LEU A 1 643 ? 5.555 -5.605 8.145 1.00 88.69 643 LEU A N 1
ATOM 5193 C CA . LEU A 1 643 ? 5.568 -4.674 9.269 1.00 88.69 643 LEU A CA 1
ATOM 5194 C C . LEU A 1 643 ? 4.159 -4.553 9.842 1.00 88.69 643 LEU A C 1
ATOM 5196 O O . LEU A 1 643 ? 3.253 -4.057 9.175 1.00 88.69 643 LEU A O 1
ATOM 5200 N N . THR A 1 644 ? 3.948 -4.997 11.079 1.00 83.62 644 THR A N 1
ATOM 5201 C CA . THR A 1 644 ? 2.584 -5.196 11.598 1.00 83.62 644 THR A CA 1
ATOM 5202 C C . THR A 1 644 ? 1.825 -3.885 11.824 1.00 83.62 644 THR A C 1
ATOM 5204 O O . THR A 1 644 ? 0.641 -3.802 11.491 1.00 83.62 644 THR A O 1
ATOM 5207 N N . ARG A 1 645 ? 2.502 -2.844 12.331 1.00 83.88 645 ARG A N 1
ATOM 5208 C CA . ARG A 1 645 ? 1.905 -1.523 12.610 1.00 83.88 645 ARG A CA 1
ATOM 5209 C C . ARG A 1 645 ? 1.852 -0.612 11.381 1.00 83.88 645 ARG A C 1
ATOM 5211 O O . ARG A 1 645 ? 0.871 0.109 11.215 1.00 83.88 645 ARG A O 1
ATOM 5218 N N . LEU A 1 646 ? 2.868 -0.675 10.515 1.00 80.38 646 LEU A N 1
ATOM 5219 C CA . LEU A 1 646 ? 2.942 0.100 9.265 1.00 80.38 646 LEU A CA 1
ATOM 5220 C C . LEU A 1 646 ? 2.168 -0.551 8.106 1.00 80.38 646 LEU A C 1
ATOM 5222 O O . LEU A 1 646 ? 1.893 0.111 7.116 1.00 80.38 646 LEU A O 1
ATOM 5226 N N . LYS A 1 647 ? 1.802 -1.835 8.217 1.00 87.31 647 LYS A N 1
ATOM 5227 C CA . LYS A 1 647 ? 1.063 -2.615 7.204 1.00 87.31 647 LYS A CA 1
ATOM 5228 C C . LYS A 1 647 ? 1.740 -2.679 5.825 1.00 87.31 647 LYS A C 1
ATOM 5230 O O . LYS A 1 647 ? 1.070 -2.878 4.816 1.00 87.31 647 LYS A O 1
ATOM 5235 N N . LEU A 1 648 ? 3.065 -2.541 5.797 1.00 88.81 648 LEU A N 1
ATOM 5236 C CA . LEU A 1 648 ? 3.902 -2.569 4.596 1.00 88.81 648 LEU A CA 1
ATOM 5237 C C . LEU A 1 648 ? 4.737 -3.852 4.533 1.00 88.81 648 LEU A C 1
ATOM 5239 O O . LEU A 1 648 ? 5.055 -4.461 5.558 1.00 88.81 648 LEU A O 1
ATOM 5243 N N . LEU A 1 649 ? 5.111 -4.246 3.319 1.00 91.19 649 LEU A N 1
ATOM 5244 C CA . LEU A 1 649 ? 6.072 -5.312 3.057 1.00 91.19 649 LEU A CA 1
ATOM 5245 C C . LEU A 1 649 ? 7.495 -4.760 2.929 1.00 91.19 649 LEU A C 1
ATOM 5247 O O . LEU A 1 649 ? 7.714 -3.718 2.307 1.00 91.19 649 LEU A O 1
ATOM 5251 N N . SER A 1 650 ? 8.463 -5.513 3.441 1.00 91.94 650 SER A N 1
ATOM 5252 C CA . SER A 1 650 ? 9.893 -5.264 3.270 1.00 91.94 650 SER A CA 1
ATOM 5253 C C . SER A 1 650 ? 10.619 -6.514 2.767 1.00 91.94 650 SER A C 1
ATOM 5255 O O . SER A 1 650 ? 10.122 -7.638 2.890 1.00 91.94 650 SER A O 1
ATOM 5257 N N . VAL A 1 651 ? 11.800 -6.329 2.174 1.00 92.44 651 VAL A N 1
ATOM 5258 C CA . VAL A 1 651 ? 12.655 -7.428 1.706 1.00 92.44 651 VAL A CA 1
ATOM 5259 C C . VAL A 1 651 ? 14.122 -7.202 2.063 1.00 92.44 651 VAL A C 1
ATOM 5261 O O . VAL A 1 651 ? 14.666 -6.123 1.826 1.00 92.44 651 VAL A O 1
ATOM 5264 N N . HIS A 1 652 ? 14.776 -8.252 2.561 1.00 90.69 652 HIS A N 1
ATOM 5265 C CA . HIS A 1 652 ? 16.235 -8.376 2.497 1.00 90.69 652 HIS A CA 1
ATOM 5266 C C . HIS A 1 652 ? 16.625 -9.298 1.341 1.00 90.69 652 HIS A C 1
ATOM 5268 O O . HIS A 1 652 ? 15.984 -10.330 1.107 1.00 90.69 652 HIS A O 1
ATOM 5274 N N . THR A 1 653 ? 17.695 -8.936 0.639 1.00 89.81 653 THR A N 1
ATOM 5275 C CA . THR A 1 653 ? 18.231 -9.677 -0.508 1.00 89.81 653 THR A CA 1
ATOM 5276 C C . THR A 1 653 ? 19.591 -10.267 -0.157 1.00 89.81 653 THR A C 1
ATOM 5278 O O . THR A 1 653 ? 20.476 -9.535 0.279 1.00 89.81 653 THR A O 1
ATOM 5281 N N . ASN A 1 654 ? 19.789 -11.557 -0.403 1.00 87.50 654 ASN A N 1
ATOM 5282 C CA . ASN A 1 654 ? 21.086 -12.221 -0.300 1.00 87.50 654 ASN A CA 1
ATOM 5283 C C . ASN A 1 654 ? 21.344 -13.012 -1.593 1.00 87.50 654 ASN A C 1
ATOM 5285 O O . ASN A 1 654 ? 20.400 -13.468 -2.235 1.00 87.50 654 ASN A O 1
ATOM 5289 N N . VAL A 1 655 ? 22.602 -13.164 -2.002 1.00 86.75 655 VAL A N 1
ATOM 5290 C CA . VAL A 1 655 ? 22.968 -13.854 -3.245 1.00 86.75 655 VAL A CA 1
ATOM 5291 C C . VAL A 1 655 ? 24.087 -14.846 -2.992 1.00 86.75 655 VAL A C 1
ATOM 5293 O O . VAL A 1 655 ? 25.170 -14.481 -2.539 1.00 86.75 655 VAL A O 1
ATOM 5296 N N . GLN A 1 656 ? 23.837 -16.100 -3.356 1.00 84.69 656 GLN A N 1
ATOM 5297 C CA . GLN A 1 656 ? 24.875 -17.118 -3.429 1.00 84.69 656 GLN A CA 1
ATOM 5298 C C . GLN A 1 656 ? 25.492 -17.091 -4.831 1.00 84.69 656 GLN A C 1
ATOM 5300 O O . GLN A 1 656 ? 24.790 -17.186 -5.842 1.00 84.69 656 GLN A O 1
ATOM 5305 N N . LEU A 1 657 ? 26.814 -16.928 -4.879 1.00 82.06 657 LEU A N 1
ATOM 5306 C CA . LEU A 1 657 ? 27.621 -16.918 -6.098 1.00 82.06 657 LEU A CA 1
ATOM 5307 C C . LEU A 1 657 ? 28.473 -18.199 -6.169 1.00 82.06 657 LEU A C 1
ATOM 5309 O O . LEU A 1 657 ? 28.930 -18.660 -5.119 1.00 82.06 657 LEU A O 1
ATOM 5313 N N . PRO A 1 658 ? 28.766 -18.731 -7.372 1.00 79.19 658 PRO A N 1
ATOM 5314 C CA . PRO A 1 658 ? 29.721 -19.825 -7.553 1.00 79.19 658 PRO A CA 1
ATOM 5315 C C . PRO A 1 658 ? 31.086 -19.548 -6.898 1.00 79.19 658 PRO A C 1
ATOM 5317 O O . PRO A 1 658 ? 31.522 -18.398 -6.826 1.00 79.19 658 PRO A O 1
ATOM 5320 N N . ASN A 1 659 ? 31.780 -20.605 -6.459 1.00 64.00 659 ASN A N 1
ATOM 5321 C CA . ASN A 1 659 ? 32.942 -20.534 -5.553 1.00 64.00 659 ASN A CA 1
ATOM 5322 C C . ASN A 1 659 ? 34.090 -19.596 -5.981 1.00 64.00 659 ASN A C 1
ATOM 5324 O O . ASN A 1 659 ? 34.773 -19.050 -5.119 1.00 64.00 659 ASN A O 1
ATOM 5328 N N . GLU A 1 660 ? 34.317 -19.390 -7.280 1.00 60.66 660 GLU A N 1
ATOM 5329 C CA . GLU A 1 660 ? 35.349 -18.463 -7.779 1.00 60.66 660 GLU A CA 1
ATOM 5330 C C . GLU A 1 660 ? 34.885 -16.994 -7.767 1.00 60.66 660 GLU A C 1
ATOM 5332 O O . GLU A 1 660 ? 35.688 -16.076 -7.603 1.00 60.66 660 GLU A O 1
ATOM 5337 N N . ALA A 1 661 ? 33.577 -16.761 -7.910 1.00 61.28 661 ALA A N 1
ATOM 5338 C CA . ALA A 1 661 ? 32.964 -15.435 -7.958 1.00 61.28 661 ALA A CA 1
ATOM 5339 C C . ALA A 1 661 ? 32.599 -14.895 -6.564 1.00 61.28 661 ALA A C 1
ATOM 5341 O O . ALA A 1 661 ? 32.597 -13.681 -6.361 1.00 61.28 661 ALA A O 1
ATOM 5342 N N . SER A 1 662 ? 32.319 -15.766 -5.588 1.00 60.47 662 SER A N 1
ATOM 5343 C CA . SER A 1 662 ? 32.016 -15.363 -4.207 1.00 60.47 662 SER A CA 1
ATOM 5344 C C . SER A 1 662 ? 33.220 -14.710 -3.514 1.00 60.47 662 SER A C 1
ATOM 5346 O O . SER A 1 662 ? 33.079 -13.640 -2.918 1.00 60.47 662 SER A O 1
ATOM 5348 N N . ALA A 1 663 ? 34.413 -15.292 -3.675 1.00 56.44 663 ALA A N 1
ATOM 5349 C CA . ALA A 1 663 ? 35.678 -14.789 -3.130 1.00 56.44 663 ALA A CA 1
ATOM 5350 C C . ALA A 1 663 ? 36.227 -13.528 -3.839 1.00 56.44 663 ALA A C 1
ATOM 5352 O O . ALA A 1 663 ? 37.217 -12.943 -3.393 1.00 56.44 663 ALA A O 1
ATOM 5353 N N . ALA A 1 664 ? 35.615 -13.092 -4.944 1.00 62.03 664 ALA A N 1
ATOM 5354 C CA . ALA A 1 664 ? 36.069 -11.926 -5.692 1.00 62.03 664 ALA A CA 1
ATOM 5355 C C . ALA A 1 664 ? 35.819 -10.617 -4.924 1.00 62.03 664 ALA A C 1
ATOM 5357 O O . ALA A 1 664 ? 34.718 -10.360 -4.444 1.00 62.03 664 ALA A O 1
ATOM 5358 N N . ARG A 1 665 ? 36.814 -9.719 -4.896 1.00 70.00 665 ARG A N 1
ATOM 5359 C CA . ARG A 1 665 ? 36.810 -8.459 -4.117 1.00 70.00 665 ARG A CA 1
ATOM 5360 C C . ARG A 1 665 ? 35.619 -7.515 -4.383 1.00 70.00 665 ARG A C 1
ATOM 5362 O O . ARG A 1 665 ? 35.377 -6.608 -3.591 1.00 70.00 665 ARG A O 1
ATOM 5369 N N . PHE A 1 666 ? 34.896 -7.705 -5.486 1.00 76.06 666 PHE A N 1
ATOM 5370 C CA . PHE A 1 666 ? 33.758 -6.874 -5.894 1.00 76.06 666 PHE A CA 1
ATOM 5371 C C . PHE A 1 666 ? 32.380 -7.491 -5.589 1.00 76.06 666 PHE A C 1
ATOM 5373 O O . PHE A 1 666 ? 31.371 -6.801 -5.736 1.00 76.06 666 PHE A O 1
ATOM 5380 N N . SER A 1 667 ? 32.311 -8.759 -5.158 1.00 74.75 667 SER A N 1
ATOM 5381 C CA . SER A 1 667 ? 31.045 -9.470 -4.919 1.00 74.75 667 SER A CA 1
ATOM 5382 C C . SER A 1 667 ? 30.157 -8.732 -3.909 1.00 74.75 667 SER A C 1
ATOM 5384 O O . SER A 1 667 ? 29.002 -8.420 -4.200 1.00 74.75 667 SER A O 1
ATOM 5386 N N . HIS A 1 668 ? 30.740 -8.356 -2.767 1.00 74.62 668 HIS A N 1
ATOM 5387 C CA . HIS A 1 668 ? 30.033 -7.784 -1.622 1.00 74.62 668 HIS A CA 1
ATOM 5388 C C . HIS A 1 668 ? 29.257 -6.493 -1.929 1.00 74.62 668 HIS A C 1
ATOM 5390 O O . HIS A 1 668 ? 28.214 -6.278 -1.328 1.00 74.62 668 HIS A O 1
ATOM 5396 N N . PHE A 1 669 ? 29.720 -5.619 -2.836 1.00 75.00 669 PHE A N 1
ATOM 5397 C CA . PHE A 1 669 ? 28.994 -4.375 -3.157 1.00 75.00 669 PHE A CA 1
ATOM 5398 C C . PHE A 1 669 ? 28.141 -4.461 -4.428 1.00 75.00 669 PHE A C 1
ATOM 5400 O O . PHE A 1 669 ? 27.164 -3.722 -4.539 1.00 75.00 669 PHE A O 1
ATOM 5407 N N . LEU A 1 670 ? 28.459 -5.354 -5.374 1.00 79.44 670 LEU A N 1
ATOM 5408 C CA . LEU A 1 670 ? 27.602 -5.584 -6.545 1.00 79.44 670 LEU A CA 1
ATOM 5409 C C . LEU A 1 670 ? 26.311 -6.334 -6.186 1.00 79.44 670 LEU A C 1
ATOM 5411 O O . LEU A 1 670 ? 25.302 -6.157 -6.873 1.00 79.44 670 LEU A O 1
ATOM 5415 N N . PHE A 1 671 ? 26.341 -7.129 -5.114 1.00 78.88 671 PHE A N 1
ATOM 5416 C CA . PHE A 1 671 ? 25.229 -7.955 -4.636 1.00 78.88 671 PHE A CA 1
ATOM 5417 C C . PHE A 1 671 ? 24.821 -7.646 -3.181 1.00 78.88 671 PHE A C 1
ATOM 5419 O O . PHE A 1 671 ? 24.247 -8.496 -2.507 1.00 78.88 671 PHE A O 1
ATOM 5426 N N . ASN A 1 672 ? 25.091 -6.425 -2.700 1.00 74.38 672 ASN A N 1
ATOM 5427 C CA . ASN A 1 672 ? 24.508 -5.925 -1.449 1.00 74.38 672 ASN A CA 1
ATOM 5428 C C . ASN A 1 672 ? 22.998 -5.650 -1.595 1.00 74.38 672 ASN A C 1
ATOM 5430 O O . ASN A 1 672 ? 22.410 -5.820 -2.663 1.00 74.38 672 ASN A O 1
ATOM 5434 N N . GLU A 1 673 ? 22.377 -5.122 -0.541 1.00 66.31 673 GLU A N 1
ATOM 5435 C CA . GLU A 1 673 ? 20.942 -4.810 -0.512 1.00 66.31 673 GLU A CA 1
ATOM 5436 C C . GLU A 1 673 ? 20.457 -3.825 -1.599 1.00 66.31 673 GLU A C 1
ATOM 5438 O O . GLU A 1 673 ? 19.266 -3.798 -1.897 1.00 66.31 673 GLU A O 1
ATOM 5443 N N . SER A 1 674 ? 21.357 -3.072 -2.256 1.00 75.44 674 SER A N 1
ATOM 5444 C CA . SER A 1 674 ? 21.029 -2.220 -3.419 1.00 75.44 674 SER A CA 1
ATOM 5445 C C . SER A 1 674 ? 20.906 -2.985 -4.751 1.00 75.44 674 SER A C 1
ATOM 5447 O O . SER A 1 674 ? 20.863 -2.405 -5.845 1.00 75.44 674 SER A O 1
ATOM 5449 N N . LEU A 1 675 ? 20.889 -4.319 -4.700 1.00 85.56 675 LEU A N 1
ATOM 5450 C CA . LEU A 1 675 ? 20.736 -5.198 -5.857 1.00 85.56 675 LEU A CA 1
ATOM 5451 C C . LEU A 1 675 ? 19.467 -4.896 -6.665 1.00 85.56 675 LEU A C 1
ATOM 5453 O O . LEU A 1 675 ? 19.531 -4.823 -7.896 1.00 85.56 675 LEU A O 1
ATOM 5457 N N . LEU A 1 676 ? 18.341 -4.693 -5.976 1.00 87.69 676 LEU A N 1
ATOM 5458 C CA . LEU A 1 676 ? 17.024 -4.446 -6.575 1.00 87.69 676 LEU A CA 1
ATOM 5459 C C . LEU A 1 676 ? 16.657 -2.950 -6.657 1.00 87.69 676 LEU A C 1
ATOM 5461 O O . LEU A 1 676 ? 15.588 -2.619 -7.169 1.00 87.69 676 LEU A O 1
ATOM 5465 N N . ASP A 1 677 ? 17.552 -2.042 -6.252 1.00 86.31 677 ASP A N 1
ATOM 5466 C CA . ASP A 1 677 ? 17.345 -0.594 -6.381 1.00 86.31 677 ASP A CA 1
ATOM 5467 C C . ASP A 1 677 ? 17.092 -0.220 -7.841 1.00 86.31 677 ASP A C 1
ATOM 5469 O O . ASP A 1 677 ? 17.860 -0.574 -8.747 1.00 86.31 677 ASP A O 1
ATOM 5473 N N . PHE A 1 678 ? 16.010 0.515 -8.082 1.00 82.94 678 PHE A N 1
ATOM 5474 C CA . PHE A 1 678 ? 15.554 0.894 -9.412 1.00 82.94 678 PHE A CA 1
ATOM 5475 C C . PHE A 1 678 ? 15.395 -0.308 -10.357 1.00 82.94 678 PHE A C 1
ATOM 5477 O O . PHE A 1 678 ? 15.809 -0.251 -11.517 1.00 82.94 678 PHE A O 1
ATOM 5484 N N . LEU A 1 679 ? 14.830 -1.417 -9.858 1.00 83.56 679 LEU A N 1
ATOM 5485 C CA . LEU A 1 679 ? 14.292 -2.495 -10.699 1.00 83.56 679 LEU A CA 1
ATOM 5486 C C . LEU A 1 679 ? 13.223 -1.944 -11.662 1.00 83.56 679 LEU A C 1
ATOM 5488 O O . LEU A 1 679 ? 13.183 -2.316 -12.832 1.00 83.56 679 LEU A O 1
ATOM 5492 N N . PHE A 1 680 ? 12.436 -0.982 -11.170 1.00 82.19 680 PHE A N 1
ATOM 5493 C CA . PHE A 1 680 ? 11.526 -0.132 -11.934 1.00 82.19 680 PHE A CA 1
ATOM 5494 C C . PHE A 1 680 ? 11.921 1.353 -11.771 1.00 82.19 680 PHE A C 1
ATOM 5496 O O . PHE A 1 680 ? 12.649 1.699 -10.833 1.00 82.19 680 PHE A O 1
ATOM 5503 N N . PRO A 1 681 ? 11.480 2.260 -12.665 1.00 72.12 681 PRO A N 1
ATOM 5504 C CA . PRO A 1 681 ? 11.746 3.692 -12.532 1.00 72.12 681 PRO A CA 1
ATOM 5505 C C . PRO A 1 681 ? 11.294 4.259 -11.177 1.00 72.12 681 PRO A C 1
ATOM 5507 O O . PRO A 1 681 ? 10.247 3.889 -10.661 1.00 72.12 681 PRO A O 1
ATOM 5510 N N . ASN A 1 682 ? 12.086 5.183 -10.627 1.00 73.19 682 ASN A N 1
ATOM 5511 C CA . ASN A 1 682 ? 11.851 5.925 -9.376 1.00 73.19 682 ASN A CA 1
ATOM 5512 C C . ASN A 1 682 ? 11.708 5.115 -8.064 1.00 73.19 682 ASN A C 1
ATOM 5514 O O . ASN A 1 682 ? 11.638 5.736 -7.004 1.00 73.19 682 ASN A O 1
ATOM 5518 N N . ASP A 1 683 ? 11.754 3.780 -8.103 1.00 79.88 683 ASP A N 1
ATOM 5519 C CA . ASP A 1 683 ? 11.659 2.907 -6.924 1.00 79.88 683 ASP A CA 1
ATOM 5520 C C . ASP A 1 683 ? 13.050 2.549 -6.362 1.00 79.88 683 ASP A C 1
ATOM 5522 O O . ASP A 1 683 ? 13.740 1.677 -6.890 1.00 79.88 683 ASP A O 1
ATOM 5526 N N . SER A 1 684 ? 13.496 3.243 -5.308 1.00 76.50 684 SER A N 1
ATOM 5527 C CA . SER A 1 684 ? 14.779 2.967 -4.635 1.00 76.50 684 SER A CA 1
ATOM 5528 C C . SER A 1 684 ? 14.677 1.969 -3.479 1.00 76.50 684 SER A C 1
ATOM 5530 O O . SER A 1 684 ? 15.707 1.545 -2.969 1.00 76.50 684 SER A O 1
ATOM 5532 N N . GLY A 1 685 ? 13.472 1.651 -2.993 1.00 79.56 685 GLY A N 1
ATOM 5533 C CA . GLY A 1 685 ? 13.277 0.906 -1.742 1.00 79.56 685 GLY A CA 1
ATOM 5534 C C . GLY A 1 685 ? 13.741 1.622 -0.458 1.00 79.56 685 GLY A C 1
ATOM 5535 O O . GLY A 1 685 ? 13.583 1.058 0.624 1.00 79.56 685 GLY A O 1
ATOM 5536 N N . THR A 1 686 ? 14.289 2.844 -0.560 1.00 79.88 686 THR A N 1
ATOM 5537 C CA . THR A 1 686 ? 14.811 3.663 0.559 1.00 79.88 686 THR A CA 1
ATOM 5538 C C . THR A 1 686 ? 13.822 4.717 1.068 1.00 79.88 686 THR A C 1
ATOM 5540 O O . THR A 1 686 ? 14.159 5.515 1.934 1.00 79.88 686 THR A O 1
ATOM 5543 N N . THR A 1 687 ? 12.601 4.757 0.534 1.00 79.50 687 THR A N 1
ATOM 5544 C CA . THR A 1 687 ? 11.565 5.729 0.913 1.00 79.50 687 THR A CA 1
ATOM 5545 C C . THR A 1 687 ? 10.270 5.011 1.236 1.00 79.50 687 THR A C 1
ATOM 5547 O O . THR A 1 687 ? 9.859 4.151 0.459 1.00 79.50 687 THR A O 1
ATOM 5550 N N . CYS A 1 688 ? 9.593 5.391 2.320 1.00 79.38 688 CYS A N 1
ATOM 5551 C CA . CYS A 1 688 ? 8.316 4.777 2.695 1.00 79.38 688 CYS A CA 1
ATOM 5552 C C . CYS A 1 688 ? 7.273 4.886 1.552 1.00 79.38 688 CYS A C 1
ATOM 5554 O O . CYS A 1 688 ? 6.995 6.009 1.119 1.00 79.38 688 CYS A O 1
ATOM 5556 N N . PRO A 1 689 ? 6.694 3.770 1.050 1.00 76.56 689 PRO A N 1
ATOM 5557 C CA . PRO A 1 689 ? 5.773 3.804 -0.092 1.00 76.56 689 PRO A CA 1
ATOM 5558 C C . PRO A 1 689 ? 4.442 4.524 0.148 1.00 76.56 689 PRO A C 1
ATOM 5560 O O . PRO A 1 689 ? 3.872 5.083 -0.788 1.00 76.56 689 PRO A O 1
ATOM 5563 N N . ASP A 1 690 ? 3.926 4.490 1.378 1.00 76.06 690 ASP A N 1
ATOM 5564 C CA . ASP A 1 690 ? 2.626 5.059 1.737 1.00 76.06 690 ASP A CA 1
ATOM 5565 C C . ASP A 1 690 ? 2.797 6.370 2.514 1.00 76.06 690 ASP A C 1
ATOM 5567 O O . ASP A 1 690 ? 3.481 6.410 3.536 1.00 76.06 690 ASP A O 1
ATOM 5571 N N . VAL A 1 691 ? 2.149 7.443 2.053 1.00 72.06 691 VAL A N 1
ATOM 5572 C CA . VAL A 1 691 ? 2.257 8.787 2.647 1.00 72.06 691 VAL A CA 1
ATOM 5573 C C . VAL A 1 691 ? 1.696 8.858 4.075 1.00 72.06 691 VAL A C 1
ATOM 5575 O O . VAL A 1 691 ? 2.242 9.581 4.908 1.00 72.06 691 VAL A O 1
ATOM 5578 N N . ALA A 1 692 ? 0.648 8.096 4.401 1.00 70.88 692 ALA A N 1
ATOM 5579 C CA . ALA A 1 692 ? 0.093 8.060 5.753 1.00 70.88 692 ALA A CA 1
ATOM 5580 C C . ALA A 1 692 ? 0.986 7.257 6.712 1.00 70.88 692 ALA A C 1
ATOM 5582 O O . ALA A 1 692 ? 1.086 7.594 7.891 1.00 70.88 692 ALA A O 1
ATOM 5583 N N . MET A 1 693 ? 1.670 6.219 6.221 1.00 75.50 693 MET A N 1
ATOM 5584 C CA . MET A 1 693 ? 2.652 5.478 7.025 1.00 75.50 693 MET A CA 1
ATOM 5585 C C . MET A 1 693 ? 3.975 6.241 7.147 1.00 75.50 693 MET A C 1
ATOM 5587 O O . MET A 1 693 ? 4.604 6.207 8.201 1.00 75.50 693 MET A O 1
ATOM 5591 N N . ALA A 1 694 ? 4.357 7.007 6.121 1.00 72.06 694 ALA A N 1
ATOM 5592 C CA . ALA A 1 694 ? 5.445 7.974 6.192 1.00 72.06 694 ALA A CA 1
ATOM 5593 C C . ALA A 1 694 ? 5.189 8.997 7.311 1.00 72.06 694 ALA A C 1
ATOM 5595 O O . ALA A 1 694 ? 6.052 9.165 8.162 1.00 72.06 694 ALA A O 1
ATOM 5596 N N . ALA A 1 695 ? 3.990 9.585 7.407 1.00 68.75 695 ALA A N 1
ATOM 5597 C CA . ALA A 1 695 ? 3.648 10.501 8.502 1.00 68.75 695 ALA A CA 1
ATOM 5598 C C . ALA A 1 695 ? 3.823 9.871 9.906 1.00 68.75 695 ALA A C 1
ATOM 5600 O O . ALA A 1 695 ? 4.286 10.542 10.827 1.00 68.75 695 ALA A O 1
ATOM 5601 N N . LYS A 1 696 ? 3.546 8.566 10.071 1.00 71.44 696 LYS A N 1
ATOM 5602 C CA . LYS A 1 696 ? 3.811 7.839 11.331 1.00 71.44 696 LYS A CA 1
ATOM 5603 C C . LYS A 1 696 ? 5.304 7.640 11.613 1.00 71.44 696 LYS A C 1
ATOM 5605 O O . LYS A 1 696 ? 5.725 7.772 12.757 1.00 71.44 696 LYS A O 1
ATOM 5610 N N . LEU A 1 697 ? 6.112 7.367 10.585 1.00 72.06 697 LEU A N 1
ATOM 5611 C CA . LEU A 1 697 ? 7.576 7.351 10.712 1.00 72.06 697 LEU A CA 1
ATOM 5612 C C . LEU A 1 697 ? 8.129 8.753 11.030 1.00 72.06 697 LEU A C 1
ATOM 5614 O O . LEU A 1 697 ? 9.072 8.889 11.804 1.00 72.06 697 LEU A O 1
ATOM 5618 N N . GLN A 1 698 ? 7.518 9.802 10.467 1.00 68.81 698 GLN A N 1
ATOM 5619 C CA . GLN A 1 698 ? 7.869 11.196 10.736 1.00 68.81 698 GLN A CA 1
ATOM 5620 C C . GLN A 1 698 ? 7.670 11.535 12.209 1.00 68.81 698 GLN A C 1
ATOM 5622 O O . GLN A 1 698 ? 8.535 12.161 12.803 1.00 68.81 698 GLN A O 1
ATOM 5627 N N . TYR A 1 699 ? 6.560 11.091 12.800 1.00 66.38 699 TYR A N 1
ATOM 5628 C CA . TYR A 1 699 ? 6.177 11.418 14.170 1.00 66.38 699 TYR A CA 1
ATOM 5629 C C . TYR A 1 699 ? 7.278 11.085 15.192 1.00 66.38 699 TYR A C 1
ATOM 5631 O O . TYR A 1 699 ? 7.780 11.989 15.860 1.00 66.38 699 TYR A O 1
ATOM 5639 N N . TYR A 1 700 ? 7.752 9.831 15.243 1.00 68.25 700 TYR A N 1
ATOM 5640 C CA . TYR A 1 700 ? 8.823 9.459 16.181 1.00 68.25 700 TYR A CA 1
ATOM 5641 C C . TYR A 1 700 ? 10.195 10.046 15.794 1.00 68.25 700 TYR A C 1
ATOM 5643 O O . TYR A 1 700 ? 11.007 10.315 16.679 1.00 68.25 700 TYR A O 1
ATOM 5651 N N . LYS A 1 701 ? 10.473 10.295 14.502 1.00 64.88 701 LYS A N 1
ATOM 5652 C CA . LYS A 1 701 ? 11.719 10.963 14.070 1.00 64.88 701 LYS A CA 1
ATOM 5653 C C . LYS A 1 701 ? 11.730 12.476 14.347 1.00 64.88 701 LYS A C 1
ATOM 5655 O O . LYS A 1 701 ? 12.805 13.050 14.498 1.00 64.88 701 LYS A O 1
ATOM 5660 N N . CYS A 1 702 ? 10.573 13.136 14.425 1.00 56.94 702 CYS A N 1
ATOM 5661 C CA . CYS A 1 702 ? 10.467 14.600 14.474 1.00 56.94 702 CYS A CA 1
ATOM 5662 C C . CYS A 1 702 ? 10.196 15.206 15.857 1.00 56.94 702 CYS A C 1
ATOM 5664 O O . CYS A 1 702 ? 10.164 16.434 15.941 1.00 56.94 702 CYS A O 1
ATOM 5666 N N . LEU A 1 703 ? 10.115 14.399 16.925 1.00 51.59 703 LEU A N 1
ATOM 5667 C CA . LEU A 1 703 ? 10.020 14.858 18.326 1.00 51.59 703 LEU A CA 1
ATOM 5668 C C . LEU A 1 703 ? 11.015 15.983 18.691 1.00 51.59 703 LEU A C 1
ATOM 5670 O O . LEU A 1 703 ? 10.713 16.806 19.547 1.00 51.59 703 LEU A O 1
ATOM 5674 N N . PHE A 1 704 ? 12.169 16.059 18.012 1.00 48.72 704 PHE A N 1
ATOM 5675 C CA . PHE A 1 704 ? 13.240 17.018 18.311 1.00 48.72 704 PHE A CA 1
ATOM 5676 C C . PHE A 1 704 ? 13.687 17.918 17.144 1.00 48.72 704 PHE A C 1
ATOM 5678 O O . PHE A 1 704 ? 14.706 18.596 17.277 1.00 48.72 704 PHE A O 1
ATOM 5685 N N . HIS A 1 705 ? 12.983 17.969 16.000 1.00 38.38 705 HIS A N 1
ATOM 5686 C CA . HIS A 1 705 ? 13.403 18.806 14.855 1.00 38.38 705 HIS A CA 1
ATOM 5687 C C . HIS A 1 705 ? 12.245 19.469 14.081 1.00 38.38 705 HIS A C 1
ATOM 5689 O O . HIS A 1 705 ? 11.763 18.974 13.060 1.00 38.38 705 HIS A O 1
ATOM 5695 N N . PHE A 1 706 ? 11.902 20.695 14.494 1.00 37.84 706 PHE A N 1
ATOM 5696 C CA . PHE A 1 706 ? 10.916 21.577 13.841 1.00 37.84 706 PHE A CA 1
ATOM 5697 C C . PHE A 1 706 ? 11.233 21.879 12.355 1.00 37.84 706 PHE A C 1
ATOM 5699 O O . PHE A 1 706 ? 10.356 22.255 11.581 1.00 37.84 706 PHE A O 1
ATOM 5706 N N . ALA A 1 707 ? 12.486 21.685 11.928 1.00 35.81 707 ALA A N 1
ATOM 5707 C CA . ALA A 1 707 ? 12.948 21.917 10.558 1.00 35.81 707 ALA A CA 1
ATOM 5708 C C . ALA A 1 707 ? 12.501 20.852 9.528 1.00 35.81 707 ALA A C 1
ATOM 5710 O O . ALA A 1 707 ? 12.661 21.070 8.328 1.00 35.81 707 ALA A O 1
ATOM 5711 N N . ILE A 1 708 ? 11.959 19.702 9.958 1.00 43.59 708 ILE A N 1
ATOM 5712 C CA . ILE A 1 708 ? 11.654 18.555 9.071 1.00 43.59 708 ILE A CA 1
ATOM 5713 C C . ILE A 1 708 ? 10.176 18.538 8.610 1.00 43.59 708 ILE A C 1
ATOM 5715 O O . ILE A 1 708 ? 9.782 17.710 7.789 1.00 43.59 708 ILE A O 1
ATOM 5719 N N . LEU A 1 709 ? 9.361 19.517 9.027 1.00 38.41 709 LEU A N 1
ATOM 5720 C CA . LEU A 1 709 ? 7.922 19.631 8.708 1.00 38.41 709 LEU A CA 1
ATOM 5721 C C . LEU A 1 709 ? 7.556 19.683 7.203 1.00 38.41 709 LEU A C 1
ATOM 5723 O O . LEU A 1 709 ? 6.378 19.600 6.871 1.00 38.41 709 LEU A O 1
ATOM 5727 N N . PHE A 1 710 ? 8.527 19.803 6.287 1.00 42.62 710 PHE A N 1
ATOM 5728 C CA . PHE A 1 710 ? 8.296 19.935 4.838 1.00 42.62 710 PHE A CA 1
ATOM 5729 C C . PHE A 1 710 ? 9.166 19.023 3.941 1.00 42.62 710 PHE A C 1
ATOM 5731 O O . PHE A 1 710 ? 9.424 19.364 2.786 1.00 42.62 710 PHE A O 1
ATOM 5738 N N . GLN A 1 711 ? 9.599 17.844 4.411 1.00 45.78 711 GLN A N 1
ATOM 5739 C CA . GLN A 1 711 ? 10.182 16.826 3.515 1.00 45.78 711 GLN A CA 1
ATOM 5740 C C . GLN A 1 711 ? 9.102 15.869 2.954 1.00 45.78 711 GLN A C 1
ATOM 5742 O O . GLN A 1 711 ? 8.523 15.102 3.717 1.00 45.78 711 GLN A O 1
ATOM 5747 N N . PRO A 1 712 ? 8.828 15.855 1.628 1.00 46.91 712 PRO A N 1
ATOM 5748 C CA . PRO A 1 712 ? 7.738 15.067 1.029 1.00 46.91 712 PRO A CA 1
ATOM 5749 C C . PRO A 1 712 ? 8.083 13.586 0.776 1.00 46.91 712 PRO A C 1
ATOM 5751 O O . PRO A 1 712 ? 7.269 12.842 0.234 1.00 46.91 712 PRO A O 1
ATOM 5754 N N . ARG A 1 713 ? 9.302 13.153 1.111 1.00 56.53 713 ARG A N 1
ATOM 5755 C CA . ARG A 1 713 ? 9.721 11.747 1.147 1.00 56.53 713 ARG A CA 1
ATOM 5756 C C . ARG A 1 713 ? 10.633 11.576 2.354 1.00 56.53 713 ARG A C 1
ATOM 5758 O O . ARG A 1 713 ? 11.601 12.318 2.478 1.00 56.53 713 ARG A O 1
ATOM 5765 N N . ILE A 1 714 ? 10.319 10.610 3.208 1.00 65.94 714 ILE A N 1
ATOM 5766 C CA . ILE A 1 714 ? 11.136 10.266 4.374 1.00 65.94 714 ILE A CA 1
ATOM 5767 C C . ILE A 1 714 ? 12.070 9.139 3.967 1.00 65.94 714 ILE A C 1
ATOM 5769 O O . ILE A 1 714 ? 11.612 8.108 3.461 1.00 65.94 714 ILE A O 1
ATOM 5773 N N . ASP A 1 715 ? 13.363 9.365 4.169 1.00 66.69 715 ASP A N 1
ATOM 5774 C CA . ASP A 1 715 ? 14.388 8.348 3.984 1.00 66.69 715 ASP A CA 1
ATOM 5775 C C . ASP A 1 715 ? 14.377 7.385 5.182 1.00 66.69 715 ASP A C 1
ATOM 5777 O O . ASP A 1 715 ? 14.320 7.806 6.342 1.00 66.69 715 ASP A O 1
ATOM 5781 N N . ILE A 1 716 ? 14.399 6.090 4.880 1.00 71.94 716 ILE A N 1
ATOM 5782 C CA . ILE A 1 716 ? 14.447 4.999 5.862 1.00 71.94 716 ILE A CA 1
ATOM 5783 C C . ILE A 1 716 ? 15.837 4.352 5.931 1.00 71.94 716 ILE A C 1
ATOM 5785 O O . ILE A 1 716 ? 15.965 3.258 6.469 1.00 71.94 716 ILE A O 1
ATOM 5789 N N . ALA A 1 717 ? 16.880 4.972 5.362 1.00 71.44 717 ALA A N 1
ATOM 5790 C CA . ALA A 1 717 ? 18.232 4.405 5.290 1.00 71.44 717 ALA A CA 1
ATOM 5791 C C . ALA A 1 717 ? 18.778 3.868 6.631 1.00 71.44 717 ALA A C 1
ATOM 5793 O O . ALA A 1 717 ? 19.465 2.850 6.637 1.00 71.44 717 ALA A O 1
ATOM 5794 N N . GLU A 1 718 ? 18.427 4.506 7.750 1.00 71.19 718 GLU A N 1
ATOM 5795 C CA . GLU A 1 718 ? 18.806 4.131 9.126 1.00 71.19 718 GLU A CA 1
ATOM 5796 C C . GLU A 1 718 ? 18.021 2.918 9.676 1.00 71.19 718 GLU A C 1
ATOM 5798 O O . GLU A 1 718 ? 18.370 2.345 10.709 1.00 71.19 718 GLU A O 1
ATOM 5803 N N . GLU A 1 719 ? 16.935 2.529 9.008 1.00 74.19 719 GLU A N 1
ATOM 5804 C CA . GLU A 1 719 ? 16.080 1.383 9.327 1.00 74.19 719 GLU A CA 1
ATOM 5805 C C . GLU A 1 719 ? 16.239 0.213 8.339 1.00 74.19 719 GLU A C 1
ATOM 5807 O O . GLU A 1 719 ? 15.804 -0.898 8.642 1.00 74.19 719 GLU A O 1
ATOM 5812 N N . ILE A 1 720 ? 16.866 0.412 7.171 1.00 77.69 720 ILE A N 1
ATOM 5813 C CA . ILE A 1 720 ? 16.993 -0.640 6.143 1.00 77.69 720 ILE A CA 1
ATOM 5814 C C . ILE A 1 720 ? 17.703 -1.890 6.688 1.00 77.69 720 ILE A C 1
ATOM 5816 O O . ILE A 1 720 ? 17.250 -2.999 6.415 1.00 77.69 720 ILE A O 1
ATOM 5820 N N . GLU A 1 721 ? 18.754 -1.738 7.497 1.00 76.50 721 GLU A N 1
ATOM 5821 C CA . GLU A 1 721 ? 19.511 -2.878 8.041 1.00 76.50 721 GLU A CA 1
ATOM 5822 C C . GLU A 1 721 ? 18.687 -3.732 9.028 1.00 76.50 721 GLU A C 1
ATOM 5824 O O . GLU A 1 721 ? 18.875 -4.945 9.106 1.00 76.50 721 GLU A O 1
ATOM 5829 N N . THR A 1 722 ? 17.727 -3.136 9.748 1.00 77.56 722 THR A N 1
ATOM 5830 C CA . THR A 1 722 ? 16.891 -3.849 10.734 1.00 77.56 722 THR A CA 1
ATOM 5831 C C . THR A 1 722 ? 15.569 -4.367 10.163 1.00 77.56 722 THR A C 1
ATOM 5833 O O . THR A 1 722 ? 15.031 -5.358 10.665 1.00 77.56 722 THR A O 1
ATOM 5836 N N . VAL A 1 723 ? 15.032 -3.710 9.130 1.00 80.75 723 VAL A N 1
ATOM 5837 C CA . VAL A 1 723 ? 13.682 -3.955 8.589 1.00 80.75 723 VAL A CA 1
ATOM 5838 C C . VAL A 1 723 ? 13.682 -4.499 7.158 1.00 80.75 723 VAL A C 1
ATOM 5840 O O . VAL A 1 723 ? 12.744 -5.205 6.778 1.00 80.75 723 VAL A O 1
ATOM 5843 N N . GLY A 1 724 ? 14.702 -4.187 6.361 1.00 85.56 724 GLY A N 1
ATOM 5844 C CA . GLY A 1 724 ? 14.756 -4.454 4.926 1.00 85.56 724 GLY A CA 1
ATOM 5845 C C . GLY A 1 724 ? 14.117 -3.342 4.090 1.00 85.56 724 GLY A C 1
ATOM 5846 O O . GLY A 1 724 ? 13.471 -2.423 4.597 1.00 85.56 724 GLY A O 1
ATOM 5847 N N . ARG A 1 725 ? 14.290 -3.415 2.768 1.00 88.75 725 ARG A N 1
ATOM 5848 C CA . ARG A 1 725 ? 13.872 -2.356 1.832 1.00 88.75 725 ARG A CA 1
ATOM 5849 C C . ARG A 1 725 ? 12.386 -2.430 1.503 1.00 88.75 725 ARG A C 1
ATOM 5851 O O . ARG A 1 725 ? 11.856 -3.512 1.250 1.00 88.75 725 ARG A O 1
ATOM 5858 N N . MET A 1 726 ? 11.726 -1.273 1.460 1.00 88.62 726 MET A N 1
ATOM 5859 C CA . MET A 1 726 ? 10.290 -1.146 1.181 1.00 88.62 726 MET A CA 1
ATOM 5860 C C . MET A 1 726 ? 10.064 -0.645 -0.249 1.00 88.62 726 MET A C 1
ATOM 5862 O O . MET A 1 726 ? 9.840 0.539 -0.479 1.00 88.62 726 MET A O 1
ATOM 5866 N N . TYR A 1 727 ? 10.149 -1.548 -1.228 1.00 87.50 727 TYR A N 1
ATOM 5867 C CA . TYR A 1 727 ? 9.911 -1.221 -2.640 1.00 87.50 727 TYR A CA 1
ATOM 5868 C C . TYR A 1 727 ? 8.419 -1.042 -2.960 1.00 87.50 727 TYR A C 1
ATOM 5870 O O . TYR A 1 727 ? 7.570 -1.733 -2.387 1.00 87.50 727 TYR A O 1
ATOM 5878 N N . PHE A 1 728 ? 8.094 -0.190 -3.936 1.00 84.69 728 PHE A N 1
ATOM 5879 C CA . PHE A 1 728 ? 6.729 -0.027 -4.457 1.00 84.69 728 PHE A CA 1
ATOM 5880 C C . PHE A 1 728 ? 6.253 -1.265 -5.226 1.00 84.69 728 PHE A C 1
ATOM 5882 O O . PHE A 1 728 ? 5.103 -1.678 -5.057 1.00 84.69 728 PHE A O 1
ATOM 5889 N N . TRP A 1 729 ? 7.124 -1.894 -6.030 1.00 86.50 729 TRP A N 1
ATOM 5890 C CA . TRP A 1 729 ? 6.765 -3.130 -6.745 1.00 86.50 729 TRP A CA 1
ATOM 5891 C C . TRP A 1 729 ? 6.397 -4.268 -5.781 1.00 86.50 729 TRP A C 1
ATOM 5893 O O . TRP A 1 729 ? 5.492 -5.047 -6.073 1.00 86.50 729 TRP A O 1
ATOM 5903 N N . LEU A 1 730 ? 7.038 -4.321 -4.606 1.00 89.75 730 LEU A N 1
ATOM 5904 C CA . LEU A 1 730 ? 6.766 -5.320 -3.571 1.00 89.75 730 LEU A CA 1
ATOM 5905 C C . LEU A 1 730 ? 5.412 -5.090 -2.886 1.00 89.75 730 LEU A C 1
ATOM 5907 O O . LEU A 1 730 ? 4.721 -6.060 -2.585 1.00 89.75 730 LEU A O 1
ATOM 5911 N N . GLN A 1 731 ? 4.998 -3.831 -2.684 1.00 88.44 731 GLN A N 1
ATOM 5912 C CA . GLN A 1 731 ? 3.657 -3.547 -2.155 1.00 88.44 731 GLN A CA 1
ATOM 5913 C C . GLN A 1 731 ? 2.586 -4.052 -3.130 1.00 88.44 731 GLN A C 1
ATOM 5915 O O . GLN A 1 731 ? 1.699 -4.800 -2.724 1.00 88.44 731 GLN A O 1
ATOM 5920 N N . ARG A 1 732 ? 2.727 -3.739 -4.429 1.00 83.69 732 ARG A N 1
ATOM 5921 C CA . ARG A 1 732 ? 1.812 -4.227 -5.475 1.00 83.69 732 ARG A CA 1
ATOM 5922 C C . ARG A 1 732 ? 1.762 -5.759 -5.526 1.00 83.69 732 ARG A C 1
ATOM 5924 O O . ARG A 1 732 ? 0.669 -6.302 -5.625 1.00 83.69 732 ARG A O 1
ATOM 5931 N N . LEU A 1 733 ? 2.905 -6.439 -5.388 1.00 84.75 733 LEU A N 1
ATOM 5932 C CA . LEU A 1 733 ? 2.972 -7.905 -5.307 1.00 84.75 733 LEU A CA 1
ATOM 5933 C C . LEU A 1 733 ? 2.189 -8.463 -4.104 1.00 84.75 733 LEU A C 1
ATOM 5935 O O . LEU A 1 733 ? 1.569 -9.509 -4.194 1.00 84.75 733 LEU A O 1
ATOM 5939 N N . GLY A 1 734 ? 2.172 -7.746 -2.978 1.00 82.88 734 GLY A N 1
ATOM 5940 C CA . GLY A 1 734 ? 1.361 -8.083 -1.804 1.00 82.88 734 GLY A CA 1
ATOM 5941 C C . GLY A 1 734 ? -0.117 -7.698 -1.895 1.00 82.88 734 GLY A C 1
ATOM 5942 O O . GLY A 1 734 ? -0.806 -7.758 -0.876 1.00 82.88 734 GLY A O 1
ATOM 5943 N N . ASN A 1 735 ? -0.588 -7.235 -3.059 1.00 82.75 735 ASN A N 1
ATOM 5944 C CA . ASN A 1 735 ? -1.889 -6.584 -3.246 1.00 82.75 735 ASN A CA 1
ATOM 5945 C C . ASN A 1 735 ? -2.128 -5.416 -2.256 1.00 82.75 735 ASN A C 1
ATOM 5947 O O . ASN A 1 735 ? -3.231 -5.187 -1.755 1.00 82.75 735 ASN A O 1
ATOM 5951 N N . LEU A 1 736 ? -1.058 -4.676 -1.944 1.00 80.50 736 LEU A N 1
ATOM 5952 C CA . LEU A 1 736 ? -1.085 -3.434 -1.177 1.00 80.50 736 LEU A CA 1
ATOM 5953 C C . LEU A 1 736 ? -0.984 -2.253 -2.147 1.00 80.50 736 LEU A C 1
ATOM 5955 O O . LEU A 1 736 ? -0.012 -2.123 -2.891 1.00 80.50 736 LEU A O 1
ATOM 5959 N N . MET A 1 737 ? -1.980 -1.368 -2.110 1.00 66.56 737 MET A N 1
ATOM 5960 C CA . MET A 1 737 ? -2.054 -0.161 -2.939 1.00 66.56 737 MET A CA 1
ATOM 5961 C C . MET A 1 737 ? -1.772 1.085 -2.078 1.00 66.56 737 MET A C 1
ATOM 5963 O O . MET A 1 737 ? -2.720 1.680 -1.562 1.00 66.56 737 MET A O 1
ATOM 5967 N N . PRO A 1 738 ? -0.495 1.471 -1.872 1.00 63.03 738 PRO A N 1
ATOM 5968 C CA . PRO A 1 738 ? -0.137 2.604 -1.022 1.00 63.03 738 PRO A CA 1
ATOM 5969 C C . PRO A 1 738 ? -0.598 3.942 -1.614 1.00 63.03 738 PRO A C 1
ATOM 5971 O O . PRO A 1 738 ? -0.624 4.132 -2.834 1.00 63.03 738 PRO A O 1
ATOM 5974 N N . VAL A 1 739 ? -0.924 4.907 -0.752 1.00 59.06 739 VAL A N 1
ATOM 5975 C CA . VAL A 1 739 ? -1.395 6.233 -1.186 1.00 59.06 739 VAL A CA 1
ATOM 5976 C C . VAL A 1 739 ? -0.217 7.098 -1.654 1.00 59.06 739 VAL A C 1
ATOM 5978 O O . VAL A 1 739 ? 0.474 7.720 -0.849 1.00 59.06 739 VAL A O 1
ATOM 5981 N N . THR A 1 740 ? 0.011 7.162 -2.971 1.00 58.28 740 THR A N 1
ATOM 5982 C CA . THR A 1 740 ? 1.127 7.911 -3.584 1.00 58.28 740 THR A CA 1
ATOM 5983 C C . THR A 1 740 ? 0.761 9.351 -3.967 1.00 58.28 740 THR A C 1
ATOM 5985 O O . THR A 1 740 ? -0.222 9.578 -4.674 1.00 58.28 740 THR A O 1
ATOM 5988 N N . GLN A 1 741 ? 1.599 10.327 -3.602 1.00 44.53 741 GLN A N 1
ATOM 5989 C CA . GLN A 1 741 ? 1.327 11.764 -3.796 1.00 44.53 741 GLN A CA 1
ATOM 5990 C C . GLN A 1 741 ? 1.499 12.315 -5.232 1.00 44.53 741 GLN A C 1
ATOM 5992 O O . GLN A 1 741 ? 1.024 13.418 -5.502 1.00 44.53 741 GLN A O 1
ATOM 5997 N N . GLN A 1 742 ? 2.168 11.616 -6.162 1.00 43.59 742 GLN A N 1
ATOM 5998 C CA . GLN A 1 742 ? 2.491 12.164 -7.494 1.00 43.59 742 GLN A CA 1
ATOM 5999 C C . GLN A 1 742 ? 1.919 11.357 -8.668 1.00 43.59 742 GLN A C 1
ATOM 6001 O O . GLN A 1 742 ? 2.219 10.180 -8.843 1.00 43.59 742 GLN A O 1
ATOM 6006 N N . ARG A 1 743 ? 1.191 12.040 -9.569 1.00 38.44 743 ARG A N 1
ATOM 6007 C CA . ARG A 1 743 ? 0.685 11.469 -10.838 1.00 38.44 743 ARG A CA 1
ATOM 6008 C C . ARG A 1 743 ? 1.786 11.014 -11.813 1.00 38.44 743 ARG A C 1
ATOM 6010 O O . ARG A 1 743 ? 1.485 10.264 -12.731 1.00 38.44 743 ARG A O 1
ATOM 6017 N N . SER A 1 744 ? 3.029 11.464 -11.643 1.00 37.75 744 SER A N 1
ATOM 6018 C CA . SER A 1 744 ? 4.186 11.087 -12.469 1.00 37.75 744 SER A CA 1
ATOM 6019 C C . SER A 1 744 ? 4.677 9.667 -12.183 1.00 37.75 744 SER A C 1
ATOM 6021 O O . SER A 1 744 ? 4.896 8.904 -13.123 1.00 37.75 744 SER A O 1
ATOM 6023 N N . ASP A 1 745 ? 4.792 9.279 -10.911 1.00 39.59 745 ASP A N 1
ATOM 6024 C CA . ASP A 1 745 ? 5.205 7.921 -10.521 1.00 39.59 745 ASP A CA 1
ATOM 6025 C C . ASP A 1 745 ? 4.125 6.877 -10.892 1.00 39.59 745 ASP A C 1
ATOM 6027 O O . ASP A 1 745 ? 4.428 5.735 -11.236 1.00 39.59 745 ASP A O 1
ATOM 6031 N N . VAL A 1 746 ? 2.858 7.307 -10.964 1.00 40.12 746 VAL A N 1
ATOM 6032 C CA . VAL A 1 746 ? 1.713 6.500 -11.427 1.00 40.12 746 VAL A CA 1
ATOM 6033 C C . VAL A 1 746 ? 1.828 6.068 -12.902 1.00 40.12 746 VAL A C 1
ATOM 6035 O O . VAL A 1 746 ? 1.140 5.134 -13.301 1.00 40.12 746 VAL A O 1
ATOM 6038 N N . THR A 1 747 ? 2.726 6.641 -13.713 1.00 38.78 747 THR A N 1
ATOM 6039 C CA . THR A 1 747 ? 2.895 6.245 -15.133 1.00 38.78 747 THR A CA 1
ATOM 6040 C C . THR A 1 747 ? 3.380 4.793 -15.309 1.00 38.78 747 THR A C 1
ATOM 6042 O O . THR A 1 747 ? 3.178 4.207 -16.366 1.00 38.78 747 THR A O 1
ATOM 6045 N N . VAL A 1 748 ? 3.979 4.180 -14.277 1.00 42.19 748 VAL A N 1
ATOM 6046 C CA . VAL A 1 748 ? 4.333 2.739 -14.259 1.00 42.19 748 VAL A CA 1
ATOM 6047 C C . VAL A 1 748 ? 3.187 1.875 -13.693 1.00 42.19 748 VAL A C 1
ATOM 6049 O O . VAL A 1 748 ? 3.147 0.665 -13.895 1.00 42.19 748 VAL A O 1
ATOM 6052 N N . MET A 1 749 ? 2.215 2.498 -13.018 1.00 43.31 749 MET A N 1
ATOM 6053 C CA . MET A 1 749 ? 1.043 1.853 -12.411 1.00 43.31 749 MET A CA 1
ATOM 6054 C C . MET A 1 749 ? -0.244 2.009 -13.240 1.00 43.31 749 MET A C 1
ATOM 6056 O O . MET A 1 749 ? -1.284 1.492 -12.838 1.00 43.31 749 MET A O 1
ATOM 6060 N N . ARG A 1 750 ? -0.203 2.728 -14.372 1.00 34.00 750 ARG A N 1
ATOM 6061 C CA . ARG A 1 750 ? -1.333 2.910 -15.296 1.00 34.00 750 ARG A CA 1
ATOM 6062 C C . ARG A 1 750 ? -0.895 2.883 -16.759 1.00 34.00 750 ARG A C 1
ATOM 6064 O O . ARG A 1 750 ? -0.635 3.920 -17.363 1.00 34.00 750 ARG A O 1
ATOM 6071 N N . THR A 1 751 ? -0.921 1.692 -17.342 1.00 32.41 751 THR A N 1
ATOM 6072 C CA . THR A 1 751 ? -1.590 1.523 -18.638 1.00 32.41 751 THR A CA 1
ATOM 6073 C C . THR A 1 751 ? -3.096 1.756 -18.444 1.00 32.41 751 THR A C 1
ATOM 6075 O O . THR A 1 751 ? -3.628 1.482 -17.368 1.00 32.41 751 THR A O 1
ATOM 6078 N N . ASP A 1 752 ? -3.783 2.315 -19.440 1.00 33.38 752 ASP A N 1
ATOM 6079 C CA . ASP A 1 752 ? -5.182 2.742 -19.298 1.00 33.38 752 ASP A CA 1
ATOM 6080 C C . ASP A 1 752 ? -6.159 1.552 -19.201 1.00 33.38 752 ASP A C 1
ATOM 6082 O O . ASP A 1 752 ? -6.571 0.991 -20.216 1.00 33.38 752 ASP A O 1
ATOM 6086 N N . VAL A 1 753 ? -6.561 1.195 -17.976 1.00 31.02 753 VAL A N 1
ATOM 6087 C CA . VAL A 1 753 ? -7.595 0.184 -17.676 1.00 31.02 753 VAL A CA 1
ATOM 6088 C C . VAL A 1 753 ? -8.585 0.751 -16.649 1.00 31.02 753 VAL A C 1
ATOM 6090 O O . VAL A 1 753 ? -8.201 1.494 -15.741 1.00 31.02 753 VAL A O 1
ATOM 6093 N N . ASN A 1 754 ? -9.875 0.429 -16.795 1.00 29.23 754 ASN A N 1
ATOM 6094 C CA . ASN A 1 754 ? -10.904 0.819 -15.828 1.00 29.23 754 ASN A CA 1
ATOM 6095 C C . ASN A 1 754 ? -10.753 0.037 -14.516 1.00 29.23 754 ASN A C 1
ATOM 6097 O O . ASN A 1 754 ? -10.499 -1.162 -14.520 1.00 29.23 754 ASN A O 1
ATOM 6101 N N . LEU A 1 755 ? -11.033 0.693 -13.386 1.00 34.03 755 LEU A N 1
ATOM 6102 C CA . LEU A 1 755 ? -11.012 0.102 -12.034 1.00 34.03 755 LEU A CA 1
ATOM 6103 C C . LEU A 1 755 ? -12.161 -0.901 -11.762 1.00 34.03 755 LEU A C 1
ATOM 6105 O O . LEU A 1 755 ? -12.502 -1.159 -10.611 1.00 34.03 755 LEU A O 1
ATOM 6109 N N . SER A 1 756 ? -12.770 -1.438 -12.820 1.00 33.09 756 SER A N 1
ATOM 6110 C CA . SER A 1 756 ? -13.830 -2.452 -12.797 1.00 33.09 756 SER A CA 1
ATOM 6111 C C . SER A 1 756 ? -13.281 -3.868 -12.986 1.00 33.09 756 SER A C 1
ATOM 6113 O O . SER A 1 756 ? -13.799 -4.806 -12.387 1.00 33.09 756 SER A O 1
ATOM 6115 N N . ASP A 1 757 ? -12.224 -4.011 -13.791 1.00 32.06 757 ASP A N 1
ATOM 6116 C CA . ASP A 1 757 ? -11.861 -5.275 -14.438 1.00 32.06 757 ASP A CA 1
ATOM 6117 C C . ASP A 1 757 ? -10.501 -5.796 -13.940 1.00 32.06 757 ASP A C 1
ATOM 6119 O O . ASP A 1 757 ? -9.536 -5.899 -14.694 1.00 32.06 757 ASP A O 1
ATOM 6123 N N . LEU A 1 758 ? -10.414 -6.126 -12.646 1.00 36.69 758 LEU A N 1
ATOM 6124 C CA . LEU A 1 758 ? -9.248 -6.812 -12.067 1.00 36.69 758 LEU A CA 1
ATOM 6125 C C . LEU A 1 758 ? -9.220 -8.290 -12.498 1.00 36.69 758 LEU A C 1
ATOM 6127 O O . LEU A 1 758 ? -9.594 -9.189 -11.743 1.00 36.69 758 LEU A O 1
ATOM 6131 N N . ASN A 1 759 ? -8.779 -8.536 -13.731 1.00 42.66 759 ASN A N 1
ATOM 6132 C CA . ASN A 1 759 ? -8.486 -9.879 -14.220 1.00 42.66 759 ASN A CA 1
ATOM 6133 C C . ASN A 1 759 ? -7.251 -10.460 -13.517 1.00 42.66 759 ASN A C 1
ATOM 6135 O O . ASN A 1 759 ? -6.260 -9.771 -13.290 1.00 42.66 759 ASN A O 1
ATOM 6139 N N . VAL A 1 760 ? -7.281 -11.768 -13.243 1.00 42.62 760 VAL A N 1
ATOM 6140 C CA . VAL A 1 760 ? -6.155 -12.496 -12.620 1.00 42.62 760 VAL A CA 1
ATOM 6141 C C . VAL A 1 760 ? -4.896 -12.484 -13.510 1.00 42.62 760 VAL A C 1
ATOM 6143 O O . VAL A 1 760 ? -3.785 -12.536 -12.984 1.00 42.62 760 VAL A O 1
ATOM 6146 N N . SER A 1 761 ? -5.061 -12.334 -14.835 1.00 48.75 761 SER A N 1
ATOM 6147 C CA . SER A 1 761 ? -3.955 -12.162 -15.794 1.00 48.75 761 SER A CA 1
ATOM 6148 C C . SER A 1 761 ? -3.026 -11.022 -15.378 1.00 48.75 761 SER A C 1
ATOM 6150 O O . SER A 1 761 ? -1.846 -11.256 -15.156 1.00 48.75 761 SER A O 1
ATOM 6152 N N . ASP A 1 762 ? -3.566 -9.823 -15.139 1.00 59.94 762 ASP A N 1
ATOM 6153 C CA . ASP A 1 762 ? -2.809 -8.597 -14.847 1.00 59.94 762 ASP A CA 1
ATOM 6154 C C . ASP A 1 762 ? -1.890 -8.697 -13.610 1.00 59.94 762 ASP A C 1
ATOM 6156 O O . ASP A 1 762 ? -0.935 -7.922 -13.480 1.00 59.94 762 ASP A O 1
ATOM 6160 N N . SER A 1 763 ? -2.171 -9.636 -12.697 1.00 65.19 763 SER A N 1
ATOM 6161 C CA . SER A 1 763 ? -1.331 -9.932 -11.529 1.00 65.19 763 SER A CA 1
ATOM 6162 C C . SER A 1 763 ? -0.236 -10.954 -11.860 1.00 65.19 763 SER A C 1
ATOM 6164 O O . SER A 1 763 ? 0.938 -10.713 -11.580 1.00 65.19 763 SER A O 1
ATOM 6166 N N . MET A 1 764 ? -0.580 -12.039 -12.565 1.00 69.00 764 MET A N 1
ATOM 6167 C CA . MET A 1 764 ? 0.386 -13.038 -13.050 1.00 69.00 764 MET A CA 1
ATOM 6168 C C . MET A 1 764 ? 1.380 -12.454 -14.065 1.00 69.00 764 MET A C 1
ATOM 6170 O O . MET A 1 764 ? 2.581 -12.701 -13.965 1.00 69.00 764 MET A O 1
ATOM 6174 N N . ASP A 1 765 ? 0.910 -11.613 -14.986 1.00 76.31 765 ASP A N 1
ATOM 6175 C CA . ASP A 1 765 ? 1.729 -10.879 -15.955 1.00 76.31 765 ASP A CA 1
ATOM 6176 C C . ASP A 1 765 ? 2.670 -9.879 -15.250 1.00 76.31 765 ASP A C 1
ATOM 6178 O O . ASP A 1 765 ? 3.812 -9.660 -15.676 1.00 76.31 765 ASP A O 1
ATOM 6182 N N . PHE A 1 766 ? 2.238 -9.306 -14.118 1.00 83.00 766 PHE A N 1
ATOM 6183 C CA . PHE A 1 766 ? 3.084 -8.460 -13.276 1.00 83.00 766 PHE A CA 1
ATOM 6184 C C . PHE A 1 766 ? 4.132 -9.273 -12.502 1.00 83.00 766 PHE A C 1
ATOM 6186 O O . PHE A 1 766 ? 5.306 -8.900 -12.524 1.00 83.00 766 PHE A O 1
ATOM 6193 N N . LEU A 1 767 ? 3.763 -10.402 -11.886 1.00 86.00 767 LEU A N 1
ATOM 6194 C CA . LEU A 1 767 ? 4.699 -11.314 -11.217 1.00 86.00 767 LEU A CA 1
ATOM 6195 C C . LEU A 1 767 ? 5.763 -11.843 -12.195 1.00 86.00 767 LEU A C 1
ATOM 6197 O O . LEU A 1 767 ? 6.957 -11.758 -11.899 1.00 86.00 767 LEU A O 1
ATOM 6201 N N . PHE A 1 768 ? 5.353 -12.283 -13.390 1.00 85.31 768 PHE A N 1
ATOM 6202 C CA . PHE A 1 768 ? 6.258 -12.657 -14.481 1.00 85.31 768 PHE A CA 1
ATOM 6203 C C . PHE A 1 768 ? 7.227 -11.515 -14.817 1.00 85.31 768 PHE A C 1
ATOM 6205 O O . PHE A 1 768 ? 8.441 -11.718 -14.874 1.00 85.31 768 PHE A O 1
ATOM 6212 N N . THR A 1 769 ? 6.715 -10.289 -14.969 1.00 86.38 769 THR A N 1
ATOM 6213 C CA . THR A 1 769 ? 7.532 -9.097 -15.250 1.00 86.38 769 THR A CA 1
ATOM 6214 C C . THR A 1 769 ? 8.544 -8.812 -14.132 1.00 86.38 769 THR A C 1
ATOM 6216 O O . THR A 1 769 ? 9.701 -8.495 -14.420 1.00 86.38 769 THR A O 1
ATOM 6219 N N . VAL A 1 770 ? 8.152 -8.957 -12.861 1.00 88.88 770 VAL A N 1
ATOM 6220 C CA . VAL A 1 770 ? 9.032 -8.780 -11.693 1.00 88.88 770 VAL A CA 1
ATOM 6221 C C . VAL A 1 770 ? 10.132 -9.848 -11.666 1.00 88.88 770 VAL A C 1
ATOM 6223 O O . VAL A 1 770 ? 11.309 -9.497 -11.557 1.00 88.88 770 VAL A O 1
ATOM 6226 N N . ILE A 1 771 ? 9.791 -11.130 -11.832 1.00 88.50 771 ILE A N 1
ATOM 6227 C CA . ILE A 1 771 ? 10.761 -12.241 -11.852 1.00 88.50 771 ILE A CA 1
ATOM 6228 C C . ILE A 1 771 ? 11.729 -12.095 -13.034 1.00 88.50 771 ILE A C 1
ATOM 6230 O O . ILE A 1 771 ? 12.947 -12.189 -12.855 1.00 88.50 771 ILE A O 1
ATOM 6234 N N . ALA A 1 772 ? 11.224 -11.787 -14.231 1.00 86.81 772 ALA A N 1
ATOM 6235 C CA . ALA A 1 772 ? 12.047 -11.548 -15.414 1.00 86.81 772 ALA A CA 1
ATOM 6236 C C . ALA A 1 772 ? 13.007 -10.360 -15.216 1.00 86.81 772 ALA A C 1
ATOM 6238 O O . ALA A 1 772 ? 14.185 -10.445 -15.580 1.00 86.81 772 ALA A O 1
ATOM 6239 N N . ALA A 1 773 ? 12.548 -9.274 -14.582 1.00 87.81 773 ALA A N 1
ATOM 6240 C CA . ALA A 1 773 ? 13.392 -8.134 -14.232 1.00 87.81 773 ALA A CA 1
ATOM 6241 C C . ALA A 1 773 ? 14.470 -8.503 -13.194 1.00 87.81 773 ALA A C 1
ATOM 6243 O O . ALA A 1 773 ? 15.627 -8.106 -13.357 1.00 87.81 773 ALA A O 1
ATOM 6244 N N . MET A 1 774 ? 14.138 -9.298 -12.168 1.00 89.75 774 MET A N 1
ATOM 6245 C CA . MET A 1 774 ? 15.101 -9.795 -11.173 1.00 89.75 774 MET A CA 1
ATOM 6246 C C . MET A 1 774 ? 16.174 -10.679 -11.817 1.00 89.75 774 MET A C 1
ATOM 6248 O O . MET A 1 774 ? 17.367 -10.418 -11.643 1.00 89.75 774 MET A O 1
ATOM 6252 N N . LYS A 1 775 ? 15.776 -11.676 -12.621 1.00 88.00 775 LYS A N 1
ATOM 6253 C CA . LYS A 1 775 ? 16.708 -12.554 -13.351 1.00 88.00 775 LYS A CA 1
ATOM 6254 C C . LYS A 1 775 ? 17.606 -11.754 -14.298 1.00 88.00 775 LYS A C 1
ATOM 6256 O O . LYS A 1 775 ? 18.818 -11.968 -14.332 1.00 88.00 775 LYS A O 1
ATOM 6261 N N . ARG A 1 776 ? 17.046 -10.765 -15.004 1.00 86.69 776 ARG A N 1
ATOM 6262 C CA . ARG A 1 776 ? 17.811 -9.832 -15.843 1.00 86.69 776 ARG A CA 1
ATOM 6263 C C . ARG A 1 776 ? 18.831 -9.029 -15.027 1.00 86.69 776 ARG A C 1
ATOM 6265 O O . ARG A 1 776 ? 20.000 -8.987 -15.403 1.00 86.69 776 ARG A O 1
ATOM 6272 N N . ARG A 1 777 ? 18.422 -8.418 -13.909 1.00 89.00 777 ARG A N 1
ATOM 6273 C CA . ARG A 1 777 ? 19.308 -7.642 -13.020 1.00 89.00 777 ARG A CA 1
ATOM 6274 C C . ARG A 1 777 ? 20.447 -8.502 -12.465 1.00 89.00 777 ARG A C 1
ATOM 6276 O O . ARG A 1 777 ? 21.586 -8.044 -12.450 1.00 89.00 777 ARG A O 1
ATOM 6283 N N . MET A 1 778 ? 20.163 -9.745 -12.080 1.00 87.56 778 MET A N 1
ATOM 6284 C CA . MET A 1 778 ? 21.163 -10.718 -11.625 1.00 87.56 778 MET A CA 1
ATOM 6285 C C . MET A 1 778 ? 22.172 -11.076 -12.725 1.00 87.56 778 MET A C 1
ATOM 6287 O O . MET A 1 778 ? 23.376 -10.967 -12.495 1.00 87.56 778 MET A O 1
ATOM 6291 N N . ARG A 1 779 ? 21.706 -11.413 -13.939 1.00 86.75 779 ARG A N 1
ATOM 6292 C CA . ARG A 1 779 ? 22.568 -11.691 -15.107 1.00 86.75 779 ARG A CA 1
ATOM 6293 C C . ARG A 1 779 ? 23.505 -10.516 -15.417 1.00 86.75 779 ARG A C 1
ATOM 6295 O O . ARG A 1 779 ? 24.707 -10.714 -15.584 1.00 86.75 779 ARG A O 1
ATOM 6302 N N . ILE A 1 780 ? 22.968 -9.296 -15.414 1.00 87.75 780 ILE A N 1
ATOM 6303 C CA . ILE A 1 780 ? 23.715 -8.046 -15.621 1.00 87.75 780 ILE A CA 1
ATOM 6304 C C . ILE A 1 780 ? 24.788 -7.837 -14.544 1.00 87.75 780 ILE A C 1
ATOM 6306 O O . ILE A 1 780 ? 25.944 -7.573 -14.872 1.00 87.75 780 ILE A O 1
ATOM 6310 N N . ARG A 1 781 ? 24.432 -7.954 -13.255 1.00 87.88 781 ARG A N 1
ATOM 6311 C CA . ARG A 1 781 ? 25.382 -7.766 -12.141 1.00 87.88 781 ARG A CA 1
ATOM 6312 C C . ARG A 1 781 ? 26.475 -8.843 -12.149 1.00 87.88 781 ARG A C 1
ATOM 6314 O O . ARG A 1 781 ? 27.615 -8.535 -11.814 1.00 87.88 781 ARG A O 1
ATOM 6321 N N . PHE A 1 782 ? 26.162 -10.065 -12.587 1.00 85.75 782 PHE A N 1
ATOM 6322 C CA . PHE A 1 782 ? 27.140 -11.146 -12.742 1.00 85.75 782 PHE A CA 1
ATOM 6323 C C . PHE A 1 782 ? 28.103 -10.904 -13.913 1.00 85.75 782 PHE A C 1
ATOM 6325 O O . PHE A 1 782 ? 29.313 -10.994 -13.722 1.00 85.75 782 PHE A O 1
ATOM 6332 N N . SER A 1 783 ? 27.599 -10.497 -15.084 1.00 85.56 783 SER A N 1
ATOM 6333 C CA . SER A 1 783 ? 28.456 -10.083 -16.206 1.00 85.56 783 SER A CA 1
ATOM 6334 C C . SER A 1 783 ? 29.365 -8.911 -15.810 1.00 85.56 783 SER A C 1
ATOM 6336 O O . SER A 1 783 ? 30.566 -8.938 -16.074 1.00 85.56 783 SER A O 1
ATOM 6338 N N . LEU A 1 784 ? 28.838 -7.910 -15.093 1.00 88.31 784 LEU A N 1
ATOM 6339 C CA . LEU A 1 784 ? 29.643 -6.800 -14.578 1.00 88.31 784 LEU A CA 1
ATOM 6340 C C . LEU A 1 784 ? 30.712 -7.269 -13.572 1.00 88.31 784 LEU A C 1
ATOM 6342 O O . LEU A 1 784 ? 31.841 -6.786 -13.625 1.00 88.31 784 LEU A O 1
ATOM 6346 N N . LEU A 1 785 ? 30.400 -8.231 -12.693 1.00 87.31 785 LEU A N 1
ATOM 6347 C CA . LEU A 1 785 ? 31.389 -8.841 -11.797 1.00 87.31 785 LEU A CA 1
ATOM 6348 C C . LEU A 1 785 ? 32.522 -9.509 -12.593 1.00 87.31 785 LEU A C 1
ATOM 6350 O O . LEU A 1 785 ? 33.689 -9.279 -12.282 1.00 87.31 785 LEU A O 1
ATOM 6354 N N . GLN A 1 786 ? 32.204 -10.274 -13.641 1.00 83.12 786 GLN A N 1
ATOM 6355 C CA . GLN A 1 786 ? 33.208 -10.906 -14.509 1.00 83.12 786 GLN A CA 1
ATOM 6356 C C . GLN A 1 786 ? 34.097 -9.864 -15.216 1.00 83.12 786 GLN A C 1
ATOM 6358 O O . GLN A 1 786 ? 35.320 -10.015 -15.229 1.00 83.12 786 GLN A O 1
ATOM 6363 N N . GLN A 1 787 ? 33.509 -8.771 -15.719 1.00 85.44 787 GLN A N 1
ATOM 6364 C CA . GLN A 1 787 ? 34.238 -7.654 -16.339 1.00 85.44 787 GLN A CA 1
ATOM 6365 C C . GLN A 1 787 ? 35.184 -6.959 -15.338 1.00 85.44 787 GLN A C 1
ATOM 6367 O O . GLN A 1 787 ? 36.351 -6.713 -15.655 1.00 85.44 787 GLN A O 1
ATOM 6372 N N . LEU A 1 788 ? 34.734 -6.706 -14.101 1.00 87.50 788 LEU A N 1
ATOM 6373 C CA . LEU A 1 788 ? 35.577 -6.121 -13.049 1.00 87.50 788 LEU A CA 1
ATOM 6374 C C . LEU A 1 788 ? 36.691 -7.072 -12.583 1.00 87.50 788 LEU A C 1
ATOM 6376 O O . LEU A 1 788 ? 37.805 -6.615 -12.329 1.00 87.50 788 LEU A O 1
ATOM 6380 N N . ILE A 1 789 ? 36.437 -8.384 -12.514 1.00 84.50 789 ILE A N 1
ATOM 6381 C CA . ILE A 1 789 ? 37.468 -9.391 -12.210 1.00 84.50 789 ILE A CA 1
ATOM 6382 C C . ILE A 1 789 ? 38.556 -9.387 -13.292 1.00 84.50 789 ILE A C 1
ATOM 6384 O O . ILE A 1 789 ? 39.736 -9.335 -12.950 1.00 84.50 789 ILE A O 1
ATOM 6388 N N . SER A 1 790 ? 38.186 -9.368 -14.579 1.00 82.38 790 SER A N 1
ATOM 6389 C CA . SER A 1 790 ? 39.168 -9.345 -15.673 1.00 82.38 790 SER A CA 1
ATOM 6390 C C . SER A 1 790 ? 39.975 -8.038 -15.713 1.00 82.38 790 SER A C 1
ATOM 6392 O O . SER A 1 790 ? 41.182 -8.042 -15.945 1.00 82.38 790 SER A O 1
ATOM 6394 N N . MET A 1 791 ? 39.338 -6.906 -15.385 1.00 84.69 791 MET A N 1
ATOM 6395 C CA . MET A 1 791 ? 40.029 -5.619 -15.238 1.00 84.69 791 MET A CA 1
ATOM 6396 C C . MET A 1 791 ? 40.967 -5.584 -14.018 1.00 84.69 791 MET A C 1
ATOM 6398 O O . MET A 1 791 ? 42.020 -4.956 -14.086 1.00 84.69 791 MET A O 1
ATOM 6402 N N . TRP A 1 792 ? 40.642 -6.291 -12.930 1.00 83.38 792 TRP A N 1
ATOM 6403 C CA . TRP A 1 792 ? 41.519 -6.438 -11.761 1.00 83.38 792 TRP A CA 1
ATOM 6404 C C . TRP A 1 792 ? 42.721 -7.352 -12.020 1.00 83.38 792 TRP A C 1
ATOM 6406 O O . TRP A 1 792 ? 43.817 -7.051 -11.554 1.00 83.38 792 TRP A O 1
ATOM 6416 N N . SER A 1 793 ? 42.551 -8.431 -12.792 1.00 81.62 793 SER A N 1
ATOM 6417 C CA . SER A 1 793 ? 43.665 -9.289 -13.225 1.00 81.62 793 SER A CA 1
ATOM 6418 C C . SER A 1 793 ? 44.521 -8.668 -14.338 1.00 81.62 793 SER A C 1
ATOM 6420 O O . SER A 1 793 ? 45.449 -9.314 -14.814 1.00 81.62 793 SER A O 1
ATOM 6422 N N . LEU A 1 794 ? 44.212 -7.433 -14.758 1.00 81.12 794 LEU A N 1
ATOM 6423 C CA . LEU A 1 794 ? 44.822 -6.703 -15.878 1.00 81.12 794 LEU A CA 1
ATOM 6424 C C . LEU A 1 794 ? 44.670 -7.398 -17.253 1.00 81.12 794 LEU A C 1
ATOM 6426 O O . LEU A 1 794 ? 45.221 -6.938 -18.253 1.00 81.12 794 LEU A O 1
ATOM 6430 N N . GLU A 1 795 ? 43.858 -8.456 -17.334 1.00 73.06 795 GLU A N 1
ATOM 6431 C CA . GLU A 1 795 ? 43.540 -9.187 -18.564 1.00 73.06 795 GLU A CA 1
ATOM 6432 C C . GLU A 1 795 ? 42.232 -8.657 -19.161 1.00 73.06 795 GLU A C 1
ATOM 6434 O O . GLU A 1 795 ? 41.148 -9.136 -18.837 1.00 73.06 795 GLU A O 1
ATOM 6439 N N . LEU A 1 796 ? 42.306 -7.679 -20.064 1.00 68.75 796 LEU A N 1
ATOM 6440 C CA . LEU A 1 796 ? 41.109 -7.168 -20.737 1.00 68.75 796 LEU A CA 1
ATOM 6441 C C . LEU A 1 796 ? 40.538 -8.215 -21.713 1.00 68.75 796 LEU A C 1
ATOM 6443 O O . LEU A 1 796 ? 41.033 -8.376 -22.831 1.00 68.75 796 LEU A O 1
ATOM 6447 N N . LYS A 1 797 ? 39.491 -8.922 -21.274 1.00 67.19 797 LYS A N 1
ATOM 6448 C CA . LYS A 1 797 ? 38.715 -9.890 -22.066 1.00 67.19 797 LYS A CA 1
ATOM 6449 C C . LYS A 1 797 ? 37.570 -9.169 -22.789 1.00 67.19 797 LYS A C 1
ATOM 6451 O O . LYS A 1 797 ? 36.978 -8.236 -22.248 1.00 67.19 797 LYS A O 1
ATOM 6456 N N . TYR A 1 798 ? 37.287 -9.577 -24.025 1.00 70.00 798 TYR A N 1
ATOM 6457 C CA . TYR A 1 798 ? 36.334 -8.914 -24.925 1.00 70.00 798 TYR A CA 1
ATOM 6458 C C . TYR A 1 798 ? 35.486 -9.952 -25.681 1.00 70.00 798 TYR A C 1
ATOM 6460 O O . TYR A 1 798 ? 36.013 -11.029 -25.961 1.00 70.00 798 TYR A O 1
ATOM 6468 N N . PRO A 1 799 ? 34.251 -9.622 -26.106 1.00 66.38 799 PRO A N 1
ATOM 6469 C CA . PRO A 1 799 ? 33.478 -10.462 -27.023 1.00 66.38 799 PRO A CA 1
ATOM 6470 C C . PRO A 1 799 ? 34.198 -10.725 -28.352 1.00 66.38 799 PRO A C 1
ATOM 6472 O O . PRO A 1 799 ? 34.825 -9.818 -28.904 1.00 66.38 799 PRO A O 1
ATOM 6475 N N . ASP A 1 800 ? 34.040 -11.919 -28.929 1.00 59.72 800 ASP A N 1
ATOM 6476 C CA . ASP A 1 800 ? 34.740 -12.332 -30.161 1.00 59.72 800 ASP A CA 1
ATOM 6477 C C . ASP A 1 800 ? 34.459 -11.424 -31.373 1.00 59.72 800 ASP A C 1
ATOM 6479 O O . ASP A 1 800 ? 35.345 -11.146 -32.185 1.00 59.72 800 ASP A O 1
ATOM 6483 N N . SER A 1 801 ? 33.245 -10.877 -31.476 1.00 56.66 801 SER A N 1
ATOM 6484 C CA . SER A 1 801 ? 32.884 -9.895 -32.509 1.00 56.66 801 SER A CA 1
ATOM 6485 C C . SER A 1 801 ? 33.675 -8.583 -32.376 1.00 56.66 801 SER A C 1
ATOM 6487 O O . SER A 1 801 ? 34.054 -7.973 -33.379 1.00 56.66 801 SER A O 1
ATOM 6489 N N . VAL A 1 802 ? 33.993 -8.180 -31.142 1.00 57.41 802 VAL A N 1
ATOM 6490 C CA . VAL A 1 802 ? 34.763 -6.980 -30.769 1.00 57.41 802 VAL A CA 1
ATOM 6491 C C . VAL A 1 802 ? 36.276 -7.255 -30.762 1.00 57.41 802 VAL A C 1
ATOM 6493 O O . VAL A 1 802 ? 37.079 -6.337 -30.955 1.00 57.41 802 VAL A O 1
ATOM 6496 N N . ALA A 1 803 ? 36.698 -8.517 -30.632 1.00 54.19 803 ALA A N 1
ATOM 6497 C CA . ALA A 1 803 ? 38.097 -8.927 -30.776 1.00 54.19 803 ALA A CA 1
ATOM 6498 C C . ALA A 1 803 ? 38.673 -8.551 -32.157 1.00 54.19 803 ALA A C 1
ATOM 6500 O O . ALA A 1 803 ? 39.853 -8.212 -32.257 1.00 54.19 803 ALA A O 1
ATOM 6501 N N . SER A 1 804 ? 37.821 -8.489 -33.190 1.00 51.22 804 SER A N 1
ATOM 6502 C CA . SER A 1 804 ? 38.169 -8.020 -34.540 1.00 51.22 804 SER A CA 1
ATOM 6503 C C . SER A 1 804 ? 38.626 -6.550 -34.624 1.00 51.22 804 SER A C 1
ATOM 6505 O O . SER A 1 804 ? 39.217 -6.150 -35.630 1.00 51.22 804 SER A O 1
ATOM 6507 N N . TRP A 1 805 ? 38.387 -5.723 -33.595 1.00 55.31 805 TRP A N 1
ATOM 6508 C CA . TRP A 1 805 ? 38.673 -4.281 -33.615 1.00 55.31 805 TRP A CA 1
ATOM 6509 C C . TRP A 1 805 ? 40.159 -3.971 -33.355 1.00 55.31 805 TRP A C 1
ATOM 6511 O O . TRP A 1 805 ? 40.529 -3.411 -32.320 1.00 55.31 805 TRP A O 1
ATOM 6521 N N . SER A 1 806 ? 40.991 -4.282 -34.353 1.00 52.44 806 SER A N 1
ATOM 6522 C CA . SER A 1 806 ? 42.427 -3.977 -34.481 1.00 52.44 806 SER A CA 1
ATOM 6523 C C . SER A 1 806 ? 43.383 -4.643 -33.472 1.00 52.44 806 SER A C 1
ATOM 6525 O O . SER A 1 806 ? 43.091 -4.820 -32.288 1.00 52.44 806 SER A O 1
ATOM 6527 N N . SER A 1 807 ? 44.585 -4.964 -33.957 1.00 50.75 807 SER A N 1
ATOM 6528 C CA . SER A 1 807 ? 45.698 -5.560 -33.200 1.00 50.75 807 SER A CA 1
ATOM 6529 C C . SER A 1 807 ? 46.634 -4.533 -32.539 1.00 50.75 807 SER A C 1
ATOM 6531 O O . SER A 1 807 ? 47.577 -4.916 -31.851 1.00 50.75 807 SER A O 1
ATOM 6533 N N . VAL A 1 808 ? 46.374 -3.230 -32.705 1.00 53.16 808 VAL A N 1
ATOM 6534 C CA . VAL A 1 808 ? 47.259 -2.130 -32.258 1.00 53.16 808 VAL A CA 1
ATOM 6535 C C . VAL A 1 808 ? 47.401 -2.060 -30.727 1.00 53.16 808 VAL A C 1
ATOM 6537 O O . VAL A 1 808 ? 48.381 -1.527 -30.220 1.00 53.16 808 VAL A O 1
ATOM 6540 N N . ALA A 1 809 ? 46.468 -2.648 -29.972 1.00 53.22 809 ALA A N 1
ATOM 6541 C CA . ALA A 1 809 ? 46.431 -2.579 -28.508 1.00 53.22 809 ALA A CA 1
ATOM 6542 C C . ALA A 1 809 ? 47.646 -3.200 -27.779 1.00 53.22 809 ALA A C 1
ATOM 6544 O O . ALA A 1 809 ? 47.835 -2.922 -26.599 1.00 53.22 809 ALA A O 1
ATOM 6545 N N . GLY A 1 810 ? 48.471 -4.016 -28.449 1.00 58.62 810 GLY A N 1
ATOM 6546 C CA . GLY A 1 810 ? 49.569 -4.769 -27.822 1.00 58.62 810 GLY A CA 1
ATOM 6547 C C . GLY A 1 810 ? 50.756 -3.948 -27.291 1.00 58.62 810 GLY A C 1
ATOM 6548 O O . GLY A 1 810 ? 51.643 -4.530 -26.676 1.00 58.62 810 GLY A O 1
ATOM 6549 N N . ALA A 1 811 ? 50.797 -2.630 -27.521 1.00 64.88 811 ALA A N 1
ATOM 6550 C CA . ALA A 1 811 ? 51.885 -1.752 -27.072 1.00 64.88 811 ALA A CA 1
ATOM 6551 C C . ALA A 1 811 ? 51.508 -0.808 -25.907 1.00 64.88 811 ALA A C 1
ATOM 6553 O O . ALA A 1 811 ? 52.350 -0.022 -25.471 1.00 64.88 811 ALA A O 1
ATOM 6554 N N . VAL A 1 812 ? 50.273 -0.878 -25.390 1.00 77.88 812 VAL A N 1
ATOM 6555 C CA . VAL A 1 812 ? 49.835 -0.104 -24.214 1.00 77.88 812 VAL A CA 1
ATOM 6556 C C . VAL A 1 812 ? 49.909 -0.975 -22.963 1.00 77.88 812 VAL A C 1
ATOM 6558 O O . VAL A 1 812 ? 49.209 -1.978 -22.848 1.00 77.88 812 VAL A O 1
ATOM 6561 N N . GLU A 1 813 ? 50.722 -0.566 -21.995 1.00 82.62 813 GLU A N 1
ATOM 6562 C CA . GLU A 1 813 ? 50.819 -1.216 -20.689 1.00 82.62 813 GLU A CA 1
ATOM 6563 C C . GLU A 1 813 ? 49.608 -0.827 -19.825 1.00 82.62 813 GLU A C 1
ATOM 6565 O O . GLU A 1 813 ? 49.416 0.351 -19.511 1.00 82.62 813 GLU A O 1
ATOM 6570 N N . PHE A 1 814 ? 48.799 -1.800 -19.399 1.00 87.81 814 PHE A N 1
ATOM 6571 C CA . PHE A 1 814 ? 47.776 -1.600 -18.368 1.00 87.81 814 PHE A CA 1
ATOM 6572 C C . PHE A 1 814 ? 48.432 -1.790 -16.991 1.00 87.81 814 PHE A C 1
ATOM 6574 O O . PHE A 1 814 ? 48.766 -2.904 -16.604 1.00 87.81 814 PHE A O 1
ATOM 6581 N N . LEU A 1 815 ? 48.691 -0.687 -16.282 1.00 87.81 815 LEU A N 1
ATOM 6582 C CA . LEU A 1 815 ? 49.578 -0.660 -15.113 1.00 87.81 815 LEU A CA 1
ATOM 6583 C C . LEU A 1 815 ? 48.887 -0.995 -13.788 1.00 87.81 815 LEU A C 1
ATOM 6585 O O . LEU A 1 815 ? 49.487 -1.645 -12.936 1.00 87.81 815 LEU A O 1
ATOM 6589 N N . SER A 1 816 ? 47.671 -0.491 -13.555 1.00 90.62 816 SER A N 1
ATOM 6590 C CA . SER A 1 816 ? 46.903 -0.848 -12.355 1.00 90.62 816 SER A CA 1
ATOM 6591 C C . SER A 1 816 ? 45.418 -0.534 -12.486 1.00 90.62 816 SER A C 1
ATOM 6593 O O . SER A 1 816 ? 45.043 0.437 -13.144 1.00 90.62 816 SER A O 1
ATOM 6595 N N . TRP A 1 817 ? 44.600 -1.303 -11.769 1.00 89.88 817 TRP A N 1
ATOM 6596 C CA . TRP A 1 817 ? 43.202 -1.007 -11.466 1.00 89.88 817 TRP A CA 1
ATOM 6597 C C . TRP A 1 817 ? 43.027 -0.876 -9.952 1.00 89.88 817 TRP A C 1
ATOM 6599 O O . TRP A 1 817 ? 43.593 -1.661 -9.189 1.00 89.88 817 TRP A O 1
ATOM 6609 N N . ARG A 1 818 ? 42.254 0.111 -9.495 1.00 89.44 818 ARG A N 1
ATOM 6610 C CA . ARG A 1 818 ? 41.994 0.368 -8.070 1.00 89.44 818 ARG A CA 1
ATOM 6611 C C . ARG A 1 818 ? 40.547 0.806 -7.865 1.00 89.44 818 ARG A C 1
ATOM 6613 O O . ARG A 1 818 ? 39.990 1.508 -8.705 1.00 89.44 818 ARG A O 1
ATOM 6620 N N . CYS A 1 819 ? 39.951 0.439 -6.734 1.00 88.38 819 CYS A N 1
ATOM 6621 C CA . CYS A 1 819 ? 38.737 1.109 -6.264 1.00 88.38 819 CYS A CA 1
ATOM 6622 C C . CYS A 1 819 ? 39.076 2.546 -5.837 1.00 88.38 819 CYS A C 1
ATOM 6624 O O . CYS A 1 819 ? 40.204 2.821 -5.423 1.00 88.38 819 CYS A O 1
ATOM 6626 N N . ALA A 1 820 ? 38.094 3.435 -5.916 1.00 89.31 820 ALA A N 1
ATOM 6627 C CA . ALA A 1 820 ? 38.167 4.816 -5.454 1.00 89.31 820 ALA A CA 1
ATOM 6628 C C . ALA A 1 820 ? 36.900 5.163 -4.650 1.00 89.31 820 ALA A C 1
ATOM 6630 O O . ALA A 1 820 ? 36.002 4.334 -4.494 1.00 89.31 820 ALA A O 1
ATOM 6631 N N . THR A 1 821 ? 36.824 6.388 -4.142 1.00 90.25 821 THR A N 1
ATOM 6632 C CA . THR A 1 821 ? 35.673 6.940 -3.419 1.00 90.25 821 THR A CA 1
ATOM 6633 C C . THR A 1 821 ? 35.112 8.172 -4.133 1.00 90.25 821 THR A C 1
ATOM 6635 O O . THR A 1 821 ? 35.771 8.767 -4.990 1.00 90.25 821 THR A O 1
ATOM 6638 N N . PHE A 1 822 ? 33.912 8.616 -3.747 1.00 89.75 822 PHE A N 1
ATOM 6639 C CA . PHE A 1 822 ? 33.365 9.885 -4.237 1.00 89.75 822 PHE A CA 1
ATOM 6640 C C . PHE A 1 822 ? 34.258 11.083 -3.860 1.00 89.75 822 PHE A C 1
ATOM 6642 O O . PHE A 1 822 ? 34.419 12.000 -4.664 1.00 89.75 822 PHE A O 1
ATOM 6649 N N . ALA A 1 823 ? 34.911 11.045 -2.692 1.00 89.75 823 ALA A N 1
ATOM 6650 C CA . ALA A 1 823 ? 35.842 12.085 -2.252 1.00 89.75 823 ALA A CA 1
ATOM 6651 C C . ALA A 1 823 ? 37.065 12.207 -3.183 1.00 89.75 823 ALA A C 1
ATOM 6653 O O . ALA A 1 823 ? 37.445 13.320 -3.551 1.00 89.75 823 ALA A O 1
ATOM 6654 N N . ASP A 1 824 ? 37.623 11.085 -3.655 1.00 89.00 824 ASP A N 1
ATOM 6655 C CA . ASP A 1 824 ? 38.699 11.097 -4.660 1.00 89.00 824 ASP A CA 1
ATOM 6656 C C . ASP A 1 824 ? 38.242 11.802 -5.952 1.00 89.00 824 ASP A C 1
ATOM 6658 O O . ASP A 1 824 ? 38.968 12.617 -6.524 1.00 89.00 824 ASP A O 1
ATOM 6662 N N . PHE A 1 825 ? 37.005 11.539 -6.386 1.00 92.69 825 PHE A N 1
ATOM 6663 C CA . PHE A 1 825 ? 36.409 12.144 -7.581 1.00 92.69 825 PHE A CA 1
ATOM 6664 C C . PHE A 1 825 ? 36.075 13.635 -7.400 1.00 92.69 825 PHE A C 1
ATOM 6666 O O . PHE A 1 825 ? 36.148 14.392 -8.371 1.00 92.69 825 PHE A O 1
ATOM 6673 N N . GLN A 1 826 ? 35.734 14.080 -6.186 1.00 90.31 826 GLN A N 1
ATOM 6674 C CA . GLN A 1 826 ? 35.531 15.497 -5.850 1.00 90.31 826 GLN A CA 1
ATOM 6675 C C . GLN A 1 826 ? 36.842 16.298 -5.840 1.00 90.31 826 GLN A C 1
ATOM 6677 O O . GLN A 1 826 ? 36.835 17.484 -6.172 1.00 90.31 826 GLN A O 1
ATOM 6682 N N . ILE A 1 827 ? 37.958 15.673 -5.457 1.00 90.56 827 ILE A N 1
ATOM 6683 C CA . ILE A 1 827 ? 39.273 16.327 -5.387 1.00 90.56 827 ILE A CA 1
ATOM 6684 C C . ILE A 1 827 ? 39.963 16.347 -6.762 1.00 90.56 827 ILE A C 1
ATOM 6686 O O . ILE A 1 827 ? 40.676 17.300 -7.071 1.00 90.56 827 ILE A O 1
ATOM 6690 N N . HIS A 1 828 ? 39.754 15.326 -7.598 1.00 90.88 828 HIS A N 1
ATOM 6691 C CA . HIS A 1 828 ? 40.543 15.130 -8.813 1.00 90.88 828 HIS A CA 1
ATOM 6692 C C . HIS A 1 828 ? 40.199 16.071 -9.994 1.00 90.88 828 HIS A C 1
ATOM 6694 O O . HIS A 1 828 ? 39.036 16.276 -10.356 1.00 90.88 828 HIS A O 1
ATOM 6700 N N . ASP A 1 829 ? 41.251 16.571 -10.659 1.00 85.56 829 ASP A N 1
ATOM 6701 C CA . ASP A 1 829 ? 41.226 17.608 -11.709 1.00 85.56 829 ASP A CA 1
ATOM 6702 C C . ASP A 1 829 ? 40.282 17.316 -12.889 1.00 85.56 829 ASP A C 1
ATOM 6704 O O . ASP A 1 829 ? 39.726 18.236 -13.491 1.00 85.56 829 ASP A O 1
ATOM 6708 N N . ALA A 1 830 ? 40.107 16.038 -13.244 1.00 87.06 830 ALA A N 1
ATOM 6709 C CA . ALA A 1 830 ? 39.284 15.621 -14.382 1.00 87.06 830 ALA A CA 1
ATOM 6710 C C . ALA A 1 830 ? 37.790 15.447 -14.049 1.00 87.06 830 ALA A C 1
ATOM 6712 O O . ALA A 1 830 ? 36.987 15.355 -14.973 1.00 87.06 830 ALA A O 1
ATOM 6713 N N . THR A 1 831 ? 37.410 15.378 -12.766 1.00 91.44 831 THR A N 1
ATOM 6714 C CA . THR A 1 831 ? 36.063 14.955 -12.317 1.00 91.44 831 THR A CA 1
ATOM 6715 C C . THR A 1 831 ? 35.369 15.932 -11.371 1.00 91.44 831 THR A C 1
ATOM 6717 O O . THR A 1 831 ? 34.140 15.909 -11.272 1.00 91.44 831 THR A O 1
ATOM 6720 N N . LYS A 1 832 ? 36.118 16.823 -10.708 1.00 87.62 832 LYS A N 1
ATOM 6721 C CA . LYS A 1 832 ? 35.599 17.769 -9.708 1.00 87.62 832 LYS A CA 1
ATOM 6722 C C . LYS A 1 832 ? 34.358 18.543 -10.174 1.00 87.62 832 LYS A C 1
ATOM 6724 O O . LYS A 1 832 ? 33.322 18.513 -9.511 1.00 87.62 832 LYS A O 1
ATOM 6729 N N . ARG A 1 833 ? 34.422 19.178 -11.350 1.00 83.50 833 ARG A N 1
ATOM 6730 C CA . ARG A 1 833 ? 33.299 19.955 -11.911 1.00 83.50 833 ARG A CA 1
ATOM 6731 C C . ARG A 1 833 ? 32.094 19.086 -12.277 1.00 83.50 833 ARG A C 1
ATOM 6733 O O . ARG A 1 833 ? 30.969 19.575 -12.278 1.00 83.50 833 ARG A O 1
ATOM 6740 N N . GLN A 1 834 ? 32.286 17.812 -12.599 1.00 86.69 834 GLN A N 1
ATOM 6741 C CA . GLN A 1 834 ? 31.205 16.874 -12.899 1.00 86.69 834 GLN A CA 1
ATOM 6742 C C . GLN A 1 834 ? 30.486 16.437 -11.614 1.00 86.69 834 GLN A C 1
ATOM 6744 O O . GLN A 1 834 ? 29.262 16.306 -11.628 1.00 86.69 834 GLN A O 1
ATOM 6749 N N . CYS A 1 835 ? 31.211 16.307 -10.499 1.00 86.62 835 CYS A N 1
ATOM 6750 C CA . CYS A 1 835 ? 30.626 16.156 -9.165 1.00 86.62 835 CYS A CA 1
ATOM 6751 C C . CYS A 1 835 ? 29.834 17.414 -8.759 1.00 86.62 835 CYS A C 1
ATOM 6753 O O . CYS A 1 835 ? 28.671 17.303 -8.377 1.00 86.62 835 CYS A O 1
ATOM 6755 N N . GLU A 1 836 ? 30.411 18.613 -8.925 1.00 84.62 836 GLU A N 1
ATOM 6756 C CA . GLU A 1 836 ? 29.739 19.904 -8.661 1.00 84.62 836 GLU A CA 1
ATOM 6757 C C . GLU A 1 836 ? 28.429 20.055 -9.466 1.00 84.62 836 GLU A C 1
ATOM 6759 O O . GLU A 1 836 ? 27.402 20.458 -8.922 1.00 84.62 836 GLU A O 1
ATOM 6764 N N . ASN A 1 837 ? 28.429 19.656 -10.744 1.00 84.06 837 ASN A N 1
ATOM 6765 C CA . ASN A 1 837 ? 27.253 19.688 -11.626 1.00 84.06 837 ASN A CA 1
ATOM 6766 C C . ASN A 1 837 ? 26.292 18.487 -11.460 1.00 84.06 837 ASN A C 1
ATOM 6768 O O . ASN A 1 837 ? 25.391 18.318 -12.281 1.00 84.06 837 ASN A O 1
ATOM 6772 N N . LYS A 1 838 ? 26.472 17.632 -10.439 1.00 82.31 838 LYS A N 1
ATOM 6773 C CA . LYS A 1 838 ? 25.655 16.422 -10.188 1.00 82.31 838 LYS A CA 1
ATOM 6774 C C . LYS A 1 838 ? 25.549 15.469 -11.396 1.00 82.31 838 LYS A C 1
ATOM 6776 O O . LYS A 1 838 ? 24.567 14.749 -11.558 1.00 82.31 838 LYS A O 1
ATOM 6781 N N . LEU A 1 839 ? 26.580 15.431 -12.245 1.00 80.00 839 LEU A N 1
ATOM 6782 C CA . LEU A 1 839 ? 26.724 14.436 -13.317 1.00 80.00 839 LEU A CA 1
ATOM 6783 C C . LEU A 1 839 ? 27.218 13.080 -12.788 1.00 80.00 839 LEU A C 1
ATOM 6785 O O . LEU A 1 839 ? 27.179 12.091 -13.524 1.00 80.00 839 LEU A O 1
ATOM 6789 N N . ILE A 1 840 ? 27.686 13.042 -11.543 1.00 84.88 840 ILE A N 1
ATOM 6790 C CA . ILE A 1 840 ? 28.207 11.880 -10.826 1.00 84.88 840 ILE A CA 1
ATOM 6791 C C . ILE A 1 840 ? 27.496 11.848 -9.468 1.00 84.88 840 ILE A C 1
ATOM 6793 O O . ILE A 1 840 ? 27.474 12.870 -8.781 1.00 84.88 840 ILE A O 1
ATOM 6797 N N . ASN A 1 841 ? 26.897 10.716 -9.089 1.00 83.38 841 ASN A N 1
ATOM 6798 C CA . ASN A 1 841 ? 26.180 10.574 -7.820 1.00 83.38 841 ASN A CA 1
ATOM 6799 C C . ASN A 1 841 ? 27.076 9.902 -6.778 1.00 83.38 841 ASN A C 1
ATOM 6801 O O . ASN A 1 841 ? 27.789 8.961 -7.105 1.00 83.38 841 ASN A O 1
ATOM 6805 N N . ASN A 1 842 ? 26.954 10.286 -5.506 1.00 82.75 842 ASN A N 1
ATOM 6806 C CA . ASN A 1 842 ? 27.671 9.640 -4.395 1.00 82.75 842 ASN A CA 1
ATOM 6807 C C . ASN A 1 842 ? 27.405 8.119 -4.282 1.00 82.75 842 ASN A C 1
ATOM 6809 O O . ASN A 1 842 ? 28.218 7.392 -3.722 1.00 82.75 842 ASN A O 1
ATOM 6813 N N . ASN A 1 843 ? 26.283 7.644 -4.837 1.00 78.88 843 ASN A N 1
ATOM 6814 C CA . ASN A 1 843 ? 25.842 6.247 -4.789 1.00 78.88 843 ASN A CA 1
ATOM 6815 C C . ASN A 1 843 ? 26.241 5.439 -6.049 1.00 78.88 843 ASN A C 1
ATOM 6817 O O . ASN A 1 843 ? 25.823 4.290 -6.194 1.00 78.88 843 ASN A O 1
ATOM 6821 N N . ASP A 1 844 ? 27.000 6.030 -6.979 1.00 86.50 844 ASP A N 1
ATOM 6822 C CA . ASP A 1 844 ? 27.639 5.303 -8.082 1.00 86.50 844 ASP A CA 1
ATOM 6823 C C . ASP A 1 844 ? 28.922 4.593 -7.563 1.00 86.50 844 ASP A C 1
ATOM 6825 O O . ASP A 1 844 ? 29.495 4.987 -6.549 1.00 86.50 844 ASP A O 1
ATOM 6829 N N . TRP A 1 845 ? 29.395 3.532 -8.225 1.00 89.25 845 TRP A N 1
ATOM 6830 C CA . TRP A 1 845 ? 30.648 2.845 -7.873 1.00 89.25 845 TRP A CA 1
ATOM 6831 C C . TRP A 1 845 ? 31.850 3.464 -8.592 1.00 89.25 845 TRP A C 1
ATOM 6833 O O . TRP A 1 845 ? 31.792 3.736 -9.795 1.00 89.25 845 TRP A O 1
ATOM 6843 N N . PHE A 1 846 ? 32.958 3.626 -7.865 1.00 91.44 846 PHE A N 1
ATOM 6844 C CA . PHE A 1 846 ? 34.123 4.394 -8.303 1.00 91.44 846 PHE A CA 1
ATOM 6845 C C . PHE A 1 846 ? 35.377 3.541 -8.473 1.00 91.44 846 PHE A C 1
ATOM 6847 O O . PHE A 1 846 ? 35.793 2.818 -7.564 1.00 91.44 846 PHE A O 1
ATOM 6854 N N . PHE A 1 847 ? 36.031 3.687 -9.625 1.00 92.44 847 PHE A N 1
ATOM 6855 C CA . PHE A 1 847 ? 37.288 3.010 -9.936 1.00 92.44 847 PHE A CA 1
ATOM 6856 C C . PHE A 1 847 ? 38.271 3.950 -10.631 1.00 92.44 847 PHE A C 1
ATOM 6858 O O . PHE A 1 847 ? 37.884 4.936 -11.263 1.00 92.44 847 PHE A O 1
ATOM 6865 N N . LYS A 1 848 ? 39.558 3.617 -10.532 1.00 92.50 848 LYS A N 1
ATOM 6866 C CA . LYS A 1 848 ? 40.651 4.317 -11.200 1.00 92.50 848 LYS A CA 1
ATOM 6867 C C . LYS A 1 848 ? 41.575 3.310 -11.877 1.00 92.50 848 LYS A C 1
ATOM 6869 O O . LYS A 1 848 ? 42.079 2.394 -11.227 1.00 92.50 848 LYS A O 1
ATOM 6874 N N . ALA A 1 849 ? 41.781 3.484 -13.177 1.00 92.50 849 ALA A N 1
ATOM 6875 C CA . ALA A 1 849 ? 42.650 2.655 -14.003 1.00 92.50 849 ALA A CA 1
ATOM 6876 C C . ALA A 1 849 ? 43.812 3.489 -14.557 1.00 92.50 849 ALA A C 1
ATOM 6878 O O . ALA A 1 849 ? 43.640 4.666 -14.871 1.00 92.50 849 ALA A O 1
ATOM 6879 N N . SER A 1 850 ? 44.992 2.887 -14.691 1.00 91.81 850 SER A N 1
ATOM 6880 C CA . SER A 1 850 ? 46.204 3.567 -15.163 1.00 91.81 850 SER A CA 1
ATOM 6881 C C . SER A 1 850 ? 46.825 2.812 -16.333 1.00 91.81 850 SER A C 1
ATOM 6883 O O . SER A 1 850 ? 47.090 1.616 -16.219 1.00 91.81 850 SER A O 1
ATOM 6885 N N . PHE A 1 851 ? 47.103 3.516 -17.427 1.00 90.12 851 PHE A N 1
ATOM 6886 C CA . PHE A 1 851 ? 47.724 2.997 -18.646 1.00 90.12 851 PHE A CA 1
ATOM 6887 C C . PHE A 1 851 ? 48.992 3.789 -18.993 1.00 90.12 851 PHE A C 1
ATOM 6889 O O . PHE A 1 851 ? 49.126 4.958 -18.618 1.00 90.12 851 PHE A O 1
ATOM 6896 N N . LYS A 1 852 ? 49.923 3.172 -19.726 1.00 87.75 852 LYS A N 1
ATOM 6897 C CA . LYS A 1 852 ? 51.173 3.796 -20.183 1.00 87.75 852 LYS A CA 1
ATOM 6898 C C . LYS A 1 852 ? 51.520 3.383 -21.613 1.00 87.75 852 LYS A C 1
ATOM 6900 O O . LYS A 1 852 ? 51.395 2.223 -21.990 1.00 87.75 852 LYS A O 1
ATOM 6905 N N . LEU A 1 853 ? 51.997 4.352 -22.390 1.00 84.31 853 LEU A N 1
ATOM 6906 C CA . LEU A 1 853 ? 52.509 4.182 -23.745 1.00 84.31 853 LEU A CA 1
ATOM 6907 C C . LEU A 1 853 ? 53.697 5.136 -23.931 1.00 84.31 853 LEU A C 1
ATOM 6909 O O . LEU A 1 853 ? 53.521 6.350 -24.023 1.00 84.31 853 LEU A O 1
ATOM 6913 N N . GLN A 1 854 ? 54.915 4.591 -23.976 1.00 81.75 854 GLN A N 1
ATOM 6914 C CA . GLN A 1 854 ? 56.163 5.370 -24.025 1.00 81.75 854 GLN A CA 1
ATOM 6915 C C . GLN A 1 854 ? 56.250 6.413 -22.881 1.00 81.75 854 GLN A C 1
ATOM 6917 O O . GLN A 1 854 ? 56.282 6.031 -21.710 1.00 81.75 854 GLN A O 1
ATOM 6922 N N . THR A 1 855 ? 56.296 7.710 -23.211 1.00 79.69 855 THR A N 1
ATOM 6923 C CA . THR A 1 855 ? 56.334 8.853 -22.275 1.00 79.69 855 THR A CA 1
ATOM 6924 C C . THR A 1 855 ? 54.951 9.376 -21.876 1.00 79.69 855 THR A C 1
ATOM 6926 O O . THR A 1 855 ? 54.860 10.271 -21.037 1.00 79.69 855 THR A O 1
ATOM 6929 N N . LEU A 1 856 ? 53.879 8.836 -22.463 1.00 84.62 856 LEU A N 1
ATOM 6930 C CA . LEU A 1 856 ? 52.501 9.201 -22.159 1.00 84.62 856 LEU A CA 1
ATOM 6931 C C . LEU A 1 856 ? 51.926 8.240 -21.113 1.00 84.62 856 LEU A C 1
ATOM 6933 O O . LEU A 1 856 ? 51.926 7.021 -21.296 1.00 84.62 856 LEU A O 1
ATOM 6937 N N . GLN A 1 857 ? 51.390 8.796 -20.034 1.00 89.56 857 GLN A N 1
ATOM 6938 C CA . GLN A 1 857 ? 50.552 8.089 -19.071 1.00 89.56 857 GLN A CA 1
ATOM 6939 C C . GLN A 1 857 ? 49.101 8.554 -19.232 1.00 89.56 857 GLN A C 1
ATOM 6941 O O . GLN A 1 857 ? 48.841 9.701 -19.601 1.00 89.56 857 GLN A O 1
ATOM 6946 N N . LEU A 1 858 ? 48.153 7.658 -18.971 1.00 91.38 858 LEU A N 1
ATOM 6947 C CA .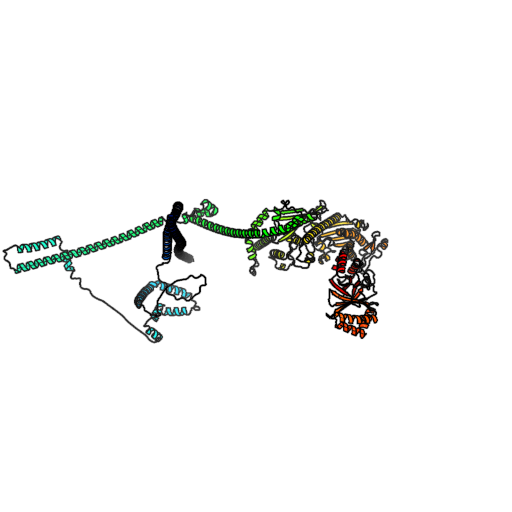 LEU A 1 858 ? 46.722 7.946 -18.960 1.00 91.38 858 LEU A CA 1
ATOM 6948 C C . LEU A 1 858 ? 46.108 7.376 -17.686 1.00 91.38 858 LEU A C 1
ATOM 6950 O O . LEU A 1 858 ? 46.145 6.170 -17.450 1.00 91.38 858 LEU A O 1
ATOM 6954 N N . GLU A 1 859 ? 45.496 8.245 -16.898 1.00 93.06 859 GLU A N 1
ATOM 6955 C CA . GLU A 1 859 ? 44.633 7.874 -15.792 1.00 93.06 859 GLU A CA 1
ATOM 6956 C C . GLU A 1 859 ? 43.163 8.005 -16.211 1.00 93.06 859 GLU A C 1
ATOM 6958 O O . GLU A 1 859 ? 42.718 9.054 -16.683 1.00 93.06 859 GLU A O 1
ATOM 6963 N N . VAL A 1 860 ? 42.415 6.913 -16.054 1.00 94.00 860 VAL A N 1
ATOM 6964 C CA . VAL A 1 860 ? 40.985 6.816 -16.349 1.00 94.00 860 VAL A CA 1
ATOM 6965 C C . VAL A 1 860 ? 40.224 6.726 -15.035 1.00 94.00 860 VAL A C 1
ATOM 6967 O O . VAL A 1 860 ? 40.390 5.765 -14.282 1.00 94.00 860 VAL A O 1
ATOM 6970 N N . LEU A 1 861 ? 39.367 7.708 -14.771 1.00 94.00 861 LEU A N 1
ATOM 6971 C CA . LEU A 1 861 ? 38.439 7.695 -13.646 1.00 94.00 861 LEU A CA 1
ATOM 6972 C C . LEU A 1 861 ? 37.079 7.206 -14.142 1.00 94.00 861 LEU A C 1
ATOM 6974 O O . LEU A 1 861 ? 36.517 7.766 -15.081 1.00 94.00 861 LEU A O 1
ATOM 6978 N N . LEU A 1 862 ? 36.564 6.151 -13.519 1.00 94.06 862 LEU A N 1
ATOM 6979 C CA . LEU A 1 862 ? 35.348 5.452 -13.917 1.00 94.06 862 LEU A CA 1
ATOM 6980 C C . LEU A 1 862 ? 34.267 5.571 -12.838 1.00 94.06 862 LEU A C 1
ATOM 6982 O O . LEU A 1 862 ? 34.482 5.146 -11.703 1.00 94.06 862 LEU A O 1
ATOM 6986 N N . ALA A 1 863 ? 33.093 6.074 -13.222 1.00 92.75 863 ALA A N 1
ATOM 6987 C CA . ALA A 1 863 ? 31.874 6.016 -12.416 1.00 92.75 863 ALA A CA 1
ATOM 6988 C C . ALA A 1 863 ? 30.851 5.067 -13.070 1.00 92.75 863 ALA A C 1
ATOM 6990 O O . ALA A 1 863 ? 30.439 5.286 -14.214 1.00 92.75 863 ALA A O 1
ATOM 6991 N N . ILE A 1 864 ? 30.440 4.020 -12.349 1.00 91.25 864 ILE A N 1
ATOM 6992 C CA . ILE A 1 864 ? 29.432 3.034 -12.773 1.00 91.25 864 ILE A CA 1
ATOM 6993 C C . ILE A 1 864 ? 28.182 3.207 -11.910 1.00 91.25 864 ILE A C 1
ATOM 6995 O O . ILE A 1 864 ? 28.255 3.055 -10.697 1.00 91.25 864 ILE A O 1
ATOM 6999 N N . SER A 1 865 ? 27.020 3.474 -12.503 1.00 88.12 865 SER A N 1
ATOM 7000 C CA . SER A 1 865 ? 25.789 3.605 -11.713 1.00 88.12 865 SER A CA 1
ATOM 7001 C C . SER A 1 865 ? 25.171 2.249 -11.364 1.00 88.12 865 SER A C 1
ATOM 7003 O O . SER A 1 865 ? 25.248 1.306 -12.152 1.00 88.12 865 SER A O 1
ATOM 7005 N N . CYS A 1 866 ? 24.456 2.160 -10.237 1.00 82.38 866 CYS A N 1
ATOM 7006 C CA . CYS A 1 866 ? 23.715 0.953 -9.834 1.00 82.38 866 CYS A CA 1
ATOM 7007 C C . CYS A 1 866 ? 22.649 0.506 -10.864 1.00 82.38 866 CYS A C 1
ATOM 7009 O O . CYS A 1 866 ? 22.221 -0.654 -10.856 1.00 82.38 866 CYS A O 1
ATOM 7011 N N . LYS A 1 867 ? 22.276 1.427 -11.769 1.00 84.88 867 LYS A N 1
ATOM 7012 C CA . LYS A 1 867 ? 21.390 1.279 -12.939 1.00 84.88 867 LYS A CA 1
ATOM 7013 C C . LYS A 1 867 ? 22.098 0.776 -14.214 1.00 84.88 867 LYS A C 1
ATOM 7015 O O . LYS A 1 867 ? 21.542 0.899 -15.304 1.00 84.88 867 LYS A O 1
ATOM 7020 N N . TYR A 1 868 ? 23.324 0.262 -14.119 1.00 86.94 868 TYR A N 1
ATOM 7021 C CA . TYR A 1 868 ? 24.020 -0.379 -15.242 1.00 86.94 868 TYR A CA 1
ATOM 7022 C C . TYR A 1 868 ? 23.176 -1.528 -15.846 1.00 86.94 868 TYR A C 1
ATOM 7024 O O . TYR A 1 868 ? 22.573 -2.274 -15.070 1.00 86.94 868 TYR A O 1
ATOM 7032 N N . PRO A 1 869 ? 23.117 -1.704 -17.186 1.00 83.25 869 PRO A N 1
ATOM 7033 C CA . PRO A 1 869 ? 23.741 -0.900 -18.243 1.00 83.25 869 PRO A CA 1
ATOM 7034 C C . PRO A 1 869 ? 22.833 0.218 -18.790 1.00 83.25 869 PRO A C 1
ATOM 7036 O O . PRO A 1 869 ? 23.217 0.923 -19.722 1.00 83.25 869 PRO A O 1
ATOM 7039 N N . ASP A 1 870 ? 21.612 0.375 -18.266 1.00 83.88 870 ASP A N 1
ATOM 7040 C CA . ASP A 1 870 ? 20.653 1.381 -18.741 1.00 83.88 870 ASP A CA 1
ATOM 7041 C C . ASP A 1 870 ? 21.120 2.814 -18.439 1.00 83.88 870 ASP A C 1
ATOM 7043 O O . ASP A 1 870 ? 20.896 3.724 -19.240 1.00 83.88 870 ASP A O 1
ATOM 7047 N N . VAL A 1 871 ? 21.862 2.997 -17.342 1.00 87.19 871 VAL A N 1
ATOM 7048 C CA . VAL A 1 871 ? 22.807 4.108 -17.179 1.00 87.19 871 VAL A CA 1
ATOM 7049 C C . VAL A 1 871 ? 24.214 3.592 -17.471 1.00 87.19 871 VAL A C 1
ATOM 7051 O O . VAL A 1 871 ? 24.781 2.803 -16.715 1.00 87.19 871 VAL A O 1
ATOM 7054 N N . VAL A 1 872 ? 24.772 4.062 -18.582 1.00 87.56 872 VAL A N 1
ATOM 7055 C CA . VAL A 1 872 ? 26.089 3.663 -19.089 1.00 87.56 872 VAL A CA 1
ATOM 7056 C C . VAL A 1 872 ? 27.222 4.240 -18.218 1.00 87.56 872 VAL A C 1
ATOM 7058 O O . VAL A 1 872 ? 27.092 5.384 -17.765 1.00 87.56 872 VAL A O 1
ATOM 7061 N N . PRO A 1 873 ? 28.335 3.508 -17.987 1.00 91.69 873 PRO A N 1
ATOM 7062 C CA . PRO A 1 873 ? 29.469 4.024 -17.230 1.00 91.69 873 PRO A CA 1
ATOM 7063 C C . PRO A 1 873 ? 30.111 5.255 -17.871 1.00 91.69 873 PRO A C 1
ATOM 7065 O O . PRO A 1 873 ? 30.146 5.408 -19.096 1.00 91.69 873 PRO A O 1
ATOM 7068 N N . LYS A 1 874 ? 30.646 6.130 -17.017 1.00 91.50 874 LYS A N 1
ATOM 7069 C CA . LYS A 1 874 ? 31.280 7.391 -17.413 1.00 91.50 874 LYS A CA 1
ATOM 7070 C C . LYS A 1 874 ? 32.776 7.310 -17.147 1.00 91.50 874 LYS A C 1
ATOM 7072 O O . LYS A 1 874 ? 33.183 7.147 -15.997 1.00 91.50 874 LYS A O 1
ATOM 7077 N N . LEU A 1 875 ? 33.566 7.414 -18.212 1.00 93.06 875 LEU A N 1
ATOM 7078 C CA . LEU A 1 875 ? 35.024 7.422 -18.183 1.00 93.06 875 LEU A CA 1
ATOM 7079 C C . LEU A 1 875 ? 35.521 8.861 -18.361 1.00 93.06 875 LEU A C 1
ATOM 7081 O O . LEU A 1 875 ? 35.170 9.521 -19.339 1.00 93.06 875 LEU A O 1
ATOM 7085 N N . PHE A 1 876 ? 36.358 9.327 -17.442 1.00 93.38 876 PHE A N 1
ATOM 7086 C CA . PHE A 1 876 ? 37.006 10.638 -17.486 1.00 93.38 876 PHE A CA 1
ATOM 7087 C C . PHE A 1 876 ? 38.515 10.451 -17.612 1.00 93.38 876 PHE A C 1
ATOM 7089 O O . PHE A 1 876 ? 39.082 9.562 -16.972 1.00 93.38 876 PHE A O 1
ATOM 7096 N N . PHE A 1 877 ? 39.164 11.259 -18.445 1.00 93.06 877 PHE A N 1
ATOM 7097 C CA . PHE A 1 877 ? 40.548 11.051 -18.861 1.00 93.06 877 PHE A CA 1
ATOM 7098 C C . PHE A 1 877 ? 41.467 12.163 -18.349 1.00 93.06 877 PHE A C 1
ATOM 7100 O O . PHE A 1 877 ? 41.218 13.355 -18.533 1.00 93.06 877 PHE A O 1
ATOM 7107 N N . CYS A 1 878 ? 42.571 11.748 -17.732 1.00 92.31 878 CYS A N 1
ATOM 7108 C CA . CYS A 1 878 ? 43.662 12.605 -17.298 1.00 92.31 878 CYS A CA 1
ATOM 7109 C C . CYS A 1 878 ? 44.964 12.040 -17.870 1.00 92.31 878 CYS A C 1
ATOM 7111 O O . CYS A 1 878 ? 45.486 11.036 -17.387 1.00 92.31 878 CYS A O 1
ATOM 7113 N N . PHE A 1 879 ? 45.460 12.646 -18.945 1.00 89.62 879 PHE A N 1
ATOM 7114 C CA . PHE A 1 879 ? 46.754 12.290 -19.518 1.00 89.62 879 PHE A CA 1
ATOM 7115 C C . PHE A 1 879 ? 47.866 13.056 -18.806 1.00 89.62 879 PHE A C 1
ATOM 7117 O O . PHE A 1 879 ? 47.705 14.244 -18.523 1.00 89.62 879 PHE A O 1
ATOM 7124 N N . SER A 1 880 ? 49.014 12.419 -18.596 1.00 87.19 880 SER A N 1
ATOM 7125 C CA . SER A 1 880 ? 50.241 13.092 -18.168 1.00 87.19 880 SER A CA 1
ATOM 7126 C C . SER A 1 880 ? 51.402 12.801 -19.118 1.00 87.19 880 SER A C 1
ATOM 7128 O O . SER A 1 880 ? 51.635 11.659 -19.522 1.00 87.19 880 SER A O 1
ATOM 7130 N N . LYS A 1 881 ? 52.135 13.855 -19.493 1.00 82.19 881 LYS A N 1
ATOM 7131 C CA . LYS A 1 881 ? 53.331 13.799 -20.349 1.00 82.19 881 LYS A CA 1
ATOM 7132 C C . LYS A 1 881 ? 54.331 14.827 -19.824 1.00 82.19 881 LYS A C 1
ATOM 7134 O O . LYS A 1 881 ? 53.980 15.986 -19.657 1.00 82.19 881 LYS A O 1
ATOM 7139 N N . ASN A 1 882 ? 55.564 14.410 -19.537 1.00 75.06 882 ASN A N 1
ATOM 7140 C CA . ASN A 1 882 ? 56.659 15.288 -19.085 1.00 75.06 882 ASN A CA 1
ATOM 7141 C C . ASN A 1 882 ? 56.332 16.209 -17.876 1.00 75.06 882 ASN A C 1
ATOM 7143 O O . ASN A 1 882 ? 56.933 17.269 -17.730 1.00 75.06 882 ASN A O 1
ATOM 7147 N N . SER A 1 883 ? 55.452 15.762 -16.971 1.00 73.94 883 SER A N 1
ATOM 7148 C CA . SER A 1 883 ? 54.883 16.477 -15.799 1.00 73.94 883 SER A CA 1
ATOM 7149 C C . SER A 1 883 ? 53.647 17.350 -16.055 1.00 73.94 883 SER A C 1
ATOM 7151 O O . SER A 1 883 ? 52.936 17.647 -15.096 1.00 73.94 883 SER A O 1
ATOM 7153 N N . ASP A 1 884 ? 53.324 17.691 -17.304 1.00 80.94 884 ASP A N 1
ATOM 7154 C CA . ASP A 1 884 ? 52.069 18.379 -17.631 1.00 80.94 884 ASP A CA 1
ATOM 7155 C C . ASP A 1 884 ? 50.870 17.423 -17.545 1.00 80.94 884 ASP A C 1
ATOM 7157 O O . ASP A 1 884 ? 50.981 16.237 -17.878 1.00 80.94 884 ASP A O 1
ATOM 7161 N N . LYS A 1 885 ? 49.708 17.947 -17.120 1.00 85.06 885 LYS A N 1
ATOM 7162 C CA . LYS A 1 885 ? 48.421 17.229 -17.070 1.00 85.06 885 LYS A CA 1
ATOM 7163 C C . LYS A 1 885 ? 47.427 17.774 -18.096 1.00 85.06 885 LYS A C 1
ATOM 7165 O O . LYS A 1 885 ? 47.175 18.980 -18.140 1.00 85.06 885 LYS A O 1
ATOM 7170 N N . TYR A 1 886 ? 46.752 16.880 -18.815 1.00 87.50 886 TYR A N 1
ATOM 7171 C CA . TYR A 1 886 ? 45.702 17.220 -19.775 1.00 87.50 886 TYR A CA 1
ATOM 7172 C C . TYR A 1 886 ? 44.389 16.506 -19.439 1.00 87.50 886 TYR A C 1
ATOM 7174 O O . TYR A 1 886 ? 44.334 15.278 -19.375 1.00 87.50 886 TYR A O 1
ATOM 7182 N N . THR A 1 887 ? 43.324 17.283 -19.265 1.00 88.62 887 THR A N 1
ATOM 7183 C CA . THR A 1 887 ? 41.952 16.830 -18.992 1.00 88.62 887 THR A CA 1
ATOM 7184 C C . THR A 1 887 ? 40.993 17.460 -20.001 1.00 88.62 887 THR A C 1
ATOM 7186 O O . THR A 1 887 ? 41.343 18.406 -20.713 1.00 88.62 887 THR A O 1
ATOM 7189 N N . SER A 1 888 ? 39.742 17.007 -20.040 1.00 85.88 888 SER A N 1
ATOM 7190 C CA . SER A 1 888 ? 38.711 17.592 -20.908 1.00 85.88 888 SER A CA 1
ATOM 7191 C C . SER A 1 888 ? 38.341 19.056 -20.598 1.00 85.88 888 SER A C 1
ATOM 7193 O O . SER A 1 888 ? 37.570 19.659 -21.349 1.00 85.88 888 SER A O 1
ATOM 7195 N N . PHE A 1 889 ? 38.911 19.658 -19.542 1.00 85.31 889 PHE A N 1
ATOM 7196 C CA . PHE A 1 889 ? 38.786 21.087 -19.225 1.00 85.31 889 PHE A CA 1
ATOM 7197 C C . PHE A 1 889 ? 39.891 21.977 -19.800 1.00 85.31 889 PHE A C 1
ATOM 7199 O O . PHE A 1 889 ? 39.641 23.168 -19.978 1.00 85.31 889 PHE A O 1
ATOM 7206 N N . ASN A 1 890 ? 41.087 21.440 -20.066 1.00 85.31 890 ASN A N 1
ATOM 7207 C CA . ASN A 1 890 ? 42.210 22.206 -20.622 1.00 85.31 890 ASN A CA 1
ATOM 7208 C C . ASN A 1 890 ? 42.651 21.723 -22.017 1.00 85.31 890 ASN A C 1
ATOM 7210 O O . ASN A 1 890 ? 43.479 22.379 -22.645 1.00 85.31 890 ASN A O 1
ATOM 7214 N N . ASN A 1 891 ? 42.092 20.616 -22.524 1.00 83.50 891 ASN A N 1
ATOM 7215 C CA . ASN A 1 891 ? 42.464 20.044 -23.812 1.00 83.50 891 ASN A CA 1
ATOM 7216 C C . ASN A 1 891 ? 41.253 19.427 -24.557 1.00 83.50 891 ASN A C 1
ATOM 7218 O O . ASN A 1 891 ? 40.633 18.464 -24.100 1.00 83.50 891 ASN A O 1
ATOM 7222 N N . GLU A 1 892 ? 40.931 19.959 -25.744 1.00 79.44 892 GLU A N 1
ATOM 7223 C CA . GLU A 1 892 ? 39.781 19.509 -26.551 1.00 79.44 892 GLU A CA 1
ATOM 7224 C C . GLU A 1 892 ? 40.006 18.128 -27.205 1.00 79.44 892 GLU A C 1
ATOM 7226 O O . GLU A 1 892 ? 39.030 17.424 -27.451 1.00 79.44 892 GLU A O 1
ATOM 7231 N N . ILE A 1 893 ? 41.252 17.664 -27.399 1.00 79.56 893 ILE A N 1
ATOM 7232 C CA . ILE A 1 893 ? 41.539 16.281 -27.843 1.00 79.56 893 ILE A CA 1
ATOM 7233 C C . ILE A 1 893 ? 41.052 15.295 -26.775 1.00 79.56 893 ILE A C 1
ATOM 7235 O O . ILE A 1 893 ? 40.332 14.347 -27.086 1.00 79.56 893 ILE A O 1
ATOM 7239 N N . VAL A 1 894 ? 41.370 15.558 -25.502 1.00 85.62 894 VAL A N 1
ATOM 7240 C CA . VAL A 1 894 ? 40.925 14.730 -24.367 1.00 85.62 894 VAL A CA 1
ATOM 7241 C C . VAL A 1 894 ? 39.398 14.750 -24.252 1.00 85.62 894 VAL A C 1
ATOM 7243 O O . VAL A 1 894 ? 38.767 13.705 -24.097 1.00 85.62 894 VAL A O 1
ATOM 7246 N N . ARG A 1 895 ? 38.778 15.921 -24.435 1.00 85.88 895 ARG A N 1
ATOM 7247 C CA . ARG A 1 895 ? 37.316 16.075 -24.457 1.00 85.88 895 ARG A CA 1
ATOM 7248 C C . ARG A 1 895 ? 36.647 15.345 -25.628 1.00 85.88 895 ARG A C 1
ATOM 7250 O O . ARG A 1 895 ? 35.570 14.778 -25.450 1.00 85.88 895 ARG A O 1
ATOM 7257 N N . ALA A 1 896 ? 37.267 15.322 -26.808 1.00 81.69 896 ALA A N 1
ATOM 7258 C CA . ALA A 1 896 ? 36.793 14.559 -27.962 1.00 81.69 896 ALA A CA 1
ATOM 7259 C C . ALA A 1 896 ? 36.924 13.039 -27.734 1.00 81.69 896 ALA A C 1
ATOM 7261 O O . ALA A 1 896 ? 36.046 12.276 -28.139 1.00 81.69 896 ALA A O 1
ATOM 7262 N N . MET A 1 897 ? 37.962 12.593 -27.019 1.00 84.75 897 MET A N 1
ATOM 7263 C CA . MET A 1 897 ? 38.130 11.193 -26.606 1.00 84.75 897 MET A CA 1
ATOM 7264 C C . MET A 1 897 ? 37.075 10.769 -25.574 1.00 84.75 897 MET A C 1
ATOM 7266 O O . MET A 1 897 ? 36.426 9.739 -25.764 1.00 84.75 897 MET A O 1
ATOM 7270 N N . GLU A 1 898 ? 36.808 11.582 -24.548 1.00 89.06 898 GLU A N 1
ATOM 7271 C CA . GLU A 1 898 ? 35.692 11.346 -23.618 1.00 89.06 898 GLU A CA 1
ATOM 7272 C C . GLU A 1 898 ? 34.338 11.331 -24.350 1.00 89.06 898 GLU A C 1
ATOM 7274 O O . GLU A 1 898 ? 33.516 10.443 -24.121 1.00 89.06 898 GLU A O 1
ATOM 7279 N N . ARG A 1 899 ? 34.108 12.268 -25.282 1.00 85.31 899 ARG A N 1
ATOM 7280 C CA . ARG A 1 899 ? 32.910 12.315 -26.145 1.00 85.31 899 ARG A CA 1
ATOM 7281 C C . ARG A 1 899 ? 32.759 11.033 -26.972 1.00 85.31 899 ARG A C 1
ATOM 7283 O O . ARG A 1 899 ? 31.645 10.523 -27.112 1.00 85.31 899 ARG A O 1
ATOM 7290 N N . HIS A 1 900 ? 33.860 10.487 -27.488 1.00 80.94 900 HIS A N 1
ATOM 7291 C CA . HIS A 1 900 ? 33.854 9.236 -28.241 1.00 80.94 900 HIS A CA 1
ATOM 7292 C C . HIS A 1 900 ? 33.413 8.053 -27.366 1.00 80.94 900 HIS A C 1
ATOM 7294 O O . HIS A 1 900 ? 32.486 7.333 -27.740 1.00 80.94 900 HIS A O 1
ATOM 7300 N N . VAL A 1 901 ? 34.036 7.854 -26.202 1.00 85.44 901 VAL A N 1
ATOM 7301 C CA . VAL A 1 901 ? 33.801 6.661 -25.365 1.00 85.44 901 VAL A CA 1
ATOM 7302 C C . VAL A 1 901 ? 32.483 6.736 -24.587 1.00 85.44 901 VAL A C 1
ATOM 7304 O O . VAL A 1 901 ? 31.775 5.735 -24.487 1.00 85.44 901 VAL A O 1
ATOM 7307 N N . ASN A 1 902 ? 32.100 7.920 -24.103 1.00 88.81 902 ASN A N 1
ATOM 7308 C CA . ASN A 1 902 ? 30.880 8.111 -23.309 1.00 88.81 902 ASN A CA 1
ATOM 7309 C C . ASN A 1 902 ? 29.604 8.313 -24.146 1.00 88.81 902 ASN A C 1
ATOM 7311 O O . ASN A 1 902 ? 28.517 8.344 -23.574 1.00 88.81 902 ASN A O 1
ATOM 7315 N N . PHE A 1 903 ? 29.696 8.441 -25.481 1.00 83.69 903 PHE A N 1
ATOM 7316 C CA . PHE A 1 903 ? 28.507 8.590 -26.342 1.00 83.69 903 PHE A CA 1
ATOM 7317 C C . PHE A 1 903 ? 28.582 7.879 -27.700 1.00 83.69 903 PHE A C 1
ATOM 7319 O O . PHE A 1 903 ? 27.592 7.279 -28.125 1.00 83.69 903 PHE A O 1
ATOM 7326 N N . VAL A 1 904 ? 29.700 7.972 -28.427 1.00 76.06 904 VAL A N 1
ATOM 7327 C CA . VAL A 1 904 ? 29.756 7.517 -29.831 1.00 76.06 904 VAL A CA 1
ATOM 7328 C C . VAL A 1 904 ? 29.961 6.010 -29.951 1.00 76.06 904 VAL A C 1
ATOM 7330 O O . VAL A 1 904 ? 29.283 5.381 -30.763 1.00 76.06 904 VAL A O 1
ATOM 7333 N N . CYS A 1 905 ? 30.853 5.432 -29.143 1.00 75.06 905 CYS A N 1
ATOM 7334 C CA . CYS A 1 905 ? 31.099 3.990 -29.116 1.00 75.06 905 CYS A CA 1
ATOM 7335 C C . CYS A 1 905 ? 29.802 3.227 -28.798 1.00 75.06 905 CYS A C 1
ATOM 7337 O O . CYS A 1 905 ? 29.374 2.374 -29.570 1.00 75.06 905 CYS A O 1
ATOM 7339 N N . ILE A 1 906 ? 29.100 3.651 -27.743 1.00 78.88 906 ILE A N 1
ATOM 7340 C CA . ILE A 1 906 ? 27.850 3.051 -27.249 1.00 78.88 906 ILE A CA 1
ATOM 7341 C C . ILE A 1 906 ? 26.768 2.976 -28.334 1.00 78.88 906 ILE A C 1
ATOM 7343 O O . ILE A 1 906 ? 26.106 1.953 -28.476 1.00 78.88 906 ILE A O 1
ATOM 7347 N N . LYS A 1 907 ? 26.619 4.024 -29.157 1.00 75.94 907 LYS A N 1
ATOM 7348 C CA . LYS A 1 907 ? 25.650 4.053 -30.272 1.00 75.94 907 LYS A CA 1
ATOM 7349 C C . LYS A 1 907 ? 25.945 3.050 -31.397 1.00 75.94 907 LYS A C 1
ATOM 7351 O O . LYS A 1 907 ? 25.124 2.923 -32.302 1.00 75.94 907 LYS A O 1
ATOM 7356 N N . LYS A 1 908 ? 27.101 2.380 -31.372 1.00 70.00 908 LYS A N 1
ATOM 7357 C CA . LYS A 1 908 ? 27.500 1.330 -32.321 1.00 70.00 908 LYS A CA 1
ATOM 7358 C C . LYS A 1 908 ? 27.484 -0.079 -31.713 1.00 70.00 908 LYS A C 1
ATOM 7360 O O . LYS A 1 908 ? 27.769 -1.026 -32.440 1.00 70.00 908 LYS A O 1
ATOM 7365 N N . ILE A 1 909 ? 27.188 -0.229 -30.420 1.00 72.31 909 ILE A N 1
ATOM 7366 C CA . ILE A 1 909 ? 27.165 -1.536 -29.750 1.00 72.31 909 ILE A CA 1
ATOM 7367 C C . ILE A 1 909 ? 25.893 -2.293 -30.177 1.00 72.31 909 ILE A C 1
ATOM 7369 O O . ILE A 1 909 ? 24.797 -1.744 -30.029 1.00 72.31 909 ILE A O 1
ATOM 7373 N N . PRO A 1 910 ? 26.001 -3.524 -30.717 1.00 73.56 910 PRO A N 1
ATOM 7374 C CA . PRO A 1 910 ? 24.838 -4.359 -31.010 1.00 73.56 910 PRO A CA 1
ATOM 7375 C C . PRO A 1 910 ? 24.016 -4.650 -29.743 1.00 73.56 910 PRO A C 1
ATOM 7377 O O . PRO A 1 910 ? 24.591 -4.767 -28.659 1.00 73.56 910 PRO A O 1
ATOM 7380 N N . PRO A 1 911 ? 22.681 -4.801 -29.840 1.00 73.94 911 PRO A N 1
ATOM 7381 C CA . PRO A 1 911 ? 21.815 -4.934 -28.665 1.00 73.94 911 PRO A CA 1
ATOM 7382 C C . PRO A 1 911 ? 22.125 -6.169 -27.805 1.00 73.94 911 PRO A C 1
ATOM 7384 O O . PRO A 1 911 ? 21.865 -6.142 -26.605 1.00 73.94 911 PRO A O 1
ATOM 7387 N N . GLU A 1 912 ? 22.717 -7.212 -28.392 1.00 73.06 912 GLU A N 1
ATOM 7388 C CA . GLU A 1 912 ? 23.162 -8.430 -27.701 1.00 73.06 912 GLU A CA 1
ATOM 7389 C C . GLU A 1 912 ? 24.310 -8.187 -26.699 1.00 73.06 912 GLU A C 1
ATOM 7391 O O . GLU A 1 912 ? 24.388 -8.873 -25.686 1.00 73.06 912 GLU A O 1
ATOM 7396 N N . TYR A 1 913 ? 25.141 -7.159 -26.916 1.00 72.69 913 TYR A N 1
ATOM 7397 C CA . TYR A 1 913 ? 26.275 -6.803 -26.051 1.00 72.69 913 TYR A CA 1
ATOM 7398 C C . TYR A 1 913 ? 25.982 -5.603 -25.136 1.00 72.69 913 TYR A C 1
ATOM 7400 O O . TYR A 1 913 ? 26.904 -5.009 -24.571 1.00 72.69 913 TYR A O 1
ATOM 7408 N N . LYS A 1 914 ? 24.706 -5.220 -24.959 1.00 78.00 914 LYS A N 1
ATOM 7409 C CA . LYS A 1 914 ? 24.333 -4.092 -24.082 1.00 78.00 914 LYS A CA 1
ATOM 7410 C C . LYS A 1 914 ? 24.743 -4.321 -22.617 1.00 78.00 914 LYS A C 1
ATOM 7412 O O . LYS A 1 914 ? 25.003 -3.358 -21.902 1.00 78.00 914 LYS A O 1
ATOM 7417 N N . ASP A 1 915 ? 24.860 -5.570 -22.180 1.00 80.56 915 ASP A N 1
ATOM 7418 C CA . ASP A 1 915 ? 25.261 -5.909 -20.810 1.00 80.56 915 ASP A CA 1
ATOM 7419 C C . ASP A 1 915 ? 26.805 -5.857 -20.614 1.00 80.56 915 ASP A C 1
ATOM 7421 O O . ASP A 1 915 ? 27.294 -5.805 -19.483 1.00 80.56 915 ASP A O 1
ATOM 7425 N N . GLU A 1 916 ? 27.588 -5.747 -21.698 1.00 81.50 916 GLU A N 1
ATOM 7426 C CA . GLU A 1 916 ? 29.069 -5.693 -21.713 1.00 81.50 916 GLU A CA 1
ATOM 7427 C C . GLU A 1 916 ? 29.648 -4.341 -22.181 1.00 81.50 916 GLU A C 1
ATOM 7429 O O . GLU A 1 916 ? 30.810 -4.229 -22.584 1.00 81.50 916 GLU A O 1
ATOM 7434 N N . VAL A 1 917 ? 28.848 -3.273 -22.113 1.00 87.06 917 VAL A N 1
ATOM 7435 C CA . VAL A 1 917 ? 29.241 -1.925 -22.562 1.00 87.06 917 VAL A CA 1
ATOM 7436 C C . VAL A 1 917 ? 30.532 -1.433 -21.895 1.00 87.06 917 VAL A C 1
ATOM 7438 O O . VAL A 1 917 ? 31.315 -0.749 -22.554 1.00 87.06 917 VAL A O 1
ATOM 7441 N N . LEU A 1 918 ? 30.804 -1.809 -20.638 1.00 88.56 918 LEU A N 1
ATOM 7442 C CA . LEU A 1 918 ? 32.040 -1.431 -19.945 1.00 88.56 918 LEU A CA 1
ATOM 7443 C C . LEU A 1 918 ? 33.293 -2.012 -20.631 1.00 88.56 918 LEU A C 1
ATOM 7445 O O . LEU A 1 918 ? 34.223 -1.258 -20.931 1.00 88.56 918 LEU A O 1
ATOM 7449 N N . SER A 1 919 ? 33.315 -3.312 -20.944 1.00 84.50 919 SER A N 1
ATOM 7450 C CA . SER A 1 919 ? 34.416 -3.929 -21.705 1.00 84.50 919 SER A CA 1
ATOM 7451 C C . SER A 1 919 ? 34.604 -3.293 -23.084 1.00 84.50 919 SER A C 1
ATOM 7453 O O . SER A 1 919 ? 35.738 -3.065 -23.515 1.00 84.50 919 SER A O 1
ATOM 7455 N N . VAL A 1 920 ? 33.512 -2.935 -23.768 1.00 80.00 920 VAL A N 1
ATOM 7456 C CA . VAL A 1 920 ? 33.585 -2.276 -25.084 1.00 80.00 920 VAL A CA 1
ATOM 7457 C C . VAL A 1 920 ? 34.111 -0.836 -24.976 1.00 80.00 920 VAL A C 1
ATOM 7459 O O . VAL A 1 920 ? 34.913 -0.415 -25.810 1.00 80.00 920 VAL A O 1
ATOM 7462 N N . GLN A 1 921 ? 33.751 -0.089 -23.925 1.00 85.38 921 GLN A N 1
ATOM 7463 C CA . GLN A 1 921 ? 34.344 1.223 -23.636 1.00 85.38 921 GLN A CA 1
ATOM 7464 C C . GLN A 1 921 ? 35.854 1.114 -23.365 1.00 85.38 921 GLN A C 1
ATOM 7466 O O . GLN A 1 921 ? 36.630 1.910 -23.899 1.00 85.38 921 GLN A O 1
ATOM 7471 N N . PHE A 1 922 ? 36.292 0.108 -22.600 1.00 84.81 922 PHE A N 1
ATOM 7472 C CA . PHE A 1 922 ? 37.713 -0.111 -22.308 1.00 84.81 922 PHE A CA 1
ATOM 7473 C C . PHE A 1 922 ? 38.523 -0.607 -23.517 1.00 84.81 922 PHE A C 1
ATOM 7475 O O . PHE A 1 922 ? 39.669 -0.184 -23.669 1.00 84.81 922 PHE A O 1
ATOM 7482 N N . LYS A 1 923 ? 37.936 -1.378 -24.449 1.00 78.06 923 LYS A N 1
ATOM 7483 C CA . LYS A 1 923 ? 38.579 -1.740 -25.736 1.00 78.06 923 LYS A CA 1
ATOM 7484 C C . LYS A 1 923 ? 39.035 -0.508 -26.530 1.00 78.06 923 LYS A C 1
ATOM 7486 O O . LYS A 1 923 ? 40.055 -0.561 -27.216 1.00 78.06 923 LYS A O 1
ATOM 7491 N N . CYS A 1 924 ? 38.308 0.609 -26.434 1.00 78.94 924 CYS A N 1
ATOM 7492 C CA . CYS A 1 924 ? 38.675 1.859 -27.101 1.00 78.94 924 CYS A CA 1
ATOM 7493 C C . CYS A 1 924 ? 39.867 2.581 -26.452 1.00 78.94 924 CYS A C 1
ATOM 7495 O O . CYS A 1 924 ? 40.547 3.336 -27.147 1.00 78.94 924 CYS A O 1
ATOM 7497 N N . VAL A 1 925 ? 40.141 2.379 -25.157 1.00 83.88 925 VAL A N 1
ATOM 7498 C CA . VAL A 1 925 ? 41.137 3.172 -24.410 1.00 83.88 925 VAL A CA 1
ATOM 7499 C C . VAL A 1 925 ? 42.559 3.026 -24.982 1.00 83.88 925 VAL A C 1
ATOM 7501 O O . VAL A 1 925 ? 43.153 4.062 -25.288 1.00 83.88 925 VAL A O 1
ATOM 7504 N N . PRO A 1 926 ? 43.100 1.816 -25.254 1.00 78.06 926 PRO A N 1
ATOM 7505 C CA . PRO A 1 926 ? 44.409 1.675 -25.902 1.00 78.06 926 PRO A CA 1
ATOM 7506 C C . PRO A 1 926 ? 44.489 2.339 -27.286 1.00 78.06 926 PRO A C 1
ATOM 7508 O O . PRO A 1 926 ? 45.490 2.971 -27.615 1.00 78.06 926 PRO A O 1
ATOM 7511 N N . ILE A 1 927 ? 43.421 2.247 -28.088 1.00 76.38 927 ILE A N 1
ATOM 7512 C CA . ILE A 1 927 ? 43.367 2.815 -29.447 1.00 76.38 927 ILE A CA 1
ATOM 7513 C C . ILE A 1 927 ? 43.410 4.349 -29.384 1.00 76.38 927 ILE A C 1
ATOM 7515 O O . ILE A 1 927 ? 44.172 4.987 -30.111 1.00 76.38 927 ILE A O 1
ATOM 7519 N N . LEU A 1 928 ? 42.634 4.948 -28.476 1.00 78.81 928 LEU A N 1
ATOM 7520 C CA . LEU A 1 928 ? 42.632 6.395 -28.253 1.00 78.81 928 LEU A CA 1
ATOM 7521 C C . LEU A 1 928 ? 43.948 6.881 -27.631 1.00 78.81 928 LEU A C 1
ATOM 7523 O O . LEU A 1 928 ? 44.396 7.969 -27.976 1.00 78.81 928 LEU A O 1
ATOM 7527 N N . MET A 1 929 ? 44.609 6.078 -26.792 1.00 79.94 929 MET A N 1
ATOM 7528 C CA . MET A 1 929 ? 45.930 6.398 -26.242 1.00 79.94 929 MET A CA 1
ATOM 7529 C C . MET A 1 929 ? 47.031 6.387 -27.316 1.00 79.94 929 MET A C 1
ATOM 7531 O O . MET A 1 929 ? 47.872 7.287 -27.334 1.00 79.94 929 MET A O 1
ATOM 7535 N N . HIS A 1 930 ? 46.986 5.442 -28.263 1.00 75.44 930 HIS A N 1
ATOM 7536 C CA . HIS A 1 930 ? 47.843 5.481 -29.451 1.00 75.44 930 HIS A CA 1
ATOM 7537 C C . HIS A 1 930 ? 47.588 6.733 -30.297 1.00 75.44 930 HIS A C 1
ATOM 7539 O O . HIS A 1 930 ? 48.544 7.405 -30.683 1.00 75.44 930 HIS A O 1
ATOM 7545 N N . LEU A 1 931 ? 46.326 7.094 -30.552 1.00 73.38 931 LEU A N 1
ATOM 7546 C CA . LEU A 1 931 ? 45.994 8.329 -31.273 1.00 73.38 931 LEU A CA 1
ATOM 7547 C C . LEU A 1 931 ? 46.483 9.579 -30.518 1.00 73.38 931 LEU A C 1
ATOM 7549 O O . LEU A 1 931 ? 47.080 10.457 -31.131 1.00 73.38 931 LEU A O 1
ATOM 7553 N N . ALA A 1 932 ? 46.309 9.639 -29.194 1.00 74.69 932 ALA A N 1
ATOM 7554 C CA . ALA A 1 932 ? 46.744 10.754 -28.349 1.00 74.69 932 ALA A CA 1
ATOM 7555 C C . ALA A 1 932 ? 48.255 11.026 -28.434 1.00 74.69 932 ALA A C 1
ATOM 7557 O O . ALA A 1 932 ? 48.673 12.183 -28.456 1.00 74.69 932 ALA A O 1
ATOM 7558 N N . LEU A 1 933 ? 49.073 9.972 -28.519 1.00 72.94 933 LEU A N 1
ATOM 7559 C CA . LEU A 1 933 ? 50.521 10.106 -28.674 1.00 72.94 933 LEU A CA 1
ATOM 7560 C C . LEU A 1 933 ? 50.893 10.790 -30.004 1.00 72.94 933 LEU A C 1
ATOM 7562 O O . LEU A 1 933 ? 51.705 11.714 -29.998 1.00 72.94 933 LEU A O 1
ATOM 7566 N N . HIS A 1 934 ? 50.269 10.377 -31.113 1.00 67.88 934 HIS A N 1
ATOM 7567 C CA . HIS A 1 934 ? 50.560 10.885 -32.463 1.00 67.88 934 HIS A CA 1
ATOM 7568 C C . HIS A 1 934 ? 49.932 12.257 -32.750 1.00 67.88 934 HIS A C 1
ATOM 7570 O O . HIS A 1 934 ? 50.507 13.047 -33.491 1.00 67.88 934 HIS A O 1
ATOM 7576 N N . LEU A 1 935 ? 48.782 12.568 -32.141 1.00 67.06 935 LEU A N 1
ATOM 7577 C CA . LEU A 1 935 ? 48.143 13.892 -32.218 1.00 67.06 935 LEU A CA 1
ATOM 7578 C C . LEU A 1 935 ? 48.913 14.983 -31.450 1.00 67.06 935 LEU A C 1
ATOM 7580 O O . LEU A 1 935 ? 48.592 16.156 -31.599 1.00 67.06 935 LEU A O 1
ATOM 7584 N N . ASN A 1 936 ? 49.909 14.571 -30.657 1.00 61.28 936 ASN A N 1
ATOM 7585 C CA . ASN A 1 936 ? 50.949 15.343 -29.977 1.00 61.28 936 ASN A CA 1
ATOM 7586 C C . ASN A 1 936 ? 50.470 16.577 -29.179 1.00 61.28 936 ASN A C 1
ATOM 7588 O O . ASN A 1 936 ? 50.092 17.609 -29.723 1.00 61.28 936 ASN A O 1
ATOM 7592 N N . PHE A 1 937 ? 50.576 16.497 -27.848 1.00 60.31 937 PHE A N 1
ATOM 7593 C CA . PHE A 1 937 ? 50.096 17.485 -26.866 1.00 60.31 937 PHE A CA 1
ATOM 7594 C C . PHE A 1 937 ? 50.831 18.860 -26.855 1.00 60.31 937 PHE A C 1
ATOM 7596 O O . PHE A 1 937 ? 51.043 19.430 -25.789 1.00 60.31 937 PHE A O 1
ATOM 7603 N N . GLY A 1 938 ? 51.200 19.422 -28.014 1.00 49.88 938 GLY A N 1
ATOM 7604 C CA . GLY A 1 938 ? 51.596 20.835 -28.153 1.00 49.88 938 GLY A CA 1
ATOM 7605 C C . GLY A 1 938 ? 52.950 21.139 -28.805 1.00 49.88 938 GLY A C 1
ATOM 7606 O O . GLY A 1 938 ? 53.342 22.302 -28.796 1.00 49.88 938 GLY A O 1
ATOM 7607 N N . ILE A 1 939 ? 53.669 20.155 -29.360 1.00 41.69 939 ILE A N 1
ATOM 7608 C CA . ILE A 1 939 ? 54.986 20.357 -30.004 1.00 41.69 939 ILE A CA 1
ATOM 7609 C C . ILE A 1 939 ? 55.009 19.664 -31.378 1.00 41.69 939 ILE A C 1
ATOM 7611 O O . ILE A 1 939 ? 54.551 18.528 -31.498 1.00 41.69 939 ILE A O 1
ATOM 7615 N N . ASP A 1 940 ? 55.523 20.354 -32.400 1.00 42.44 940 ASP A N 1
ATOM 7616 C CA . ASP A 1 940 ? 55.438 19.995 -33.832 1.00 42.44 940 ASP A CA 1
ATOM 7617 C C . ASP A 1 940 ? 56.831 19.676 -34.425 1.00 42.44 940 ASP A C 1
ATOM 7619 O O . ASP A 1 940 ? 57.216 20.183 -35.477 1.00 42.44 940 ASP A O 1
ATOM 7623 N N . GLU A 1 941 ? 57.629 18.870 -33.712 1.00 44.41 941 GLU A N 1
ATOM 7624 C CA . GLU A 1 941 ? 58.964 18.438 -34.156 1.00 44.41 941 GLU A CA 1
ATOM 7625 C C . GLU A 1 941 ? 58.976 16.966 -34.603 1.00 44.41 941 GLU A C 1
ATOM 7627 O O . GLU A 1 941 ? 58.480 16.088 -33.900 1.00 44.41 941 GLU A O 1
ATOM 7632 N N . ASN A 1 942 ? 59.600 16.723 -35.764 1.00 45.47 942 ASN A N 1
ATOM 7633 C CA . ASN A 1 942 ? 59.824 15.429 -36.427 1.00 45.47 942 ASN A CA 1
ATOM 7634 C C . ASN A 1 942 ? 58.560 14.602 -36.751 1.00 45.47 942 ASN A C 1
ATOM 7636 O O . ASN A 1 942 ? 58.120 13.745 -35.988 1.00 45.47 942 ASN A O 1
ATOM 7640 N N . ARG A 1 943 ? 58.031 14.799 -37.968 1.00 47.03 943 ARG A N 1
ATOM 7641 C CA . ARG A 1 943 ? 57.024 13.916 -38.581 1.00 47.03 943 ARG A CA 1
ATOM 7642 C C . ARG A 1 943 ? 57.668 12.676 -39.199 1.00 47.03 943 ARG A C 1
ATOM 7644 O O . ARG A 1 943 ? 58.556 12.809 -40.038 1.00 47.03 943 ARG A O 1
ATOM 7651 N N . ASP A 1 944 ? 57.132 11.500 -38.885 1.00 44.12 944 ASP A N 1
ATOM 7652 C CA . ASP A 1 944 ? 57.419 10.265 -39.622 1.00 44.12 944 ASP A CA 1
ATOM 7653 C C . ASP A 1 944 ? 56.578 10.162 -40.905 1.00 44.12 944 ASP A C 1
ATOM 7655 O O . ASP A 1 944 ? 55.370 10.414 -40.906 1.00 44.12 944 ASP A O 1
ATOM 7659 N N . SER A 1 945 ? 57.194 9.716 -42.002 1.00 43.75 945 SER A N 1
ATOM 7660 C CA . SER A 1 945 ? 56.573 9.648 -43.340 1.00 43.75 945 SER A CA 1
ATOM 7661 C C . SER A 1 945 ? 55.472 8.584 -43.489 1.00 43.75 945 SER A C 1
ATOM 7663 O O . SER A 1 945 ? 54.761 8.553 -44.494 1.00 43.75 945 SER A O 1
ATOM 7665 N N . LEU A 1 946 ? 55.280 7.733 -42.478 1.00 44.94 946 LEU A N 1
ATOM 7666 C CA . LEU A 1 946 ? 54.152 6.799 -42.378 1.00 44.94 946 LEU A CA 1
ATOM 7667 C C . LEU A 1 946 ? 52.814 7.491 -42.052 1.00 44.94 946 LEU A C 1
ATOM 7669 O O . LEU A 1 946 ? 51.757 6.920 -42.322 1.00 44.94 946 LEU A O 1
ATOM 7673 N N . ILE A 1 947 ? 52.837 8.702 -41.482 1.00 49.75 947 ILE A N 1
ATOM 7674 C CA . ILE A 1 947 ? 51.652 9.343 -40.886 1.00 49.75 947 ILE A CA 1
ATOM 7675 C C . ILE A 1 947 ? 50.684 9.897 -41.947 1.00 49.75 947 ILE A C 1
ATOM 7677 O O . ILE A 1 947 ? 49.469 9.722 -41.813 1.00 49.75 947 ILE A O 1
ATOM 7681 N N . ASP A 1 948 ? 51.199 10.491 -43.031 1.00 47.38 948 ASP A N 1
ATOM 7682 C CA . ASP A 1 948 ? 50.380 11.130 -44.079 1.00 47.38 948 ASP A CA 1
ATOM 7683 C C . ASP A 1 948 ? 49.432 10.140 -44.797 1.00 47.38 948 ASP A C 1
ATOM 7685 O O . ASP A 1 948 ? 48.383 10.538 -45.305 1.00 47.38 948 ASP A O 1
ATOM 7689 N N . ASN A 1 949 ? 49.749 8.838 -44.783 1.00 47.16 949 ASN A N 1
ATOM 7690 C CA . ASN A 1 949 ? 48.903 7.781 -45.355 1.00 47.16 949 ASN A CA 1
ATOM 7691 C C . ASN A 1 949 ? 47.750 7.334 -44.433 1.00 47.16 949 ASN A C 1
ATOM 7693 O O . ASN A 1 949 ? 46.757 6.791 -44.917 1.00 47.16 949 ASN A O 1
ATOM 7697 N N . LEU A 1 950 ? 47.866 7.536 -43.115 1.00 48.31 950 LEU A N 1
ATOM 7698 C CA . LEU A 1 950 ? 46.883 7.079 -42.120 1.00 48.31 950 LEU A CA 1
ATOM 7699 C C . LEU A 1 950 ? 45.895 8.178 -41.707 1.00 48.31 950 LEU A C 1
ATOM 7701 O O . LEU A 1 950 ? 44.737 7.878 -41.408 1.00 48.31 950 LEU A O 1
ATOM 7705 N N . LEU A 1 951 ? 46.337 9.442 -41.692 1.00 54.25 951 LEU A N 1
ATOM 7706 C CA . LEU A 1 951 ? 45.574 10.587 -41.179 1.00 54.25 951 LEU A CA 1
ATOM 7707 C C . LEU A 1 951 ? 45.505 11.744 -42.202 1.00 54.25 951 LEU A C 1
ATOM 7709 O O . LEU A 1 951 ? 46.020 12.830 -41.937 1.00 54.25 951 LEU A O 1
ATOM 7713 N N . PRO A 1 952 ? 44.818 11.576 -43.353 1.00 49.69 952 PRO A N 1
ATOM 7714 C CA . PRO A 1 952 ? 44.854 12.529 -44.475 1.00 49.69 952 PRO A CA 1
ATOM 7715 C C . PRO A 1 952 ? 44.250 13.920 -44.191 1.00 49.69 952 PRO A C 1
ATOM 7717 O O . PRO A 1 952 ? 44.246 14.774 -45.071 1.00 49.69 952 PRO A O 1
ATOM 7720 N N . ASN A 1 953 ? 43.697 14.158 -42.997 1.00 55.50 953 ASN A N 1
ATOM 7721 C CA . ASN A 1 953 ? 43.414 15.484 -42.437 1.00 55.50 953 ASN A CA 1
ATOM 7722 C C . ASN A 1 953 ? 43.471 15.380 -40.900 1.00 55.50 953 ASN A C 1
ATOM 7724 O O . ASN A 1 953 ? 42.563 14.819 -40.284 1.00 55.50 953 ASN A O 1
ATOM 7728 N N . MET A 1 954 ? 44.529 15.918 -40.285 1.00 52.34 954 MET A N 1
ATOM 7729 C CA . MET A 1 954 ? 44.828 15.727 -38.854 1.00 52.34 954 MET A CA 1
ATOM 7730 C C . MET A 1 954 ? 43.847 16.432 -37.897 1.00 52.34 954 MET A C 1
ATOM 7732 O O . MET A 1 954 ? 43.712 16.018 -36.752 1.00 52.34 954 MET A O 1
ATOM 7736 N N . HIS A 1 955 ? 43.133 17.463 -38.363 1.00 59.62 955 HIS A N 1
ATOM 7737 C CA . HIS A 1 955 ? 42.141 18.220 -37.590 1.00 59.62 955 HIS A CA 1
ATOM 7738 C C . HIS A 1 955 ? 41.006 18.719 -38.502 1.00 59.62 955 HIS A C 1
ATOM 7740 O O . HIS A 1 955 ? 41.234 18.960 -39.690 1.00 59.62 955 HIS A O 1
ATOM 7746 N N . ARG A 1 956 ? 39.792 18.931 -37.968 1.00 58.19 956 ARG A N 1
ATOM 7747 C CA . ARG A 1 956 ? 38.664 19.546 -38.702 1.00 58.19 956 ARG A CA 1
ATOM 7748 C C . ARG A 1 956 ? 37.832 20.473 -37.806 1.00 58.19 956 ARG A C 1
ATOM 7750 O O . ARG A 1 956 ? 37.792 20.312 -36.592 1.00 58.19 956 ARG A O 1
ATOM 7757 N N . GLY A 1 957 ? 37.138 21.429 -38.424 1.00 58.28 957 GLY A N 1
ATOM 7758 C CA . GLY A 1 957 ? 36.230 22.352 -37.734 1.00 58.28 957 GLY A CA 1
ATOM 7759 C C . GLY A 1 957 ? 36.945 23.497 -37.009 1.00 58.28 957 GLY A C 1
ATOM 7760 O O . GLY A 1 957 ? 38.173 23.587 -37.012 1.00 58.28 957 GLY A O 1
ATOM 7761 N N . ARG A 1 958 ? 36.158 24.391 -36.396 1.00 54.00 958 ARG A N 1
ATOM 7762 C CA . ARG A 1 958 ? 36.661 25.567 -35.661 1.00 54.00 958 ARG A CA 1
ATOM 7763 C C . ARG A 1 958 ? 37.560 25.172 -34.487 1.00 54.00 958 ARG A C 1
ATOM 7765 O O . ARG A 1 958 ? 38.571 25.823 -34.245 1.00 54.00 958 ARG A O 1
ATOM 7772 N N . ASP A 1 959 ? 37.196 24.085 -33.818 1.00 54.75 959 ASP A N 1
ATOM 7773 C CA . ASP A 1 959 ? 37.782 23.658 -32.546 1.00 54.75 959 ASP A CA 1
ATOM 7774 C C . ASP A 1 959 ? 38.922 22.638 -32.734 1.00 54.75 959 ASP A C 1
ATOM 7776 O O . ASP A 1 959 ? 39.413 22.066 -31.766 1.00 54.75 959 ASP A O 1
ATOM 7780 N N . ARG A 1 960 ? 39.358 22.424 -33.990 1.00 60.84 960 ARG A N 1
ATOM 7781 C CA . ARG A 1 960 ? 40.397 21.459 -34.396 1.00 60.84 960 ARG A CA 1
ATOM 7782 C C . ARG A 1 960 ? 40.129 20.037 -33.873 1.00 60.84 960 ARG A C 1
ATOM 7784 O O . ARG A 1 960 ? 41.028 19.394 -33.341 1.00 60.84 960 ARG A O 1
ATOM 7791 N N . GLU A 1 961 ? 38.909 19.523 -34.043 1.00 62.47 961 GLU A N 1
ATOM 7792 C CA . GLU A 1 961 ? 38.570 18.170 -33.580 1.00 62.47 961 GLU A CA 1
ATOM 7793 C C . GLU A 1 961 ? 39.415 17.117 -34.338 1.00 62.47 961 GLU A C 1
ATOM 7795 O O . GLU A 1 961 ? 39.521 17.199 -35.571 1.00 62.47 961 GLU A O 1
ATOM 7800 N N . PRO A 1 962 ? 40.040 16.149 -33.638 1.00 64.44 962 PRO A N 1
ATOM 7801 C CA . PRO A 1 962 ? 40.909 15.145 -34.249 1.00 64.44 962 PRO A CA 1
ATOM 7802 C C . PRO A 1 962 ? 40.144 13.953 -34.863 1.00 64.44 962 PRO A C 1
ATOM 7804 O O . PRO A 1 962 ? 38.993 13.676 -34.505 1.00 64.44 962 PRO A O 1
ATOM 7807 N N . PRO A 1 963 ? 40.769 13.198 -35.787 1.00 64.44 963 PRO A N 1
ATOM 7808 C CA . PRO A 1 963 ? 40.182 12.022 -36.422 1.00 64.44 963 PRO A CA 1
ATOM 7809 C C . PRO A 1 963 ? 40.076 10.822 -35.469 1.00 64.44 963 PRO A C 1
ATOM 7811 O O . PRO A 1 963 ? 40.929 9.942 -35.453 1.00 64.44 963 PRO A O 1
ATOM 7814 N N . LEU A 1 964 ? 38.997 10.766 -34.683 1.00 65.38 964 LEU A N 1
ATOM 7815 C CA . LEU A 1 964 ? 38.726 9.667 -33.742 1.00 65.38 964 LEU A CA 1
ATOM 7816 C C . LEU A 1 964 ? 37.757 8.600 -34.285 1.00 65.38 964 LEU A C 1
ATOM 7818 O O . LEU A 1 964 ? 37.437 7.649 -33.576 1.00 65.38 964 LEU A O 1
ATOM 7822 N N . ALA A 1 965 ? 37.251 8.726 -35.516 1.00 59.28 965 ALA A N 1
ATOM 7823 C CA . ALA A 1 965 ? 36.371 7.725 -36.116 1.00 59.28 965 ALA A CA 1
ATOM 7824 C C . ALA A 1 965 ? 37.170 6.755 -36.999 1.00 59.28 965 ALA A C 1
ATOM 7826 O O . ALA A 1 965 ? 37.578 7.127 -38.096 1.00 59.28 965 ALA A O 1
ATOM 7827 N N . CYS A 1 966 ? 37.356 5.504 -36.567 1.00 54.88 966 CYS A N 1
ATOM 7828 C CA . CYS A 1 966 ? 37.825 4.445 -37.467 1.00 54.88 966 CYS A CA 1
ATOM 7829 C C . CYS A 1 966 ? 36.774 4.199 -38.569 1.00 54.88 966 CYS A C 1
ATOM 7831 O O . CYS A 1 966 ? 35.583 4.057 -38.264 1.00 54.88 966 CYS A O 1
ATOM 7833 N N . VAL A 1 967 ? 37.212 4.192 -39.832 1.00 49.91 967 VAL A N 1
ATOM 7834 C CA . VAL A 1 967 ? 36.359 4.046 -41.028 1.00 49.91 967 VAL A CA 1
ATOM 7835 C C . VAL A 1 967 ? 36.602 2.719 -41.749 1.00 49.91 967 VAL A C 1
ATOM 7837 O O . VAL A 1 967 ? 35.647 2.131 -42.247 1.00 49.91 967 VAL A O 1
ATOM 7840 N N . ASP A 1 968 ? 37.842 2.224 -41.759 1.00 43.88 968 ASP A N 1
ATOM 7841 C CA . ASP A 1 968 ? 38.184 0.879 -42.232 1.00 43.88 968 ASP A CA 1
ATOM 7842 C C . ASP A 1 968 ? 39.035 0.159 -41.176 1.00 43.88 968 ASP A C 1
ATOM 7844 O O . ASP A 1 968 ? 40.150 0.580 -40.852 1.00 43.88 968 ASP A O 1
ATOM 7848 N N . GLN A 1 969 ? 38.484 -0.934 -40.644 1.00 47.25 969 GLN A N 1
ATOM 7849 C CA . GLN A 1 969 ? 39.072 -1.748 -39.578 1.00 47.25 969 GLN A CA 1
ATOM 7850 C C . GLN A 1 969 ? 40.239 -2.631 -40.053 1.00 47.25 969 GLN A C 1
ATOM 7852 O O . GLN A 1 969 ? 40.990 -3.128 -39.217 1.00 47.25 969 GLN A O 1
ATOM 7857 N N . ARG A 1 970 ? 40.420 -2.826 -41.368 1.00 40.38 970 ARG A N 1
ATOM 7858 C CA . ARG A 1 970 ? 41.566 -3.556 -41.943 1.00 40.38 970 ARG A CA 1
ATOM 7859 C C . ARG A 1 970 ? 42.744 -2.645 -42.280 1.00 40.38 970 ARG A C 1
ATOM 7861 O O . ARG A 1 970 ? 43.871 -3.124 -42.334 1.00 40.38 970 ARG A O 1
ATOM 7868 N N . ALA A 1 971 ? 42.490 -1.353 -42.494 1.00 42.03 971 ALA A N 1
ATOM 7869 C CA . ALA A 1 971 ? 43.498 -0.374 -42.912 1.00 42.03 971 ALA A CA 1
ATOM 7870 C C . ALA A 1 971 ? 43.932 0.609 -41.804 1.00 42.03 971 ALA A C 1
ATOM 7872 O O . ALA A 1 971 ? 44.785 1.455 -42.056 1.00 42.03 971 ALA A O 1
ATOM 7873 N N . ASN A 1 972 ? 43.344 0.536 -40.600 1.00 49.31 972 ASN A N 1
ATOM 7874 C CA . ASN A 1 972 ? 43.537 1.513 -39.514 1.00 49.31 972 ASN A CA 1
ATOM 7875 C C . ASN A 1 972 ? 43.305 2.976 -39.961 1.00 49.31 972 ASN A C 1
ATOM 7877 O O . ASN A 1 972 ? 43.951 3.898 -39.468 1.00 49.31 972 ASN A O 1
ATOM 7881 N N . LEU A 1 973 ? 42.377 3.201 -40.900 1.00 48.41 973 LEU A N 1
ATOM 7882 C CA . LEU A 1 973 ? 42.106 4.531 -41.448 1.00 48.41 973 LEU A CA 1
ATOM 7883 C C . LEU A 1 973 ? 41.120 5.290 -40.550 1.00 48.41 973 LEU A C 1
ATOM 7885 O O . LEU A 1 973 ? 39.961 4.881 -40.406 1.00 48.41 973 LEU A O 1
ATOM 7889 N N . PHE A 1 974 ? 41.555 6.422 -39.991 1.00 54.66 974 PHE A N 1
ATOM 7890 C CA . PHE A 1 974 ? 40.727 7.273 -39.133 1.00 54.66 974 PHE A CA 1
ATOM 7891 C C . PHE A 1 974 ? 40.288 8.561 -39.848 1.00 54.66 974 PHE A C 1
ATOM 7893 O O . PHE A 1 974 ? 41.006 9.118 -40.678 1.00 54.66 974 PHE A O 1
ATOM 7900 N N . ARG A 1 975 ? 39.091 9.060 -39.522 1.00 53.91 975 ARG A N 1
ATOM 7901 C CA . ARG A 1 975 ? 38.562 10.349 -39.999 1.00 53.91 975 ARG A CA 1
ATOM 7902 C C . ARG A 1 975 ? 37.935 11.156 -38.864 1.00 53.91 975 ARG A C 1
ATOM 7904 O O . ARG A 1 975 ? 37.537 10.616 -37.832 1.00 53.91 975 ARG A O 1
ATOM 7911 N N . THR A 1 976 ? 37.852 12.466 -39.067 1.00 41.69 976 THR A N 1
ATOM 7912 C CA . THR A 1 976 ? 37.100 13.393 -38.211 1.00 41.69 976 THR A CA 1
ATOM 7913 C C . THR A 1 976 ? 35.602 13.169 -38.372 1.00 41.69 976 THR A C 1
ATOM 7915 O O . THR A 1 976 ? 35.132 12.796 -39.454 1.00 41.69 976 THR A O 1
ATOM 7918 N N . PHE A 1 977 ? 34.838 13.369 -37.298 1.00 39.28 977 PHE A N 1
ATOM 7919 C CA . PHE A 1 977 ? 33.393 13.187 -37.359 1.00 39.28 977 PHE A CA 1
ATOM 7920 C C . PHE A 1 977 ? 32.747 14.238 -38.281 1.00 39.28 977 PHE A C 1
ATOM 7922 O O . PHE A 1 977 ? 33.183 15.390 -38.327 1.00 39.28 977 PHE A O 1
ATOM 7929 N N . PRO A 1 978 ? 31.709 13.870 -39.051 1.00 35.03 978 PRO A N 1
ATOM 7930 C CA . PRO A 1 978 ? 30.771 14.849 -39.572 1.00 35.03 978 PRO A CA 1
ATOM 7931 C C . PRO A 1 978 ? 29.869 15.342 -38.432 1.00 35.03 978 PRO A C 1
ATOM 7933 O O . PRO A 1 978 ? 29.415 14.540 -37.612 1.00 35.03 978 PRO A O 1
ATOM 7936 N N . ASP A 1 979 ? 29.557 16.641 -38.429 1.00 29.31 979 ASP A N 1
ATOM 7937 C CA . ASP A 1 979 ? 28.523 17.220 -37.566 1.00 29.31 979 ASP A CA 1
ATOM 7938 C C . ASP A 1 979 ? 27.223 16.409 -37.628 1.00 29.31 979 ASP A C 1
ATOM 7940 O O . ASP A 1 979 ? 26.812 15.936 -38.695 1.00 29.31 979 ASP A O 1
ATOM 7944 N N . ALA A 1 980 ? 26.562 16.277 -36.475 1.00 30.88 980 ALA A N 1
ATOM 7945 C CA . ALA A 1 980 ? 25.444 15.365 -36.251 1.00 30.88 980 ALA A CA 1
ATOM 7946 C C . ALA A 1 980 ? 24.373 15.419 -37.362 1.00 30.88 980 ALA A C 1
ATOM 7948 O O . ALA A 1 980 ? 23.500 16.284 -37.391 1.00 30.88 980 ALA A O 1
ATOM 7949 N N . ALA A 1 981 ? 24.437 14.437 -38.265 1.00 32.97 981 ALA A N 1
ATOM 7950 C CA . ALA A 1 981 ? 23.480 14.188 -39.340 1.00 32.97 981 ALA A CA 1
ATOM 7951 C C . ALA A 1 981 ? 23.202 15.353 -40.318 1.00 32.97 981 ALA A C 1
ATOM 7953 O O . ALA A 1 981 ? 22.174 15.327 -41.004 1.00 32.97 981 ALA A O 1
ATOM 7954 N N . LYS A 1 982 ? 24.144 16.287 -40.523 1.00 32.31 982 LYS A N 1
ATOM 7955 C CA . LYS A 1 982 ? 24.199 16.996 -41.814 1.00 32.31 982 LYS A CA 1
ATOM 7956 C C . LYS A 1 982 ? 24.764 16.057 -42.882 1.00 32.31 982 LYS A C 1
ATOM 7958 O O . LYS A 1 982 ? 25.957 16.053 -43.169 1.00 32.31 982 LYS A O 1
ATOM 7963 N N . LYS A 1 983 ? 23.870 15.285 -43.517 1.00 31.41 983 LYS A N 1
ATOM 7964 C CA . LYS A 1 983 ? 24.067 14.945 -44.935 1.00 31.41 983 LYS A CA 1
ATOM 7965 C C . LYS A 1 983 ? 24.234 16.261 -45.696 1.00 31.41 983 LYS A C 1
ATOM 7967 O O . LYS A 1 983 ? 23.476 17.201 -45.452 1.00 31.41 983 LYS A O 1
ATOM 7972 N N . GLU A 1 984 ? 25.147 16.302 -46.657 1.00 33.69 984 GLU A N 1
ATOM 7973 C CA . GLU A 1 984 ? 25.161 17.363 -47.663 1.00 33.69 984 GLU A CA 1
ATOM 7974 C C . GLU A 1 984 ? 24.001 17.155 -48.642 1.00 33.69 984 GLU A C 1
ATOM 7976 O O . GLU A 1 984 ? 24.137 16.623 -49.737 1.00 33.69 984 GLU A O 1
ATOM 7981 N N . THR A 1 985 ? 22.820 17.579 -48.206 1.00 34.78 985 THR A N 1
ATOM 7982 C CA . THR A 1 985 ? 21.731 18.011 -49.080 1.00 34.78 985 THR A CA 1
ATOM 7983 C C . THR A 1 985 ? 21.567 19.500 -48.827 1.00 34.78 985 THR A C 1
ATOM 7985 O O . THR A 1 985 ? 21.096 19.898 -47.761 1.00 34.78 985 THR A O 1
ATOM 7988 N N . SER A 1 986 ? 21.996 20.328 -49.778 1.00 35.78 986 SER A N 1
ATOM 7989 C CA . SER A 1 986 ? 21.975 21.795 -49.719 1.00 35.78 986 SER A CA 1
ATOM 7990 C C . SER A 1 986 ? 20.554 22.359 -49.900 1.00 35.78 986 SER A C 1
ATOM 7992 O O . SER A 1 986 ? 20.267 23.139 -50.804 1.00 35.78 986 SER A O 1
ATOM 7994 N N . GLY A 1 987 ? 19.639 21.951 -49.018 1.00 44.28 987 GLY A N 1
ATOM 7995 C CA . GLY A 1 987 ? 18.236 22.351 -49.007 1.00 44.28 987 GLY A CA 1
ATOM 7996 C C . GLY A 1 987 ? 17.602 22.186 -47.623 1.00 44.28 987 GLY A C 1
ATOM 7997 O O . GLY A 1 987 ? 18.039 21.368 -46.815 1.00 44.28 987 GLY A O 1
ATOM 7998 N N . GLY A 1 988 ? 16.584 23.002 -47.333 1.00 54.06 988 GLY A N 1
ATOM 7999 C CA . GLY A 1 988 ? 15.840 22.940 -46.070 1.00 54.06 988 GLY A CA 1
ATOM 8000 C C . GLY A 1 988 ? 15.043 21.639 -45.914 1.00 54.06 988 GLY A C 1
ATOM 8001 O O . GLY A 1 988 ? 14.751 20.966 -46.897 1.00 54.06 988 GLY A O 1
ATOM 8002 N N . HIS A 1 989 ? 14.654 21.301 -44.679 1.00 57.97 989 HIS A N 1
ATOM 8003 C CA . HIS A 1 989 ? 14.110 19.982 -44.310 1.00 57.97 989 HIS A CA 1
ATOM 8004 C C . HIS A 1 989 ? 12.981 19.432 -45.201 1.00 57.97 989 HIS A C 1
ATOM 8006 O O . HIS A 1 989 ? 12.886 18.217 -45.351 1.00 57.97 989 HIS A O 1
ATOM 8012 N N . SER A 1 990 ? 12.155 20.279 -45.822 1.00 59.38 990 SER A N 1
ATOM 8013 C CA . SER A 1 990 ? 11.116 19.843 -46.763 1.00 59.38 990 SER A CA 1
ATOM 8014 C C . SER A 1 990 ? 11.668 19.187 -48.037 1.00 59.38 990 SER A C 1
ATOM 8016 O O . SER A 1 990 ? 11.034 18.276 -48.559 1.00 59.38 990 SER A O 1
ATOM 8018 N N . SER A 1 991 ? 12.873 19.546 -48.501 1.00 62.34 991 SER A N 1
ATOM 8019 C CA . SER A 1 991 ? 13.508 18.936 -49.684 1.00 62.34 991 SER A CA 1
ATOM 8020 C C . SER A 1 991 ? 14.136 17.561 -49.439 1.00 62.34 991 SER A C 1
ATOM 8022 O O . SER A 1 991 ? 14.772 17.022 -50.338 1.00 62.34 991 SER A O 1
ATOM 8024 N N . LEU A 1 992 ? 14.029 17.026 -48.221 1.00 64.88 992 LEU A N 1
ATOM 8025 C CA . LEU A 1 992 ? 14.486 15.680 -47.853 1.00 64.88 992 LEU A CA 1
ATOM 8026 C C . LEU A 1 992 ? 13.346 14.652 -47.810 1.00 64.88 992 LEU A C 1
ATOM 8028 O O . LEU A 1 992 ? 13.615 13.471 -47.617 1.00 64.88 992 LEU A O 1
ATOM 8032 N N . ILE A 1 993 ? 12.094 15.107 -47.919 1.00 77.69 993 ILE A N 1
ATOM 8033 C CA . ILE A 1 993 ? 10.882 14.299 -47.701 1.00 77.69 993 ILE A CA 1
ATOM 8034 C C . ILE A 1 993 ? 9.754 14.599 -48.701 1.00 77.69 993 ILE A C 1
ATOM 8036 O O . ILE A 1 993 ? 8.692 13.989 -48.604 1.00 77.69 993 ILE A O 1
ATOM 8040 N N . SER A 1 994 ? 9.950 15.531 -49.638 1.00 81.50 994 SER A N 1
ATOM 8041 C CA . SER A 1 994 ? 8.930 15.972 -50.591 1.00 81.50 994 SER A CA 1
ATOM 8042 C C . SER A 1 994 ? 9.522 16.351 -51.941 1.00 81.50 994 SER A C 1
ATOM 8044 O O . SER A 1 994 ? 10.495 17.110 -52.014 1.00 81.50 994 SER A O 1
ATOM 8046 N N . ASP A 1 995 ? 8.866 15.882 -52.997 1.00 68.62 995 ASP A N 1
ATOM 8047 C CA . ASP A 1 995 ? 9.106 16.308 -54.368 1.00 68.62 995 ASP A CA 1
ATOM 8048 C C . ASP A 1 995 ? 8.401 17.653 -54.586 1.00 68.62 995 ASP A C 1
ATOM 8050 O O . ASP A 1 995 ? 7.175 17.755 -54.541 1.00 68.62 995 ASP A O 1
ATOM 8054 N N . LYS A 1 996 ? 9.186 18.718 -54.784 1.00 65.19 996 LYS A N 1
ATOM 8055 C CA . LYS A 1 996 ? 8.743 20.129 -54.721 1.00 65.19 996 LYS A CA 1
ATOM 8056 C C . LYS A 1 996 ? 7.793 20.586 -55.843 1.00 65.19 996 LYS A C 1
ATOM 8058 O O . LYS A 1 996 ? 7.592 21.787 -56.007 1.00 65.19 996 LYS A O 1
ATOM 8063 N N . ASN A 1 997 ? 7.236 19.662 -56.617 1.00 72.25 997 ASN A N 1
ATOM 8064 C CA . ASN A 1 997 ? 6.460 19.954 -57.819 1.00 72.25 997 ASN A CA 1
ATOM 8065 C C . ASN A 1 997 ? 5.152 20.687 -57.483 1.00 72.25 997 ASN A C 1
ATOM 8067 O O . ASN A 1 997 ? 4.762 21.598 -58.206 1.00 72.25 997 ASN A O 1
ATOM 8071 N N . TYR A 1 998 ? 4.505 20.329 -56.367 1.00 88.62 998 TYR A N 1
ATOM 8072 C CA . TYR A 1 998 ? 3.172 20.817 -56.015 1.00 88.62 998 TYR A CA 1
ATOM 8073 C C . TYR A 1 998 ? 3.063 21.287 -54.563 1.00 88.62 998 TYR A C 1
ATOM 8075 O O . TYR A 1 998 ? 3.510 20.614 -53.633 1.00 88.62 998 TYR A O 1
ATOM 8083 N N . VAL A 1 999 ? 2.390 22.425 -54.375 1.00 92.56 999 VAL A N 1
ATOM 8084 C CA . VAL A 1 999 ? 1.895 22.893 -53.071 1.00 92.56 999 VAL A CA 1
ATOM 8085 C C . VAL A 1 999 ? 0.411 22.549 -52.975 1.00 92.56 999 VAL A C 1
ATOM 8087 O O . VAL A 1 999 ? -0.303 22.609 -53.976 1.00 92.56 999 VAL A O 1
ATOM 8090 N N . TYR A 1 1000 ? -0.058 22.201 -51.779 1.00 94.31 1000 TYR A N 1
ATOM 8091 C CA . TYR A 1 1000 ? -1.450 21.840 -51.520 1.00 94.31 1000 TYR A CA 1
ATOM 8092 C C . TYR A 1 1000 ? -2.067 22.765 -50.463 1.00 94.31 1000 TYR A C 1
ATOM 8094 O O . TYR A 1 1000 ? -1.435 23.025 -49.442 1.00 94.31 1000 TYR A O 1
ATOM 8102 N N . GLU A 1 1001 ? -3.299 23.240 -50.668 1.00 95.44 1001 GLU A N 1
ATOM 8103 C CA . GLU A 1 1001 ? -4.109 23.901 -49.628 1.00 95.44 1001 GLU A CA 1
ATOM 8104 C C . GLU A 1 1001 ? -5.151 22.900 -49.117 1.00 95.44 1001 GLU A C 1
ATOM 8106 O O . GLU A 1 1001 ? -5.968 22.400 -49.889 1.00 95.44 1001 GLU A O 1
ATOM 8111 N N . ILE A 1 1002 ? -5.125 22.610 -47.811 1.00 95.94 1002 ILE A N 1
ATOM 8112 C CA . ILE A 1 1002 ? -6.194 21.859 -47.138 1.00 95.94 1002 ILE A CA 1
ATOM 8113 C C . ILE A 1 1002 ? -7.031 22.858 -46.343 1.00 95.94 1002 ILE A C 1
ATOM 8115 O O . ILE A 1 1002 ? -6.526 23.454 -45.387 1.00 95.94 1002 ILE A O 1
ATOM 8119 N N . SER A 1 1003 ? -8.293 23.026 -46.731 1.00 95.12 1003 SER A N 1
ATOM 8120 C CA . SER A 1 1003 ? -9.239 23.971 -46.131 1.00 95.12 1003 SER A CA 1
ATOM 8121 C C . SER A 1 1003 ? -10.330 23.241 -45.357 1.00 95.12 1003 SER A C 1
ATOM 8123 O O . SER A 1 1003 ? -10.935 22.305 -45.870 1.00 95.12 1003 SER A O 1
ATOM 8125 N N . TYR A 1 1004 ? -10.599 23.703 -44.138 1.00 96.19 1004 TYR A N 1
ATOM 8126 C CA . TYR A 1 1004 ? -11.607 23.188 -43.215 1.00 96.19 1004 TYR A CA 1
ATOM 8127 C C . TYR A 1 1004 ? -12.604 24.316 -42.940 1.00 96.19 1004 TYR A C 1
ATOM 8129 O O . TYR A 1 1004 ? -12.245 25.343 -42.351 1.00 96.19 1004 TYR A O 1
ATOM 8137 N N . HIS A 1 1005 ? -13.840 24.149 -43.399 1.00 97.50 1005 HIS A N 1
ATOM 8138 C CA . HIS A 1 1005 ? -14.918 25.120 -43.252 1.00 97.50 1005 HIS A CA 1
ATOM 8139 C C . HIS A 1 1005 ? -16.028 24.506 -42.394 1.00 97.50 1005 HIS A C 1
ATOM 8141 O O . HIS A 1 1005 ? -16.723 23.596 -42.839 1.00 97.50 1005 HIS A O 1
ATOM 8147 N N . ASN A 1 1006 ? -16.206 25.014 -41.175 1.00 97.31 1006 ASN A N 1
ATOM 8148 C CA . ASN A 1 1006 ? -17.348 24.668 -40.334 1.00 97.31 1006 ASN A CA 1
ATOM 8149 C C . ASN A 1 1006 ? -18.541 25.473 -40.853 1.00 97.31 1006 ASN A C 1
ATOM 8151 O O . ASN A 1 1006 ? -18.519 26.709 -40.807 1.00 97.31 1006 ASN A O 1
ATOM 8155 N N . VAL A 1 1007 ? -19.542 24.791 -41.396 1.00 96.94 1007 VAL A N 1
ATOM 8156 C CA . VAL A 1 1007 ? -20.762 25.386 -41.949 1.00 96.94 1007 VAL A CA 1
ATOM 8157 C C . VAL A 1 1007 ? -21.767 25.605 -40.811 1.00 96.94 1007 VAL A C 1
ATOM 8159 O O . VAL A 1 1007 ? -21.661 25.013 -39.741 1.00 96.94 1007 VAL A O 1
ATOM 8162 N N . GLN A 1 1008 ? -22.720 26.513 -40.990 1.00 95.44 1008 GLN A N 1
ATOM 8163 C CA . GLN A 1 1008 ? -23.854 26.640 -40.077 1.00 95.44 1008 GLN A CA 1
ATOM 8164 C C . GLN A 1 1008 ? -24.767 25.403 -40.215 1.00 95.44 1008 GLN A C 1
ATOM 8166 O O . GLN A 1 1008 ? -25.091 25.040 -41.353 1.00 95.44 1008 GLN A O 1
ATOM 8171 N N . PRO A 1 1009 ? -25.225 24.792 -39.104 1.00 93.50 1009 PRO A N 1
ATOM 8172 C CA . PRO A 1 1009 ? -26.123 23.642 -39.144 1.00 93.50 1009 PRO A CA 1
ATOM 8173 C C . PRO A 1 1009 ? -27.332 23.865 -40.054 1.00 93.50 1009 PRO A C 1
ATOM 8175 O O . PRO A 1 1009 ? -27.972 24.921 -40.030 1.00 93.50 1009 PRO A O 1
ATOM 8178 N N . GLY A 1 1010 ? -27.616 22.885 -40.912 1.00 92.12 1010 GLY A N 1
ATOM 8179 C CA . GLY A 1 1010 ? -28.696 22.970 -41.901 1.00 92.12 1010 GLY A CA 1
ATOM 8180 C C . GLY A 1 1010 ? -28.442 23.925 -43.082 1.00 92.12 1010 GLY A C 1
ATOM 8181 O O . GLY A 1 1010 ? -29.370 24.197 -43.843 1.00 92.12 1010 GLY A O 1
ATOM 8182 N N . LYS A 1 1011 ? -27.217 24.445 -43.274 1.00 95.50 1011 LYS A N 1
ATOM 8183 C CA . LYS A 1 1011 ? -26.826 25.221 -44.477 1.00 95.50 1011 LYS A CA 1
ATOM 8184 C C . LYS A 1 1011 ? -25.917 24.471 -45.454 1.00 95.50 1011 LYS A C 1
ATOM 8186 O O . LYS A 1 1011 ? -25.653 25.007 -46.529 1.00 95.50 1011 LYS A O 1
ATOM 8191 N N . MET A 1 1012 ? -25.491 23.247 -45.128 1.00 95.06 1012 MET A N 1
ATOM 8192 C CA . MET A 1 1012 ? -24.522 22.458 -45.908 1.00 95.06 1012 MET A CA 1
ATOM 8193 C C . MET A 1 1012 ? -24.843 22.381 -47.411 1.00 95.06 1012 MET A C 1
ATOM 8195 O O . MET A 1 1012 ? -23.967 22.661 -48.221 1.00 95.06 1012 MET A O 1
ATOM 8199 N N . GLU A 1 1013 ? -26.085 22.083 -47.803 1.00 94.56 1013 GLU A N 1
ATOM 8200 C CA . GLU A 1 1013 ? -26.481 21.970 -49.219 1.00 94.56 1013 GLU A CA 1
ATOM 8201 C C . GLU A 1 1013 ? -26.299 23.290 -49.995 1.00 94.56 1013 GLU A C 1
ATOM 8203 O O . GLU A 1 1013 ? -25.634 23.327 -51.032 1.00 94.56 1013 GLU A O 1
ATOM 8208 N N . SER A 1 1014 ? -26.821 24.402 -49.460 1.00 94.31 1014 SER A N 1
ATOM 8209 C CA . SER A 1 1014 ? -26.658 25.730 -50.072 1.00 94.31 1014 SER A CA 1
ATOM 8210 C C . SER A 1 1014 ? -25.193 26.161 -50.118 1.00 94.31 1014 SER A C 1
ATOM 8212 O O . SER A 1 1014 ? -24.780 26.800 -51.085 1.00 94.31 1014 SER A O 1
ATOM 8214 N N . TYR A 1 1015 ? -24.421 25.817 -49.088 1.00 97.25 1015 TYR A N 1
ATOM 8215 C CA . TYR A 1 1015 ? -23.001 26.126 -49.016 1.00 97.25 1015 TYR A CA 1
ATOM 8216 C C . TYR A 1 1015 ? -22.216 25.339 -50.070 1.00 97.25 1015 TYR A C 1
ATOM 8218 O O . TYR A 1 1015 ? -21.392 25.927 -50.768 1.00 97.25 1015 TYR A O 1
ATOM 8226 N N . LEU A 1 1016 ? -22.497 24.042 -50.234 1.00 96.50 1016 LEU A N 1
ATOM 8227 C CA . LEU A 1 1016 ? -21.835 23.197 -51.226 1.00 96.50 1016 LEU A CA 1
ATOM 8228 C C . LEU A 1 1016 ? -22.130 23.673 -52.648 1.00 96.50 1016 LEU A C 1
ATOM 8230 O O . LEU A 1 1016 ? -21.192 23.801 -53.425 1.00 96.50 1016 LEU A O 1
ATOM 8234 N N . LYS A 1 1017 ? -23.377 24.044 -52.959 1.00 94.94 1017 LYS A N 1
ATOM 8235 C CA . LYS A 1 1017 ? -23.746 24.618 -54.263 1.00 94.94 1017 LYS A CA 1
ATOM 8236 C C . LYS A 1 1017 ? -23.015 25.935 -54.564 1.00 94.94 1017 LYS A C 1
ATOM 8238 O O . LYS A 1 1017 ? -22.544 26.151 -55.679 1.00 94.94 1017 LYS A O 1
ATOM 8243 N N . ASN A 1 1018 ? -22.877 26.812 -53.569 1.00 94.31 1018 ASN A N 1
ATOM 8244 C CA . ASN A 1 1018 ? -22.134 28.067 -53.724 1.00 94.31 1018 ASN A CA 1
ATOM 8245 C C . ASN A 1 1018 ? -20.617 27.823 -53.843 1.00 94.31 1018 ASN A C 1
ATOM 8247 O O . ASN A 1 1018 ? -19.937 28.496 -54.621 1.00 94.31 1018 ASN A O 1
ATOM 8251 N N . TYR A 1 1019 ? -20.085 26.843 -53.106 1.00 96.62 1019 TYR A N 1
ATOM 8252 C CA . TYR A 1 1019 ? -18.674 26.466 -53.161 1.00 96.62 1019 TYR A CA 1
ATOM 8253 C C . TYR A 1 1019 ? -18.305 25.741 -54.463 1.00 96.62 1019 TYR A C 1
ATOM 8255 O O . TYR A 1 1019 ? -17.208 25.947 -54.974 1.00 96.62 1019 TYR A O 1
ATOM 8263 N N . GLU A 1 1020 ? -19.214 24.949 -55.033 1.00 95.94 1020 GLU A N 1
ATOM 8264 C CA . GLU A 1 1020 ? -19.061 24.323 -56.347 1.00 95.94 1020 GLU A CA 1
ATOM 8265 C C . GLU A 1 1020 ? -18.843 25.391 -57.426 1.00 95.94 1020 GLU A C 1
ATOM 8267 O O . GLU A 1 1020 ? -17.783 25.413 -58.054 1.00 95.94 1020 GLU A O 1
ATOM 8272 N N . ASN A 1 1021 ? -19.777 26.344 -57.547 1.00 95.00 1021 ASN A N 1
ATOM 8273 C CA . ASN A 1 1021 ? -19.688 27.485 -58.468 1.00 95.00 1021 ASN A CA 1
ATOM 8274 C C . ASN A 1 1021 ? -18.377 28.273 -58.285 1.00 95.00 1021 ASN A C 1
ATOM 8276 O O . ASN A 1 1021 ? -17.691 28.589 -59.258 1.00 95.00 1021 ASN A O 1
ATOM 8280 N N . TYR A 1 1022 ? -18.006 28.564 -57.032 1.00 95.25 1022 TYR A N 1
ATOM 8281 C CA . TYR A 1 1022 ? -16.732 29.206 -56.697 1.00 95.25 1022 TYR A CA 1
ATOM 8282 C C . TYR A 1 1022 ? -15.532 28.380 -57.179 1.00 95.25 1022 TYR A C 1
ATOM 8284 O O . TYR A 1 1022 ? -14.592 28.931 -57.751 1.00 95.25 1022 TYR A O 1
ATOM 8292 N N . SER A 1 1023 ? -15.556 27.064 -56.953 1.00 95.12 1023 SER A N 1
ATOM 8293 C CA . SER A 1 1023 ? -14.441 26.181 -57.285 1.00 95.12 1023 SER A CA 1
ATOM 8294 C C . SER A 1 1023 ? -14.236 26.049 -58.794 1.00 95.12 1023 SER A C 1
ATOM 8296 O O . SER A 1 1023 ? -13.114 26.236 -59.257 1.00 95.12 1023 SER A O 1
ATOM 8298 N N . GLN A 1 1024 ? -15.308 25.851 -59.568 1.00 94.38 1024 GLN A N 1
ATOM 8299 C CA . GLN A 1 1024 ? -15.256 25.765 -61.030 1.00 94.38 1024 GLN A CA 1
ATOM 8300 C C . GLN A 1 1024 ? -14.756 27.080 -61.653 1.00 94.38 1024 GLN A C 1
ATOM 8302 O O . GLN A 1 1024 ? -13.903 27.066 -62.541 1.00 94.38 1024 GLN A O 1
ATOM 8307 N N . LEU A 1 1025 ? -15.216 28.230 -61.140 1.00 93.88 1025 LEU A N 1
ATOM 8308 C CA . LEU A 1 1025 ? -14.737 29.543 -61.578 1.00 93.88 1025 LEU A CA 1
ATOM 8309 C C . LEU A 1 1025 ? -13.251 29.764 -61.245 1.00 93.88 1025 LEU A C 1
ATOM 8311 O O . LEU A 1 1025 ? -12.526 30.361 -62.042 1.00 93.88 1025 LEU A O 1
ATOM 8315 N N . LEU A 1 1026 ? -12.788 29.286 -60.084 1.00 93.12 1026 LEU A N 1
ATOM 8316 C CA . LEU A 1 1026 ? -11.389 29.405 -59.671 1.00 93.12 1026 LEU A CA 1
ATOM 8317 C C . LEU A 1 1026 ? -10.468 28.490 -60.494 1.00 93.12 1026 LEU A C 1
ATOM 8319 O O . LEU A 1 1026 ? -9.408 28.948 -60.916 1.00 93.12 1026 LEU A O 1
ATOM 8323 N N . GLU A 1 1027 ? -10.876 27.248 -60.778 1.00 92.75 1027 GLU A N 1
ATOM 8324 C CA . GLU A 1 1027 ? -10.136 26.335 -61.668 1.00 92.75 1027 GLU A CA 1
ATOM 8325 C C . GLU A 1 1027 ? -10.058 26.863 -63.109 1.00 92.75 1027 GLU A C 1
ATOM 8327 O O . GLU A 1 1027 ? -9.031 26.715 -63.763 1.00 92.75 1027 GLU A O 1
ATOM 8332 N N . HIS A 1 1028 ? -11.108 27.525 -63.610 1.00 93.12 1028 HIS A N 1
ATOM 8333 C CA . HIS A 1 1028 ? -11.083 28.137 -64.944 1.00 93.12 1028 HIS A CA 1
ATOM 8334 C C . HIS A 1 1028 ? -10.177 29.385 -65.010 1.00 93.12 1028 HIS A C 1
ATOM 8336 O O . HIS A 1 1028 ? -9.656 29.722 -66.074 1.00 93.12 1028 HIS A O 1
ATOM 8342 N N . LYS A 1 1029 ? -10.010 30.121 -63.902 1.00 91.31 1029 LYS A N 1
ATOM 8343 C CA . LYS A 1 1029 ? -9.281 31.405 -63.874 1.00 91.31 1029 LYS A CA 1
ATOM 8344 C C . LYS A 1 1029 ? -7.852 31.328 -63.310 1.00 91.31 1029 LYS A C 1
ATOM 8346 O O . LYS A 1 1029 ? -7.178 32.353 -63.334 1.00 91.31 1029 LYS A O 1
ATOM 8351 N N . SER A 1 1030 ? -7.378 30.186 -62.798 1.00 90.75 1030 SER A N 1
ATOM 8352 C CA . SER A 1 1030 ? -6.074 30.074 -62.106 1.00 90.75 1030 SER A CA 1
ATOM 8353 C C . SER A 1 1030 ? -5.363 28.732 -62.327 1.00 90.75 1030 SER A C 1
ATOM 8355 O O . SER A 1 1030 ? -5.974 27.766 -62.770 1.00 90.75 1030 SER A O 1
ATOM 8357 N N . SER A 1 1031 ? -4.080 28.632 -61.949 1.00 85.56 1031 SER A N 1
ATOM 8358 C CA . SER A 1 1031 ? -3.330 27.358 -61.937 1.00 85.56 1031 SER A CA 1
ATOM 8359 C C . SER A 1 1031 ? -3.634 26.431 -60.738 1.00 85.56 1031 SER A C 1
ATOM 8361 O O . SER A 1 1031 ? -2.886 25.478 -60.478 1.00 85.56 1031 SER A O 1
ATOM 8363 N N . ALA A 1 1032 ? -4.717 26.693 -59.996 1.00 92.19 1032 ALA A N 1
ATOM 8364 C CA . ALA A 1 1032 ? -5.184 25.871 -58.882 1.00 92.19 1032 ALA A CA 1
ATOM 8365 C C . ALA A 1 1032 ? -6.203 24.815 -59.338 1.00 92.19 1032 ALA A C 1
ATOM 8367 O O . ALA A 1 1032 ? -7.104 25.103 -60.119 1.00 92.19 1032 ALA A O 1
ATOM 8368 N N . GLN A 1 1033 ? -6.095 23.603 -58.793 1.00 93.44 1033 GLN A N 1
ATOM 8369 C CA . GLN A 1 1033 ? -7.011 22.490 -59.042 1.00 93.44 1033 GLN A CA 1
ATOM 8370 C C . GLN A 1 1033 ? -7.637 21.990 -57.739 1.00 93.44 1033 GLN A C 1
ATOM 8372 O O . GLN A 1 1033 ? -6.913 21.665 -56.797 1.00 93.44 1033 GLN A O 1
ATOM 8377 N N . LEU A 1 1034 ? -8.960 21.861 -57.689 1.00 94.19 1034 LEU A N 1
ATOM 8378 C CA . LEU A 1 1034 ? -9.664 21.134 -56.638 1.00 94.19 1034 LEU A CA 1
ATOM 8379 C C . LEU A 1 1034 ? -9.508 19.635 -56.920 1.00 94.19 1034 LEU A C 1
ATOM 8381 O O . LEU A 1 1034 ? -10.040 19.126 -57.906 1.00 94.19 1034 LEU A O 1
ATOM 8385 N N . LEU A 1 1035 ? -8.778 18.924 -56.059 1.00 93.38 1035 LEU A N 1
ATOM 8386 C CA . LEU A 1 1035 ? -8.615 17.471 -56.163 1.00 93.38 1035 LEU A CA 1
ATOM 8387 C C . LEU A 1 1035 ? -9.710 16.714 -55.416 1.00 93.38 1035 LEU A C 1
ATOM 8389 O O . LEU A 1 1035 ? -10.114 15.645 -55.853 1.00 93.38 1035 LEU A O 1
ATOM 8393 N N . GLY A 1 1036 ? -10.199 17.250 -54.300 1.00 93.38 1036 GLY A N 1
ATOM 8394 C CA . GLY A 1 1036 ? -11.238 16.592 -53.519 1.00 93.38 1036 GLY A CA 1
ATOM 8395 C C . GLY A 1 1036 ? -11.999 17.555 -52.626 1.00 93.38 1036 GLY A C 1
ATOM 8396 O O . GLY A 1 1036 ? -11.450 18.535 -52.121 1.00 93.38 1036 GLY A O 1
ATOM 8397 N N . SER A 1 1037 ? -13.277 17.257 -52.446 1.00 95.38 1037 SER A N 1
ATOM 8398 C CA . SER A 1 1037 ? -14.211 17.975 -51.592 1.00 95.38 1037 SER A CA 1
ATOM 8399 C C . SER A 1 1037 ? -15.055 16.946 -50.847 1.00 95.38 1037 SER A C 1
ATOM 8401 O O . SER A 1 1037 ? -15.553 15.997 -51.451 1.00 95.38 1037 SER A O 1
ATOM 8403 N N . TRP A 1 1038 ? -15.189 17.099 -49.533 1.00 95.88 1038 TRP A N 1
ATOM 8404 C CA . TRP A 1 1038 ? -15.892 16.138 -48.685 1.00 95.88 1038 TRP A CA 1
ATOM 8405 C C . TRP A 1 1038 ? -16.700 16.836 -47.588 1.00 95.88 1038 TRP A C 1
ATOM 8407 O O . TRP A 1 1038 ? -16.299 17.890 -47.089 1.00 95.88 1038 TRP A O 1
ATOM 8417 N N . SER A 1 1039 ? -17.796 16.216 -47.157 1.00 95.38 1039 SER A N 1
ATOM 8418 C CA . SER A 1 1039 ? -18.495 16.535 -45.906 1.00 95.38 1039 SER A CA 1
ATOM 8419 C C . SER A 1 1039 ? -18.102 15.538 -44.812 1.00 95.38 1039 SER A C 1
ATOM 8421 O O . SER A 1 1039 ? -17.930 14.346 -45.071 1.00 95.38 1039 SER A O 1
ATOM 8423 N N . THR A 1 1040 ? -17.940 16.014 -43.577 1.00 96.12 1040 THR A N 1
ATOM 8424 C CA . THR A 1 1040 ? -17.700 15.149 -42.412 1.00 96.12 1040 THR A CA 1
ATOM 8425 C C . THR A 1 1040 ? -19.013 14.531 -41.939 1.00 96.12 1040 THR A C 1
ATOM 8427 O O . THR A 1 1040 ? -19.993 15.245 -41.750 1.00 96.12 1040 THR A O 1
ATOM 8430 N N . VAL A 1 1041 ? -19.011 13.214 -41.719 1.00 92.25 1041 VAL A N 1
ATOM 8431 C CA . VAL A 1 1041 ? -20.160 12.441 -41.210 1.00 92.25 1041 VAL A CA 1
ATOM 8432 C C . VAL A 1 1041 ? -19.968 12.042 -39.748 1.00 92.25 1041 VAL A C 1
ATOM 8434 O O . VAL A 1 1041 ? -20.923 12.061 -38.986 1.00 92.25 1041 VAL A O 1
ATOM 8437 N N . TYR A 1 1042 ? -18.735 11.720 -39.341 1.00 92.62 1042 TYR A N 1
ATOM 8438 C CA . TYR A 1 1042 ? -18.395 11.449 -37.940 1.00 92.62 1042 TYR A CA 1
ATOM 8439 C C . TYR A 1 1042 ? -17.079 12.138 -37.574 1.00 92.62 1042 TYR A C 1
ATOM 8441 O O . TYR A 1 1042 ? -16.091 12.024 -38.304 1.00 92.62 1042 TYR A O 1
ATOM 8449 N N . GLY A 1 1043 ? -17.057 12.837 -36.438 1.00 92.94 1043 GLY A N 1
ATOM 8450 C CA . GLY A 1 1043 ? -15.946 13.692 -36.016 1.00 92.94 1043 GLY A CA 1
ATOM 8451 C C . GLY A 1 1043 ? -16.434 15.123 -35.810 1.00 92.94 1043 GLY A C 1
ATOM 8452 O O . GLY A 1 1043 ? -17.325 15.356 -35.001 1.00 92.94 1043 GLY A O 1
ATOM 8453 N N . THR A 1 1044 ? -15.870 16.091 -36.534 1.00 91.62 1044 THR A N 1
ATOM 8454 C CA . THR A 1 1044 ? -16.410 17.461 -36.568 1.00 91.62 1044 THR A CA 1
ATOM 8455 C C . THR A 1 1044 ? -17.601 17.540 -37.526 1.00 91.62 1044 THR A C 1
ATOM 8457 O O . THR A 1 1044 ? -17.417 17.751 -38.720 1.00 91.62 1044 THR A O 1
ATOM 8460 N N . GLU A 1 1045 ? -18.814 17.345 -37.017 1.00 90.44 1045 GLU A N 1
ATOM 8461 C CA . GLU A 1 1045 ? -20.058 17.493 -37.790 1.00 90.44 1045 GLU A CA 1
ATOM 8462 C C . GLU A 1 1045 ? -20.244 18.928 -38.339 1.00 90.44 1045 GLU A C 1
ATOM 8464 O O . GLU A 1 1045 ? -19.544 19.861 -37.938 1.00 90.44 1045 GLU A O 1
ATOM 8469 N N . ASP A 1 1046 ? -21.119 19.082 -39.342 1.00 94.75 1046 ASP A N 1
ATOM 8470 C CA . ASP A 1 1046 ? -21.309 20.305 -40.153 1.00 94.75 1046 ASP A CA 1
ATOM 8471 C C . ASP A 1 1046 ? -20.025 20.882 -40.807 1.00 94.75 1046 ASP A C 1
ATOM 8473 O O . ASP A 1 1046 ? -20.022 21.989 -41.352 1.00 94.75 1046 ASP A O 1
ATOM 8477 N N . GLN A 1 1047 ? -18.917 20.132 -40.835 1.00 96.88 1047 GLN A N 1
ATOM 8478 C CA . GLN A 1 1047 ? -17.669 20.545 -41.481 1.00 96.88 1047 GLN A CA 1
ATOM 8479 C C . GLN A 1 1047 ? -17.554 20.035 -42.923 1.00 96.88 1047 GLN A C 1
ATOM 8481 O O . GLN A 1 1047 ? -17.654 18.835 -43.187 1.00 96.88 1047 GLN A O 1
ATOM 8486 N N . ALA A 1 1048 ? -17.217 20.942 -43.839 1.00 97.12 1048 ALA A N 1
ATOM 8487 C CA . ALA A 1 1048 ? -16.735 20.620 -45.177 1.00 97.12 1048 ALA A CA 1
ATOM 8488 C C . ALA A 1 1048 ? -15.206 20.766 -45.258 1.00 97.12 1048 ALA A C 1
ATOM 8490 O O . ALA A 1 1048 ? -14.630 21.713 -44.713 1.00 97.12 1048 ALA A O 1
ATOM 8491 N N . ILE A 1 1049 ? -14.553 19.840 -45.960 1.00 97.31 1049 ILE A N 1
ATOM 8492 C CA . ILE A 1 1049 ? -13.098 19.786 -46.134 1.00 97.31 1049 ILE A CA 1
ATOM 8493 C C . ILE A 1 1049 ? -12.773 19.772 -47.627 1.00 97.31 1049 ILE A C 1
ATOM 8495 O O . ILE A 1 1049 ? -13.336 18.978 -48.378 1.00 97.31 1049 ILE A O 1
ATOM 8499 N N . HIS A 1 1050 ? -11.842 20.626 -48.052 1.00 96.75 1050 HIS A N 1
ATOM 8500 C CA . HIS A 1 1050 ? -11.446 20.781 -49.455 1.00 96.75 1050 HIS A CA 1
ATOM 8501 C C . HIS A 1 1050 ? -9.929 20.664 -49.615 1.00 96.75 1050 HIS A C 1
ATOM 8503 O O . HIS A 1 1050 ? -9.177 21.263 -48.844 1.00 96.75 1050 HIS A O 1
ATOM 8509 N N . LEU A 1 1051 ? -9.487 19.921 -50.630 1.00 96.19 1051 LEU A N 1
ATOM 8510 C CA . LEU A 1 1051 ? -8.086 19.722 -51.001 1.00 96.19 1051 LEU A CA 1
ATOM 8511 C C . LEU A 1 1051 ? -7.814 20.347 -52.372 1.00 96.19 1051 LEU A C 1
ATOM 8513 O O . LEU A 1 1051 ? -8.278 19.846 -53.397 1.00 96.19 1051 LEU A O 1
ATOM 8517 N N . TRP A 1 1052 ? -7.007 21.403 -52.378 1.00 95.31 1052 TRP A N 1
ATOM 8518 C CA . TRP A 1 1052 ? -6.532 22.089 -53.577 1.00 95.31 1052 TRP A CA 1
ATOM 8519 C C . TRP A 1 1052 ? -5.058 21.763 -53.853 1.00 95.31 1052 TRP A C 1
ATOM 8521 O O . TRP A 1 1052 ? -4.272 21.630 -52.916 1.00 95.31 1052 TRP A O 1
ATOM 8531 N N . ARG A 1 1053 ? -4.674 21.686 -55.131 1.00 93.75 1053 ARG A N 1
ATOM 8532 C CA . ARG A 1 1053 ? -3.296 21.547 -55.636 1.00 93.75 1053 ARG A CA 1
ATOM 8533 C C . ARG A 1 1053 ? -2.945 22.751 -56.509 1.00 93.75 1053 ARG A C 1
ATOM 8535 O O . ARG A 1 1053 ? -3.705 23.086 -57.410 1.00 93.75 1053 ARG A O 1
ATOM 8542 N N . PHE A 1 1054 ? -1.781 23.356 -56.296 1.00 93.81 1054 PHE A N 1
ATOM 8543 C CA . PHE A 1 1054 ? -1.254 24.443 -57.127 1.00 93.81 1054 PHE A CA 1
ATOM 8544 C C . PHE A 1 1054 ? -0.131 23.904 -58.009 1.00 93.81 1054 PHE A C 1
ATOM 8546 O O . PHE A 1 1054 ? 0.888 23.431 -57.498 1.00 93.81 1054 PHE A O 1
ATOM 8553 N N . ILE A 1 1055 ? -0.329 23.968 -59.330 1.00 88.44 1055 ILE A N 1
ATOM 8554 C CA . ILE A 1 1055 ? 0.591 23.381 -60.318 1.00 88.44 1055 ILE A CA 1
ATOM 8555 C C . ILE A 1 1055 ? 1.940 24.111 -60.304 1.00 88.44 1055 ILE A C 1
ATOM 8557 O O . ILE A 1 1055 ? 2.990 23.479 -60.330 1.00 88.44 1055 ILE A O 1
ATOM 8561 N N . ASN A 1 1056 ? 1.912 25.439 -60.187 1.00 88.12 1056 ASN A N 1
ATOM 8562 C CA . ASN A 1 1056 ? 3.097 26.302 -60.198 1.00 88.12 1056 ASN A CA 1
ATOM 8563 C C . ASN A 1 1056 ? 3.702 26.507 -58.789 1.00 88.12 1056 ASN A C 1
ATOM 8565 O O . ASN A 1 1056 ? 4.265 27.564 -58.490 1.00 88.12 1056 ASN A O 1
ATOM 8569 N N . GLY A 1 1057 ? 3.533 25.533 -57.887 1.00 88.25 1057 GLY A N 1
ATOM 8570 C CA . GLY A 1 1057 ? 3.963 25.623 -56.489 1.00 88.25 1057 GLY A CA 1
ATOM 8571 C C . GLY A 1 1057 ? 3.458 26.895 -55.791 1.00 88.25 1057 GLY A C 1
ATOM 8572 O O . GLY A 1 1057 ? 2.311 27.301 -55.970 1.00 88.25 1057 GLY A O 1
ATOM 8573 N N . TYR A 1 1058 ? 4.326 27.556 -55.016 1.00 89.62 1058 TYR A N 1
ATOM 8574 C CA . TYR A 1 1058 ? 3.985 28.809 -54.325 1.00 89.62 1058 TYR A CA 1
ATOM 8575 C C . TYR A 1 1058 ? 3.633 29.966 -55.276 1.00 89.62 1058 TYR A C 1
ATOM 8577 O O . TYR A 1 1058 ? 2.772 30.767 -54.933 1.00 89.62 1058 TYR A O 1
ATOM 8585 N N . ALA A 1 1059 ? 4.194 30.026 -56.490 1.00 90.06 1059 ALA A N 1
ATOM 8586 C CA . ALA A 1 1059 ? 3.822 31.067 -57.453 1.00 90.06 1059 ALA A CA 1
ATOM 8587 C C . ALA A 1 1059 ? 2.358 30.921 -57.917 1.00 90.06 1059 ALA A C 1
ATOM 8589 O O . ALA A 1 1059 ? 1.665 31.919 -58.099 1.00 90.06 1059 ALA A O 1
ATOM 8590 N N . GLY A 1 1060 ? 1.860 29.682 -58.027 1.00 90.62 1060 GLY A N 1
ATOM 8591 C CA . GLY A 1 1060 ? 0.438 29.404 -58.262 1.00 90.62 1060 GLY A CA 1
ATOM 8592 C C . GLY A 1 1060 ? -0.453 29.767 -57.067 1.00 90.62 1060 GLY A C 1
ATOM 8593 O O . GLY A 1 1060 ? -1.592 30.195 -57.256 1.00 90.62 1060 GLY A O 1
ATOM 8594 N N . VAL A 1 1061 ? 0.062 29.669 -55.835 1.00 92.38 1061 VAL A N 1
ATOM 8595 C CA . VAL A 1 1061 ? -0.632 30.171 -54.634 1.00 92.38 1061 VAL A CA 1
ATOM 8596 C C . VAL A 1 1061 ? -0.750 31.697 -54.684 1.00 92.38 1061 VAL A C 1
ATOM 8598 O O . VAL A 1 1061 ? -1.848 32.217 -54.497 1.00 92.38 1061 VAL A O 1
ATOM 8601 N N . ASP A 1 1062 ? 0.337 32.412 -54.990 1.00 92.44 1062 ASP A N 1
ATOM 8602 C CA . ASP A 1 1062 ? 0.359 33.881 -55.066 1.00 92.44 1062 ASP A CA 1
ATOM 8603 C C . ASP A 1 1062 ? -0.513 34.428 -56.211 1.00 92.44 1062 ASP A C 1
ATOM 8605 O O . ASP A 1 1062 ? -1.207 35.434 -56.039 1.00 92.44 1062 ASP A O 1
ATOM 8609 N N . GLU A 1 1063 ? -0.520 33.754 -57.366 1.00 92.31 1063 GLU A N 1
ATOM 8610 C CA . GLU A 1 1063 ? -1.445 34.005 -58.480 1.00 92.31 1063 GLU A CA 1
ATOM 8611 C C . GLU A 1 1063 ? -2.902 33.862 -58.016 1.00 92.31 1063 GLU A C 1
ATOM 8613 O O . GLU A 1 1063 ? -3.697 34.800 -58.121 1.00 92.31 1063 GLU A O 1
ATOM 8618 N N . THR A 1 1064 ? -3.244 32.707 -57.439 1.00 92.56 1064 THR A N 1
ATOM 8619 C CA . THR A 1 1064 ? -4.611 32.401 -56.996 1.00 92.56 1064 THR A CA 1
ATOM 8620 C C . THR A 1 1064 ? -5.062 33.339 -55.875 1.00 92.56 1064 THR A C 1
ATOM 8622 O O . THR A 1 1064 ? -6.217 33.762 -55.847 1.00 92.56 1064 THR A O 1
ATOM 8625 N N . PHE A 1 1065 ? -4.162 33.729 -54.969 1.00 91.12 1065 PHE A N 1
ATOM 8626 C CA . PHE A 1 1065 ? -4.431 34.719 -53.929 1.00 91.12 1065 PHE A CA 1
ATOM 8627 C C . PHE A 1 1065 ? -4.715 36.106 -54.523 1.00 91.12 1065 PHE A C 1
ATOM 8629 O O . PHE A 1 1065 ? -5.711 36.736 -54.163 1.00 91.12 1065 PHE A O 1
ATOM 8636 N N . GLN A 1 1066 ? -3.909 36.566 -55.487 1.00 91.88 1066 GLN A N 1
ATOM 8637 C CA . GLN A 1 1066 ? -4.166 37.829 -56.186 1.00 91.88 1066 GLN A CA 1
ATOM 8638 C C . GLN A 1 1066 ? -5.494 37.807 -56.959 1.00 91.88 1066 GLN A C 1
ATOM 8640 O O . GLN A 1 1066 ? -6.197 38.818 -56.969 1.00 91.88 1066 GLN A O 1
ATOM 8645 N N . LEU A 1 1067 ? -5.878 36.670 -57.547 1.00 91.44 1067 LEU A N 1
ATOM 8646 C CA . LEU A 1 1067 ? -7.181 36.490 -58.199 1.00 91.44 1067 LEU A CA 1
ATOM 8647 C C . LEU A 1 1067 ? -8.342 36.523 -57.194 1.00 91.44 1067 LEU A C 1
ATOM 8649 O O . LEU A 1 1067 ? -9.283 37.287 -57.404 1.00 91.44 1067 LEU A O 1
ATOM 8653 N N . ARG A 1 1068 ? -8.243 35.801 -56.065 1.00 90.56 1068 ARG A N 1
ATOM 8654 C CA . ARG A 1 1068 ? -9.221 35.838 -54.952 1.00 90.56 1068 ARG A CA 1
ATOM 8655 C C . ARG A 1 1068 ? -9.453 37.263 -54.407 1.00 90.56 1068 ARG A C 1
ATOM 8657 O O . ARG A 1 1068 ? -10.527 37.537 -53.880 1.00 90.56 1068 ARG A O 1
ATOM 8664 N N . VAL A 1 1069 ? -8.474 38.167 -54.540 1.00 88.75 1069 VAL A N 1
ATOM 8665 C CA . VAL A 1 1069 ? -8.571 39.581 -54.121 1.00 88.75 1069 VAL A CA 1
ATOM 8666 C C . VAL A 1 1069 ? -9.076 40.514 -55.233 1.00 88.75 1069 VAL A C 1
ATOM 8668 O O . VAL A 1 1069 ? -9.867 41.417 -54.951 1.00 88.75 1069 VAL A O 1
ATOM 8671 N N . ARG A 1 1070 ? -8.609 40.350 -56.481 1.00 92.06 1070 ARG A N 1
ATOM 8672 C CA . ARG A 1 1070 ? -8.887 41.288 -57.589 1.00 92.06 1070 ARG A CA 1
ATOM 8673 C C . ARG A 1 1070 ? -10.150 40.966 -58.385 1.00 92.06 1070 ARG A C 1
ATOM 8675 O O . ARG A 1 1070 ? -10.813 41.894 -58.845 1.00 92.06 1070 ARG A O 1
ATOM 8682 N N . ASP A 1 1071 ? -10.473 39.692 -58.582 1.00 94.62 1071 ASP A N 1
ATOM 8683 C CA . ASP A 1 1071 ? -11.607 39.290 -59.413 1.00 94.62 1071 ASP A CA 1
ATOM 8684 C C . ASP A 1 1071 ? -12.933 39.485 -58.661 1.00 94.62 1071 ASP A C 1
ATOM 8686 O O . ASP A 1 1071 ? -13.131 39.003 -57.541 1.00 94.62 1071 ASP A O 1
ATOM 8690 N N . LYS A 1 1072 ? -13.856 40.234 -59.273 1.00 92.69 1072 LYS A N 1
ATOM 8691 C CA . LYS A 1 1072 ? -15.127 40.606 -58.640 1.00 92.69 1072 LYS A CA 1
ATOM 8692 C C . LYS A 1 1072 ? -16.052 39.400 -58.444 1.00 92.69 1072 LYS A C 1
ATOM 8694 O O . LYS A 1 1072 ? -16.775 39.368 -57.454 1.00 92.69 1072 LYS A O 1
ATOM 8699 N N . GLU A 1 1073 ? -16.035 38.435 -59.356 1.00 92.50 1073 GLU A N 1
ATOM 8700 C CA . GLU A 1 1073 ? -16.944 37.285 -59.366 1.00 92.50 1073 GLU A CA 1
ATOM 8701 C C . GLU A 1 1073 ? -16.469 36.217 -58.376 1.00 92.50 1073 GLU A C 1
ATOM 8703 O O . GLU A 1 1073 ? -17.250 35.762 -57.540 1.00 92.50 1073 GLU A O 1
ATOM 8708 N N . ILE A 1 1074 ? -15.164 35.908 -58.383 1.00 92.75 1074 ILE A N 1
ATOM 8709 C CA . ILE A 1 1074 ? -14.528 35.020 -57.396 1.00 92.75 1074 ILE A CA 1
ATOM 8710 C C . ILE A 1 1074 ? -14.748 35.564 -55.979 1.00 92.75 1074 ILE A C 1
ATOM 8712 O O . ILE A 1 1074 ? -15.095 34.800 -55.076 1.00 92.75 1074 ILE A O 1
ATOM 8716 N N . ARG A 1 1075 ? -14.598 36.882 -55.772 1.00 92.50 1075 ARG A N 1
ATOM 8717 C CA . ARG A 1 1075 ? -14.844 37.505 -54.464 1.00 92.50 1075 ARG A CA 1
ATOM 8718 C C . ARG A 1 1075 ? -16.316 37.449 -54.047 1.00 92.50 1075 ARG A C 1
ATOM 8720 O O . ARG A 1 1075 ? -16.583 37.103 -52.902 1.00 92.50 1075 ARG A O 1
ATOM 8727 N N . LEU A 1 1076 ? -17.263 37.726 -54.949 1.00 92.94 1076 LEU A N 1
ATOM 8728 C CA . LEU A 1 1076 ? -18.697 37.638 -54.637 1.00 92.94 1076 LEU A CA 1
ATOM 8729 C C . LEU A 1 1076 ? -19.098 36.220 -54.204 1.00 92.94 1076 LEU A C 1
ATOM 8731 O O . LEU A 1 1076 ? -19.693 36.064 -53.139 1.00 92.94 1076 LEU A O 1
ATOM 8735 N N . LEU A 1 1077 ? -18.699 35.191 -54.959 1.00 92.19 1077 LEU A N 1
ATOM 8736 C CA . LEU A 1 1077 ? -18.967 33.793 -54.602 1.00 92.19 1077 LEU A CA 1
ATOM 8737 C C . LEU A 1 1077 ? -18.249 33.378 -53.304 1.00 92.19 1077 LEU A C 1
ATOM 8739 O O . LEU A 1 1077 ? -18.826 32.670 -52.477 1.00 92.19 1077 LEU A O 1
ATOM 8743 N N . SER A 1 1078 ? -17.020 33.866 -53.082 1.00 92.62 1078 SER A N 1
ATOM 8744 C CA . SER A 1 1078 ? -16.297 33.701 -51.811 1.00 92.62 1078 SER A CA 1
ATOM 8745 C C . SER A 1 1078 ? -17.078 34.270 -50.628 1.00 92.62 1078 SER A C 1
ATOM 8747 O O . SER A 1 1078 ? -17.220 33.597 -49.607 1.00 92.62 1078 SER A O 1
ATOM 8749 N N . ASP A 1 1079 ? -17.602 35.488 -50.759 1.00 92.62 1079 ASP A N 1
ATOM 8750 C CA . ASP A 1 1079 ? -18.365 36.158 -49.706 1.00 92.62 1079 ASP A CA 1
ATOM 8751 C C . ASP A 1 1079 ? -19.742 35.506 -49.492 1.00 92.62 1079 ASP A C 1
ATOM 8753 O O . ASP A 1 1079 ? -20.262 35.513 -48.376 1.00 92.62 1079 ASP A O 1
ATOM 8757 N N . GLU A 1 1080 ? -20.345 34.912 -50.524 1.00 93.25 1080 GLU A N 1
ATOM 8758 C CA . GLU A 1 1080 ? -21.606 34.170 -50.415 1.00 93.25 1080 GLU A CA 1
ATOM 8759 C C . GLU A 1 1080 ? -21.465 32.846 -49.664 1.00 93.25 1080 GLU A C 1
ATOM 8761 O O . GLU A 1 1080 ? -22.241 32.613 -48.733 1.00 93.25 1080 GLU A O 1
ATOM 8766 N N . PHE A 1 1081 ? -20.464 32.012 -49.974 1.00 94.19 1081 PHE A N 1
ATOM 8767 C CA . PHE A 1 1081 ? -20.235 30.807 -49.168 1.00 94.19 1081 PHE A CA 1
ATOM 8768 C C . PHE A 1 1081 ? -19.693 31.156 -47.769 1.00 94.19 1081 PHE A C 1
ATOM 8770 O O . PHE A 1 1081 ? -20.029 30.480 -46.798 1.00 94.19 1081 PHE A O 1
ATOM 8777 N N . ALA A 1 1082 ? -18.911 32.237 -47.623 1.00 92.94 1082 ALA A N 1
ATOM 8778 C CA . ALA A 1 1082 ? -18.381 32.676 -46.328 1.00 92.94 1082 ALA A CA 1
ATOM 8779 C C . ALA A 1 1082 ? -19.476 33.014 -45.308 1.00 92.94 1082 ALA A C 1
ATOM 8781 O O . ALA A 1 1082 ? -19.337 32.650 -44.143 1.00 92.94 1082 ALA A O 1
ATOM 8782 N N . LYS A 1 1083 ? -20.572 33.662 -45.735 1.00 94.62 1083 LYS A N 1
ATOM 8783 C CA . LYS A 1 1083 ? -21.728 34.003 -44.875 1.00 94.62 1083 LYS A CA 1
ATOM 8784 C C . LYS A 1 1083 ? -22.399 32.778 -44.245 1.00 94.62 1083 LYS A C 1
ATOM 8786 O O . LYS A 1 1083 ? -23.118 32.929 -43.261 1.00 94.62 1083 LYS A O 1
ATOM 8791 N N . GLN A 1 1084 ? -22.195 31.592 -44.819 1.00 95.38 1084 GLN A N 1
ATOM 8792 C CA . GLN A 1 1084 ? -22.767 30.327 -44.354 1.00 95.38 1084 GLN A CA 1
ATOM 8793 C C . GLN A 1 1084 ? -21.779 29.506 -43.507 1.00 95.38 1084 GLN A C 1
ATOM 8795 O O . GLN A 1 1084 ? -22.174 28.503 -42.918 1.00 95.38 1084 GLN A O 1
ATOM 8800 N N . CYS A 1 1085 ? -20.519 29.936 -43.383 1.00 94.94 1085 CYS A N 1
ATOM 8801 C CA . CYS A 1 1085 ? -19.555 29.365 -42.444 1.00 94.94 1085 CYS A CA 1
ATOM 8802 C C . CYS A 1 1085 ? -19.708 29.984 -41.044 1.00 94.94 1085 CYS A C 1
ATOM 8804 O O . CYS A 1 1085 ? -19.936 31.184 -40.906 1.00 94.94 1085 CYS A O 1
ATOM 8806 N N . GLN A 1 1086 ? -19.507 29.184 -39.997 1.00 94.75 1086 GLN A N 1
ATOM 8807 C CA . GLN A 1 1086 ? -19.209 29.673 -38.644 1.00 94.75 1086 GLN A CA 1
ATOM 8808 C C . GLN A 1 1086 ? -17.708 29.952 -38.478 1.00 94.75 1086 GLN A C 1
ATOM 8810 O O . GLN A 1 1086 ? -17.308 30.939 -37.866 1.00 94.75 1086 GLN A O 1
ATOM 8815 N N . GLN A 1 1087 ? -16.866 29.081 -39.042 1.00 94.75 1087 GLN A N 1
ATOM 8816 C CA . GLN A 1 1087 ? -15.409 29.168 -38.960 1.00 94.75 1087 GLN A CA 1
ATOM 8817 C C . GLN A 1 1087 ? -14.7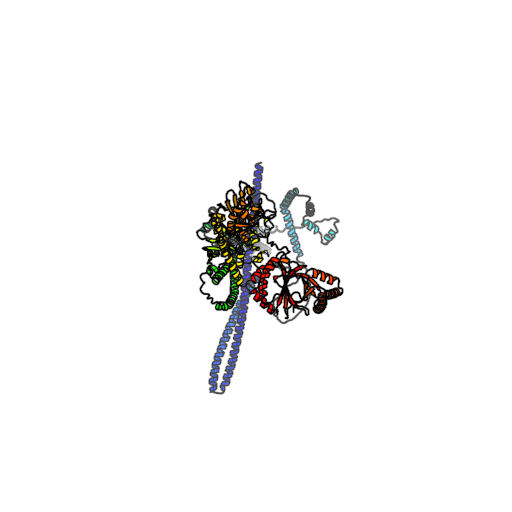82 28.649 -40.257 1.00 94.75 1087 GLN A C 1
ATOM 8819 O O . GLN A 1 1087 ? -15.268 27.690 -40.855 1.00 94.75 1087 GLN A O 1
ATOM 8824 N N . ARG A 1 1088 ? -13.675 29.260 -40.687 1.00 94.00 1088 ARG A N 1
ATOM 8825 C CA . ARG A 1 1088 ? -12.838 28.772 -41.790 1.00 94.00 1088 ARG A CA 1
ATOM 8826 C C . ARG A 1 1088 ? -11.381 28.748 -41.347 1.00 94.00 1088 ARG A C 1
ATOM 8828 O O . ARG A 1 1088 ? -10.938 29.653 -40.644 1.00 94.00 1088 ARG A O 1
ATOM 8835 N N . SER A 1 1089 ? -10.637 27.738 -41.773 1.00 94.25 1089 SER A N 1
ATOM 8836 C CA . SER A 1 1089 ? -9.179 27.688 -41.646 1.00 94.25 1089 SER A CA 1
ATOM 8837 C C . SER A 1 1089 ? -8.585 26.926 -42.826 1.00 94.25 1089 SER A C 1
ATOM 8839 O O . SER A 1 1089 ? -9.215 25.996 -43.327 1.00 94.25 1089 SER A O 1
ATOM 8841 N N . SER A 1 1090 ? -7.383 27.287 -43.264 1.00 92.31 1090 SER A N 1
ATOM 8842 C CA . SER A 1 1090 ? -6.630 26.489 -44.231 1.00 92.31 1090 SER A CA 1
ATOM 8843 C C . SER A 1 1090 ? -5.153 26.406 -43.856 1.00 92.31 1090 SER A C 1
ATOM 8845 O O . SER A 1 1090 ? -4.656 27.154 -43.009 1.00 92.31 1090 SER A O 1
ATOM 8847 N N . SER A 1 1091 ? -4.456 25.434 -44.437 1.00 93.56 1091 SER A N 1
ATOM 8848 C CA . SER A 1 1091 ? -3.016 25.247 -44.264 1.00 93.56 1091 SER A CA 1
ATOM 8849 C C . SER A 1 1091 ? -2.374 24.861 -45.587 1.00 93.56 1091 SER A C 1
ATOM 8851 O O . SER A 1 1091 ? -2.837 23.909 -46.223 1.00 93.56 1091 SER A O 1
ATOM 8853 N N . LEU A 1 1092 ? -1.291 25.550 -45.958 1.00 94.62 1092 LEU A N 1
ATOM 8854 C CA . LEU A 1 1092 ? -0.452 25.137 -47.081 1.00 94.62 1092 LEU A CA 1
ATOM 8855 C C . LEU A 1 1092 ? 0.471 24.009 -46.626 1.00 94.62 1092 LEU A C 1
ATOM 8857 O O . LEU A 1 1092 ? 1.129 24.107 -45.584 1.00 94.62 1092 LEU A O 1
ATOM 8861 N N . ALA A 1 1093 ? 0.519 22.947 -47.414 1.00 93.75 1093 ALA A N 1
ATOM 8862 C CA . ALA A 1 1093 ? 1.242 21.725 -47.123 1.00 93.75 1093 ALA A CA 1
ATOM 8863 C C . ALA A 1 1093 ? 1.955 21.185 -48.370 1.00 93.75 1093 ALA A C 1
ATOM 8865 O O . ALA A 1 1093 ? 1.642 21.545 -49.506 1.00 93.75 1093 ALA A O 1
ATOM 8866 N N . LEU A 1 1094 ? 2.914 20.298 -48.132 1.00 92.88 1094 LEU A N 1
ATOM 8867 C CA . LEU A 1 1094 ? 3.606 19.522 -49.157 1.00 92.88 1094 LEU A CA 1
ATOM 8868 C C . LEU A 1 1094 ? 3.273 18.038 -48.970 1.00 92.88 1094 LEU A C 1
ATOM 8870 O O . LEU A 1 1094 ? 3.091 17.593 -47.834 1.00 92.88 1094 LEU A O 1
ATOM 8874 N N . SER A 1 1095 ? 3.188 17.276 -50.065 1.00 92.00 1095 SER A N 1
ATOM 8875 C CA . SER A 1 1095 ? 3.026 15.815 -49.991 1.00 92.00 1095 SER A CA 1
ATOM 8876 C C . SER A 1 1095 ? 4.346 15.152 -49.599 1.00 92.00 1095 SER A C 1
ATOM 8878 O O . SER A 1 1095 ? 5.414 15.622 -50.002 1.00 92.00 1095 SER A O 1
ATOM 8880 N N . PHE A 1 1096 ? 4.303 14.055 -48.844 1.00 91.88 1096 PHE A N 1
ATOM 8881 C CA . PHE A 1 1096 ? 5.482 13.205 -48.684 1.00 91.88 1096 PHE A CA 1
ATOM 8882 C C . PHE A 1 1096 ? 5.770 12.467 -49.997 1.00 91.88 1096 PHE A C 1
ATOM 8884 O O . PHE A 1 1096 ? 4.880 11.811 -50.537 1.00 91.88 1096 PHE A O 1
ATOM 8891 N N . ALA A 1 1097 ? 7.020 12.496 -50.464 1.00 88.19 1097 ALA A N 1
ATOM 8892 C CA . ALA A 1 1097 ? 7.456 11.796 -51.681 1.00 88.19 1097 ALA A CA 1
ATOM 8893 C C . ALA A 1 1097 ? 7.066 10.302 -51.659 1.00 88.19 1097 ALA A C 1
ATOM 8895 O O . ALA A 1 1097 ? 6.497 9.760 -52.605 1.00 88.19 1097 ALA A O 1
ATOM 8896 N N . PHE A 1 1098 ? 7.260 9.644 -50.510 1.00 88.44 1098 PHE A N 1
ATOM 8897 C CA . PHE A 1 1098 ? 6.914 8.233 -50.314 1.00 88.44 1098 PHE A CA 1
ATOM 8898 C C . PHE A 1 1098 ? 5.402 7.939 -50.232 1.00 88.44 1098 PHE A C 1
ATOM 8900 O O . PHE A 1 1098 ? 5.025 6.771 -50.119 1.00 88.44 1098 PHE A O 1
ATOM 8907 N N . TRP A 1 1099 ? 4.516 8.938 -50.282 1.00 89.19 1099 TRP A N 1
ATOM 8908 C CA . TRP A 1 1099 ? 3.065 8.704 -50.290 1.00 89.19 1099 TRP A CA 1
ATOM 8909 C C . TRP A 1 1099 ? 2.472 8.570 -51.696 1.00 89.19 1099 TRP A C 1
ATOM 8911 O O . TRP A 1 1099 ? 1.430 7.934 -51.852 1.00 89.19 1099 TRP A O 1
ATOM 8921 N N . GLY A 1 1100 ? 3.145 9.134 -52.703 1.00 83.38 1100 GLY A N 1
ATOM 8922 C CA . GLY A 1 1100 ? 2.581 9.352 -54.034 1.00 83.38 1100 GLY A CA 1
ATOM 8923 C C . GLY A 1 1100 ? 1.679 10.592 -54.105 1.00 83.38 1100 GLY A C 1
ATOM 8924 O O . GLY A 1 1100 ? 1.486 11.317 -53.124 1.00 83.38 1100 GLY A O 1
ATOM 8925 N N . GLU A 1 1101 ? 1.136 10.846 -55.295 1.00 83.75 1101 GLU A N 1
ATOM 8926 C CA . GLU A 1 1101 ? 0.168 11.922 -55.529 1.00 83.75 1101 GLU A CA 1
ATOM 8927 C C . GLU A 1 1101 ? -1.281 11.434 -55.391 1.00 83.75 1101 GLU A C 1
ATOM 8929 O O . GLU A 1 1101 ? -1.566 10.304 -55.801 1.00 83.75 1101 GLU A O 1
ATOM 8934 N N . PRO A 1 1102 ? -2.217 12.276 -54.906 1.00 87.31 1102 PRO A N 1
ATOM 8935 C CA . PRO A 1 1102 ? -3.626 11.908 -54.811 1.00 87.31 1102 PRO A CA 1
ATOM 8936 C C . PRO A 1 1102 ? -4.226 11.705 -56.209 1.00 87.31 1102 PRO A C 1
ATOM 8938 O O . PRO A 1 1102 ? -4.387 12.665 -56.963 1.00 87.31 1102 PRO A O 1
ATOM 8941 N N . GLN A 1 1103 ? -4.573 10.462 -56.545 1.00 83.81 1103 GLN A N 1
ATOM 8942 C CA . GLN A 1 1103 ? -5.243 10.115 -57.803 1.00 83.81 1103 GLN A CA 1
ATOM 8943 C C . GLN A 1 1103 ? -6.769 10.070 -57.636 1.00 83.81 1103 GLN A C 1
ATOM 8945 O O . GLN A 1 1103 ? -7.237 9.645 -56.573 1.00 83.81 1103 GLN A O 1
ATOM 8950 N N . PRO A 1 1104 ? -7.542 10.442 -58.676 1.00 81.12 1104 PRO A N 1
ATOM 8951 C CA . PRO A 1 1104 ? -8.975 10.175 -58.735 1.00 81.12 1104 PRO A CA 1
ATOM 8952 C C . PRO A 1 1104 ? -9.307 8.697 -58.525 1.00 81.12 1104 PRO A C 1
ATOM 8954 O O . PRO A 1 1104 ? -8.498 7.810 -58.811 1.00 81.12 1104 PRO A O 1
ATOM 8957 N N . ARG A 1 1105 ? -10.523 8.443 -58.046 1.00 80.06 1105 ARG A N 1
ATOM 8958 C CA . ARG A 1 1105 ? -11.095 7.104 -57.870 1.00 80.06 1105 ARG A CA 1
ATOM 8959 C C . ARG A 1 1105 ? -12.422 7.018 -58.634 1.00 80.06 1105 ARG A C 1
ATOM 8961 O O . ARG A 1 1105 ? -12.829 7.992 -59.269 1.00 80.06 1105 ARG A O 1
ATOM 8968 N N . CYS A 1 1106 ? -12.999 5.819 -58.679 1.00 59.44 1106 CYS A N 1
ATOM 8969 C CA . CYS A 1 1106 ? -14.145 5.489 -59.533 1.00 59.44 1106 CYS A CA 1
ATOM 8970 C C . CYS A 1 1106 ? -15.186 4.624 -58.795 1.00 59.44 1106 CYS A C 1
ATOM 8972 O O . CYS A 1 1106 ? -15.766 3.716 -59.394 1.00 59.44 1106 CYS A O 1
ATOM 8974 N N . SER A 1 1107 ? -15.344 4.801 -57.482 1.00 63.44 1107 SER A N 1
ATOM 8975 C CA . SER A 1 1107 ? -16.193 3.930 -56.660 1.00 63.44 1107 SER A CA 1
ATOM 8976 C C . SER A 1 1107 ? -16.510 4.592 -55.328 1.00 63.44 1107 SER A C 1
ATOM 8978 O O . SER A 1 1107 ? -15.559 4.933 -54.625 1.00 63.44 1107 SER A O 1
ATOM 8980 N N . GLU A 1 1108 ? -17.789 4.654 -54.943 1.00 74.12 1108 GLU A N 1
ATOM 8981 C CA . GLU A 1 1108 ? -18.269 5.336 -53.732 1.00 74.12 1108 GLU A CA 1
ATOM 8982 C C . GLU A 1 1108 ? -17.462 4.948 -52.479 1.00 74.12 1108 GLU A C 1
ATOM 8984 O O . GLU A 1 1108 ? -17.705 3.932 -51.824 1.00 74.12 1108 GLU A O 1
ATOM 8989 N N . ASN A 1 1109 ? -16.452 5.760 -52.165 1.00 87.19 1109 ASN A N 1
ATOM 8990 C CA . ASN A 1 1109 ? -15.494 5.495 -51.100 1.00 87.19 1109 ASN A CA 1
ATOM 8991 C C . ASN A 1 1109 ? -15.820 6.348 -49.874 1.00 87.19 1109 ASN A C 1
ATOM 8993 O O . ASN A 1 1109 ? -16.046 7.556 -49.958 1.00 87.19 1109 ASN A O 1
ATOM 8997 N N . LEU A 1 1110 ? -15.744 5.720 -48.706 1.00 91.06 1110 LEU A N 1
ATOM 8998 C CA . LEU A 1 1110 ? -15.726 6.399 -47.423 1.00 91.06 1110 LEU A CA 1
ATOM 8999 C C . LEU A 1 1110 ? -14.290 6.835 -47.115 1.00 91.06 1110 LEU A C 1
ATOM 9001 O O . LEU A 1 1110 ? -13.380 6.005 -47.035 1.00 91.06 1110 LEU A O 1
ATOM 9005 N N . TYR A 1 1111 ? -14.083 8.130 -46.907 1.00 94.19 1111 TYR A N 1
ATOM 9006 C CA . TYR A 1 1111 ? -12.761 8.688 -46.638 1.00 94.19 1111 TYR A CA 1
ATOM 9007 C C . TYR A 1 1111 ? -12.531 8.877 -45.134 1.00 94.19 1111 TYR A C 1
ATOM 9009 O O . TYR A 1 1111 ? -13.456 9.087 -44.353 1.00 94.19 1111 TYR A O 1
ATOM 9017 N N . GLU A 1 1112 ? -11.272 8.824 -44.707 1.00 95.44 1112 GLU A N 1
ATOM 9018 C CA . GLU A 1 1112 ? -10.859 9.141 -43.339 1.00 95.44 1112 GLU A CA 1
ATOM 9019 C C . GLU A 1 1112 ? -9.659 10.082 -43.369 1.00 95.44 1112 GLU A C 1
ATOM 9021 O O . GLU A 1 1112 ? -8.565 9.693 -43.789 1.00 95.44 1112 GLU A O 1
ATOM 9026 N N . ILE A 1 1113 ? -9.846 11.305 -42.876 1.00 96.12 1113 ILE A N 1
ATOM 9027 C CA . ILE A 1 1113 ? -8.755 12.258 -42.681 1.00 96.12 1113 ILE A CA 1
ATOM 9028 C C . ILE A 1 1113 ? -8.252 12.167 -41.240 1.00 96.12 1113 ILE A C 1
ATOM 9030 O O . ILE A 1 1113 ? -9.022 12.276 -40.286 1.00 96.12 1113 ILE A O 1
ATOM 9034 N N . ARG A 1 1114 ? -6.942 11.971 -41.070 1.00 96.12 1114 ARG A N 1
ATOM 9035 C CA . ARG A 1 1114 ? -6.282 11.941 -39.759 1.00 96.12 1114 ARG A CA 1
ATOM 9036 C C . ARG A 1 1114 ? -5.260 13.050 -39.642 1.00 96.12 1114 ARG A C 1
ATOM 9038 O O . ARG A 1 1114 ? -4.345 13.133 -40.456 1.00 96.12 1114 ARG A O 1
ATOM 9045 N N . THR A 1 1115 ? -5.397 13.872 -38.611 1.00 95.69 1115 THR A N 1
ATOM 9046 C CA . THR A 1 1115 ? -4.440 14.925 -38.257 1.00 95.69 1115 THR A CA 1
ATOM 9047 C C . THR A 1 1115 ? -3.575 14.454 -37.094 1.00 95.69 1115 THR A C 1
ATOM 9049 O O . THR A 1 1115 ? -4.093 13.980 -36.088 1.00 95.69 1115 THR A O 1
ATOM 9052 N N . TYR A 1 1116 ? -2.262 14.634 -37.213 1.00 96.69 1116 TYR A N 1
ATOM 9053 C CA . TYR A 1 1116 ? -1.278 14.395 -36.160 1.00 96.69 1116 TYR A CA 1
ATOM 9054 C C . TYR A 1 1116 ? -0.496 15.685 -35.911 1.00 96.69 1116 TYR A C 1
ATOM 9056 O O . TYR A 1 1116 ? 0.064 16.261 -36.841 1.00 96.69 1116 TYR A O 1
ATOM 9064 N N . ILE A 1 1117 ? -0.439 16.146 -34.665 1.00 96.38 1117 ILE A N 1
ATOM 9065 C CA . ILE A 1 1117 ? 0.447 17.232 -34.236 1.00 96.38 1117 ILE A CA 1
ATOM 9066 C C . ILE A 1 1117 ? 1.676 16.583 -33.609 1.00 96.38 1117 ILE A C 1
ATOM 9068 O O . ILE A 1 1117 ? 1.547 15.909 -32.589 1.00 96.38 1117 ILE A O 1
ATOM 9072 N N . LEU A 1 1118 ? 2.846 16.754 -34.220 1.00 95.00 1118 LEU A N 1
ATOM 9073 C CA . LEU A 1 1118 ? 4.099 16.144 -33.769 1.00 95.00 1118 LEU A CA 1
ATOM 9074 C C . LEU A 1 1118 ? 4.852 17.031 -32.769 1.00 95.00 1118 LEU A C 1
ATOM 9076 O O . LEU A 1 1118 ? 4.688 18.253 -32.749 1.00 95.00 1118 LEU A O 1
ATOM 9080 N N . LYS A 1 1119 ? 5.727 16.417 -31.967 1.00 92.19 1119 LYS A N 1
ATOM 9081 C CA . LYS A 1 1119 ? 6.710 17.124 -31.135 1.00 92.19 1119 LYS A CA 1
ATOM 9082 C C . LYS A 1 1119 ? 7.684 17.894 -32.033 1.00 92.19 1119 LYS A C 1
ATOM 9084 O O . LYS A 1 1119 ? 8.125 17.378 -33.065 1.00 92.19 1119 LYS A O 1
ATOM 9089 N N . ALA A 1 1120 ? 8.038 19.119 -31.641 1.00 86.88 1120 ALA A N 1
ATOM 9090 C CA . ALA A 1 1120 ? 8.950 19.963 -32.412 1.00 86.88 1120 ALA A CA 1
ATOM 9091 C C . ALA A 1 1120 ? 10.281 19.235 -32.696 1.00 86.88 1120 ALA A C 1
ATOM 9093 O O . ALA A 1 1120 ? 10.836 18.576 -31.822 1.00 86.88 1120 ALA A O 1
ATOM 9094 N N . GLY A 1 1121 ? 10.765 19.318 -33.939 1.00 85.44 1121 GLY A N 1
ATOM 9095 C CA . GLY A 1 1121 ? 11.980 18.632 -34.407 1.00 85.44 1121 GLY A CA 1
ATOM 9096 C C . GLY A 1 1121 ? 11.793 17.182 -34.891 1.00 85.44 1121 GLY A C 1
ATOM 9097 O O . GLY A 1 1121 ? 12.559 16.738 -35.742 1.00 85.44 1121 GLY A O 1
ATOM 9098 N N . THR A 1 1122 ? 10.754 16.461 -34.452 1.00 90.31 1122 THR A N 1
ATOM 9099 C CA . THR A 1 1122 ? 10.608 15.006 -34.723 1.00 90.31 1122 THR A CA 1
ATOM 9100 C C . THR A 1 1122 ? 10.062 14.647 -36.115 1.00 90.31 1122 THR A C 1
ATOM 9102 O O . THR A 1 1122 ? 10.040 13.478 -36.492 1.00 90.31 1122 THR A O 1
ATOM 9105 N N . MET A 1 1123 ? 9.648 15.627 -36.929 1.00 88.62 1123 MET A N 1
ATOM 9106 C CA . MET A 1 1123 ? 8.971 15.382 -38.216 1.00 88.62 1123 MET A CA 1
ATOM 9107 C C . MET A 1 1123 ? 9.774 14.495 -39.186 1.00 88.62 1123 MET A C 1
ATOM 9109 O O . MET A 1 1123 ? 9.198 13.608 -39.810 1.00 88.62 1123 MET A O 1
ATOM 9113 N N . LEU A 1 1124 ? 11.092 14.697 -39.306 1.00 86.00 1124 LEU A N 1
ATOM 9114 C CA . LEU A 1 1124 ? 11.942 13.913 -40.216 1.00 86.00 1124 LEU A CA 1
ATOM 9115 C C . LEU A 1 1124 ? 12.154 12.466 -39.732 1.00 86.00 1124 LEU A C 1
ATOM 9117 O O . LEU A 1 1124 ? 12.313 11.556 -40.540 1.00 86.00 1124 LEU A O 1
ATOM 9121 N N . GLU A 1 1125 ? 12.177 12.256 -38.420 1.00 88.44 1125 GLU A N 1
ATOM 9122 C CA . GLU A 1 1125 ? 12.288 10.940 -37.781 1.00 88.44 1125 GLU A CA 1
ATOM 9123 C C . GLU A 1 1125 ? 10.988 10.146 -37.954 1.00 88.44 1125 GLU A C 1
ATOM 9125 O O . GLU A 1 1125 ? 10.997 9.024 -38.461 1.00 88.44 1125 GLU A O 1
ATOM 9130 N N . TRP A 1 1126 ? 9.860 10.785 -37.644 1.00 92.00 1126 TRP A N 1
ATOM 9131 C CA . TRP A 1 1126 ? 8.524 10.236 -37.841 1.00 92.00 1126 TRP A CA 1
ATOM 9132 C C . TRP A 1 1126 ? 8.263 9.884 -39.317 1.00 92.00 1126 TRP A C 1
ATOM 9134 O O . TRP A 1 1126 ? 7.782 8.789 -39.611 1.00 92.00 1126 TRP A O 1
ATOM 9144 N N . ALA A 1 1127 ? 8.657 10.759 -40.252 1.00 90.25 1127 ALA A N 1
ATOM 9145 C CA . ALA A 1 1127 ? 8.518 10.533 -41.692 1.00 90.25 1127 ALA A CA 1
ATOM 9146 C C . ALA A 1 1127 ? 9.314 9.307 -42.177 1.00 90.25 1127 ALA A C 1
ATOM 9148 O O . ALA A 1 1127 ? 8.752 8.464 -42.869 1.00 90.25 1127 ALA A O 1
ATOM 9149 N N . LYS A 1 1128 ? 10.576 9.143 -41.753 1.00 89.25 1128 LYS A N 1
ATOM 9150 C CA . LYS A 1 1128 ? 11.408 7.961 -42.080 1.00 89.25 1128 LYS A CA 1
ATOM 9151 C C . LYS A 1 1128 ? 10.838 6.642 -41.556 1.00 89.25 1128 LYS A C 1
ATOM 9153 O O . LYS A 1 1128 ? 11.124 5.583 -42.112 1.00 89.25 1128 LYS A O 1
ATOM 9158 N N . ASN A 1 1129 ? 10.065 6.675 -40.470 1.00 91.06 1129 ASN A N 1
ATOM 9159 C CA . ASN A 1 1129 ? 9.390 5.475 -39.986 1.00 91.06 1129 ASN A CA 1
ATOM 9160 C C . ASN A 1 1129 ? 8.106 5.193 -40.786 1.00 91.06 1129 ASN A C 1
ATOM 9162 O O . ASN A 1 1129 ? 7.834 4.041 -41.124 1.00 91.06 1129 ASN A O 1
ATOM 9166 N N . TRP A 1 1130 ? 7.359 6.235 -41.166 1.00 91.94 1130 TRP A N 1
ATOM 9167 C CA . TRP A 1 1130 ? 6.174 6.108 -42.023 1.00 91.94 1130 TRP A CA 1
ATOM 9168 C C . TRP A 1 1130 ? 6.482 5.728 -43.476 1.00 91.94 1130 TRP A C 1
ATOM 9170 O O . TRP A 1 1130 ? 5.698 4.998 -44.074 1.00 91.94 1130 TRP A O 1
ATOM 9180 N N . GLU A 1 1131 ? 7.648 6.100 -44.005 1.00 90.81 1131 GLU A N 1
ATOM 9181 C CA . GLU A 1 1131 ? 8.198 5.622 -45.285 1.00 90.81 1131 GLU A CA 1
ATOM 9182 C C . GLU A 1 1131 ? 8.259 4.084 -45.362 1.00 90.81 1131 GLU A C 1
ATOM 9184 O O . GLU A 1 1131 ? 8.026 3.488 -46.416 1.00 90.81 1131 GLU A O 1
ATOM 9189 N N . LYS A 1 1132 ? 8.496 3.426 -44.220 1.00 89.56 1132 LYS A N 1
ATOM 9190 C CA . LYS A 1 1132 ? 8.424 1.966 -44.080 1.00 89.56 1132 LYS A CA 1
ATOM 9191 C C . LYS A 1 1132 ? 6.996 1.502 -43.792 1.00 89.56 1132 LYS A C 1
ATOM 9193 O O . LYS A 1 1132 ? 6.488 0.632 -44.501 1.00 89.56 1132 LYS A O 1
ATOM 9198 N N . ALA A 1 1133 ? 6.331 2.114 -42.809 1.00 89.44 1133 ALA A N 1
ATOM 9199 C CA . ALA A 1 1133 ? 5.009 1.698 -42.335 1.00 89.44 1133 ALA A CA 1
ATOM 9200 C C . ALA A 1 1133 ? 3.895 1.803 -43.401 1.00 89.44 1133 ALA A C 1
ATOM 9202 O O . ALA A 1 1133 ? 2.951 1.014 -43.389 1.00 89.44 1133 ALA A O 1
ATOM 9203 N N . ILE A 1 1134 ? 3.999 2.724 -44.366 1.00 89.94 1134 ILE A N 1
ATOM 9204 C CA . ILE A 1 1134 ? 2.991 2.892 -45.426 1.00 89.94 1134 ILE A CA 1
ATOM 9205 C C . ILE A 1 1134 ? 2.800 1.619 -46.268 1.00 89.94 1134 ILE A C 1
ATOM 9207 O O . ILE A 1 1134 ? 1.693 1.333 -46.723 1.00 89.94 1134 ILE A O 1
ATOM 9211 N N . ASN A 1 1135 ? 3.844 0.796 -46.413 1.00 88.50 1135 ASN A N 1
ATOM 9212 C CA . ASN A 1 1135 ? 3.822 -0.415 -47.240 1.00 88.50 1135 ASN A CA 1
ATOM 9213 C C . ASN A 1 1135 ? 2.892 -1.514 -46.703 1.00 88.50 1135 ASN A C 1
ATOM 9215 O O . ASN A 1 1135 ? 2.388 -2.313 -47.490 1.00 88.50 1135 ASN A O 1
ATOM 9219 N N . TYR A 1 1136 ? 2.593 -1.517 -45.400 1.00 86.31 1136 TYR A N 1
ATOM 9220 C CA . TYR A 1 1136 ? 1.592 -2.416 -44.818 1.00 86.31 1136 TYR A CA 1
ATOM 9221 C C . TYR A 1 1136 ? 0.166 -2.053 -45.265 1.00 86.31 1136 TYR A C 1
ATOM 9223 O O . TYR A 1 1136 ? -0.668 -2.939 -45.417 1.00 86.31 1136 TYR A O 1
ATOM 9231 N N . ARG A 1 1137 ? -0.107 -0.766 -45.538 1.00 83.94 1137 ARG A N 1
ATOM 9232 C CA . ARG A 1 1137 ? -1.443 -0.260 -45.909 1.00 83.94 1137 ARG A CA 1
ATOM 9233 C C . ARG A 1 1137 ? -1.647 -0.049 -47.415 1.00 83.94 1137 ARG A C 1
ATOM 9235 O O . ARG A 1 1137 ? -2.789 0.027 -47.859 1.00 83.94 1137 ARG A O 1
ATOM 9242 N N . ARG A 1 1138 ? -0.563 -0.022 -48.203 1.00 84.62 1138 ARG A N 1
ATOM 9243 C CA . ARG A 1 1138 ? -0.596 0.067 -49.679 1.00 84.62 1138 ARG A CA 1
ATOM 9244 C C . ARG A 1 1138 ? -1.268 -1.116 -50.378 1.00 84.62 1138 ARG A C 1
ATOM 9246 O O . ARG A 1 1138 ? -1.804 -0.936 -51.463 1.00 84.62 1138 ARG A O 1
ATOM 9253 N N . LYS A 1 1139 ? -1.228 -2.315 -49.783 1.00 70.50 1139 LYS A N 1
ATOM 9254 C CA . LYS A 1 1139 ? -1.671 -3.566 -50.433 1.00 70.50 1139 LYS A CA 1
ATOM 9255 C C . LYS A 1 1139 ? -3.136 -3.550 -50.884 1.00 70.50 1139 LYS A C 1
ATOM 9257 O O . LYS A 1 1139 ? -3.450 -4.131 -51.910 1.00 70.50 1139 LYS A O 1
ATOM 9262 N N . GLU A 1 1140 ? -3.984 -2.845 -50.141 1.00 73.31 1140 GLU A N 1
ATOM 9263 C CA . GLU A 1 1140 ? -5.435 -2.752 -50.360 1.00 73.31 1140 GLU A CA 1
ATOM 9264 C C . GLU A 1 1140 ? -5.850 -1.332 -50.793 1.00 73.31 1140 GLU A C 1
ATOM 9266 O O . GLU A 1 1140 ? -6.933 -0.864 -50.454 1.00 73.31 1140 GLU A O 1
ATOM 9271 N N . ASP A 1 1141 ? -4.941 -0.607 -51.462 1.00 81.44 1141 ASP A N 1
ATOM 9272 C CA . ASP A 1 1141 ? -5.135 0.754 -51.990 1.00 81.44 1141 ASP A CA 1
ATOM 9273 C C . ASP A 1 1141 ? -5.730 1.763 -50.976 1.00 81.44 1141 ASP A C 1
ATOM 9275 O O . ASP A 1 1141 ? -6.522 2.645 -51.306 1.00 81.44 1141 ASP A O 1
ATOM 9279 N N . GLN A 1 1142 ? -5.359 1.651 -49.697 1.00 86.94 1142 GLN A N 1
ATOM 9280 C CA . GLN A 1 1142 ? -5.941 2.492 -48.642 1.00 86.94 1142 GLN A CA 1
ATOM 9281 C C . GLN A 1 1142 ? -5.400 3.933 -48.671 1.00 86.94 1142 GLN A C 1
ATOM 9283 O O . GLN A 1 1142 ? -6.012 4.831 -48.094 1.00 86.94 1142 GLN A O 1
ATOM 9288 N N . ASN A 1 1143 ? -4.219 4.165 -49.256 1.00 89.62 1143 ASN A N 1
ATOM 9289 C CA . ASN A 1 1143 ? -3.471 5.423 -49.169 1.00 89.62 1143 ASN A CA 1
ATOM 9290 C C . ASN A 1 1143 ? -3.883 6.442 -50.243 1.00 89.62 1143 ASN A C 1
ATOM 9292 O O . ASN A 1 1143 ? -3.430 6.378 -51.380 1.00 89.62 1143 ASN A O 1
ATOM 9296 N N . VAL A 1 1144 ? -4.658 7.456 -49.855 1.00 91.12 1144 VAL A N 1
ATOM 9297 C CA . VAL A 1 1144 ? -5.049 8.544 -50.769 1.00 91.12 1144 VAL A CA 1
ATOM 9298 C C . VAL A 1 1144 ? -3.988 9.642 -50.789 1.00 91.12 1144 VAL A C 1
ATOM 9300 O O . VAL A 1 1144 ? -3.554 10.057 -51.858 1.00 91.12 1144 VAL A O 1
ATOM 9303 N N . ALA A 1 1145 ? -3.568 10.129 -49.615 1.00 91.88 1145 ALA A N 1
ATOM 9304 C CA . ALA A 1 1145 ? -2.601 11.223 -49.515 1.00 91.88 1145 ALA A CA 1
ATOM 9305 C C . ALA A 1 1145 ? -1.927 11.316 -48.136 1.00 91.88 1145 ALA A C 1
ATOM 9307 O O . ALA A 1 1145 ? -2.498 10.891 -47.128 1.00 91.88 1145 ALA A O 1
ATOM 9308 N N . GLY A 1 1146 ? -0.744 11.931 -48.082 1.00 93.94 1146 GLY A N 1
ATOM 9309 C CA . GLY A 1 1146 ? -0.014 12.202 -46.846 1.00 93.94 1146 GLY A CA 1
ATOM 9310 C C . GLY A 1 1146 ? 0.755 13.513 -46.947 1.00 93.94 1146 GLY A C 1
ATOM 9311 O O . GLY A 1 1146 ? 1.662 13.636 -47.763 1.00 93.94 1146 GLY A O 1
ATOM 9312 N N . PHE A 1 1147 ? 0.396 14.487 -46.114 1.00 93.94 1147 PHE A N 1
ATOM 9313 C CA . PHE A 1 1147 ? 0.850 15.872 -46.209 1.00 93.94 1147 PHE A CA 1
ATOM 9314 C C . PHE A 1 1147 ? 1.467 16.378 -44.906 1.00 93.94 1147 PHE A C 1
ATOM 9316 O O . PHE A 1 1147 ? 0.951 16.086 -43.827 1.00 93.94 1147 PHE A O 1
ATOM 9323 N N . PHE A 1 1148 ? 2.478 17.242 -44.986 1.00 93.62 1148 PHE A N 1
ATOM 9324 C CA . PHE A 1 1148 ? 3.005 17.985 -43.837 1.00 93.62 1148 PHE A CA 1
ATOM 9325 C C . PHE A 1 1148 ? 2.906 19.500 -44.053 1.00 93.62 1148 PHE A C 1
ATOM 9327 O O . PHE A 1 1148 ? 3.177 20.015 -45.139 1.00 93.62 1148 PHE A O 1
ATOM 9334 N N . ALA A 1 1149 ? 2.488 20.223 -43.013 1.00 92.75 1149 ALA A N 1
ATOM 9335 C CA . ALA A 1 1149 ? 2.240 21.659 -43.098 1.00 92.75 1149 ALA A CA 1
ATOM 9336 C C . ALA A 1 1149 ? 3.537 22.467 -43.291 1.00 92.75 1149 ALA A C 1
ATOM 9338 O O . ALA A 1 1149 ? 4.572 22.184 -42.682 1.00 92.75 1149 ALA A O 1
ATOM 9339 N N . GLN A 1 1150 ? 3.458 23.511 -44.115 1.00 90.81 1150 GLN A N 1
ATOM 9340 C CA . GLN A 1 1150 ? 4.482 24.548 -44.283 1.00 90.81 1150 GLN A CA 1
ATOM 9341 C C . GLN A 1 1150 ? 3.974 25.926 -43.837 1.00 90.81 1150 GLN A C 1
ATOM 9343 O O . GLN A 1 1150 ? 4.755 26.707 -43.303 1.00 90.81 1150 GLN A O 1
ATOM 9348 N N . VAL A 1 1151 ? 2.673 26.206 -43.988 1.00 89.31 1151 VAL A N 1
ATOM 9349 C CA . VAL A 1 1151 ? 2.031 27.449 -43.520 1.00 89.31 1151 VAL A CA 1
ATOM 9350 C C . VAL A 1 1151 ? 0.744 27.114 -42.763 1.00 89.31 1151 VAL A C 1
ATOM 9352 O O . VAL A 1 1151 ? 0.028 26.176 -43.115 1.00 89.31 1151 VAL A O 1
ATOM 9355 N N . GLY A 1 1152 ? 0.457 27.870 -41.701 1.00 89.38 1152 GLY A N 1
ATOM 9356 C CA . GLY A 1 1152 ? -0.592 27.559 -40.728 1.00 89.38 1152 GLY A CA 1
ATOM 9357 C C . GLY A 1 1152 ? -0.013 26.834 -39.511 1.00 89.38 1152 GLY A C 1
ATOM 9358 O O . GLY A 1 1152 ? 1.048 27.203 -39.007 1.00 89.38 1152 GLY A O 1
ATOM 9359 N N . ARG A 1 1153 ? -0.697 25.797 -39.011 1.00 87.69 1153 ARG A N 1
ATOM 9360 C CA . ARG A 1 1153 ? -0.248 25.051 -37.822 1.00 87.69 1153 ARG A CA 1
ATOM 9361 C C . ARG A 1 1153 ? 0.957 24.159 -38.146 1.00 87.69 1153 ARG A C 1
ATOM 9363 O O . ARG A 1 1153 ? 0.796 23.043 -38.631 1.00 87.69 1153 ARG A O 1
ATOM 9370 N N . LEU A 1 1154 ? 2.161 24.647 -37.847 1.00 90.69 1154 LEU A N 1
ATOM 9371 C CA . LEU A 1 1154 ? 3.411 23.893 -37.998 1.00 90.69 1154 LEU A CA 1
ATOM 9372 C C . LEU A 1 1154 ? 3.426 22.609 -37.148 1.00 90.69 1154 LEU A C 1
ATOM 9374 O O . LEU A 1 1154 ? 2.664 22.456 -36.194 1.00 90.69 1154 LEU A O 1
ATOM 9378 N N . CYS A 1 1155 ? 4.295 21.668 -37.525 1.00 91.38 1155 CYS A N 1
ATOM 9379 C CA . CYS A 1 1155 ? 4.351 20.299 -36.989 1.00 91.38 1155 CYS A CA 1
ATOM 9380 C C . CYS A 1 1155 ? 3.054 19.471 -37.154 1.00 91.38 1155 CYS A C 1
ATOM 9382 O O . CYS A 1 1155 ? 2.991 18.352 -36.648 1.00 91.38 1155 CYS A O 1
ATOM 9384 N N . LYS A 1 1156 ? 2.048 19.965 -37.898 1.00 94.44 1156 LYS A N 1
ATOM 9385 C CA . LYS A 1 1156 ? 0.904 19.165 -38.354 1.00 94.44 1156 LYS A CA 1
ATOM 9386 C C . LYS A 1 1156 ? 1.299 18.267 -39.529 1.00 94.44 1156 LYS A C 1
ATOM 9388 O O . LYS A 1 1156 ? 1.820 18.743 -40.539 1.00 94.44 1156 LYS A O 1
ATOM 9393 N N . VAL A 1 1157 ? 0.953 16.992 -39.410 1.00 95.25 1157 VAL A N 1
ATOM 9394 C CA . VAL A 1 1157 ? 0.869 16.019 -40.500 1.00 95.25 1157 VAL A CA 1
ATOM 9395 C C . VAL A 1 1157 ? -0.594 15.621 -40.700 1.00 95.25 1157 VAL A C 1
ATOM 9397 O O . VAL A 1 1157 ? -1.364 15.567 -39.741 1.00 95.25 1157 VAL A O 1
ATOM 9400 N N . THR A 1 1158 ? -0.990 15.365 -41.945 1.00 95.62 1158 THR A N 1
ATOM 9401 C CA . THR A 1 1158 ? -2.348 14.967 -42.329 1.00 95.62 1158 THR A CA 1
ATOM 9402 C C . THR A 1 1158 ? -2.288 13.751 -43.248 1.00 95.62 1158 THR A C 1
ATOM 9404 O O . THR A 1 1158 ? -1.636 13.812 -44.284 1.00 95.62 1158 THR A O 1
ATOM 9407 N N . HIS A 1 1159 ? -2.973 12.664 -42.903 1.00 95.25 1159 HIS A N 1
ATOM 9408 C CA . HIS A 1 1159 ? -3.182 11.513 -43.787 1.00 95.25 1159 HIS A CA 1
ATOM 9409 C C . HIS A 1 1159 ? -4.624 11.492 -44.285 1.00 95.25 1159 HIS A C 1
ATOM 9411 O O . HIS A 1 1159 ? -5.532 11.792 -43.512 1.00 95.25 1159 HIS A O 1
ATOM 9417 N N . ILE A 1 1160 ? -4.833 11.079 -45.532 1.00 94.56 1160 ILE A N 1
ATOM 9418 C CA . ILE A 1 1160 ? -6.148 10.753 -46.088 1.00 94.56 1160 ILE A CA 1
ATOM 9419 C C . ILE A 1 1160 ? -6.128 9.278 -46.496 1.00 94.56 1160 ILE A C 1
ATOM 9421 O O . ILE A 1 1160 ? -5.223 8.834 -47.212 1.00 94.56 1160 ILE A O 1
ATOM 9425 N N . TRP A 1 1161 ? -7.128 8.535 -46.031 1.00 93.62 1161 TRP A N 1
ATOM 9426 C CA . TRP A 1 1161 ? -7.357 7.129 -46.360 1.00 93.62 1161 TRP A CA 1
ATOM 9427 C C . TRP A 1 1161 ? -8.714 6.956 -47.044 1.00 93.62 1161 TRP A C 1
ATOM 9429 O O . TRP A 1 1161 ? -9.617 7.753 -46.793 1.00 93.62 1161 TRP A O 1
ATOM 9439 N N . ALA A 1 1162 ? -8.860 5.912 -47.858 1.00 92.44 1162 ALA A N 1
ATOM 9440 C CA . ALA A 1 1162 ? -10.128 5.493 -48.454 1.00 92.44 1162 ALA A CA 1
ATOM 9441 C C . ALA A 1 1162 ? -10.460 4.050 -48.050 1.00 92.44 1162 ALA A C 1
ATOM 9443 O O . ALA A 1 1162 ? -9.562 3.222 -47.881 1.00 92.44 1162 ALA A O 1
ATOM 9444 N N . TYR A 1 1163 ? -11.754 3.765 -47.903 1.00 92.06 1163 TYR A N 1
ATOM 9445 C CA . TYR A 1 1163 ? -12.307 2.445 -47.607 1.00 92.06 1163 TYR A CA 1
ATOM 9446 C C . TYR A 1 1163 ? -13.672 2.293 -48.283 1.00 92.06 1163 TYR A C 1
ATOM 9448 O O . TYR A 1 1163 ? -14.404 3.266 -48.437 1.00 92.06 1163 TYR A O 1
ATOM 9456 N N . LYS A 1 1164 ? -14.080 1.059 -48.584 1.00 90.25 1164 LYS A N 1
ATOM 9457 C CA . LYS A 1 1164 ? -15.389 0.774 -49.205 1.00 90.25 1164 LYS A CA 1
ATOM 9458 C C . LYS A 1 1164 ? -16.569 0.923 -48.232 1.00 90.25 1164 LYS A C 1
ATOM 9460 O O . LYS A 1 1164 ? -17.709 1.039 -48.655 1.00 90.25 1164 LYS A O 1
ATOM 9465 N N . SER A 1 1165 ? -16.313 0.869 -46.922 1.00 91.00 1165 SER A N 1
ATOM 9466 C CA . SER A 1 1165 ? -17.304 1.052 -45.849 1.00 91.00 1165 SER A CA 1
ATOM 9467 C C . SER A 1 1165 ? -16.622 1.181 -44.478 1.00 91.00 1165 SER A C 1
ATOM 9469 O O . SER A 1 1165 ? -15.421 0.926 -44.347 1.00 91.00 1165 SER A O 1
ATOM 9471 N N . LEU A 1 1166 ? -17.385 1.513 -43.426 1.00 92.19 1166 LEU A N 1
ATOM 9472 C CA . LEU A 1 1166 ? -16.892 1.472 -42.039 1.00 92.19 1166 LEU A CA 1
ATOM 9473 C C . LEU A 1 1166 ? -16.456 0.063 -41.598 1.00 92.19 1166 LEU A C 1
ATOM 9475 O O . LEU A 1 1166 ? -15.493 -0.061 -40.844 1.00 92.19 1166 LEU A O 1
ATOM 9479 N N . GLU A 1 1167 ? -17.115 -0.987 -42.092 1.00 93.69 1167 GLU A N 1
ATOM 9480 C CA . GLU A 1 1167 ? -16.758 -2.376 -41.777 1.00 93.69 1167 GLU A CA 1
ATOM 9481 C C . GLU A 1 1167 ? -15.495 -2.817 -42.531 1.00 93.69 1167 GLU A C 1
ATOM 9483 O O . GLU A 1 1167 ? -14.584 -3.397 -41.945 1.00 93.69 1167 GLU A O 1
ATOM 9488 N N . ASN A 1 1168 ? -15.353 -2.427 -43.802 1.00 91.88 1168 ASN A N 1
ATOM 9489 C CA . ASN A 1 1168 ? -14.101 -2.604 -44.539 1.00 91.88 1168 ASN A CA 1
ATOM 9490 C C . ASN A 1 1168 ? -12.939 -1.853 -43.856 1.00 91.88 1168 ASN A C 1
ATOM 9492 O O . ASN A 1 1168 ? -11.842 -2.396 -43.742 1.00 91.88 1168 ASN A O 1
ATOM 9496 N N . ARG A 1 1169 ? -13.187 -0.655 -43.303 1.00 92.06 1169 ARG A N 1
ATOM 9497 C CA . ARG A 1 1169 ? -12.225 0.062 -42.450 1.00 92.06 1169 ARG A CA 1
ATOM 9498 C C . ARG A 1 1169 ? -11.884 -0.693 -41.160 1.00 92.06 1169 ARG A C 1
ATOM 9500 O O . ARG A 1 1169 ? -10.743 -0.587 -40.712 1.00 92.06 1169 ARG A O 1
ATOM 9507 N N . ARG A 1 1170 ? -12.833 -1.399 -40.532 1.00 94.38 1170 ARG A N 1
ATOM 9508 C CA . ARG A 1 1170 ? -12.579 -2.213 -39.330 1.00 94.38 1170 ARG A CA 1
ATOM 9509 C C . ARG A 1 1170 ? -11.628 -3.360 -39.671 1.00 94.38 1170 ARG A C 1
ATOM 9511 O O . ARG A 1 1170 ? -10.516 -3.392 -39.146 1.00 94.38 1170 ARG A O 1
ATOM 9518 N N . ILE A 1 1171 ? -12.030 -4.204 -40.622 1.00 92.81 1171 ILE A N 1
ATOM 9519 C CA . ILE A 1 1171 ? -11.284 -5.379 -41.096 1.00 92.81 1171 ILE A CA 1
ATOM 9520 C C . ILE A 1 1171 ? -9.854 -4.986 -41.495 1.00 92.81 1171 ILE A C 1
ATOM 9522 O O . ILE A 1 1171 ? -8.894 -5.421 -40.866 1.00 92.81 1171 ILE A O 1
ATOM 9526 N N . LEU A 1 1172 ? -9.698 -4.031 -42.420 1.00 90.31 1172 LEU A N 1
ATOM 9527 C CA . LEU A 1 1172 ? -8.383 -3.613 -42.922 1.00 90.31 1172 LEU A CA 1
ATOM 9528 C C . LEU A 1 1172 ? -7.461 -2.997 -41.854 1.00 90.31 1172 LEU A C 1
ATOM 9530 O O . LEU A 1 1172 ? -6.241 -2.945 -42.039 1.00 90.31 1172 LEU A O 1
ATOM 9534 N N . ARG A 1 1173 ? -8.011 -2.512 -40.732 1.00 90.44 1173 ARG A N 1
ATOM 9535 C CA . ARG A 1 1173 ? -7.223 -2.031 -39.588 1.00 90.44 1173 ARG A CA 1
ATOM 9536 C C . ARG A 1 1173 ? -6.828 -3.154 -38.636 1.00 90.44 1173 ARG A C 1
ATOM 9538 O O . ARG A 1 1173 ? -5.732 -3.075 -38.089 1.00 90.44 1173 ARG A O 1
ATOM 9545 N N . GLU A 1 1174 ? -7.666 -4.168 -38.455 1.00 90.19 1174 GLU A N 1
ATOM 9546 C CA . GLU A 1 1174 ? -7.313 -5.389 -37.723 1.00 90.19 1174 GLU A CA 1
ATOM 9547 C C . GLU A 1 1174 ? -6.249 -6.192 -38.481 1.00 90.19 1174 GLU A C 1
ATOM 9549 O O . GLU A 1 1174 ? -5.246 -6.575 -37.885 1.00 90.19 1174 GLU A O 1
ATOM 9554 N N . ASP A 1 1175 ? -6.380 -6.336 -39.801 1.00 88.31 1175 ASP A N 1
ATOM 9555 C CA . ASP A 1 1175 ? -5.374 -6.987 -40.651 1.00 88.31 1175 ASP A CA 1
ATOM 9556 C C . ASP A 1 1175 ? -4.032 -6.240 -40.631 1.00 88.31 1175 ASP A C 1
ATOM 9558 O O . ASP A 1 1175 ? -2.972 -6.860 -40.555 1.00 88.31 1175 ASP A O 1
ATOM 9562 N N . SER A 1 1176 ? -4.067 -4.899 -40.615 1.00 86.31 1176 SER A N 1
ATOM 9563 C CA . SER A 1 1176 ? -2.858 -4.081 -40.424 1.00 86.31 1176 SER A CA 1
ATOM 9564 C C . SER A 1 1176 ? -2.186 -4.366 -39.074 1.00 86.31 1176 SER A C 1
ATOM 9566 O O . SER A 1 1176 ? -0.966 -4.443 -39.016 1.00 86.31 1176 SER A O 1
ATOM 9568 N N . TRP A 1 1177 ? -2.961 -4.545 -37.997 1.00 86.69 1177 TRP A N 1
ATOM 9569 C CA . TRP A 1 1177 ? -2.437 -4.879 -36.665 1.00 86.69 1177 TRP A CA 1
ATOM 9570 C C . TRP A 1 1177 ? -1.899 -6.309 -36.552 1.00 86.69 1177 TRP A C 1
ATOM 9572 O O . TRP A 1 1177 ? -0.974 -6.537 -35.779 1.00 86.69 1177 TRP A O 1
ATOM 9582 N N . ARG A 1 1178 ? -2.438 -7.259 -37.325 1.00 87.88 1178 ARG A N 1
ATOM 9583 C CA . ARG A 1 1178 ? -1.938 -8.644 -37.401 1.00 87.88 1178 ARG A CA 1
ATOM 9584 C C . ARG A 1 1178 ? -0.660 -8.780 -38.239 1.00 87.88 1178 ARG A C 1
ATOM 9586 O O . ARG A 1 1178 ? -0.035 -9.837 -38.220 1.00 87.88 1178 ARG A O 1
ATOM 9593 N N . ALA A 1 1179 ? -0.268 -7.747 -38.989 1.00 85.25 1179 ALA A N 1
ATOM 9594 C CA . ALA A 1 1179 ? 0.932 -7.779 -39.815 1.00 85.25 1179 ALA A CA 1
ATOM 9595 C C . ALA A 1 1179 ? 2.202 -7.531 -38.964 1.00 85.25 1179 ALA A C 1
ATOM 9597 O O . ALA A 1 1179 ? 2.335 -6.456 -38.372 1.00 85.25 1179 ALA A O 1
ATOM 9598 N N . PRO A 1 1180 ? 3.162 -8.476 -38.913 1.00 83.19 1180 PRO A N 1
ATOM 9599 C CA . PRO A 1 1180 ? 4.319 -8.373 -38.022 1.00 83.19 1180 PRO A CA 1
ATOM 9600 C C . PRO A 1 1180 ? 5.204 -7.171 -38.380 1.00 83.19 1180 PRO A C 1
ATOM 9602 O O . PRO A 1 1180 ? 5.574 -6.996 -39.541 1.00 83.19 1180 PRO A O 1
ATOM 9605 N N . GLY A 1 1181 ? 5.551 -6.352 -37.382 1.00 83.56 1181 GLY A N 1
ATOM 9606 C CA . GLY A 1 1181 ? 6.354 -5.137 -37.535 1.00 83.56 1181 GLY A CA 1
ATOM 9607 C C . GLY A 1 1181 ? 5.536 -3.847 -37.671 1.00 83.56 1181 GLY A C 1
ATOM 9608 O O . GLY A 1 1181 ? 6.092 -2.758 -37.500 1.00 83.56 1181 GLY A O 1
ATOM 9609 N N . TRP A 1 1182 ? 4.224 -3.922 -37.930 1.00 87.06 1182 TRP A N 1
ATOM 9610 C CA . TRP A 1 1182 ? 3.343 -2.747 -37.879 1.00 87.06 1182 TRP A CA 1
ATOM 9611 C C . TRP A 1 1182 ? 3.244 -2.180 -36.454 1.00 87.06 1182 TRP A C 1
ATOM 9613 O O . TRP A 1 1182 ? 3.358 -0.970 -36.250 1.00 87.06 1182 TRP A O 1
ATOM 9623 N N . ASP A 1 1183 ? 3.107 -3.071 -35.476 1.00 86.62 1183 ASP A N 1
ATOM 9624 C CA . ASP A 1 1183 ? 3.162 -2.818 -34.037 1.00 86.62 1183 ASP A CA 1
ATOM 9625 C C . ASP A 1 1183 ? 4.402 -1.998 -33.640 1.00 86.62 1183 ASP A C 1
ATOM 9627 O O . ASP A 1 1183 ? 4.272 -0.930 -33.039 1.00 86.62 1183 ASP A O 1
ATOM 9631 N N . MET A 1 1184 ? 5.591 -2.416 -34.086 1.00 86.81 1184 MET A N 1
ATOM 9632 C CA . MET A 1 1184 ? 6.856 -1.722 -33.832 1.00 86.81 1184 MET A CA 1
ATOM 9633 C C . MET A 1 1184 ? 6.885 -0.320 -34.457 1.00 86.81 1184 MET A C 1
ATOM 9635 O O . MET A 1 1184 ? 7.387 0.630 -33.847 1.00 86.81 1184 MET A O 1
ATOM 9639 N N . HIS A 1 1185 ? 6.311 -0.142 -35.653 1.00 88.81 1185 HIS A N 1
ATOM 9640 C CA . HIS A 1 1185 ? 6.209 1.183 -36.267 1.00 88.81 1185 HIS A CA 1
ATOM 9641 C C . HIS A 1 1185 ? 5.247 2.116 -35.510 1.00 88.81 1185 HIS A C 1
ATOM 9643 O O . HIS A 1 1185 ? 5.534 3.314 -35.381 1.00 88.81 1185 HIS A O 1
ATOM 9649 N N . VAL A 1 1186 ? 4.137 1.590 -34.980 1.00 86.81 1186 VAL A N 1
ATOM 9650 C CA . VAL A 1 1186 ? 3.189 2.347 -34.146 1.00 86.81 1186 VAL A CA 1
ATOM 9651 C C . VAL A 1 1186 ? 3.823 2.709 -32.801 1.00 86.81 1186 VAL A C 1
ATOM 9653 O O . VAL A 1 1186 ? 3.838 3.888 -32.447 1.00 86.81 1186 VAL A O 1
ATOM 9656 N N . ALA A 1 1187 ? 4.426 1.742 -32.104 1.00 86.56 1187 ALA A N 1
ATOM 9657 C CA . ALA A 1 1187 ? 5.104 1.944 -30.823 1.00 86.56 1187 ALA A CA 1
ATOM 9658 C C . ALA A 1 1187 ? 6.217 3.005 -30.902 1.00 86.56 1187 ALA A C 1
ATOM 9660 O O . ALA A 1 1187 ? 6.379 3.799 -29.979 1.00 86.56 1187 ALA A O 1
ATOM 9661 N N . TYR A 1 1188 ? 6.936 3.084 -32.028 1.00 89.00 1188 TYR A N 1
ATOM 9662 C CA . TYR A 1 1188 ? 7.944 4.122 -32.257 1.00 89.00 1188 TYR A CA 1
ATOM 9663 C C . TYR A 1 1188 ? 7.342 5.503 -32.581 1.00 89.00 1188 TYR A C 1
ATOM 9665 O O . TYR A 1 1188 ? 7.873 6.528 -32.159 1.00 89.00 1188 TYR A O 1
ATOM 9673 N N . THR A 1 1189 ? 6.246 5.571 -33.348 1.00 91.00 1189 THR A N 1
ATOM 9674 C CA . THR A 1 1189 ? 5.708 6.861 -33.833 1.00 91.00 1189 THR A CA 1
ATOM 9675 C C . THR A 1 1189 ? 4.717 7.531 -32.891 1.00 91.00 1189 THR A C 1
ATOM 9677 O O . THR A 1 1189 ? 4.655 8.761 -32.890 1.00 91.00 1189 THR A O 1
ATOM 9680 N N . VAL A 1 1190 ? 3.975 6.781 -32.071 1.00 91.25 1190 VAL A N 1
ATOM 9681 C CA . VAL A 1 1190 ? 3.014 7.347 -31.106 1.00 91.25 1190 VAL A CA 1
ATOM 9682 C C . VAL A 1 1190 ? 3.689 8.276 -30.079 1.00 91.25 1190 VAL A C 1
ATOM 9684 O O . VAL A 1 1190 ? 3.201 9.395 -29.922 1.00 91.25 1190 VAL A O 1
ATOM 9687 N N . PRO A 1 1191 ? 4.845 7.942 -29.465 1.00 93.94 1191 PRO A N 1
ATOM 9688 C CA . PRO A 1 1191 ? 5.557 8.845 -28.553 1.00 93.94 1191 PRO A CA 1
ATOM 9689 C C . PRO A 1 1191 ? 6.051 10.159 -29.179 1.00 93.94 1191 PRO A C 1
ATOM 9691 O O . PRO A 1 1191 ? 6.423 11.075 -28.442 1.00 93.94 1191 PRO A O 1
ATOM 9694 N N . LEU A 1 1192 ? 6.069 10.283 -30.511 1.00 93.75 1192 LEU A N 1
ATOM 9695 C CA . LEU A 1 1192 ? 6.426 11.517 -31.226 1.00 93.75 1192 LEU A CA 1
ATOM 9696 C C . LEU A 1 1192 ? 5.207 12.434 -31.465 1.00 93.75 1192 LEU A C 1
ATOM 9698 O O . LEU A 1 1192 ? 5.373 13.596 -31.838 1.00 93.75 1192 LEU A O 1
ATOM 9702 N N . VAL A 1 1193 ? 3.986 11.938 -31.239 1.00 94.44 1193 VAL A N 1
ATOM 9703 C CA . VAL A 1 1193 ? 2.724 12.679 -31.377 1.00 94.44 1193 VAL A CA 1
ATOM 9704 C C . VAL A 1 1193 ? 2.377 13.398 -30.062 1.00 94.44 1193 VAL A C 1
ATOM 9706 O O . VAL A 1 1193 ? 2.634 12.902 -28.969 1.00 94.44 1193 VAL A O 1
ATOM 9709 N N . VAL A 1 1194 ? 1.790 14.592 -30.173 1.00 93.62 1194 VAL A N 1
ATOM 9710 C CA . VAL A 1 1194 ? 1.254 15.414 -29.068 1.00 93.62 1194 VAL A CA 1
ATOM 9711 C C . VAL A 1 1194 ? -0.278 15.427 -29.075 1.00 93.62 1194 VAL A C 1
ATOM 9713 O O . VAL A 1 1194 ? -0.901 15.415 -28.019 1.00 93.62 1194 VAL A O 1
ATOM 9716 N N . LYS A 1 1195 ? -0.900 15.447 -30.261 1.00 94.25 1195 LYS A N 1
ATOM 9717 C CA . LYS A 1 1195 ? -2.355 15.305 -30.442 1.00 94.25 1195 LYS A CA 1
ATOM 9718 C C . LYS A 1 1195 ? -2.646 14.539 -31.730 1.00 94.25 1195 LYS A C 1
ATOM 9720 O O . LYS A 1 1195 ? -1.972 14.774 -32.732 1.00 94.25 1195 LYS A O 1
ATOM 9725 N N . MET A 1 1196 ? -3.667 13.687 -31.719 1.00 94.38 1196 MET A N 1
ATOM 9726 C CA . MET A 1 1196 ? -4.240 13.076 -32.921 1.00 94.38 1196 MET A CA 1
ATOM 9727 C C . MET A 1 1196 ? -5.749 13.333 -33.006 1.00 94.38 1196 MET A C 1
ATOM 9729 O O . MET A 1 1196 ? -6.424 13.410 -31.982 1.00 94.38 1196 MET A O 1
ATOM 9733 N N . GLU A 1 1197 ? -6.257 13.485 -34.226 1.00 94.25 1197 GLU A N 1
ATOM 9734 C CA . GLU A 1 1197 ? -7.666 13.733 -34.566 1.00 94.25 1197 GLU A CA 1
ATOM 9735 C C . GLU A 1 1197 ? -8.020 12.911 -35.818 1.00 94.25 1197 GLU A C 1
ATOM 9737 O O . GLU A 1 1197 ? -7.149 12.670 -36.660 1.00 94.25 1197 GLU A O 1
ATOM 9742 N N . SER A 1 1198 ? -9.271 12.461 -35.954 1.00 95.75 1198 SER A N 1
ATOM 9743 C CA . SER A 1 1198 ? -9.700 11.566 -37.039 1.00 95.75 1198 SER A CA 1
ATOM 9744 C C . SER A 1 1198 ? -11.169 11.802 -37.396 1.00 95.75 1198 SER A C 1
ATOM 9746 O O . SER A 1 1198 ? -12.033 11.496 -36.579 1.00 95.75 1198 SER A O 1
ATOM 9748 N N . ASN A 1 1199 ? -11.445 12.278 -38.613 1.00 96.69 1199 ASN A N 1
ATOM 9749 C CA . ASN A 1 1199 ? -12.802 12.514 -39.120 1.00 96.69 1199 ASN A CA 1
ATOM 9750 C C . ASN A 1 1199 ? -13.112 11.545 -40.277 1.00 96.69 1199 ASN A C 1
ATOM 9752 O O . ASN A 1 1199 ? -12.256 11.295 -41.130 1.00 96.69 1199 ASN A O 1
ATOM 9756 N N . ILE A 1 1200 ? -14.336 11.015 -40.307 1.00 96.75 1200 ILE A N 1
ATOM 9757 C CA . ILE A 1 1200 ? -14.887 10.178 -41.384 1.00 96.75 1200 ILE A CA 1
ATOM 9758 C C . ILE A 1 1200 ? -15.688 11.068 -42.333 1.00 96.75 1200 ILE A C 1
ATOM 9760 O O . ILE A 1 1200 ? -16.527 11.845 -41.875 1.00 96.75 1200 ILE A O 1
ATOM 9764 N N . LEU A 1 1201 ? -15.435 10.954 -43.637 1.00 95.44 1201 LEU A N 1
ATOM 9765 C CA . LEU A 1 1201 ? -15.929 11.870 -44.662 1.00 95.44 1201 LEU A CA 1
ATOM 9766 C C . LEU A 1 1201 ? -16.595 11.134 -45.838 1.00 95.44 1201 LEU A C 1
ATOM 9768 O O . LEU A 1 1201 ? -16.167 10.040 -46.211 1.00 95.44 1201 LEU A O 1
ATOM 9772 N N . ILE A 1 1202 ? -17.567 11.786 -46.477 1.00 93.38 1202 ILE A N 1
ATOM 9773 C CA . ILE A 1 1202 ? -18.176 11.377 -47.756 1.00 93.38 1202 ILE A CA 1
ATOM 9774 C C . ILE A 1 1202 ? -17.832 12.427 -48.830 1.00 93.38 1202 ILE A C 1
ATOM 9776 O O . ILE A 1 1202 ? -17.861 13.623 -48.524 1.00 93.38 1202 ILE A O 1
ATOM 9780 N N . PRO A 1 1203 ? -17.463 12.032 -50.064 1.00 93.50 1203 PRO A N 1
ATOM 9781 C CA . PRO A 1 1203 ? -17.156 12.980 -51.133 1.00 93.50 1203 PRO A CA 1
ATOM 9782 C C . PRO A 1 1203 ? -18.404 13.730 -51.611 1.00 93.50 1203 PRO A C 1
ATOM 9784 O O . PRO A 1 1203 ? -19.499 13.179 -51.674 1.00 93.50 1203 PRO A O 1
ATOM 9787 N N . THR A 1 1204 ? -18.244 15.006 -51.961 1.00 93.06 1204 THR A N 1
ATOM 9788 C CA . THR A 1 1204 ? -19.334 15.835 -52.499 1.00 93.06 1204 THR A CA 1
ATOM 9789 C C . THR A 1 1204 ? -19.551 15.564 -53.992 1.00 93.06 1204 THR A C 1
ATOM 9791 O O . THR A 1 1204 ? -18.683 15.004 -54.666 1.00 93.06 1204 THR A O 1
ATOM 9794 N N . ALA A 1 1205 ? -20.696 15.993 -54.535 1.00 89.81 1205 ALA A N 1
ATOM 9795 C CA . ALA A 1 1205 ? -21.106 15.736 -55.923 1.00 89.81 1205 ALA A CA 1
ATOM 9796 C C . ALA A 1 1205 ? -20.116 16.234 -57.004 1.00 89.81 1205 ALA A C 1
ATOM 9798 O O . ALA A 1 1205 ? -20.098 15.686 -58.101 1.00 89.81 1205 ALA A O 1
ATOM 9799 N N . PHE A 1 1206 ? -19.266 17.215 -56.681 1.00 91.38 1206 PHE A N 1
ATOM 9800 C CA . PHE A 1 1206 ? -18.244 17.794 -57.568 1.00 91.38 1206 PHE A CA 1
ATOM 9801 C C . PHE A 1 1206 ? -16.799 17.419 -57.172 1.00 91.38 1206 PHE A C 1
ATOM 9803 O O . PHE A 1 1206 ? -15.829 17.970 -57.697 1.00 91.38 1206 PHE A O 1
ATOM 9810 N N . SER A 1 1207 ? -16.630 16.496 -56.223 1.00 91.44 1207 SER A N 1
ATOM 9811 C CA . SER A 1 1207 ? -15.323 15.989 -55.802 1.00 91.44 1207 SER A CA 1
ATOM 9812 C C . SER A 1 1207 ? -14.708 15.089 -56.874 1.00 91.44 1207 SER A C 1
ATOM 9814 O O . SER A 1 1207 ? -15.356 14.166 -57.352 1.00 91.44 1207 SER A O 1
ATOM 9816 N N . LYS A 1 1208 ? -13.418 15.266 -57.189 1.00 87.44 1208 LYS A N 1
ATOM 9817 C CA . LYS A 1 1208 ? -12.676 14.380 -58.117 1.00 87.44 1208 LYS A CA 1
ATOM 9818 C C . LYS A 1 1208 ? -12.137 13.118 -57.416 1.00 87.44 1208 LYS A C 1
ATOM 9820 O O . LYS A 1 1208 ? -11.231 12.459 -57.914 1.00 87.44 1208 LYS A O 1
ATOM 9825 N N . MET A 1 1209 ? -12.693 12.809 -56.243 1.00 84.19 1209 MET A N 1
ATOM 9826 C CA . MET A 1 1209 ? -12.358 11.707 -55.335 1.00 84.19 1209 MET A CA 1
ATOM 9827 C C . MET A 1 1209 ? -13.653 10.961 -54.972 1.00 84.19 1209 MET A C 1
ATOM 9829 O O . MET A 1 1209 ? -14.057 10.958 -53.809 1.00 84.19 1209 MET A O 1
ATOM 9833 N N . GLN A 1 1210 ? -14.338 10.433 -55.992 1.00 68.31 1210 GLN A N 1
ATOM 9834 C CA . GLN A 1 1210 ? -15.599 9.681 -55.894 1.00 68.31 1210 GLN A CA 1
ATOM 9835 C C . GLN A 1 1210 ? -15.406 8.169 -56.091 1.00 68.31 1210 GLN A C 1
ATOM 9837 O O . GLN A 1 1210 ? -14.300 7.722 -56.476 1.00 68.31 1210 GLN A O 1
#

Organism: Trichinella pseudospiralis (NCBI:txid6337)

pLDDT: mean 73.92, std 17.81, range [25.27, 97.5]

Foldseek 3Di:
DVVVVVVVVVVVVVVVVVVVVVVVVVVVVVVVVVVVVVVVVVVVVVLVVLLVVLVVLLVVLVVLLVVLVVLLVVLLVLLVVLLVVLVVLVVVLVVLCVVLPPDDVVVVVSVVVSVVSNVVSVVSNVVSVVSVVVSVVSVVVSVVSVVSNVVSVVSNVVSVDDPDDDDDDDDDDDDDDDDDDDDDDDDDDDDDDDDDDDDDDDDPPPPPVVVVVVVVVVVVVVVVVVVVCVVVVVVVVVVCVVCVVVDDPVPQDPVNVVVVVCVVVVDDPVNVVCVCVDDDPVCNVCVVVPPDDDDDDDYYDDYDDDDDPDPVVVLVVVLVPDDPVRLVVLLVVLVVVVVVVVPDPDDDDDPVVNVVSVVVSVVVNVSSVVSVVVVVVVVVVVVVVVVVVVVVVVVVVVVVVVVVVVVVVVVVVVVPDDDCLVVDDFDDPVVCPVPPDDPVVVVVLVVDDPVVVSVSRVVVVVVVVVVVVVVVVVVVVLVVVVVVVVVVVVVVVVVCVVVVVVVCVVCVVVCVVVVDDPPDPPPCPVQLVLDDLLQNLLQVLVVVLCVVPVFDKDKDKDFDVVVSVVVVVVVSVPPPVVVVVVVVVPPPDDPDDDPDDDVVVVVVLVVVLVVLVCLQLPKDRMWMWIWHADPQRKIKIWTWIAGPNLRAIFIAIDMDDPPVLCPQPCNPPLRHLQLCQPLDPPWRLQWAQAQVSNVSVCVSVCPPPPPCPDDSTDGCVVCCVPRHGGTPLSCVSSVHDHDDDDPVVCVVVDDPDDPPDPDPCVNSVSVVSSSVSSNVSVVLSVLVSVCVRCVQVVNLDDDPVLVLQDPLLPQKDFDHKDWDAVVCQCPDPQRVVCVVVVVADNQWTWMWTWMDHPQKIKIWIWTHHSPPPVPPIQIWIWMDGPRDIDGVVRDVLSVLLSCCLNPVQLVPDDPVCSSVSVSSSVSCPSVSSVLDVVLDPDDDPDDDPVVCVQQVDQADDPRRHGFSDQDDSVRNHTGGDDDDPPDPPVDPPCVVFFDQQKKKKKKKFQFAPPCLVVLVVLVLVLQVVLVVQFQKHWQFKWAFDPFRHSMIITMMIRRNHVVRVVRSVVCCVPPPVSVVSVVVSVVRTPDMDMFIKGFGPLLDAQAFDDAFKKKKKKKFQFDPPCPSVLSVLVSVLVVLLPPVPFFRTWIATDGDRHSMIMTMTIANDVVRVVVSVVSSVVDPPNVVSCVVNVVRTPDMGMTIIGTDPSHSHD